Protein AF-0000000070371749 (afdb_homodimer)

pLDDT: mean 87.45, std 18.72, range [20.0, 98.88]

Nearest PDB structures (foldseek):
  4hbp-assembly1_A  TM=8.921E-01  e=8.620E-34  Rattus norvegicus
  3lj7-assembly2_B  TM=8.810E-01  e=2.157E-33  Rattus norvegicus
  8wdw-assembly2_B  TM=7.880E-01  e=2.643E-22  uncultured bacterium
  8es6-assembly2_B  TM=8.153E-01  e=2.116E-20  Escherichia coli
  8es6-assembly1_A  TM=8.139E-01  e=1.208E-20  Escherichia coli

Sequence (1318 aa):
MIDRLMDIERFIQYLLKNRKKSLVYFLIVWVLSHKLYMRFQARLRRRFPFYSSSYLEKKTKEYLAKRRDEVLQFKQKHQGDIDQQDIDTVLKAENIRELISKIEKNELSCEKIVLVYAQRIADFSFGMNHCADIDLQNALNEAKEKDAKKKEVMESNQGKLPPLYGIPIAIKDHITAKNFLCTMGLQSRLADQVDGKTFQQDFQKVWEGDVRGADYKRRLSYEEISNQKVLSHIPQCKYGFEDSEMVRVLREMGAIVICMTNTPIFCGHYITNNTVFGFSQNPYQKYRTTGGSSGGSGGIVATRSVPLAIGSDLLGSIRMPSGWCGLYGFNPTSRRVSKSGAQGFELRYDCDVAKSIMPIFGPMGKCVDDLVDCMKGMFGNFNKDKQCVPMKFNEEAFNINRKLRFGIVKKDIRIGYGSYINNLVEENIALLTKAGHQVVEFDLSEEFWKMEFISRKLFMGSQDKAMMLNELRGERSILGIELGIFGQELPSTIKKAGQMLFKLIGEDIIADAIESVQEVDSEEYERLVREREILKKKFFSYWQSLEIDALILPISYAWAPRKHEEWFLSYRFHGCLTNTLELPCGTIPMRLAEAKDEQFTFDFKKNNRILKKLIQMNLQGIQGMPIALQVATLPYEDEKCLNAMKVLEQIHNFHPCSCMIDRLMDIERFIQYLLKNRKKSLVYFLIVWVLSHKLYMRFQARLRRRFPFYSSSYLEKKTKEYLAKRRDEVLQFKQKHQGDIDQQDIDTVLKAENIRELISKIEKNELSCEKIVLVYAQRIADFSFGMNHCADIDLQNALNEAKEKDAKKKEVMESNQGKLPPLYGIPIAIKDHITAKNFLCTMGLQSRLADQVDGKTFQQDFQKVWEGDVRGADYKRRLSYEEISNQKVLSHIPQCKYGFEDSEMVRVLREMGAIVICMTNTPIFCGHYITNNTVFGFSQNPYQKYRTTGGSSGGSGGIVATRSVPLAIGSDLLGSIRMPSGWCGLYGFNPTSRRVSKSGAQGFELRYDCDVAKSIMPIFGPMGKCVDDLVDCMKGMFGNFNKDKQCVPMKFNEEAFNINRKLRFGIVKKDIRIGYGSYINNLVEENIALLTKAGHQVVEFDLSEEFWKMEFISRKLFMGSQDKAMMLNELRGERSILGIELGIFGQELPSTIKKAGQMLFKLIGEDIIADAIESVQEVDSEEYERLVREREILKKKFFSYWQSLEIDALILPISYAWAPRKHEEWFLSYRFHGCLTNTLELPCGTIPMRLAEAKDEQFTFDFKKNNRILKKLIQMNLQGIQGMPIALQVATLPYEDEKCLNAMKVLEQIHNFHPCSC

Organism: Tetrahymena thermophila (strain SB210) (NCBI:txid312017)

Radius of gyration: 32.97 Å; Cα contacts (8 Å, |Δi|>4): 2607; chains: 2; bounding box: 90×89×84 Å

Solvent-accessible surface area (backbone atoms only — not comparable to full-atom values): 66180 Å² total; per-residue (Å²): 117,64,68,66,47,52,51,46,50,56,49,50,53,54,34,68,72,41,59,73,69,16,52,56,47,48,49,50,50,49,46,49,49,45,32,50,48,48,53,50,53,31,58,73,63,52,74,69,83,69,48,54,45,67,56,37,51,49,51,46,53,53,50,51,50,52,53,51,49,53,52,52,50,50,47,67,71,47,57,82,77,58,54,70,65,58,43,49,58,59,72,65,42,86,43,54,66,54,51,45,51,31,39,77,70,68,74,41,51,25,41,58,50,38,49,48,26,49,47,33,25,64,74,44,28,52,82,32,20,12,46,50,43,72,42,62,65,61,33,42,54,50,15,48,51,47,55,72,42,42,66,62,48,16,64,74,46,81,70,37,72,54,83,30,49,39,38,45,28,34,33,28,26,40,55,24,35,59,80,35,62,57,36,31,30,35,42,46,46,40,44,36,42,74,62,64,62,58,55,65,61,43,54,55,47,54,59,45,67,76,50,77,72,86,70,85,55,60,86,57,69,40,74,36,37,67,48,80,58,40,47,54,53,47,46,78,61,71,66,45,44,63,52,7,54,53,47,47,48,44,42,72,30,30,34,32,71,35,30,24,11,23,27,2,43,59,52,70,35,50,54,17,35,29,82,62,66,36,61,23,30,15,88,77,44,64,66,19,20,12,14,13,28,13,9,10,30,21,30,24,34,40,52,56,27,27,70,33,19,32,26,44,29,59,52,30,7,36,42,41,2,12,17,45,40,30,17,28,15,41,41,49,28,37,52,48,48,56,49,52,67,13,54,28,80,48,88,91,38,45,47,68,44,61,55,74,55,61,54,27,61,28,43,34,24,68,39,60,65,49,46,52,56,51,45,53,67,46,30,42,57,53,77,86,44,65,80,35,48,76,49,59,64,53,64,69,53,36,61,61,86,67,76,50,33,31,26,33,53,83,67,46,93,71,78,53,70,34,30,44,57,54,52,50,52,53,50,47,51,53,54,40,43,73,71,61,28,46,75,42,82,37,84,72,48,69,66,59,50,47,36,31,47,47,42,47,21,55,45,53,14,23,46,60,79,39,46,69,66,55,67,34,26,44,48,79,76,53,69,62,56,49,52,51,51,51,58,60,40,47,52,67,68,56,51,50,48,50,24,51,51,31,43,72,74,32,25,51,60,61,19,48,40,53,52,22,55,45,70,45,42,27,44,56,46,45,50,49,43,32,52,35,43,53,44,49,52,50,50,52,52,54,47,56,73,68,60,46,62,33,36,36,35,66,56,60,78,55,58,48,53,43,74,84,50,57,75,72,60,75,61,90,42,49,26,31,35,38,39,67,65,33,29,11,34,32,21,44,34,44,48,61,32,45,77,75,33,31,45,52,88,77,66,76,88,42,60,34,42,68,61,47,50,52,38,32,59,47,27,52,77,45,53,63,29,39,38,45,40,28,37,27,20,57,47,82,32,42,38,43,29,53,34,53,47,48,55,48,46,65,72,47,62,51,69,56,63,80,110,115,64,70,64,48,52,50,46,52,55,48,51,53,54,34,67,73,41,56,73,68,16,53,58,48,46,50,49,50,48,45,51,50,46,32,50,49,48,53,51,51,32,58,73,64,52,76,69,82,70,47,55,46,67,58,37,52,50,51,46,51,53,50,51,51,51,52,50,49,52,51,53,52,49,48,67,72,46,58,82,76,60,54,69,66,56,44,47,58,59,72,65,43,86,43,55,65,53,52,46,51,31,39,76,69,69,74,40,51,26,43,58,50,37,50,46,26,50,48,33,25,65,74,44,27,53,79,33,20,12,45,48,44,70,42,62,66,61,34,42,53,50,15,46,51,48,55,73,40,42,67,61,48,16,64,74,47,81,70,36,72,53,81,31,50,40,39,44,28,36,34,28,23,38,54,24,34,60,83,34,62,56,35,31,31,34,43,47,48,40,45,36,41,74,64,65,63,57,54,66,60,43,54,54,47,53,58,44,66,76,48,77,70,86,73,88,68,60,87,64,87,55,82,9,73,82,60,78,58,33,50,54,56,50,47,80,64,72,65,45,43,61,53,7,53,52,46,47,49,42,43,72,29,30,35,32,71,34,30,25,12,24,27,2,42,59,52,70,35,52,53,17,34,31,82,61,66,36,62,23,32,15,88,77,45,64,64,20,21,12,15,14,28,14,8,10,30,22,30,24,34,40,53,57,25,26,70,34,18,32,26,42,26,59,53,30,8,35,42,40,2,12,17,47,40,30,19,28,15,40,42,47,27,39,52,48,48,56,50,52,67,13,56,29,80,48,89,91,37,45,46,68,45,64,54,73,54,61,55,28,61,28,45,34,21,67,39,62,65,48,44,51,55,50,45,53,68,44,30,44,58,53,77,86,44,64,80,33,49,76,49,58,63,52,64,68,53,36,60,62,86,67,75,49,32,31,26,33,53,84,68,43,92,73,77,53,71,34,30,45,55,53,51,50,51,54,50,48,52,53,52,40,44,73,72,61,28,45,75,42,84,38,84,72,46,70,66,58,50,46,34,30,48,48,43,46,21,54,43,54,14,23,46,61,80,39,45,69,66,56,65,35,27,44,47,78,76,53,70,60,58,50,50,52,52,52,59,59,38,48,51,69,68,56,51,50,50,50,25,51,51,31,44,72,73,34,24,53,59,61,19,47,41,54,54,22,56,43,69,44,41,26,44,57,46,46,50,48,43,31,52,36,43,55,45,50,52,51,50,52,51,54,48,56,75,67,62,46,62,32,37,36,36,65,54,61,78,54,59,49,52,43,73,84,50,58,72,71,63,76,62,89,44,50,27,32,38,39,40,68,66,31,27,11,33,33,21,43,34,44,47,60,31,45,79,77,33,31,43,54,88,76,65,76,88,41,61,31,44,69,61,46,49,52,38,33,59,46,27,52,79,47,54,65,29,39,38,46,38,28,37,28,20,57,47,82,33,43,38,42,30,53,34,52,47,47,55,50,45,66,73,48,62,51,69,55,63,78,110

Foldseek 3Di:
DVVVVVVVVVLQVVLVVPPVVNVVSVQVVVLVVLLVVLVVVLVVPFQFFFDAQVVLLVLLVVVVVVQLVQLVVVCVVCVPVADPVLLCCQLVDPALQSVQVCCLVVNDALLSNLNNLSNLCSVPLLVLLFFDWFDSPVLNVLRVVLSVCVVVQCVVVVNGAFSAASFEEEEALQQFAWPTQRALQASVSSCCQVVVPGPVPRLVVSVVVVPPDDDPPPPPPCVVVVPVPNVPVVPCPHRGFYGFLLVVLVVVSNYGHGGHTFADRLQPAQFGAHDRRGGRAAPQGGQFFLTTRSRSQLRSQLLVSGQKYKDKAFQQRQQQSQFQSVKKKKFAQALQADQGRGAHSFRSDGNQPDALFGMTMAMIGQDLVNRLSSQQSGGQPSVVDPSRDRDHDDPCLLPDDDAFEEEEEQFDDAQTAFQLNNVVRVVCCVLSVVVPHHYDYDDPDVLLLVLLLLRLLRGQQPDDLSSLVSRSSNHDTDPLSVVSNSLSSGDPVVLQVVLVVLVVLQQNQVSSLSNSNHHDDPVVNVVSVVSSVVSLVVVVVSVVVSVGFKYKYAQDRAHRAGPVVSVLDDGRGPSSSCSSQSWIKMKHFFDFDDPSRLAQDDDCPHGNNVNNVSRSVRSPPSGSTTGIIMMTGHHPSSSNRSSVNNVRCVSRVDGNDND/DVVVVVVVVVVVVVLVVPPVVNVVSVQVVVLVVLLVVLVVVLVVPFQFFFDAQVVLLVLLVVVVVVQLVQLVVLCVVCVPVADPVLLCCQLVDPALQSVQVCCLVVNDALLSNLSNLSNLCSVFLLVLLFFDWFDSPVLNVLRVVLSVCVVVQCVVVVNGAFSAASFEEEEALQQFAWPTQRALQASVSSCCQVVVPGPVPRLVVSVVVVPPDDDPPDDDPPVDDPNNPPVVPVPCPHRGFYGFLLVVLVVVSNYGHGGYTFADRLQPAQFGAHDRRGGRAAPQGGQFFLTTRSRSQLRSQLLVSGQKYKDKAFQQRQQQSQFQSVKKKKFAQALQADQGRGAHSFRSDGNQPDALFGMTMAMIGQDLVNRLSSQQSGGQPSVVDPSRDRDHDDPCLLPDDDAFEEEEEQFDDAQTAFQLNNVVRVVCCVLSVVVPHHYDYDDPDVLLLVLLLLRLLRGQQPDDLSSLVSRSSNHDTDPLSVVSNSLSSGDPVVLQVVLVVLVVVQQNQVSSLSNSNHHDDPVVNVVSVVSSVVSLVVVVVSVVVSVGFKYKYAQDRAHRAGPVVSVLDDGGGPSSSCSSQSWIKMKHFFDFDDPSRLAQDDDCVHGNNVNNVSRSVRSPPSGSTTGIIMMTGHHPSSSNRSSVNNVRCVSRVDGNDND

InterPro domains:
  IPR023631 Amidase signature domain [PF01425] (113-188)
  IPR023631 Amidase signature domain [PF01425] (240-642)
  IPR036928 Amidase signature (AS) superfamily [G3DSA:3.90.1300.10] (53-201)
  IPR036928 Amidase signature (AS) superfamily [G3DSA:3.90.1300.10] (232-656)
  IPR036928 Amidase signature (AS) superfamily [SSF75304] (94-189)
  IPR036928 Amidase signature (AS) superfamily [SSF75304] (241-652)
  IPR052096 Endocannabinoid-regulating amidase [PTHR45847] (242-652)

Secondary structure (DSSP, 8-state):
-HHHHHHHHHHHHHHHHSHHHHHHHHHHHHHHHHHHHHHHHHHHT--S----HHHHHHHHHHHHHHHHHHHHHHHHHHGGG--HHHHHHHHT-SSHHHHHHHHHTTSS-HHHHHHHHHHHIIIIITTTT-EEEE-HHHHHHHHHHHHHHHHHHHHHTTT---TTTT-EEEEETTS--BTS---TT-HHHHHHHHS-SHHHHHHHHHHHHH--SS-TTSSS--TTTSSTTTTT-S----S-BPPPHHHHHHHHTT-EEEEEE---GGG--SS---SSS-PPBPSS-TTBB--SSSHHHHHHHHTTS-SEEEEEESSSTTHHHHHHTT-EEEE--GGGS--TT-B-SSTTSBTTS--SS--EEEEEESSHHHHHHHHHHHTT--TT-TTS------HHHHT--S--EEEE----SSS---HHHHHHHHHHHHHHHHTT-EEEE----HHHHHHHHHHHHHHHTTS-TTHHHHHHTT----HHHHHHHHHHHS-HHHHHHHHHHHHHTT-HHHHHHHHHTS--BHHHHHHHHHHHHHHHHHHHHHHHHTT-SEEEE-S-SS-S-BTT-TT--S---HHHHHHHTT--EEEEEEEE--GGGS-----TTSS-HHHHHHHHHHHTT-TTSEEEEEEE-STT-HHHHHHHHHHHHHHH-------/-HHHHHHHHHHHHHHHHSHHHHHHHHHHHHHHHHHHHHHHHHHHT--S----HHHHHHHHHHHHHHHHHHHHHHHHHHGGG--HHHHHHHHT-SSHHHHHHHHHTTSS-HHHHHHHHHHHIIIIITTTT-EEEE-HHHHHHHHHHHHHHHHHHHHHTTT---TTTT-EEEEETTS--BTS---TT-HHHHHHHHS-SHHHHHHHHHHHHH--S-----SS--S-SSSTTTTT-S----S-BPPPHHHHHHHHTT-EEEEEE---GGG--SS---SSS-PPEETTEEEEE--SSSHHHHHHHHTTS-SEEEEEESSSTTHHHHHHTT-EEEE--GGGS--TT-B-SSTTSBTTS--SS--EEEEEESSHHHHHHHHHHHTT--TT-TTS------HHHHT--S--EEEE----SSS---HHHHHHHHHHHHHHHHTT-EEEE----HHHHHHHHHHHHHHHTTS-TTHHHHHHTT----HHHHHHHHHHHS-HHHHHHHHHHHHHTT-HHHHHHHHHTS--BHHHHHHHHHHHHHHHHHHHHHHHHTT-SEEEE-S-SS-S-BTT-TT------HHHHHHHTT--EEEEEEEE--GGGG-----TTSS-HHHHHHHHHHHTT-TTSEEEEEEE-STT-HHHHHHHHHHHHHHH-------

Structure (mmCIF, N/CA/C/O backbone):
data_AF-0000000070371749-model_v1
#
loop_
_entity.id
_entity.type
_entity.pdbx_description
1 polymer Amidase
#
loop_
_atom_site.group_PDB
_atom_site.id
_atom_site.type_symbol
_atom_site.label_atom_id
_atom_site.label_alt_id
_atom_site.label_comp_id
_atom_site.label_asym_id
_atom_site.label_entity_id
_atom_site.label_seq_id
_atom_site.pdbx_PDB_ins_code
_atom_site.Cartn_x
_atom_site.Cartn_y
_atom_site.Cartn_z
_atom_site.occupancy
_atom_site.B_iso_or_equiv
_atom_site.auth_seq_id
_atom_site.auth_comp_id
_atom_site.auth_asym_id
_atom_site.auth_atom_id
_atom_site.pdbx_PDB_model_num
ATOM 1 N N . MET A 1 1 ? -40.969 5.812 30.625 1 29.72 1 MET A N 1
ATOM 2 C CA . MET A 1 1 ? -40.906 5.301 29.25 1 29.72 1 MET A CA 1
ATOM 3 C C . MET A 1 1 ? -42.281 5.32 28.594 1 29.72 1 MET A C 1
ATOM 5 O O . MET A 1 1 ? -42.406 5.676 27.422 1 29.72 1 MET A O 1
ATOM 9 N N . ILE A 1 2 ? -43.312 5.059 29.406 1 39.03 2 ILE A N 1
ATOM 10 C CA . ILE A 1 2 ? -44.688 4.961 28.953 1 39.03 2 ILE A CA 1
ATOM 11 C C . ILE A 1 2 ? -45.25 6.359 28.703 1 39.03 2 ILE A C 1
ATOM 13 O O . ILE A 1 2 ? -45.906 6.598 27.703 1 39.03 2 ILE A O 1
ATOM 17 N N . ASP A 1 3 ? -45 7.273 29.641 1 40.25 3 ASP A N 1
ATOM 18 C CA . ASP A 1 3 ? -45.562 8.617 29.516 1 40.25 3 ASP A CA 1
ATOM 19 C C . ASP A 1 3 ? -45.031 9.344 28.297 1 40.25 3 ASP A C 1
ATOM 21 O O . ASP A 1 3 ? -45.719 10.117 27.656 1 40.25 3 ASP A O 1
ATOM 25 N N . ARG A 1 4 ? -43.75 9.055 27.969 1 43.91 4 ARG A N 1
ATOM 26 C CA . ARG A 1 4 ? -43.125 9.68 26.797 1 43.91 4 ARG A CA 1
ATOM 27 C C . ARG A 1 4 ? -43.719 9.117 25.5 1 43.91 4 ARG A C 1
ATOM 29 O O . ARG A 1 4 ? -43.75 9.789 24.469 1 43.91 4 ARG A O 1
ATOM 36 N N . LEU A 1 5 ? -44.281 7.867 25.641 1 43.81 5 LEU A N 1
ATOM 37 C CA . LEU A 1 5 ? -44.969 7.285 24.484 1 43.81 5 LEU A CA 1
ATOM 38 C C . LEU A 1 5 ? -46.344 7.945 24.266 1 43.81 5 LEU A C 1
ATOM 40 O O . LEU A 1 5 ? -46.75 8.156 23.125 1 43.81 5 LEU A O 1
ATOM 44 N N . MET A 1 6 ? -47.031 8.195 25.406 1 47.97 6 MET A N 1
ATOM 45 C CA . MET A 1 6 ? -48.344 8.836 25.281 1 47.97 6 MET A CA 1
ATOM 46 C C . MET A 1 6 ? -48.219 10.227 24.672 1 47.97 6 MET A C 1
ATOM 48 O O . MET A 1 6 ? -49.094 10.641 23.891 1 47.97 6 MET A O 1
ATOM 52 N N . ASP A 1 7 ? -47.094 10.867 25.016 1 47.97 7 ASP A N 1
ATOM 53 C CA . ASP A 1 7 ? -46.812 12.164 24.406 1 47.97 7 ASP A CA 1
ATOM 54 C C . ASP A 1 7 ? -46.531 12.031 22.922 1 47.97 7 ASP A C 1
ATOM 56 O O . ASP A 1 7 ? -46.906 12.914 22.125 1 47.97 7 ASP A O 1
ATOM 60 N N . ILE A 1 8 ? -46.156 10.883 22.5 1 48.91 8 ILE A N 1
ATOM 61 C CA . ILE A 1 8 ? -45.969 10.625 21.078 1 48.91 8 ILE A CA 1
ATOM 62 C C . ILE A 1 8 ? -47.312 10.508 20.375 1 48.91 8 ILE A C 1
ATOM 64 O O . ILE A 1 8 ? -47.5 11.031 19.281 1 48.91 8 ILE A O 1
ATOM 68 N N . GLU A 1 9 ? -48.281 9.836 21.047 1 46.94 9 GLU A N 1
ATOM 69 C CA . GLU A 1 9 ? -49.594 9.711 20.469 1 46.94 9 GLU A CA 1
ATOM 70 C C . GLU A 1 9 ? -50.281 11.062 20.344 1 46.94 9 GLU A C 1
ATOM 72 O O . GLU A 1 9 ? -50.875 11.367 19.312 1 46.94 9 GLU A O 1
ATOM 77 N N . ARG A 1 10 ? -50.312 11.867 21.422 1 53.06 10 ARG A N 1
ATOM 78 C CA . ARG A 1 10 ? -50.875 13.203 21.359 1 53.06 10 ARG A CA 1
ATOM 79 C C . ARG A 1 10 ? -50.156 14.055 20.312 1 53.06 10 ARG A C 1
ATOM 81 O O . ARG A 1 10 ? -50.812 14.836 19.594 1 53.06 10 ARG A O 1
ATOM 88 N N . PHE A 1 11 ? -48.906 13.789 20.203 1 51.41 11 PHE A N 1
ATOM 89 C CA . PHE A 1 11 ? -48.125 14.477 19.188 1 51.41 11 PHE A CA 1
ATOM 90 C C . PHE A 1 11 ? -48.531 14.023 17.797 1 51.41 11 PHE A C 1
ATOM 92 O O . PHE A 1 11 ? -48.719 14.852 16.891 1 51.41 11 PHE A O 1
ATOM 99 N N . ILE A 1 12 ? -48.844 12.758 17.625 1 52.16 12 ILE A N 1
ATOM 100 C CA . ILE A 1 12 ? -49.312 12.242 16.344 1 52.16 12 ILE A CA 1
ATOM 101 C C . ILE A 1 12 ? -50.688 12.82 16.047 1 52.16 12 ILE A C 1
ATOM 103 O O . ILE A 1 12 ? -50.969 13.25 14.914 1 52.16 12 ILE A O 1
ATOM 107 N N . GLN A 1 13 ? -51.594 12.852 16.984 1 54.72 13 GLN A N 1
ATOM 108 C CA . GLN A 1 13 ? -52.906 13.406 16.797 1 54.72 13 GLN A CA 1
ATOM 109 C C . GLN A 1 13 ? -52.844 14.898 16.453 1 54.72 13 GLN A C 1
ATOM 111 O O . GLN A 1 13 ? -53.594 15.383 15.602 1 54.72 13 GLN A O 1
ATOM 116 N N . TYR A 1 14 ? -52.031 15.664 17.156 1 52.91 14 TYR A N 1
ATOM 117 C CA . TYR A 1 14 ? -51.812 17.062 16.844 1 52.91 14 TYR A CA 1
ATOM 118 C C . TYR A 1 14 ? -51.312 17.234 15.414 1 52.91 14 TYR A C 1
ATOM 120 O O . TYR A 1 14 ? -51.75 18.109 14.68 1 52.91 14 TYR A O 1
ATOM 128 N N . LEU A 1 15 ? -50.469 16.375 14.977 1 53.81 15 LEU A N 1
ATOM 129 C CA . LEU A 1 15 ? -49.938 16.406 13.617 1 53.81 15 LEU A CA 1
ATOM 130 C C . LEU A 1 15 ? -51.062 16.172 12.602 1 53.81 15 LEU A C 1
ATOM 132 O O . LEU A 1 15 ? -51.094 16.797 11.547 1 53.81 15 LEU A O 1
ATOM 136 N N . LEU A 1 16 ? -51.969 15.32 12.797 1 52.12 16 LEU A N 1
ATOM 137 C CA . LEU A 1 16 ? -53.062 14.992 11.906 1 52.12 16 LEU A CA 1
ATOM 138 C C . LEU A 1 16 ? -54.031 16.172 11.781 1 52.12 16 LEU A C 1
ATOM 140 O O . LEU A 1 16 ? -54.625 16.391 10.719 1 52.12 16 LEU A O 1
ATOM 144 N N . LYS A 1 17 ? -54.281 16.922 12.711 1 53.22 17 LYS A N 1
ATOM 145 C CA . LYS A 1 17 ? -55.219 18.031 12.648 1 53.22 17 LYS A CA 1
ATOM 146 C C . LYS A 1 17 ? -54.625 19.234 11.93 1 53.22 17 LYS A C 1
ATOM 148 O O . LYS A 1 17 ? -55.344 20.062 11.367 1 53.22 17 LYS A O 1
ATOM 153 N N . ASN A 1 18 ? -53.438 19.609 12.039 1 49.75 18 ASN A N 1
ATOM 154 C CA . ASN A 1 18 ? -52.812 20.75 11.391 1 49.75 18 ASN A CA 1
ATOM 155 C C . ASN A 1 18 ? -51.875 20.297 10.289 1 49.75 18 ASN A C 1
ATOM 157 O O . ASN A 1 18 ? -50.656 20.266 10.484 1 49.75 18 ASN A O 1
ATOM 161 N N . ARG A 1 19 ? -52.312 20.031 9.062 1 49.91 19 ARG A N 1
ATOM 162 C CA . ARG A 1 19 ? -51.688 19.344 7.93 1 49.91 19 ARG A CA 1
ATOM 163 C C . ARG A 1 19 ? -50.344 19.953 7.566 1 49.91 19 ARG A C 1
ATOM 165 O O . ARG A 1 19 ? -49.375 19.219 7.332 1 49.91 19 ARG A O 1
ATOM 172 N N . LYS A 1 20 ? -50.344 21.203 7.074 1 52.16 20 LYS A N 1
ATOM 173 C CA . LYS A 1 20 ? -49.125 21.875 6.664 1 52.16 20 LYS A CA 1
ATOM 174 C C . LYS A 1 20 ? -48.094 21.891 7.805 1 52.16 20 LYS A C 1
ATOM 176 O O . LYS A 1 20 ? -46.906 21.594 7.594 1 52.16 20 LYS A O 1
ATOM 181 N N . LYS A 1 21 ? -48.531 22.484 8.852 1 55.62 21 LYS A N 1
ATOM 182 C CA . LYS A 1 21 ? -47.75 22.438 10.078 1 55.62 21 LYS A CA 1
ATOM 183 C C . LYS A 1 21 ? -47.375 21 10.438 1 55.62 21 LYS A C 1
ATOM 185 O O . LYS A 1 21 ? -46.344 20.766 11.047 1 55.62 21 LYS A O 1
ATOM 190 N N . SER A 1 22 ? -47.969 20.141 9.609 1 62.84 22 SER A N 1
ATOM 191 C CA . SER A 1 22 ? -47.875 18.719 9.93 1 62.84 22 SER A CA 1
ATOM 192 C C . SER A 1 22 ? -46.656 18.078 9.273 1 62.84 22 SER A C 1
ATOM 194 O O . SER A 1 22 ? -45.938 17.297 9.906 1 62.84 22 SER A O 1
ATOM 196 N N . LEU A 1 23 ? -46.375 18.594 8.031 1 68.31 23 LEU A N 1
ATOM 197 C CA . LEU A 1 23 ? -45.25 17.969 7.359 1 68.31 23 LEU A CA 1
ATOM 198 C C . LEU A 1 23 ? -43.938 18.344 8.039 1 68.31 23 LEU A C 1
ATOM 200 O O . LEU A 1 23 ? -43.062 17.5 8.219 1 68.31 23 LEU A O 1
ATOM 204 N N . VAL A 1 24 ? -43.844 19.672 8.328 1 75.56 24 VAL A N 1
ATOM 205 C CA . VAL A 1 24 ? -42.656 20.156 8.992 1 75.56 24 VAL A CA 1
ATOM 206 C C . VAL A 1 24 ? -42.5 19.484 10.352 1 75.56 24 VAL A C 1
ATOM 208 O O . VAL A 1 24 ? -41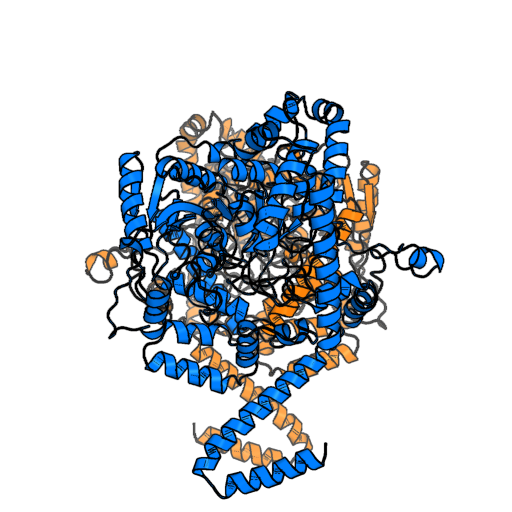.406 19.078 10.727 1 75.56 24 VAL A O 1
ATOM 211 N N . TYR A 1 25 ? -43.562 19.453 10.984 1 76.31 25 TYR A N 1
ATOM 212 C CA . TYR A 1 25 ? -43.5 18.812 12.289 1 76.31 25 TYR A CA 1
ATOM 213 C C . TYR A 1 25 ? -43.125 17.344 12.156 1 76.31 25 TYR A C 1
ATOM 215 O O . TYR A 1 25 ? -42.375 16.812 12.969 1 76.31 25 TYR A O 1
ATOM 223 N N . PHE A 1 26 ? -43.719 16.734 11.188 1 80.06 26 PHE A N 1
ATOM 224 C CA . PHE A 1 26 ? -43.375 15.352 10.938 1 80.06 26 PHE A CA 1
ATOM 225 C C . PHE A 1 26 ? -41.875 15.211 10.641 1 80.06 26 PHE A C 1
ATOM 227 O O . PHE A 1 26 ? -41.25 14.281 11.125 1 80.06 26 PHE A O 1
ATOM 234 N N . LEU A 1 27 ? -41.438 16.109 9.875 1 82.38 27 LEU A N 1
ATOM 235 C CA . LEU A 1 27 ? -40.031 16.078 9.523 1 82.38 27 LEU A CA 1
ATOM 236 C C . LEU A 1 27 ? -39.156 16.266 10.766 1 82.38 27 LEU A C 1
ATOM 238 O O . LEU A 1 27 ? -38.125 15.586 10.922 1 82.38 27 LEU A O 1
ATOM 242 N N . ILE A 1 28 ? -39.594 17.125 11.555 1 85.12 28 ILE A N 1
ATOM 243 C CA . ILE A 1 28 ? -38.844 17.406 12.773 1 85.12 28 ILE A CA 1
ATOM 244 C C . ILE A 1 28 ? -38.844 16.172 13.672 1 85.12 28 ILE A C 1
ATOM 246 O O . ILE A 1 28 ? -37.781 15.781 14.203 1 85.12 28 ILE A O 1
ATOM 250 N N . VAL A 1 29 ? -39.938 15.578 13.812 1 83.94 29 VAL A N 1
ATOM 251 C CA . VAL A 1 29 ? -40.031 14.391 14.656 1 83.94 29 VAL A CA 1
ATOM 252 C C . VAL A 1 29 ? -39.219 13.258 14.062 1 83.94 29 VAL A C 1
ATOM 254 O O . VAL A 1 29 ? -38.562 12.5 14.805 1 83.94 29 VAL A O 1
ATOM 257 N N . TRP A 1 30 ? -39.344 13.188 12.844 1 86.12 30 TRP A N 1
ATOM 258 C CA . TRP A 1 30 ? -38.594 12.148 12.164 1 86.12 30 TRP A CA 1
ATOM 259 C C . TRP A 1 30 ? -37.094 12.336 12.398 1 86.12 30 TRP A C 1
ATOM 261 O O . TRP A 1 30 ? -36.375 11.383 12.711 1 86.12 30 TRP A O 1
ATOM 271 N N . VAL A 1 31 ? -36.625 13.523 12.25 1 87 31 VAL A N 1
ATOM 272 C CA . VAL A 1 31 ? -35.219 13.844 12.438 1 87 31 VAL A CA 1
ATOM 273 C C . VAL A 1 31 ? -34.812 13.57 13.891 1 87 31 VAL A C 1
ATOM 275 O O . VAL A 1 31 ? -33.75 13 14.156 1 87 31 VAL A O 1
ATOM 278 N N . LEU A 1 32 ? -35.656 13.969 14.727 1 87.44 32 LEU A N 1
ATOM 279 C CA . LEU A 1 32 ? -35.375 13.766 16.141 1 87.44 32 LEU A CA 1
ATOM 280 C C . LEU A 1 32 ? -35.375 12.281 16.484 1 87.44 32 LEU A C 1
ATOM 282 O O . LEU A 1 32 ? -34.562 11.828 17.297 1 87.44 32 LEU A O 1
ATOM 286 N N . SER A 1 33 ? -36.312 11.562 15.93 1 87.31 33 SER A N 1
ATOM 287 C CA . SER A 1 33 ? -36.375 10.125 16.156 1 87.31 33 SER A CA 1
ATOM 288 C C . SER A 1 33 ? -35.094 9.445 15.633 1 87.31 33 SER A C 1
ATOM 290 O O . SER A 1 33 ? -34.594 8.523 16.25 1 87.31 33 SER A O 1
ATOM 292 N N . HIS A 1 34 ? -34.781 9.82 14.516 1 88.12 34 HIS A N 1
ATOM 293 C CA . HIS A 1 34 ? -33.562 9.266 13.938 1 88.12 34 HIS A CA 1
ATOM 294 C C . HIS A 1 34 ? -32.344 9.578 14.805 1 88.12 34 HIS A C 1
ATOM 296 O O . HIS A 1 34 ? -31.469 8.727 14.984 1 88.12 34 HIS A O 1
ATOM 302 N N . LYS A 1 35 ? -32.281 10.781 15.219 1 87.38 35 LYS A N 1
ATOM 303 C CA . LYS A 1 35 ? -31.219 11.18 16.125 1 87.38 35 LYS A CA 1
ATOM 304 C C . LYS A 1 35 ? -31.188 10.289 17.359 1 87.38 35 LYS A C 1
ATOM 306 O O . LYS A 1 35 ? -30.109 9.836 17.766 1 87.38 35 LYS A O 1
ATOM 311 N N . LEU A 1 36 ? -32.281 10.047 17.922 1 88.31 36 LEU A N 1
ATOM 312 C CA . LEU A 1 36 ? -32.344 9.195 19.094 1 88.31 36 LEU A CA 1
ATOM 313 C C . LEU A 1 36 ? -31.922 7.766 18.766 1 88.31 36 LEU A C 1
ATOM 315 O O . LEU A 1 36 ? -31.281 7.109 19.594 1 88.31 36 LEU A O 1
ATOM 319 N N . TYR A 1 37 ? -32.406 7.375 17.719 1 88.19 37 TYR A N 1
ATOM 320 C CA . TYR A 1 37 ? -32 6.047 17.266 1 88.19 37 TYR A CA 1
ATOM 321 C C . TYR A 1 37 ? -30.5 5.953 17.125 1 88.19 37 TYR A C 1
ATOM 323 O O . TYR A 1 37 ? -29.875 4.988 17.594 1 88.19 37 TYR A O 1
ATOM 331 N N . MET A 1 38 ? -29.922 6.91 16.516 1 85.19 38 MET A N 1
ATOM 332 C CA . MET A 1 38 ? -28.469 6.93 16.328 1 85.19 38 MET A CA 1
ATOM 333 C C . MET A 1 38 ? -27.75 6.969 17.672 1 85.19 38 MET A C 1
ATOM 335 O O . MET A 1 38 ? -26.719 6.309 17.844 1 85.19 38 MET A O 1
ATOM 339 N N . ARG A 1 39 ? -28.25 7.711 18.531 1 87.62 39 ARG A N 1
ATOM 340 C CA . ARG A 1 39 ? -27.641 7.797 19.859 1 87.62 39 ARG A CA 1
ATOM 341 C C . ARG A 1 39 ? -27.766 6.469 20.609 1 87.62 39 ARG A C 1
ATOM 343 O O . ARG A 1 39 ? -26.859 6.102 21.359 1 87.62 39 ARG A O 1
ATOM 350 N N . PHE A 1 40 ? -28.844 5.836 20.391 1 88.44 40 PHE A N 1
ATOM 351 C CA . PHE A 1 40 ? -29.016 4.516 20.969 1 88.44 40 PHE A CA 1
ATOM 352 C C . PHE A 1 40 ? -28.016 3.525 20.391 1 88.44 40 PHE A C 1
ATOM 354 O O . PHE A 1 40 ? -27.391 2.758 21.141 1 88.44 40 PHE A O 1
ATOM 361 N N . GLN A 1 41 ? -27.891 3.547 19.156 1 84.88 41 GLN A N 1
ATOM 362 C CA . GLN A 1 41 ? -26.906 2.68 18.516 1 84.88 41 GLN A CA 1
ATOM 363 C C . GLN A 1 41 ? -25.5 2.975 19 1 84.88 41 GLN A C 1
ATOM 365 O O . GLN A 1 41 ? -24.688 2.057 19.203 1 84.88 41 GLN A O 1
ATOM 370 N N . ALA A 1 42 ? -25.219 4.242 19.078 1 85.75 42 ALA A N 1
ATOM 371 C CA . ALA A 1 42 ? -23.906 4.648 19.594 1 85.75 42 ALA A CA 1
ATOM 372 C C . ALA A 1 42 ? -23.656 4.094 20.984 1 85.75 42 ALA A C 1
ATOM 374 O O . ALA A 1 42 ? -22.547 3.672 21.312 1 85.75 42 ALA A O 1
ATOM 375 N N . ARG A 1 43 ? -24.625 4.051 21.781 1 88.12 43 ARG A N 1
ATOM 376 C CA . ARG A 1 43 ? -24.516 3.523 23.125 1 88.12 43 ARG A CA 1
ATOM 377 C C . ARG A 1 43 ? -24.234 2.025 23.109 1 88.12 43 ARG A C 1
ATOM 379 O O . ARG A 1 43 ? -23.438 1.533 23.906 1 88.12 43 ARG A O 1
ATOM 386 N N . LEU A 1 44 ? -24.859 1.35 22.234 1 85.12 44 LEU A N 1
ATOM 387 C CA . LEU A 1 44 ? -24.672 -0.093 22.109 1 85.12 44 LEU A CA 1
ATOM 388 C C . LEU A 1 44 ? -23.25 -0.422 21.672 1 85.12 44 LEU A C 1
ATOM 390 O O . LEU A 1 44 ? -22.734 -1.503 21.969 1 85.12 44 LEU A O 1
ATOM 394 N N . ARG A 1 45 ? -22.656 0.498 21.062 1 83.12 45 ARG A N 1
ATOM 395 C CA . ARG A 1 45 ? -21.344 0.25 20.484 1 83.12 45 ARG A CA 1
ATOM 396 C C . ARG A 1 45 ? -20.234 0.798 21.375 1 83.12 45 ARG A C 1
ATOM 398 O O . ARG A 1 45 ? -19.062 0.758 21.016 1 83.12 45 ARG A O 1
ATOM 405 N N . ARG A 1 46 ? -20.656 1.287 22.484 1 85.25 46 ARG A N 1
ATOM 406 C CA . ARG A 1 46 ? -19.672 1.824 23.406 1 85.25 46 ARG A CA 1
ATOM 407 C C . ARG A 1 46 ? -18.75 0.725 23.938 1 85.25 46 ARG A C 1
ATOM 409 O O . ARG A 1 46 ? -19.203 -0.376 24.25 1 85.25 46 ARG A O 1
ATOM 416 N N . ARG A 1 47 ? -17.469 1.041 23.859 1 78.38 47 ARG A N 1
ATOM 417 C CA . ARG A 1 47 ? -16.484 0.046 24.297 1 78.38 47 ARG A CA 1
ATOM 418 C C . ARG A 1 47 ? -15.719 0.531 25.516 1 78.38 47 ARG A C 1
ATOM 420 O O . ARG A 1 47 ? -15.117 -0.27 26.234 1 78.38 47 ARG A O 1
ATOM 427 N N . PHE A 1 48 ? -15.734 1.85 25.734 1 83.69 48 PHE A N 1
ATOM 428 C CA . PHE A 1 48 ? -14.953 2.447 26.797 1 83.69 48 PHE A CA 1
ATOM 429 C C . PHE A 1 48 ? -15.852 3.182 27.781 1 83.69 48 PHE A C 1
ATOM 431 O O . PHE A 1 48 ? -16.969 3.555 27.453 1 83.69 48 PHE A O 1
ATOM 438 N N . PRO A 1 49 ? -15.375 3.377 28.953 1 82.19 49 PRO A N 1
ATOM 439 C CA . PRO A 1 49 ? -16.188 4.039 29.984 1 82.19 49 PRO A CA 1
ATOM 440 C C . PRO A 1 49 ? -16.484 5.5 29.641 1 82.19 49 PRO A C 1
ATOM 442 O O . PRO A 1 49 ? -15.633 6.195 29.078 1 82.19 49 PRO A O 1
ATOM 445 N N . PHE A 1 50 ? -17.703 5.906 30.047 1 89.06 50 PHE A N 1
ATOM 446 C CA . PHE A 1 50 ? -18.094 7.305 29.953 1 89.06 50 PHE A CA 1
ATOM 447 C C . PHE A 1 50 ? -17.969 8 31.297 1 89.06 50 PHE A C 1
ATOM 449 O O . PHE A 1 50 ? -18.219 7.391 32.344 1 89.06 50 PHE A O 1
ATOM 456 N N . TYR A 1 51 ? -17.609 9.234 31.25 1 90.69 51 TYR A N 1
ATOM 457 C CA . TYR A 1 51 ? -17.453 10.039 32.469 1 90.69 51 TYR A CA 1
ATOM 458 C C . TYR A 1 51 ? -18.469 11.18 32.5 1 90.69 51 TYR A C 1
ATOM 460 O O . TYR A 1 51 ? -19.078 11.5 31.469 1 90.69 51 TYR A O 1
ATOM 468 N N . SER A 1 52 ? -18.656 11.695 33.688 1 92.75 52 SER A N 1
ATOM 469 C CA . SER A 1 52 ? -19.406 12.945 33.781 1 92.75 52 SER A CA 1
ATOM 470 C C . SER A 1 52 ? -18.547 14.133 33.344 1 92.75 52 SER A C 1
ATOM 472 O O . SER A 1 52 ? -17.344 14.156 33.594 1 92.75 52 SER A O 1
ATOM 474 N N . SER A 1 53 ? -19.203 15.094 32.75 1 92.44 53 SER A N 1
ATOM 475 C CA . SER A 1 53 ? -18.484 16.281 32.312 1 92.44 53 SER A CA 1
ATOM 476 C C . SER A 1 53 ? -17.812 17 33.469 1 92.44 53 SER A C 1
ATOM 478 O O . SER A 1 53 ? -16.719 17.547 33.312 1 92.44 53 SER A O 1
ATOM 480 N N . SER A 1 54 ? -18.422 16.969 34.594 1 93.75 54 SER A N 1
ATOM 481 C CA . SER A 1 54 ? -17.875 17.625 35.781 1 93.75 54 SER A CA 1
ATOM 482 C C . SER A 1 54 ? -16.594 16.953 36.25 1 93.75 54 SER A C 1
ATOM 484 O O . SER A 1 54 ? -15.641 17.625 36.656 1 93.75 54 SER A O 1
ATOM 486 N N . TYR A 1 55 ? -16.625 15.688 36.188 1 93.88 55 TYR A N 1
ATOM 487 C CA . TYR A 1 55 ? -15.445 14.93 36.562 1 93.88 55 TYR A CA 1
ATOM 488 C C . TYR A 1 55 ? -14.289 15.227 35.625 1 93.88 55 TYR A C 1
ATOM 490 O O . TYR A 1 55 ? -13.156 15.461 36.062 1 93.88 55 TYR A O 1
ATOM 498 N N . LEU A 1 56 ? -14.547 15.227 34.375 1 94.88 56 LEU A N 1
ATOM 499 C CA . LEU A 1 56 ? -13.523 15.461 33.375 1 94.88 56 LEU A CA 1
ATOM 500 C C . LEU A 1 56 ? -12.953 16.875 33.5 1 94.88 56 LEU A C 1
ATOM 502 O O . LEU A 1 56 ? -11.742 17.062 33.375 1 94.88 56 LEU A O 1
ATOM 506 N N . GLU A 1 57 ? -13.812 17.812 33.688 1 94.75 57 GLU A N 1
ATOM 507 C CA . GLU A 1 57 ? -13.375 19.188 33.875 1 94.75 57 GLU A CA 1
ATOM 508 C C . GLU A 1 57 ? -12.484 19.328 35.125 1 94.75 57 GLU A C 1
ATOM 510 O O . GLU A 1 57 ? -11.477 20.047 35.094 1 94.75 57 GLU A O 1
ATOM 515 N N . LYS A 1 58 ? -12.867 18.688 36.188 1 95.06 58 LYS A N 1
ATOM 516 C CA . LYS A 1 58 ? -12.086 18.734 37.406 1 95.06 58 LYS A CA 1
ATOM 517 C C . LYS A 1 58 ? -10.695 18.141 37.219 1 95.06 58 LYS A C 1
ATOM 519 O O . LYS A 1 58 ? -9.695 18.734 37.594 1 95.06 58 LYS A O 1
ATOM 524 N N . LYS A 1 59 ? -10.656 16.953 36.625 1 93.88 59 LYS A N 1
ATOM 525 C CA . LYS A 1 59 ? -9.383 16.281 36.406 1 93.88 59 LYS A CA 1
ATOM 526 C C . LYS A 1 59 ? -8.477 17.109 35.469 1 93.88 59 LYS A C 1
ATOM 528 O O . LYS A 1 59 ? -7.266 17.172 35.688 1 93.88 59 LYS A O 1
ATOM 533 N N . THR A 1 60 ? -9.078 17.688 34.469 1 96.12 60 THR A N 1
ATOM 534 C CA . THR A 1 60 ? -8.336 18.531 33.562 1 96.12 60 THR A CA 1
ATOM 535 C C . THR A 1 60 ? -7.754 19.75 34.25 1 96.12 60 THR A C 1
ATOM 537 O O . THR A 1 60 ? -6.582 20.078 34.094 1 96.12 60 THR A O 1
ATOM 540 N N . LYS A 1 61 ? -8.531 20.406 35.094 1 96.12 61 LYS A N 1
ATOM 541 C CA . LYS A 1 61 ? -8.086 21.578 35.844 1 96.12 61 LYS A CA 1
ATOM 542 C C . LYS A 1 61 ? -6.934 21.219 36.781 1 96.12 61 LYS A C 1
ATOM 544 O O . LYS A 1 61 ? -5.965 21.969 36.906 1 96.12 61 LYS A O 1
ATOM 549 N N . GLU A 1 62 ? -7.082 20.078 37.406 1 96.06 62 GLU A N 1
ATOM 550 C CA . GLU A 1 62 ? -6.039 19.609 38.312 1 96.06 62 GLU A CA 1
ATOM 551 C C . GLU A 1 62 ? -4.73 19.359 37.594 1 96.06 62 GLU A C 1
ATOM 553 O O . GLU A 1 62 ? -3.664 19.781 38.031 1 96.06 62 GLU A O 1
ATOM 558 N N . TYR A 1 63 ? -4.871 18.703 36.5 1 96 63 TYR A N 1
ATOM 559 C CA . TYR A 1 63 ? -3.686 18.391 35.688 1 96 63 TYR A CA 1
ATOM 560 C C . TYR A 1 63 ? -3.031 19.672 35.188 1 96 63 TYR A C 1
ATOM 562 O O . TYR A 1 63 ? -1.81 19.828 35.25 1 96 63 TYR A O 1
ATOM 570 N N . LEU A 1 64 ? -3.818 20.578 34.656 1 97.38 64 LEU A N 1
ATOM 571 C CA . LEU A 1 64 ? -3.293 21.812 34.094 1 97.38 64 LEU A CA 1
ATOM 572 C C . LEU A 1 64 ? -2.619 22.672 35.156 1 97.38 64 LEU A C 1
ATOM 574 O O . LEU A 1 64 ? -1.617 23.328 34.875 1 97.38 64 LEU A O 1
ATOM 578 N N . ALA A 1 65 ? -3.135 22.703 36.312 1 96.31 65 ALA A N 1
ATOM 579 C CA . ALA A 1 65 ? -2.525 23.438 37.438 1 96.31 65 ALA A CA 1
ATOM 580 C C . ALA A 1 65 ? -1.163 22.859 37.781 1 96.31 65 ALA A C 1
ATOM 582 O O . ALA A 1 65 ? -0.194 23.594 37.969 1 96.31 65 ALA A O 1
ATOM 583 N N . LYS A 1 66 ? -1.141 21.578 37.906 1 95.81 66 LYS A N 1
ATOM 584 C CA . LYS A 1 66 ? 0.119 20.906 38.219 1 95.81 66 LYS A CA 1
ATOM 585 C C . LYS A 1 66 ? 1.158 21.156 37.125 1 95.81 66 LYS A C 1
ATOM 587 O O . LYS A 1 66 ? 2.318 21.438 37.438 1 95.81 66 LYS A O 1
ATOM 592 N N . ARG A 1 67 ? 0.731 20.984 35.938 1 95.75 67 ARG A N 1
ATOM 593 C CA . ARG A 1 67 ? 1.579 21.219 34.781 1 95.75 67 ARG A CA 1
ATOM 594 C C . ARG A 1 67 ? 2.152 22.625 34.812 1 95.75 67 ARG A C 1
ATOM 596 O O . ARG A 1 67 ? 3.34 22.828 34.531 1 95.75 67 ARG A O 1
ATOM 603 N N . ARG A 1 68 ? 1.353 23.609 35.031 1 96.56 68 ARG A N 1
ATOM 604 C CA . ARG A 1 68 ? 1.77 25 35.094 1 96.56 68 ARG A CA 1
ATOM 605 C C . ARG A 1 68 ? 2.771 25.219 36.219 1 96.56 68 ARG A C 1
ATOM 607 O O . ARG A 1 68 ? 3.797 25.875 36.031 1 96.56 68 ARG A O 1
ATOM 614 N N . ASP A 1 69 ? 2.508 24.656 37.344 1 96.5 69 ASP A N 1
ATOM 615 C CA . ASP A 1 69 ? 3.396 24.797 38.5 1 96.5 69 ASP A CA 1
ATOM 616 C C . ASP A 1 69 ? 4.773 24.203 38.219 1 96.5 69 ASP A C 1
ATOM 618 O O . ASP A 1 69 ? 5.797 24.781 38.562 1 96.5 69 ASP A O 1
ATOM 622 N N . GLU A 1 70 ? 4.758 23.094 37.625 1 96.44 70 GLU A N 1
ATOM 623 C CA . GLU A 1 70 ? 6.012 22.406 37.312 1 96.44 70 GLU A CA 1
ATOM 624 C C . GLU A 1 70 ? 6.855 23.234 36.344 1 96.44 70 GLU A C 1
ATOM 626 O O . GLU A 1 70 ? 8.078 23.328 36.5 1 96.44 70 GLU A O 1
ATOM 631 N N . VAL A 1 71 ? 6.246 23.812 35.312 1 97.31 71 VAL A N 1
ATOM 632 C CA . VAL A 1 71 ? 6.961 24.609 34.344 1 97.31 71 VAL A CA 1
ATOM 633 C C . VAL A 1 71 ? 7.504 25.875 35 1 97.31 71 VAL A C 1
ATOM 635 O O . VAL A 1 71 ? 8.656 26.25 34.781 1 97.31 71 VAL A O 1
ATOM 638 N N . LEU A 1 72 ? 6.711 26.5 35.844 1 96.12 72 LEU A N 1
ATOM 639 C CA . LEU A 1 72 ? 7.117 27.734 36.531 1 96.12 72 LEU A CA 1
ATOM 640 C C . LEU A 1 72 ? 8.234 27.453 37.531 1 96.12 72 LEU A C 1
ATOM 642 O O . LEU A 1 72 ? 9.18 28.25 37.656 1 96.12 72 LEU A O 1
ATOM 646 N N . GLN A 1 73 ? 8.109 26.391 38.281 1 96.94 73 GLN A N 1
ATOM 647 C CA . GLN A 1 73 ? 9.141 26.016 39.219 1 96.94 73 GLN A CA 1
ATOM 648 C C . GLN A 1 73 ? 10.461 25.719 38.531 1 96.94 73 GLN A C 1
ATOM 650 O O . GLN A 1 73 ? 11.531 26.094 39.031 1 96.94 73 GLN A O 1
ATOM 655 N N . PHE A 1 74 ? 10.367 25.062 37.469 1 97.62 74 PHE A N 1
ATOM 656 C CA . PHE A 1 74 ? 11.562 24.766 36.688 1 97.62 74 PHE A CA 1
ATOM 657 C C . PHE A 1 74 ? 12.234 26.062 36.219 1 97.62 74 PHE A C 1
ATOM 659 O O . PHE A 1 74 ? 13.453 26.203 36.344 1 97.62 74 PHE A O 1
ATOM 666 N N . LYS A 1 75 ? 11.438 26.953 35.656 1 96.25 75 LYS A N 1
ATOM 667 C CA . LYS A 1 75 ? 11.961 28.234 35.156 1 96.25 75 LYS A CA 1
ATOM 668 C C . LYS A 1 75 ? 12.656 29 36.281 1 96.25 75 LYS A C 1
ATOM 670 O O . LYS A 1 75 ? 13.766 29.5 36.125 1 96.25 75 LYS A O 1
ATOM 675 N N . GLN A 1 76 ? 12.125 29.031 37.469 1 96.12 76 GLN A N 1
ATOM 676 C CA . GLN A 1 76 ? 12.68 29.75 38.594 1 96.12 76 GLN A CA 1
ATOM 677 C C . GLN A 1 76 ? 13.969 29.094 39.094 1 96.12 76 GLN A C 1
ATOM 679 O O . GLN A 1 76 ? 14.938 29.781 39.406 1 96.12 76 GLN A O 1
ATOM 684 N N . LYS A 1 77 ? 13.93 27.844 39.062 1 97.06 77 LYS A N 1
ATOM 685 C CA . LYS A 1 77 ? 15.062 27.078 39.594 1 97.06 77 LYS A CA 1
ATOM 686 C C . LYS A 1 77 ? 16.281 27.219 38.688 1 97.06 77 LYS A C 1
ATOM 688 O O . LYS A 1 77 ? 17.422 27.25 39.188 1 97.06 77 LYS A O 1
ATOM 693 N N . HIS A 1 78 ? 16.078 27.359 37.406 1 96.62 78 HIS A N 1
ATOM 694 C CA . HIS A 1 78 ? 17.203 27.219 36.5 1 96.62 78 HIS A CA 1
ATOM 695 C C . HIS A 1 78 ? 17.453 28.531 35.75 1 96.62 78 HIS A C 1
ATOM 697 O O . HIS A 1 78 ? 18.266 28.562 34.812 1 96.62 78 HIS A O 1
ATOM 703 N N . GLN A 1 79 ? 16.766 29.531 36.031 1 89.38 79 GLN A N 1
ATOM 704 C CA . GLN A 1 79 ? 16.906 30.812 35.375 1 89.38 79 GLN A CA 1
ATOM 705 C C . GLN A 1 79 ? 18.359 31.297 35.438 1 89.38 79 GLN A C 1
ATOM 707 O O . GLN A 1 79 ? 18.844 31.922 34.469 1 89.38 79 GLN A O 1
ATOM 712 N N . GLY A 1 80 ? 19.188 31.016 36.438 1 92.31 80 GLY A N 1
ATOM 713 C CA . GLY A 1 80 ? 20.547 31.484 36.594 1 92.31 80 GLY A CA 1
ATOM 714 C C . GLY A 1 80 ? 21.578 30.5 36.031 1 92.31 80 GLY A C 1
ATOM 715 O O . GLY A 1 80 ? 22.766 30.812 36 1 92.31 80 GLY A O 1
ATOM 716 N N . ASP A 1 81 ? 21.078 29.438 35.5 1 95.81 81 ASP A N 1
ATOM 717 C CA . ASP A 1 81 ? 21.984 28.375 35.094 1 95.81 81 ASP A CA 1
ATOM 718 C C . ASP A 1 81 ? 22.531 28.641 33.688 1 95.81 81 ASP A C 1
ATOM 720 O O . ASP A 1 81 ? 23.516 28.016 33.25 1 95.81 81 ASP A O 1
ATOM 724 N N . ILE A 1 82 ? 21.938 29.594 32.906 1 95.12 82 ILE A N 1
ATOM 725 C CA . ILE A 1 82 ? 22.422 29.953 31.578 1 95.12 82 ILE A CA 1
ATOM 726 C C . ILE A 1 82 ? 22.562 31.469 31.484 1 95.12 82 ILE A C 1
ATOM 728 O O . ILE A 1 82 ? 21.844 32.219 32.156 1 95.12 82 ILE A O 1
ATOM 732 N N . ASP A 1 83 ? 23.469 31.969 30.641 1 94.12 83 ASP A N 1
ATOM 733 C CA . ASP A 1 83 ? 23.641 33.406 30.406 1 94.12 83 ASP A CA 1
ATOM 734 C C . ASP A 1 83 ? 23.344 33.781 28.953 1 94.12 83 ASP A C 1
ATOM 736 O O . ASP A 1 83 ? 22.859 32.938 28.188 1 94.12 83 ASP A O 1
ATOM 740 N N . GLN A 1 84 ? 23.562 35 28.688 1 94.44 84 GLN A N 1
ATOM 741 C CA . GLN A 1 84 ? 23.203 35.5 27.375 1 94.44 84 GLN A CA 1
ATOM 742 C C . GLN A 1 84 ? 24.062 34.875 26.281 1 94.44 84 GLN A C 1
ATOM 744 O O . GLN A 1 84 ? 23.594 34.656 25.156 1 94.44 84 GLN A O 1
ATOM 749 N N . GLN A 1 85 ? 25.219 34.594 26.609 1 94.69 85 GLN A N 1
ATOM 750 C CA . GLN A 1 85 ? 26.109 33.969 25.641 1 94.69 85 GLN A CA 1
ATOM 751 C C . GLN A 1 85 ? 25.625 32.562 25.266 1 94.69 85 GLN A C 1
ATOM 753 O O . GLN A 1 85 ? 25.672 32.188 24.094 1 94.69 85 GLN A O 1
ATOM 758 N N . ASP A 1 86 ? 25.172 31.828 26.266 1 95.5 86 ASP A N 1
ATOM 759 C CA . ASP A 1 86 ? 24.594 30.5 26.016 1 95.5 86 ASP A CA 1
ATOM 760 C C . ASP A 1 86 ? 23.375 30.609 25.094 1 95.5 86 ASP A C 1
ATOM 762 O O . ASP A 1 86 ? 23.25 29.844 24.141 1 95.5 86 ASP A O 1
ATOM 766 N N . ILE A 1 87 ? 22.531 31.531 25.391 1 95.44 87 ILE A N 1
ATOM 767 C CA . ILE A 1 87 ? 21.297 31.75 24.641 1 95.44 87 ILE A CA 1
ATOM 768 C C . ILE A 1 87 ? 21.609 32.125 23.203 1 95.44 87 ILE A C 1
ATOM 770 O O . ILE A 1 87 ? 21.062 31.516 22.266 1 95.44 87 ILE A O 1
ATOM 774 N N . ASP A 1 88 ? 22.547 33 23 1 94.81 88 ASP A N 1
ATOM 775 C CA . ASP A 1 88 ? 22.922 33.469 21.672 1 94.81 88 ASP A CA 1
ATOM 776 C C . ASP A 1 88 ? 23.562 32.312 20.859 1 94.81 88 ASP A C 1
ATOM 778 O O . ASP A 1 88 ? 23.266 32.156 19.672 1 94.81 88 ASP A O 1
ATOM 782 N N . THR A 1 89 ? 24.406 31.594 21.531 1 96.12 89 THR A N 1
ATOM 783 C CA . THR A 1 89 ? 25.094 30.516 20.859 1 96.12 89 THR A CA 1
ATOM 784 C C . THR A 1 89 ? 24.094 29.469 20.359 1 96.12 89 THR A C 1
ATOM 786 O O . THR A 1 89 ? 24.219 28.969 19.234 1 96.12 89 THR A O 1
ATOM 789 N N . VAL A 1 90 ? 23.125 29.188 21.125 1 97.19 90 VAL A N 1
ATOM 790 C CA . VAL A 1 90 ? 22.141 28.156 20.781 1 97.19 90 VAL A CA 1
ATOM 791 C C . VAL A 1 90 ? 21.172 28.688 19.734 1 97.19 90 VAL A C 1
ATOM 793 O O . VAL A 1 90 ? 20.938 28.047 18.703 1 97.19 90 VAL A O 1
ATOM 796 N N . LEU A 1 91 ? 20.609 29.844 19.891 1 95.19 91 LEU A N 1
ATOM 797 C CA . LEU A 1 91 ? 19.516 30.344 19.062 1 95.19 91 LEU A CA 1
ATOM 798 C C . LEU A 1 91 ? 20.031 30.891 17.734 1 95.19 91 LEU A C 1
ATOM 800 O O . LEU A 1 91 ? 19.281 30.953 16.766 1 95.19 91 LEU A O 1
ATOM 804 N N . LYS A 1 92 ? 21.297 31.266 17.672 1 93.94 92 LYS A N 1
ATOM 805 C CA . LYS A 1 92 ? 21.859 31.812 16.438 1 93.94 92 LYS A CA 1
ATOM 806 C C . LYS A 1 92 ? 22.484 30.719 15.586 1 93.94 92 LYS A C 1
ATOM 808 O O . LYS A 1 92 ? 22.906 30.969 14.453 1 93.94 92 LYS A O 1
ATOM 813 N N . ALA A 1 93 ? 22.484 29.531 16.141 1 95.19 93 ALA A N 1
ATOM 814 C CA . ALA A 1 93 ? 22.984 28.438 15.312 1 95.19 93 ALA A CA 1
ATOM 815 C C . ALA A 1 93 ? 22.188 28.328 14.016 1 95.19 93 ALA A C 1
ATOM 817 O O . ALA A 1 93 ? 20.953 28.469 14.016 1 95.19 93 ALA A O 1
ATOM 818 N N . GLU A 1 94 ? 22.859 28.016 12.961 1 93.19 94 GLU A N 1
ATOM 819 C CA . GLU A 1 94 ? 22.234 27.969 11.641 1 93.19 94 GLU A CA 1
ATOM 820 C C . GLU A 1 94 ? 21.312 26.75 11.516 1 93.19 94 GLU A C 1
ATOM 822 O O . GLU A 1 94 ? 20.281 26.828 10.859 1 93.19 94 GLU A O 1
ATOM 827 N N . ASN A 1 95 ? 21.781 25.719 12.031 1 96.25 95 ASN A N 1
ATOM 828 C CA . ASN A 1 95 ? 21.047 24.453 11.977 1 96.25 95 ASN A CA 1
ATOM 829 C C . ASN A 1 95 ? 21.484 23.5 13.094 1 96.25 95 ASN A C 1
ATOM 831 O O . ASN A 1 95 ? 22.344 23.859 13.906 1 96.25 95 ASN A O 1
ATOM 835 N N . ILE A 1 96 ? 20.875 22.391 13.195 1 97.94 96 ILE A N 1
ATOM 836 C CA . ILE A 1 96 ? 21.109 21.406 14.25 1 97.94 96 ILE A CA 1
ATOM 837 C C . ILE A 1 96 ? 22.531 20.844 14.125 1 97.94 96 ILE A C 1
ATOM 839 O O . ILE A 1 96 ? 23.188 20.594 15.133 1 97.94 96 ILE A O 1
ATOM 843 N N . ARG A 1 97 ? 23 20.672 12.922 1 97.44 97 ARG A N 1
ATOM 844 C CA . ARG A 1 97 ? 24.344 20.156 12.695 1 97.44 97 ARG A CA 1
ATOM 845 C C . ARG A 1 97 ? 25.391 21.047 13.352 1 97.44 97 ARG A C 1
ATOM 847 O O . ARG A 1 97 ? 26.391 20.547 13.875 1 97.44 97 ARG A O 1
ATOM 854 N N . GLU A 1 98 ? 25.188 22.328 13.281 1 97.69 98 GLU A N 1
ATOM 855 C CA . GLU A 1 98 ? 26.109 23.25 13.938 1 97.69 98 GLU A CA 1
ATOM 856 C C . GLU A 1 98 ? 26.094 23.047 15.453 1 97.69 98 GLU A C 1
ATOM 858 O O . GLU A 1 98 ? 27.141 23.109 16.094 1 97.69 98 GLU A O 1
ATOM 863 N N . LEU A 1 99 ? 24.938 22.875 16.016 1 98.12 99 LEU A N 1
ATOM 864 C CA . LEU A 1 99 ? 24.844 22.609 17.453 1 98.12 99 LEU A CA 1
ATOM 865 C C . LEU A 1 99 ? 25.609 21.344 17.812 1 98.12 99 LEU A C 1
ATOM 867 O O . LEU A 1 99 ? 26.328 21.312 18.812 1 98.12 99 LEU A O 1
ATOM 871 N N . ILE A 1 100 ? 25.438 20.281 17.016 1 98.19 100 ILE A N 1
ATOM 872 C CA . ILE A 1 100 ? 26.125 19.016 17.25 1 98.19 100 ILE A CA 1
ATOM 873 C C . ILE A 1 100 ? 27.641 19.219 17.203 1 98.19 100 ILE A C 1
ATOM 875 O O . ILE A 1 100 ? 28.375 18.688 18.047 1 98.19 100 ILE A O 1
ATOM 879 N N . SER A 1 101 ? 28.062 19.969 16.234 1 97.56 101 SER A N 1
ATOM 880 C CA . SER A 1 101 ? 29.484 20.281 16.109 1 97.56 101 SER A CA 1
ATOM 881 C C . SER A 1 101 ? 30.016 21 17.344 1 97.56 101 SER A C 1
ATOM 883 O O . SER A 1 101 ? 31.125 20.719 17.812 1 97.56 101 SER A O 1
ATOM 885 N N . LYS A 1 102 ? 29.281 21.891 17.875 1 97.81 102 LYS A N 1
ATOM 886 C CA . LYS A 1 102 ? 29.672 22.641 19.078 1 97.81 102 LYS A CA 1
ATOM 887 C C . LYS A 1 102 ? 29.734 21.719 20.297 1 97.81 102 LYS A C 1
ATOM 889 O O . LYS A 1 102 ? 30.562 21.922 21.188 1 97.81 102 LYS A O 1
ATOM 894 N N . ILE A 1 103 ? 28.844 20.75 20.359 1 98.12 103 ILE A N 1
ATOM 895 C CA . ILE A 1 103 ? 28.922 19.75 21.422 1 98.12 103 ILE A CA 1
ATOM 896 C C . ILE A 1 103 ? 30.203 18.938 21.281 1 98.12 103 ILE A C 1
ATOM 898 O O . ILE A 1 103 ? 30.922 18.734 22.266 1 98.12 103 ILE A O 1
ATOM 902 N N . GLU A 1 104 ? 30.438 18.484 20.078 1 97.5 104 GLU A N 1
ATOM 903 C CA . GLU A 1 104 ? 31.609 17.672 19.797 1 97.5 104 GLU A CA 1
ATOM 904 C C . GLU A 1 104 ? 32.906 18.406 20.188 1 97.5 104 GLU A C 1
ATOM 906 O O . GLU A 1 104 ? 33.844 17.797 20.703 1 97.5 104 GLU A O 1
ATOM 911 N N . LYS A 1 105 ? 32.938 19.734 20.047 1 96.38 105 LYS A N 1
ATOM 912 C CA . LYS A 1 105 ? 34.094 20.562 20.297 1 96.38 105 LYS A CA 1
ATOM 913 C C . LYS A 1 105 ? 34.125 21.078 21.734 1 96.38 105 LYS A C 1
ATOM 915 O O . LYS A 1 105 ? 34.969 21.875 22.109 1 96.38 105 LYS A O 1
ATOM 920 N N . ASN A 1 106 ? 33.156 20.812 22.547 1 95.94 106 ASN A N 1
ATOM 921 C CA . ASN A 1 106 ? 33.031 21.188 23.953 1 95.94 106 ASN A CA 1
ATOM 922 C C . ASN A 1 106 ? 32.781 22.688 24.109 1 95.94 106 ASN A C 1
ATOM 924 O O . ASN A 1 106 ? 33.125 23.281 25.125 1 95.94 106 ASN A O 1
ATOM 928 N N . GLU A 1 107 ? 32.156 23.203 23.078 1 96.19 107 GLU A N 1
ATOM 929 C CA . GLU A 1 107 ? 31.734 24.609 23.156 1 96.19 107 GLU A CA 1
ATOM 930 C C . GLU A 1 107 ? 30.359 24.75 23.781 1 96.19 107 GLU A C 1
ATOM 932 O O . GLU A 1 107 ? 30.016 25.828 24.297 1 96.19 107 GLU A O 1
ATOM 937 N N . LEU A 1 108 ? 29.625 23.75 23.656 1 96.75 108 LEU A N 1
ATOM 938 C CA . LEU A 1 108 ? 28.266 23.656 24.203 1 96.75 108 LEU A CA 1
ATOM 939 C C . LEU A 1 108 ? 28.016 22.281 24.812 1 96.75 108 LEU A C 1
ATOM 941 O O . LEU A 1 108 ? 28.578 21.281 24.344 1 96.75 108 LEU A O 1
ATOM 945 N N . SER A 1 109 ? 27.234 22.266 25.844 1 98.12 109 SER A N 1
ATOM 946 C CA . SER A 1 109 ? 26.797 20.984 26.375 1 98.12 109 SER A CA 1
ATOM 947 C C . SER A 1 109 ? 25.328 20.734 26.078 1 98.12 109 SER A C 1
ATOM 949 O O . SER A 1 109 ? 24.578 21.672 25.781 1 98.12 109 SER A O 1
ATOM 951 N N . CYS A 1 110 ? 24.953 19.484 26.109 1 98.69 110 CYS A N 1
ATOM 952 C CA . CYS A 1 110 ? 23.547 19.141 25.969 1 98.69 110 CYS A CA 1
ATOM 953 C C . CYS A 1 110 ? 22.703 19.828 27.031 1 98.69 110 CYS A C 1
ATOM 955 O O . CYS A 1 110 ? 21.594 20.281 26.734 1 98.69 110 CYS A O 1
ATOM 957 N N . GLU A 1 111 ? 23.219 19.922 28.203 1 98.56 111 GLU A N 1
ATOM 958 C CA . GLU A 1 111 ? 22.547 20.578 29.312 1 98.56 111 GLU A CA 1
ATOM 959 C C . GLU A 1 111 ? 22.203 22.031 28.984 1 98.56 111 GLU A C 1
ATOM 961 O O . GLU A 1 111 ? 21.062 22.453 29.188 1 98.56 111 GLU A O 1
ATOM 966 N N . LYS A 1 112 ? 23.172 22.75 28.516 1 98.44 112 LYS A N 1
ATOM 967 C CA . LYS A 1 112 ? 22.953 24.156 28.188 1 98.44 112 LYS A CA 1
ATOM 968 C C . LYS A 1 112 ? 21.922 24.312 27.062 1 98.44 112 LYS A C 1
ATOM 970 O O . LYS A 1 112 ? 21.094 25.219 27.094 1 98.44 112 LYS A O 1
ATOM 975 N N . ILE A 1 113 ? 22 23.422 26.094 1 98.62 113 ILE A N 1
ATOM 976 C CA . ILE A 1 113 ? 21.062 23.484 24.984 1 98.62 113 ILE A CA 1
ATOM 977 C C . ILE A 1 113 ? 19.641 23.266 25.484 1 98.62 113 ILE A C 1
ATOM 979 O O . ILE A 1 113 ? 18.734 24.047 25.156 1 98.62 113 ILE A O 1
ATOM 983 N N . VAL A 1 114 ? 19.391 22.266 26.312 1 98.69 114 VAL A N 1
ATOM 984 C CA . VAL A 1 114 ? 18.062 21.969 26.828 1 98.69 114 VAL A CA 1
ATOM 985 C C . VAL A 1 114 ? 17.562 23.109 27.703 1 98.69 114 VAL A C 1
ATOM 987 O O . VAL A 1 114 ? 16.391 23.484 27.656 1 98.69 114 VAL A O 1
ATOM 990 N N . LEU A 1 115 ? 18.453 23.688 28.484 1 98.62 115 LEU A N 1
ATOM 991 C CA . LEU A 1 115 ? 18.062 24.781 29.359 1 98.62 115 LEU A CA 1
ATOM 992 C C . LEU A 1 115 ? 17.609 26 28.562 1 98.62 115 LEU A C 1
ATOM 994 O O . LEU A 1 115 ? 16.641 26.672 28.922 1 98.62 115 LEU A O 1
ATOM 998 N N . VAL A 1 116 ? 18.312 26.312 27.484 1 98 116 VAL A N 1
ATOM 999 C CA . VAL A 1 116 ? 17.953 27.438 26.641 1 98 116 VAL A CA 1
ATOM 1000 C C . VAL A 1 116 ? 16.562 27.219 26.047 1 98 116 VAL A C 1
ATOM 1002 O O . VAL A 1 116 ? 15.703 28.109 26.125 1 98 116 VAL A O 1
ATOM 1005 N N . TYR A 1 117 ? 16.312 26.094 25.531 1 98.12 117 TYR A N 1
ATOM 1006 C CA . TYR A 1 117 ? 15.016 25.828 24.906 1 98.12 117 TYR A CA 1
ATOM 1007 C C . TYR A 1 117 ? 13.922 25.719 25.969 1 98.12 117 TYR A C 1
ATOM 1009 O O . TYR A 1 117 ? 12.773 26.109 25.719 1 98.12 117 TYR A O 1
ATOM 1017 N N . ALA A 1 118 ? 14.227 25.156 27.141 1 98.31 118 ALA A N 1
ATOM 1018 C CA . ALA A 1 118 ? 13.258 25.094 28.219 1 98.31 118 ALA A CA 1
ATOM 1019 C C . ALA A 1 118 ? 12.82 26.5 28.641 1 98.31 118 ALA A C 1
ATOM 1021 O O . ALA A 1 118 ? 11.648 26.734 28.922 1 98.31 118 ALA A O 1
ATOM 1022 N N . GLN A 1 119 ? 13.75 27.375 28.688 1 96.56 119 GLN A N 1
ATOM 1023 C CA . GLN A 1 119 ? 13.422 28.75 29 1 96.56 119 GLN A CA 1
ATOM 1024 C C . GLN A 1 119 ? 12.531 29.375 27.922 1 96.56 119 GLN A C 1
ATOM 1026 O O . GLN A 1 119 ? 11.578 30.094 28.234 1 96.56 119 GLN A O 1
ATOM 1031 N N . ARG A 1 120 ? 12.836 29.125 26.703 1 96.06 120 ARG A N 1
ATOM 1032 C CA . ARG A 1 120 ? 12.008 29.609 25.609 1 96.06 120 ARG A CA 1
ATOM 1033 C C . ARG A 1 120 ? 10.586 29.078 25.703 1 96.06 120 ARG A C 1
ATOM 1035 O O . ARG A 1 120 ? 9.625 29.797 25.453 1 96.06 120 ARG A O 1
ATOM 1042 N N . ILE A 1 121 ? 10.461 27.781 26.047 1 98 121 ILE A N 1
ATOM 1043 C CA . ILE A 1 121 ? 9.141 27.188 26.219 1 98 121 ILE A CA 1
ATOM 1044 C C . ILE A 1 121 ? 8.367 27.938 27.297 1 98 121 ILE A C 1
ATOM 1046 O O . ILE A 1 121 ? 7.219 28.328 27.094 1 98 121 ILE A O 1
ATOM 1050 N N . ALA A 1 122 ? 8.984 28.109 28.406 1 96.88 122 ALA A N 1
ATOM 1051 C CA . ALA A 1 122 ? 8.336 28.766 29.531 1 96.88 122 ALA A CA 1
ATOM 1052 C C . ALA A 1 122 ? 7.934 30.203 29.203 1 96.88 122 ALA A C 1
ATOM 1054 O O . ALA A 1 122 ? 6.887 30.672 29.641 1 96.88 122 ALA A O 1
ATOM 1055 N N . ASP A 1 123 ? 8.734 30.859 28.375 1 94.88 123 ASP A N 1
ATOM 1056 C CA . ASP A 1 123 ? 8.547 32.281 28.125 1 94.88 123 ASP A CA 1
ATOM 1057 C C . ASP A 1 123 ? 7.535 32.5 27 1 94.88 123 ASP A C 1
ATOM 1059 O O . ASP A 1 123 ? 6.848 33.531 26.969 1 94.88 123 ASP A O 1
ATOM 1063 N N . PHE A 1 124 ? 7.422 31.578 26.078 1 95.25 124 PHE A N 1
ATOM 1064 C CA . PHE A 1 124 ? 6.641 31.859 24.875 1 95.25 124 PHE A CA 1
ATOM 1065 C C . PHE A 1 124 ? 5.641 30.75 24.609 1 95.25 124 PHE A C 1
ATOM 1067 O O . PHE A 1 124 ? 4.457 30.875 24.922 1 95.25 124 PHE A O 1
ATOM 1074 N N . SER A 1 125 ? 6.105 29.578 24.25 1 96.31 125 SER A N 1
ATOM 1075 C CA . SER A 1 125 ? 5.273 28.516 23.719 1 96.31 125 SER A CA 1
ATOM 1076 C C . SER A 1 125 ? 4.223 28.062 24.734 1 96.31 125 SER A C 1
ATOM 1078 O O . SER A 1 125 ? 3.111 27.688 24.359 1 96.31 125 SER A O 1
ATOM 1080 N N . PHE A 1 126 ? 4.617 27.969 25.953 1 97.25 126 PHE A N 1
ATOM 1081 C CA . PHE A 1 126 ? 3.711 27.484 26.984 1 97.25 126 PHE A CA 1
ATOM 1082 C C . PHE A 1 126 ? 2.477 28.375 27.094 1 97.25 126 PHE A C 1
ATOM 1084 O O . PHE A 1 126 ? 1.347 27.875 27.062 1 97.25 126 PHE A O 1
ATOM 1091 N N . GLY A 1 127 ? 2.643 29.672 27.125 1 95.81 127 GLY A N 1
ATOM 1092 C CA . GLY A 1 127 ? 1.538 30.609 27.234 1 95.81 127 GLY A CA 1
ATOM 1093 C C . GLY A 1 127 ? 0.706 30.703 25.969 1 95.81 127 GLY A C 1
ATOM 1094 O O . GLY A 1 127 ? -0.448 31.141 26.016 1 95.81 127 GLY A O 1
ATOM 1095 N N . MET A 1 128 ? 1.266 30.297 24.906 1 97.81 128 MET A N 1
ATOM 1096 C CA . MET A 1 128 ? 0.569 30.359 23.625 1 97.81 128 MET A CA 1
ATOM 1097 C C . MET A 1 128 ? -0.129 29.047 23.312 1 97.81 128 MET A C 1
ATOM 1099 O O . MET A 1 128 ? -0.674 28.859 22.234 1 97.81 128 MET A O 1
ATOM 1103 N N . ASN A 1 129 ? -0.106 28.125 24.234 1 98.19 129 ASN A N 1
ATOM 1104 C CA . ASN A 1 129 ? -0.798 26.844 24.172 1 98.19 129 ASN A CA 1
ATOM 1105 C C . ASN A 1 129 ? -0.256 25.953 23.062 1 98.19 129 ASN A C 1
ATOM 1107 O O . ASN A 1 129 ? -1.024 25.297 22.359 1 98.19 129 ASN A O 1
ATOM 1111 N N . HIS A 1 130 ? 1.024 26 22.875 1 98.56 130 HIS A N 1
ATOM 1112 C CA . HIS A 1 130 ? 1.629 25.109 21.875 1 98.56 130 HIS A CA 1
ATOM 1113 C C . HIS A 1 130 ? 1.928 23.734 22.484 1 98.56 130 HIS A C 1
ATOM 1115 O O . HIS A 1 130 ? 2.016 22.75 21.75 1 98.56 130 HIS A O 1
ATOM 1121 N N . CYS A 1 131 ? 2.07 23.656 23.766 1 98.56 131 CYS A N 1
ATOM 1122 C CA . CYS A 1 131 ? 2.512 22.453 24.438 1 98.56 131 CYS A CA 1
ATOM 1123 C C . CYS A 1 131 ? 1.323 21.672 25 1 98.56 131 CYS A C 1
ATOM 1125 O O . CYS A 1 131 ? 0.367 22.266 25.5 1 98.56 131 CYS A O 1
ATOM 1127 N N . ALA A 1 132 ? 1.388 20.406 24.812 1 98.25 132 ALA A N 1
ATOM 1128 C CA . ALA A 1 132 ? 0.522 19.5 25.547 1 98.25 132 ALA A CA 1
ATOM 1129 C C . ALA A 1 132 ? 1.203 19.031 26.828 1 98.25 132 ALA A C 1
ATOM 1131 O O . ALA A 1 132 ? 1.545 19.828 27.703 1 98.25 132 ALA A O 1
ATOM 1132 N N . ASP A 1 133 ? 1.471 17.734 26.922 1 96.94 133 ASP A N 1
ATOM 1133 C CA . ASP A 1 133 ? 2.213 17.281 28.094 1 96.94 133 ASP A CA 1
ATOM 1134 C C . ASP A 1 133 ? 3.678 17.703 28.016 1 96.94 133 ASP A C 1
ATOM 1136 O O . ASP A 1 133 ? 4.238 17.812 26.922 1 96.94 133 ASP A O 1
ATOM 1140 N N . ILE A 1 134 ? 4.266 18.016 29.156 1 97.06 134 ILE A N 1
ATOM 1141 C CA . ILE A 1 134 ? 5.602 18.609 29.188 1 97.06 134 ILE A CA 1
ATOM 1142 C C . ILE A 1 134 ? 6.363 18.125 30.406 1 97.06 134 ILE A C 1
ATOM 1144 O O . ILE A 1 134 ? 5.781 17.984 31.5 1 97.06 134 ILE A O 1
ATOM 1148 N N . ASP A 1 135 ? 7.586 17.766 30.234 1 94.94 135 ASP A N 1
ATOM 1149 C CA . ASP A 1 135 ? 8.461 17.344 31.312 1 94.94 135 ASP A CA 1
ATOM 1150 C C . ASP A 1 135 ? 9.867 17.906 31.141 1 94.94 135 ASP A C 1
ATOM 1152 O O . ASP A 1 135 ? 10.781 17.203 30.703 1 94.94 135 ASP A O 1
ATOM 1156 N N . LEU A 1 136 ? 10.117 19.094 31.625 1 98 136 LEU A N 1
ATOM 1157 C CA . LEU A 1 136 ? 11.383 19.797 31.453 1 98 136 LEU A CA 1
ATOM 1158 C C . LEU A 1 136 ? 12.469 19.203 32.312 1 98 136 LEU A C 1
ATOM 1160 O O . LEU A 1 136 ? 13.633 19.141 31.922 1 98 136 LEU A O 1
ATOM 1164 N N . GLN A 1 137 ? 12.109 18.734 33.5 1 97.06 137 GLN A N 1
ATOM 1165 C CA . GLN A 1 137 ? 13.086 18.156 34.406 1 97.06 137 GLN A CA 1
ATOM 1166 C C . GLN A 1 137 ? 13.664 16.859 33.844 1 97.06 137 GLN A C 1
ATOM 1168 O O . GLN A 1 137 ? 14.875 16.641 33.906 1 97.06 137 GLN A O 1
ATOM 1173 N N . ASN A 1 138 ? 12.789 16.047 33.344 1 96.5 138 ASN A N 1
ATOM 1174 C CA . ASN A 1 138 ? 13.273 14.82 32.75 1 96.5 138 ASN A CA 1
ATOM 1175 C C . ASN A 1 138 ? 14.18 15.109 31.547 1 96.5 138 ASN A C 1
ATOM 1177 O O . ASN A 1 138 ? 15.156 14.391 31.312 1 96.5 138 ASN A O 1
ATOM 1181 N N . ALA A 1 139 ? 13.805 16.078 30.703 1 98.31 139 ALA A N 1
ATOM 1182 C CA . ALA A 1 139 ? 14.641 16.469 29.578 1 98.31 139 ALA A CA 1
ATOM 1183 C C . ALA A 1 139 ? 16.016 16.906 30.047 1 98.31 139 ALA A C 1
ATOM 1185 O O . ALA A 1 139 ? 17.031 16.547 29.422 1 98.31 139 ALA A O 1
ATOM 1186 N N . LEU A 1 140 ? 16.062 17.672 31.109 1 98.5 140 LEU A N 1
ATOM 1187 C CA . LEU A 1 140 ? 17.344 18.141 31.656 1 98.5 140 LEU A CA 1
ATOM 1188 C C . LEU A 1 140 ? 18.172 16.969 32.156 1 98.5 140 LEU A C 1
ATOM 1190 O O . LEU A 1 140 ? 19.391 16.922 31.938 1 98.5 140 LEU A O 1
ATOM 1194 N N . ASN A 1 141 ? 17.547 16.031 32.906 1 98.31 141 ASN A N 1
ATOM 1195 C CA . ASN A 1 141 ? 18.25 14.852 33.406 1 98.31 141 ASN A CA 1
ATOM 1196 C C . ASN A 1 141 ? 18.859 14.047 32.25 1 98.31 141 ASN A C 1
ATOM 1198 O O . ASN A 1 141 ? 20 13.602 32.344 1 98.31 141 ASN A O 1
ATOM 1202 N N . GLU A 1 142 ? 18.094 13.906 31.219 1 98.31 142 GLU A N 1
ATOM 1203 C CA . GLU A 1 142 ? 18.578 13.172 30.047 1 98.31 142 GLU A CA 1
ATOM 1204 C C . GLU A 1 142 ? 19.75 13.891 29.391 1 98.31 142 GLU A C 1
ATOM 1206 O O . GLU A 1 142 ? 20.688 13.25 28.906 1 98.31 142 GLU A O 1
ATOM 1211 N N . ALA A 1 143 ? 19.672 15.195 29.297 1 98.75 143 ALA A N 1
ATOM 1212 C CA . ALA A 1 143 ? 20.75 15.984 28.719 1 98.75 143 ALA A CA 1
ATOM 1213 C C . ALA A 1 143 ? 22.047 15.789 29.5 1 98.75 143 ALA A C 1
ATOM 1215 O O . ALA A 1 143 ? 23.125 15.625 28.906 1 98.75 143 ALA A O 1
ATOM 1216 N N . LYS A 1 144 ? 22.016 15.797 30.812 1 98.56 144 LYS A N 1
ATOM 1217 C CA . LYS A 1 144 ? 23.172 15.594 31.672 1 98.56 144 LYS A CA 1
ATOM 1218 C C . LYS A 1 144 ? 23.766 14.203 31.469 1 98.56 144 LYS A C 1
ATOM 1220 O O . LYS A 1 144 ? 25 14.047 31.438 1 98.56 144 LYS A O 1
ATOM 1225 N N . GLU A 1 145 ? 22.891 13.258 31.375 1 98.5 145 GLU A N 1
ATOM 1226 C CA . GLU A 1 145 ? 23.344 11.898 31.109 1 98.5 145 GLU A CA 1
ATOM 1227 C C . GLU A 1 145 ? 24.094 11.805 29.781 1 98.5 145 GLU A C 1
ATOM 1229 O O . GLU A 1 145 ? 25.094 11.102 29.672 1 98.5 145 GLU A O 1
ATOM 1234 N N . LYS A 1 146 ? 23.594 12.438 28.766 1 98.56 146 LYS A N 1
ATOM 1235 C CA . LYS A 1 146 ? 24.219 12.43 27.453 1 98.56 146 LYS A CA 1
ATOM 1236 C C . LYS A 1 146 ? 25.562 13.133 27.484 1 98.56 146 LYS A C 1
ATOM 1238 O O . LYS A 1 146 ? 26.5 12.742 26.766 1 98.56 146 LYS A O 1
ATOM 1243 N N . ASP A 1 147 ? 25.641 14.219 28.234 1 98.5 147 ASP A N 1
ATOM 1244 C CA . ASP A 1 147 ? 26.938 14.875 28.406 1 98.5 147 ASP A CA 1
ATOM 1245 C C . ASP A 1 147 ? 27.953 13.938 29.031 1 98.5 147 ASP A C 1
ATOM 1247 O O . ASP A 1 147 ? 29.109 13.898 28.625 1 98.5 147 ASP A O 1
ATOM 1251 N N . ALA A 1 148 ? 27.5 13.203 29.984 1 98.25 148 ALA A N 1
ATOM 1252 C CA . ALA A 1 148 ? 28.391 12.281 30.688 1 98.25 148 ALA A CA 1
ATOM 1253 C C . ALA A 1 148 ? 28.844 11.148 29.781 1 98.25 148 ALA A C 1
ATOM 1255 O O . ALA A 1 148 ? 29.969 10.656 29.906 1 98.25 148 ALA A O 1
ATOM 1256 N N . LYS A 1 149 ? 28.031 10.766 28.812 1 97.75 149 LYS A N 1
ATOM 1257 C CA . LYS A 1 149 ? 28.312 9.609 27.969 1 97.75 149 LYS A CA 1
ATOM 1258 C C . LYS A 1 149 ? 28.891 10.039 26.625 1 97.75 149 LYS A C 1
ATOM 1260 O O . LYS A 1 149 ? 29.109 9.203 25.734 1 97.75 149 LYS A O 1
ATOM 1265 N N . LYS A 1 150 ? 29.094 11.25 26.406 1 97.94 150 LYS A N 1
ATOM 1266 C CA . LYS A 1 150 ? 29.5 11.812 25.125 1 97.94 150 LYS A CA 1
ATOM 1267 C C . LYS A 1 150 ? 30.719 11.094 24.562 1 97.94 150 LYS A C 1
ATOM 1269 O O . LYS A 1 150 ? 30.734 10.688 23.391 1 97.94 150 LYS A O 1
ATOM 1274 N N . LYS A 1 151 ? 31.734 10.898 25.375 1 96.69 151 LYS A N 1
ATOM 1275 C CA . LYS A 1 151 ? 33 10.281 24.938 1 96.69 151 LYS A CA 1
ATOM 1276 C C . LYS A 1 151 ? 32.75 8.844 24.484 1 96.69 151 LYS A C 1
ATOM 1278 O O . LYS A 1 151 ? 33.281 8.43 23.453 1 96.69 151 LYS A O 1
ATOM 1283 N N . GLU A 1 152 ? 32.062 8.172 25.188 1 97 152 GLU A N 1
ATOM 1284 C CA . GLU A 1 152 ? 31.766 6.785 24.859 1 97 152 GLU A CA 1
ATOM 1285 C C . GLU A 1 152 ? 31 6.688 23.547 1 97 152 GLU A C 1
ATOM 1287 O O . GLU A 1 152 ? 31.297 5.828 22.703 1 97 152 GLU A O 1
ATOM 1292 N N . VAL A 1 153 ? 30.078 7.547 23.391 1 97 153 VAL A N 1
ATOM 1293 C CA . VAL A 1 153 ? 29.25 7.539 22.188 1 97 153 VAL A CA 1
ATOM 1294 C C . VAL A 1 153 ? 30.094 7.906 20.969 1 97 153 VAL A C 1
ATOM 1296 O O . VAL A 1 153 ? 29.953 7.305 19.906 1 97 153 VAL A O 1
ATOM 1299 N N . MET A 1 154 ? 30.891 8.836 21.094 1 96.44 154 MET A N 1
ATOM 1300 C CA . MET A 1 154 ? 31.766 9.234 19.984 1 96.44 154 MET A CA 1
ATOM 1301 C C . MET A 1 154 ? 32.719 8.102 19.609 1 96.44 154 MET A C 1
ATOM 1303 O O . MET A 1 154 ? 32.938 7.852 18.422 1 96.44 154 MET A O 1
ATOM 1307 N N . GLU A 1 155 ? 33.219 7.395 20.531 1 95.75 155 GLU A N 1
ATOM 1308 C CA . GLU A 1 155 ? 34.125 6.277 20.281 1 95.75 155 GLU A CA 1
ATOM 1309 C C . GLU A 1 155 ? 33.438 5.148 19.547 1 95.75 155 GLU A C 1
ATOM 1311 O O . GLU A 1 155 ? 34 4.527 18.656 1 95.75 155 GLU A O 1
ATOM 1316 N N . SER A 1 156 ? 32.25 4.949 19.859 1 94.62 156 SER A N 1
ATOM 1317 C CA . SER A 1 156 ? 31.484 3.855 19.266 1 94.62 156 SER A CA 1
ATOM 1318 C C . SER A 1 156 ? 30.953 4.23 17.891 1 94.62 156 SER A C 1
ATOM 1320 O O . SER A 1 156 ? 30.562 3.357 17.109 1 94.62 156 SER A O 1
ATOM 1322 N N . ASN A 1 157 ? 30.984 5.438 17.562 1 94.25 157 ASN A N 1
ATOM 1323 C CA . ASN A 1 157 ? 30.422 5.926 16.297 1 94.25 157 ASN A CA 1
ATOM 1324 C C . ASN A 1 157 ? 31.484 6.637 15.461 1 94.25 157 ASN A C 1
ATOM 1326 O O . ASN A 1 157 ? 31.25 7.723 14.938 1 94.25 157 ASN A O 1
ATOM 1330 N N . GLN A 1 158 ? 32.656 6.113 15.508 1 93.5 158 GLN A N 1
ATOM 1331 C CA . GLN A 1 158 ? 33.781 6.551 14.68 1 93.5 158 GLN A CA 1
ATOM 1332 C C . GLN A 1 158 ? 34.094 8.023 14.914 1 93.5 158 GLN A C 1
ATOM 1334 O O . GLN A 1 158 ? 34.312 8.781 13.961 1 93.5 158 GLN A O 1
ATOM 1339 N N . GLY A 1 159 ? 33.938 8.492 16.109 1 92.88 159 GLY A N 1
ATOM 1340 C CA . GLY A 1 159 ? 34.344 9.836 16.5 1 92.88 159 GLY A CA 1
ATOM 1341 C C . GLY A 1 159 ? 33.25 10.883 16.25 1 92.88 159 GLY A C 1
ATOM 1342 O O . GLY A 1 159 ? 33.531 12.078 16.391 1 92.88 159 GLY A O 1
ATOM 1343 N N . LYS A 1 160 ? 32.125 10.43 15.922 1 95 160 LYS A N 1
ATOM 1344 C CA . LYS A 1 160 ? 31.031 11.367 15.633 1 95 160 LYS A CA 1
ATOM 1345 C C . LYS A 1 160 ? 29.844 11.133 16.562 1 95 160 LYS A C 1
ATOM 1347 O O . LYS A 1 160 ? 29.688 10.047 17.125 1 95 160 LYS A O 1
ATOM 1352 N N . LEU A 1 161 ? 29.141 12.172 16.766 1 97.31 161 LEU A N 1
ATOM 1353 C CA . LEU A 1 161 ? 27.891 12.047 17.5 1 97.31 161 LEU A CA 1
ATOM 1354 C C . LEU A 1 161 ? 26.734 11.773 16.562 1 97.31 161 LEU A C 1
ATOM 1356 O O . LEU A 1 161 ? 26.766 12.172 15.391 1 97.31 161 LEU A O 1
ATOM 1360 N N . PRO A 1 162 ? 25.656 11.102 17.031 1 96.81 162 PRO A N 1
ATOM 1361 C CA . PRO A 1 162 ? 24.438 10.984 16.234 1 96.81 162 PRO A CA 1
ATOM 1362 C C . PRO A 1 162 ? 23.844 12.336 15.844 1 96.81 162 PRO A C 1
ATOM 1364 O O . PRO A 1 162 ? 24.094 13.344 16.516 1 96.81 162 PRO A O 1
ATOM 1367 N N . PRO A 1 163 ? 23.016 12.336 14.859 1 96.5 163 PRO A N 1
ATOM 1368 C CA . PRO A 1 163 ? 22.625 13.594 14.234 1 96.5 163 PRO A CA 1
ATOM 1369 C C . PRO A 1 163 ? 21.719 14.453 15.125 1 96.5 163 PRO A C 1
ATOM 1371 O O . PRO A 1 163 ? 21.562 15.648 14.875 1 96.5 163 PRO A O 1
ATOM 1374 N N . LEU A 1 164 ? 21.062 13.891 16.156 1 98.38 164 LEU A N 1
ATOM 1375 C CA . LEU A 1 164 ? 20.203 14.68 17.031 1 98.38 164 LEU A CA 1
ATOM 1376 C C . LEU A 1 164 ? 20.656 14.57 18.484 1 98.38 164 LEU A C 1
ATOM 1378 O O . LEU A 1 164 ? 19.859 14.781 19.406 1 98.38 164 LEU A O 1
ATOM 1382 N N . TYR A 1 165 ? 21.922 14.273 18.719 1 98.44 165 TYR A N 1
ATOM 1383 C CA . TYR A 1 165 ? 22.453 14.016 20.047 1 98.44 165 TYR A CA 1
ATOM 1384 C C . TYR A 1 165 ? 22.281 15.227 20.953 1 98.44 165 TYR A C 1
ATOM 1386 O O . TYR A 1 165 ? 22.859 16.281 20.703 1 98.44 165 TYR A O 1
ATOM 1394 N N . GLY A 1 166 ? 21.438 15.047 21.922 1 98.56 166 GLY A N 1
ATOM 1395 C CA . GLY A 1 166 ? 21.266 16.094 22.922 1 98.56 166 GLY A CA 1
ATOM 1396 C C . GLY A 1 166 ? 20.312 17.188 22.469 1 98.56 166 GLY A C 1
ATOM 1397 O O . GLY A 1 166 ? 20.125 18.188 23.172 1 98.56 166 GLY A O 1
ATOM 1398 N N . ILE A 1 167 ? 19.734 17.047 21.328 1 98.69 167 ILE A N 1
ATOM 1399 C CA . ILE A 1 167 ? 18.844 18.062 20.766 1 98.69 167 ILE A CA 1
ATOM 1400 C C . ILE A 1 167 ? 17.422 17.844 21.281 1 98.69 167 ILE A C 1
ATOM 1402 O O . ILE A 1 167 ? 16.844 16.781 21.094 1 98.69 167 ILE A O 1
ATOM 1406 N N . PRO A 1 168 ? 16.844 18.844 22.016 1 98.75 168 PRO A N 1
ATOM 1407 C CA . PRO A 1 168 ? 15.438 18.719 22.406 1 98.75 168 PRO A CA 1
ATOM 1408 C C . PRO A 1 168 ? 14.477 18.844 21.234 1 98.75 168 PRO A C 1
ATOM 1410 O O . PRO A 1 168 ? 14.609 19.766 20.422 1 98.75 168 PRO A O 1
ATOM 1413 N N . ILE A 1 169 ? 13.547 17.953 21.109 1 98.75 169 ILE A N 1
ATOM 1414 C CA . ILE A 1 169 ? 12.531 18 20.062 1 98.75 169 ILE A CA 1
ATOM 1415 C C . ILE A 1 169 ? 11.148 17.859 20.688 1 98.75 169 ILE A C 1
ATOM 1417 O O . ILE A 1 169 ? 11.016 17.469 21.844 1 98.75 169 ILE A O 1
ATOM 1421 N N . ALA A 1 170 ? 10.141 18.25 19.984 1 98.81 170 ALA A N 1
ATOM 1422 C CA . ALA A 1 170 ? 8.75 18.094 20.406 1 98.81 170 ALA A CA 1
ATOM 1423 C C . ALA A 1 170 ? 8 17.141 19.484 1 98.81 170 ALA A C 1
ATOM 1425 O O . ALA A 1 170 ? 8.359 16.969 18.312 1 98.81 170 ALA A O 1
ATOM 1426 N N . ILE A 1 171 ? 6.984 16.469 20.047 1 98.62 171 ILE A N 1
ATOM 1427 C CA . ILE A 1 171 ? 6.254 15.422 19.344 1 98.62 171 ILE A CA 1
ATOM 1428 C C . ILE A 1 171 ? 4.754 15.695 19.422 1 98.62 171 ILE A C 1
ATOM 1430 O O . ILE A 1 171 ? 4.23 15.992 20.5 1 98.62 171 ILE A O 1
ATOM 1434 N N . LYS A 1 172 ? 4.051 15.578 18.266 1 98.31 172 LYS A N 1
ATOM 1435 C CA . LYS A 1 172 ? 2.6 15.742 18.266 1 98.31 172 LYS A CA 1
ATOM 1436 C C . LYS A 1 172 ? 1.935 14.789 19.25 1 98.31 172 LYS A C 1
ATOM 1438 O O . LYS A 1 172 ? 2.322 13.617 19.344 1 98.31 172 LYS A O 1
ATOM 1443 N N . ASP A 1 173 ? 0.917 15.164 19.859 1 97.19 173 ASP A N 1
ATOM 1444 C CA . ASP A 1 173 ? 0.323 14.57 21.062 1 97.19 173 ASP A CA 1
ATOM 1445 C C . ASP A 1 173 ? -0.345 13.234 20.734 1 97.19 173 ASP A C 1
ATOM 1447 O O . ASP A 1 173 ? -0.807 12.531 21.625 1 97.19 173 ASP A O 1
ATOM 1451 N N . HIS A 1 174 ? -0.376 12.688 19.531 1 94.94 174 HIS A N 1
ATOM 1452 C CA . HIS A 1 174 ? -0.939 11.367 19.281 1 94.94 174 HIS A CA 1
ATOM 1453 C C . HIS A 1 174 ? 0.156 10.352 18.969 1 94.94 174 HIS A C 1
ATOM 1455 O O . HIS A 1 174 ? -0.094 9.141 18.969 1 94.94 174 HIS A O 1
ATOM 1461 N N . ILE A 1 175 ? 1.314 10.875 18.719 1 97 175 ILE A N 1
ATOM 1462 C CA . ILE A 1 175 ? 2.482 10.016 18.531 1 97 175 ILE A CA 1
ATOM 1463 C C . ILE A 1 175 ? 3.076 9.656 19.891 1 97 175 ILE A C 1
ATOM 1465 O O . ILE A 1 175 ? 3.785 10.461 20.5 1 97 175 ILE A O 1
ATOM 1469 N N . THR A 1 176 ? 2.916 8.5 20.359 1 95.25 176 THR A N 1
ATOM 1470 C CA . THR A 1 176 ? 3.164 8.117 21.75 1 95.25 176 THR A CA 1
ATOM 1471 C C . THR A 1 176 ? 4.656 8.148 22.062 1 95.25 176 THR A C 1
ATOM 1473 O O . THR A 1 176 ? 5.48 7.777 21.219 1 95.25 176 THR A O 1
ATOM 1476 N N . ALA A 1 177 ? 4.969 8.641 23.141 1 95.88 177 ALA A N 1
ATOM 1477 C CA . ALA A 1 177 ? 6.328 8.727 23.672 1 95.88 177 ALA A CA 1
ATOM 1478 C C . ALA A 1 177 ? 6.379 8.289 25.141 1 95.88 177 ALA A C 1
ATOM 1480 O O . ALA A 1 177 ? 5.512 8.656 25.922 1 95.88 177 ALA A O 1
ATOM 1481 N N . LYS A 1 178 ? 7.387 7.5 25.406 1 93.44 178 LYS A N 1
ATOM 1482 C CA . LYS A 1 178 ? 7.57 7.02 26.781 1 93.44 178 LYS A CA 1
ATOM 1483 C C . LYS A 1 178 ? 7.672 8.18 27.766 1 93.44 178 LYS A C 1
ATOM 1485 O O . LYS A 1 178 ? 8.32 9.195 27.469 1 93.44 178 LYS A O 1
ATOM 1490 N N . ASN A 1 179 ? 6.988 8.18 28.891 1 90.44 179 ASN A N 1
ATOM 1491 C CA . ASN A 1 179 ? 7.008 9.125 30 1 90.44 179 ASN A CA 1
ATOM 1492 C C . ASN A 1 179 ? 6.117 10.336 29.719 1 90.44 179 ASN A C 1
ATOM 1494 O O . ASN A 1 179 ? 6.148 11.32 30.453 1 90.44 179 ASN A O 1
ATOM 1498 N N . PHE A 1 180 ? 5.391 10.305 28.656 1 95 180 PHE A N 1
ATOM 1499 C CA . PHE A 1 180 ? 4.492 11.406 28.344 1 95 180 PHE A CA 1
ATOM 1500 C C . PHE A 1 180 ? 3.057 10.906 28.203 1 95 180 PHE A C 1
ATOM 1502 O O . PHE A 1 180 ? 2.83 9.758 27.828 1 95 180 PHE A O 1
ATOM 1509 N N . LEU A 1 181 ? 2.135 11.781 28.516 1 93.94 181 LEU A N 1
ATOM 1510 C CA . LEU A 1 181 ? 0.73 11.539 28.203 1 93.94 181 LEU A CA 1
ATOM 1511 C C . LEU A 1 181 ? 0.452 11.789 26.719 1 93.94 181 LEU A C 1
ATOM 1513 O O . LEU A 1 181 ? 1.121 12.609 26.094 1 93.94 181 LEU A O 1
ATOM 1517 N N . CYS A 1 182 ? -0.435 11.047 26.25 1 93 182 CYS A N 1
ATOM 1518 C CA . CYS A 1 182 ? -0.994 11.234 24.922 1 93 182 CYS A CA 1
ATOM 1519 C C . CYS A 1 182 ? -2.508 11.398 24.984 1 93 182 CYS A C 1
ATOM 1521 O O . CYS A 1 182 ? -3.238 10.414 25.109 1 93 182 CYS A O 1
ATOM 1523 N N . THR A 1 183 ? -2.99 12.594 24.719 1 94.38 183 THR A N 1
ATOM 1524 C CA . THR A 1 183 ? -4.387 12.875 25.031 1 94.38 183 THR A CA 1
ATOM 1525 C C . THR A 1 183 ? -5.195 13.117 23.766 1 94.38 183 THR A C 1
ATOM 1527 O O . THR A 1 183 ? -6.414 12.953 23.75 1 94.38 183 THR A O 1
ATOM 1530 N N . MET A 1 184 ? -4.543 13.656 22.75 1 94.62 184 MET A N 1
ATOM 1531 C CA . MET A 1 184 ? -5.188 14.055 21.5 1 94.62 184 MET A CA 1
ATOM 1532 C C . MET A 1 184 ? -6.223 15.148 21.75 1 94.62 184 MET A C 1
ATOM 1534 O O . MET A 1 184 ? -7.254 15.203 21.078 1 94.62 184 MET A O 1
ATOM 1538 N N . GLY A 1 185 ? -5.941 15.945 22.734 1 95 185 GLY A N 1
ATOM 1539 C CA . GLY A 1 185 ? -6.812 17.062 23.062 1 95 185 GLY A CA 1
ATOM 1540 C C . GLY A 1 185 ? -8.125 16.641 23.688 1 95 185 GLY A C 1
ATOM 1541 O O . GLY A 1 185 ? -9.094 17.391 23.703 1 95 185 GLY A O 1
ATOM 1542 N N . LEU A 1 186 ? -8.258 15.422 24.219 1 95 186 LEU A N 1
ATOM 1543 C CA . LEU A 1 186 ? -9.484 14.906 24.812 1 95 186 LEU A CA 1
ATOM 1544 C C . LEU A 1 186 ? -9.344 14.812 26.328 1 95 186 LEU A C 1
ATOM 1546 O O . LEU A 1 186 ? -8.375 14.234 26.828 1 95 186 LEU A O 1
ATOM 1550 N N . GLN A 1 187 ? -10.367 15.312 27.062 1 95.06 187 GLN A N 1
ATOM 1551 C CA . GLN A 1 187 ? -10.383 15.258 28.516 1 95.06 187 GLN A CA 1
ATOM 1552 C C . GLN A 1 187 ? -10.484 13.812 29 1 95.06 187 GLN A C 1
ATOM 1554 O O . GLN A 1 187 ? -9.891 13.453 30.031 1 95.06 187 GLN A O 1
ATOM 1559 N N . SER A 1 188 ? -11.258 13.023 28.344 1 92 188 SER A N 1
ATOM 1560 C CA . SER A 1 188 ? -11.453 11.633 28.734 1 92 188 SER A CA 1
ATOM 1561 C C . SER A 1 188 ? -10.148 10.844 28.656 1 92 188 SER A C 1
ATOM 1563 O O . SER A 1 188 ? -9.844 10.062 29.562 1 92 188 SER A O 1
ATOM 1565 N N . ARG A 1 189 ? -9.406 11.07 27.594 1 91.62 189 ARG A N 1
ATOM 1566 C CA . ARG A 1 189 ? -8.133 10.367 27.453 1 91.62 189 ARG A CA 1
ATOM 1567 C C . ARG A 1 189 ? -7.129 10.836 28.5 1 91.62 189 ARG A C 1
ATOM 1569 O O . ARG A 1 189 ? -6.316 10.047 28.984 1 91.62 189 ARG A O 1
ATOM 1576 N N . LEU A 1 190 ? -7.148 12.148 28.75 1 94 190 LEU A N 1
ATOM 1577 C CA . LEU A 1 190 ? -6.312 12.672 29.828 1 94 190 LEU A CA 1
ATOM 1578 C C . LEU A 1 190 ? -6.668 12.023 31.156 1 94 190 LEU A C 1
ATOM 1580 O O . LEU A 1 190 ? -5.781 11.578 31.891 1 94 190 LEU A O 1
ATOM 1584 N N . ALA A 1 191 ? -7.93 11.945 31.469 1 91.25 191 ALA A N 1
ATOM 1585 C CA . ALA A 1 191 ? -8.406 11.383 32.719 1 91.25 191 ALA A CA 1
ATOM 1586 C C . ALA A 1 191 ? -8.008 9.922 32.875 1 91.25 191 ALA A C 1
ATOM 1588 O O . ALA A 1 191 ? -7.637 9.469 33.969 1 91.25 191 ALA A O 1
ATOM 1589 N N . ASP A 1 192 ? -8.148 9.211 31.781 1 87.31 192 ASP A N 1
ATOM 1590 C CA . ASP A 1 192 ? -7.738 7.812 31.766 1 87.31 192 ASP A CA 1
ATOM 1591 C C . ASP A 1 192 ? -6.289 7.66 32.219 1 87.31 192 ASP A C 1
ATOM 1593 O O . ASP A 1 192 ? -5.949 6.711 32.938 1 87.31 192 ASP A O 1
ATOM 1597 N N . GLN A 1 193 ? -5.438 8.555 31.828 1 87.31 193 GLN A N 1
ATOM 1598 C CA . GLN A 1 193 ? -3.992 8.414 31.984 1 87.31 193 GLN A CA 1
ATOM 1599 C C . GLN A 1 193 ? -3.527 8.969 33.344 1 87.31 193 GLN A C 1
ATOM 1601 O O . GLN A 1 193 ? -2.551 8.484 33.906 1 87.31 193 GLN A O 1
ATOM 1606 N N . VAL A 1 194 ? -4.156 9.953 33.812 1 85.56 194 VAL A N 1
ATOM 1607 C CA . VAL A 1 194 ? -3.742 10.562 35.062 1 85.56 194 VAL A CA 1
ATOM 1608 C C . VAL A 1 194 ? -4.281 9.75 36.25 1 85.56 194 VAL A C 1
ATOM 1610 O O . VAL A 1 194 ? -3.65 9.672 37.312 1 85.56 194 VAL A O 1
ATOM 1613 N N . ASP A 1 195 ? -5.465 9.18 36.156 1 74.75 195 ASP A N 1
ATOM 1614 C CA . ASP A 1 195 ? -6.047 8.406 37.25 1 74.75 195 ASP A CA 1
ATOM 1615 C C . ASP A 1 195 ? -5.594 6.949 37.188 1 74.75 195 ASP A C 1
ATOM 1617 O O . ASP A 1 195 ? -5.773 6.199 38.156 1 74.75 195 ASP A O 1
ATOM 1621 N N . GLY A 1 196 ? -4.68 6.484 36.312 1 59.72 196 GLY A N 1
ATOM 1622 C CA . GLY A 1 196 ? -4.145 5.133 36.25 1 59.72 196 GLY A CA 1
ATOM 1623 C C . GLY A 1 196 ? -5.219 4.074 36.094 1 59.72 196 GLY A C 1
ATOM 1624 O O . GLY A 1 196 ? -4.914 2.885 35.969 1 59.72 196 GLY A O 1
ATOM 1625 N N . LYS A 1 197 ? -6.422 4.254 36.688 1 45.31 197 LYS A N 1
ATOM 1626 C CA . LYS A 1 197 ? -7.445 3.234 36.906 1 45.31 197 LYS A CA 1
ATOM 1627 C C . LYS A 1 197 ? -7.832 2.555 35.594 1 45.31 197 LYS A C 1
ATOM 1629 O O . LYS A 1 197 ? -7.906 1.327 35.531 1 45.31 197 LYS A O 1
ATOM 1634 N N . THR A 1 198 ? -8.531 3.123 34.75 1 41 198 THR A N 1
ATOM 1635 C CA . THR A 1 198 ? -9.477 2.566 33.781 1 41 198 THR A CA 1
ATOM 1636 C C . THR A 1 198 ? -8.742 1.991 32.562 1 41 198 THR A C 1
ATOM 1638 O O . THR A 1 198 ? -9.297 1.184 31.828 1 41 198 THR A O 1
ATOM 1641 N N . PHE A 1 199 ? -7.652 2.4 32.188 1 42.88 199 PHE A N 1
ATOM 1642 C CA . PHE A 1 199 ? -7.223 1.98 30.875 1 42.88 199 PHE A CA 1
ATOM 1643 C C . PHE A 1 199 ? -6.82 0.511 30.875 1 42.88 199 PHE A C 1
ATOM 1645 O O . PHE A 1 199 ? -7.039 -0.198 29.891 1 42.88 199 PHE A O 1
ATOM 1652 N N . GLN A 1 200 ? -6.27 0.02 31.938 1 37.69 200 GLN A N 1
ATOM 1653 C CA . GLN A 1 200 ? -5.781 -1.355 31.938 1 37.69 200 GLN A CA 1
ATOM 1654 C C . GLN A 1 200 ? -6.941 -2.348 31.859 1 37.69 200 GLN A C 1
ATOM 1656 O O . GLN A 1 200 ? -6.844 -3.367 31.172 1 37.69 200 GLN A O 1
ATOM 1661 N N . GLN A 1 201 ? -7.836 -2.061 32.625 1 35.34 201 GLN A N 1
ATOM 1662 C CA . GLN A 1 201 ? -8.867 -3.08 32.812 1 35.34 201 GLN A CA 1
ATOM 1663 C C . GLN A 1 201 ? -9.672 -3.291 31.531 1 35.34 201 GLN A C 1
ATOM 1665 O O . GLN A 1 201 ? -9.969 -4.43 31.156 1 35.34 201 GLN A O 1
ATOM 1670 N N . ASP A 1 202 ? -10.047 -2.219 30.938 1 37.12 202 ASP A N 1
ATOM 1671 C CA . ASP A 1 202 ? -11.094 -2.309 29.922 1 37.12 202 ASP A CA 1
ATOM 1672 C C . ASP A 1 202 ? -10.508 -2.625 28.547 1 37.12 202 ASP A C 1
ATOM 1674 O O . ASP A 1 202 ? -11.188 -3.188 27.688 1 37.12 202 ASP A O 1
ATOM 1678 N N . PHE A 1 203 ? -9.312 -2.252 28.406 1 38.84 203 PHE A N 1
ATOM 1679 C CA . PHE A 1 203 ? -8.734 -2.58 27.109 1 38.84 203 PHE A CA 1
ATOM 1680 C C . PHE A 1 203 ? -8.555 -4.086 26.953 1 38.84 203 PHE A C 1
ATOM 1682 O O . PHE A 1 203 ? -8.703 -4.633 25.859 1 38.84 203 PHE A O 1
ATOM 1689 N N . GLN A 1 204 ? -8.258 -4.707 28.125 1 34.91 204 GLN A N 1
ATOM 1690 C CA . GLN A 1 204 ? -8.156 -6.164 28.094 1 34.91 204 GLN A CA 1
ATOM 1691 C C . GLN A 1 204 ? -9.492 -6.801 27.719 1 34.91 204 GLN A C 1
ATOM 1693 O O . GLN A 1 204 ? -9.531 -7.785 26.984 1 34.91 204 GLN A O 1
ATOM 1698 N N . LYS A 1 205 ? -10.5 -6.219 28.312 1 35.16 205 LYS A N 1
ATOM 1699 C CA . LYS A 1 205 ? -11.82 -6.816 28.109 1 35.16 205 LYS A CA 1
ATOM 1700 C C . LYS A 1 205 ? -12.305 -6.602 26.688 1 35.16 205 LYS A C 1
ATOM 1702 O O . LYS A 1 205 ? -12.953 -7.477 26.109 1 35.16 205 LYS A O 1
ATOM 1707 N N . VAL A 1 206 ? -12.18 -5.414 26.234 1 34.66 206 VAL A N 1
ATOM 1708 C CA . VAL A 1 206 ? -12.727 -5.07 24.922 1 34.66 206 VAL A CA 1
ATOM 1709 C C . VAL A 1 206 ? -12.047 -5.898 23.844 1 34.66 206 VAL A C 1
ATOM 1711 O O . VAL A 1 206 ? -12.695 -6.367 22.906 1 34.66 206 VAL A O 1
ATOM 1714 N N . TRP A 1 207 ? -10.758 -6 24.016 1 34.97 207 TRP A N 1
ATOM 1715 C CA . TRP A 1 207 ? -10.086 -6.863 23.047 1 34.97 207 TRP A CA 1
ATOM 1716 C C . TRP A 1 207 ? -10.531 -8.312 23.203 1 34.97 207 TRP A C 1
ATOM 1718 O O . TRP A 1 207 ? -10.648 -9.047 22.219 1 34.97 207 TRP A O 1
ATOM 1728 N N . GLU A 1 208 ? -10.859 -8.742 24.438 1 34.22 208 GLU A N 1
ATOM 1729 C CA . GLU A 1 208 ? -11.273 -10.117 24.688 1 34.22 208 GLU A CA 1
ATOM 1730 C C . GLU A 1 208 ? -12.648 -10.406 24.094 1 34.22 208 GLU A C 1
ATOM 1732 O O . GLU A 1 208 ? -12.922 -11.531 23.672 1 34.22 208 GLU A O 1
ATOM 1737 N N . GLY A 1 209 ? -13.641 -9.508 24.188 1 31.7 209 GLY A N 1
ATOM 1738 C CA . GLY A 1 209 ? -14.984 -9.875 23.766 1 31.7 209 GLY A CA 1
ATOM 1739 C C . GLY A 1 209 ? -15.086 -10.156 22.281 1 31.7 209 GLY A C 1
ATOM 1740 O O . GLY A 1 209 ? -16.016 -10.844 21.844 1 31.7 209 GLY A O 1
ATOM 1741 N N . ASP A 1 210 ? -14.547 -9.43 21.453 1 32.53 210 ASP A N 1
ATOM 1742 C CA . ASP A 1 210 ? -14.805 -9.828 20.078 1 32.53 210 ASP A CA 1
ATOM 1743 C C . ASP A 1 210 ? -13.922 -11.016 19.672 1 32.53 210 ASP A C 1
ATOM 1745 O O . ASP A 1 210 ? -13.961 -11.461 18.531 1 32.53 210 ASP A O 1
ATOM 1749 N N . VAL A 1 211 ? -12.789 -11.297 20.328 1 28.72 211 VAL A N 1
ATOM 1750 C CA . VAL A 1 211 ? -12.023 -12.484 19.938 1 28.72 211 VAL A CA 1
ATOM 1751 C C . VAL A 1 211 ? -12.594 -13.711 20.641 1 28.72 211 VAL A C 1
ATOM 1753 O O . VAL A 1 211 ? -12.383 -13.906 21.844 1 28.72 211 VAL A O 1
ATOM 1756 N N . ARG A 1 212 ? -13.68 -14.461 20.484 1 26.77 212 ARG A N 1
ATOM 1757 C CA . ARG A 1 212 ? -13.953 -15.844 20.875 1 26.77 212 ARG A CA 1
ATOM 1758 C C . ARG A 1 212 ? -12.789 -16.75 20.516 1 26.77 212 ARG A C 1
ATOM 1760 O O . ARG A 1 212 ? -12.875 -17.969 20.688 1 26.77 212 ARG A O 1
ATOM 1767 N N . GLY A 1 213 ? -12.102 -16.938 19.375 1 23.25 213 GLY A N 1
ATOM 1768 C CA . GLY A 1 213 ? -11.203 -18.078 19.391 1 23.25 213 GLY A CA 1
ATOM 1769 C C . GLY A 1 213 ? -10.211 -18.031 20.531 1 23.25 213 GLY A C 1
ATOM 1770 O O . GLY A 1 213 ? -10.07 -17 21.203 1 23.25 213 GLY A O 1
ATOM 1771 N N . ALA A 1 214 ? -9.344 -19.344 20.703 1 20.3 214 ALA A N 1
ATOM 1772 C CA . ALA A 1 214 ? -8.516 -19.859 21.781 1 20.3 214 ALA A CA 1
ATOM 1773 C C . ALA A 1 214 ? -7.609 -18.766 22.359 1 20.3 214 ALA A C 1
ATOM 1775 O O . ALA A 1 214 ? -7.609 -17.641 21.875 1 20.3 214 ALA A O 1
ATOM 1776 N N . ASP A 1 215 ? -6.234 -19.281 22.5 1 20.59 215 ASP A N 1
ATOM 1777 C CA . ASP A 1 215 ? -5.062 -19.172 23.359 1 20.59 215 ASP A CA 1
ATOM 1778 C C . ASP A 1 215 ? -4.332 -17.844 23.125 1 20.59 215 ASP A C 1
ATOM 1780 O O . ASP A 1 215 ? -3.195 -17.672 23.578 1 20.59 215 ASP A O 1
ATOM 1784 N N . TYR A 1 216 ? -4.605 -17.172 22.281 1 21.98 216 TYR A N 1
ATOM 1785 C CA . TYR A 1 216 ? -3.406 -16.375 22.047 1 21.98 216 TYR A CA 1
ATOM 1786 C C . TYR A 1 216 ? -2.994 -15.641 23.312 1 21.98 216 TYR A C 1
ATOM 1788 O O . TYR A 1 216 ? -3.551 -14.586 23.641 1 21.98 216 TYR A O 1
ATOM 1796 N N . LYS A 1 217 ? -2.789 -16.25 24.516 1 25.05 217 LYS A N 1
ATOM 1797 C CA . LYS A 1 217 ? -2.145 -15.867 25.766 1 25.05 217 LYS A CA 1
ATOM 1798 C C . LYS A 1 217 ? -0.801 -15.188 25.516 1 25.05 217 LYS A C 1
ATOM 1800 O O . LYS A 1 217 ? -0.123 -14.766 26.453 1 25.05 217 LYS A O 1
ATOM 1805 N N . ARG A 1 218 ? -0.12 -15.609 24.5 1 23.08 218 ARG A N 1
ATOM 1806 C CA . ARG A 1 218 ? 1.252 -15.195 24.781 1 23.08 218 ARG A CA 1
ATOM 1807 C C . ARG A 1 218 ? 1.333 -13.695 25.016 1 23.08 218 ARG A C 1
ATOM 1809 O O . ARG A 1 218 ? 2.219 -13.219 25.734 1 23.08 218 ARG A O 1
ATOM 1816 N N . ARG A 1 219 ? 1.225 -13.008 24 1 22.97 219 ARG A N 1
ATOM 1817 C CA . ARG A 1 219 ? 2.256 -12.031 24.328 1 22.97 219 ARG A CA 1
ATOM 1818 C C . ARG A 1 219 ? 1.892 -11.273 25.594 1 22.97 219 ARG A C 1
ATOM 1820 O O . ARG A 1 219 ? 2.594 -10.336 26 1 22.97 219 ARG A O 1
ATOM 1827 N N . LEU A 1 220 ? 0.459 -11.258 25.938 1 25.66 220 LEU A N 1
ATOM 1828 C CA . LEU A 1 220 ? 0.558 -10.43 27.141 1 25.66 220 LEU A CA 1
ATOM 1829 C C . LEU A 1 220 ? 0.936 -11.281 28.359 1 25.66 220 LEU A C 1
ATOM 1831 O O . LEU A 1 220 ? 0.606 -12.469 28.422 1 25.66 220 LEU A O 1
ATOM 1835 N N . SER A 1 221 ? 1.925 -11.102 29.219 1 25.5 221 SER A N 1
ATOM 1836 C CA . SER A 1 221 ? 2.213 -11.734 30.5 1 25.5 221 SER A CA 1
ATOM 1837 C C . SER A 1 221 ? 0.937 -11.961 31.297 1 25.5 221 SER A C 1
ATOM 1839 O O . SER A 1 221 ? 0.478 -11.07 32.031 1 25.5 221 SER A O 1
ATOM 1841 N N . TYR A 1 222 ? -0.128 -12.344 31.016 1 23.75 222 TYR A N 1
ATOM 1842 C CA . TYR A 1 222 ? -1.044 -12.398 32.156 1 23.75 222 TYR A CA 1
ATOM 1843 C C . TYR A 1 222 ? -0.659 -13.516 33.125 1 23.75 222 TYR A C 1
ATOM 1845 O O . TYR A 1 222 ? -0.767 -13.359 34.344 1 23.75 222 TYR A O 1
ATOM 1853 N N . GLU A 1 223 ? -0.448 -14.664 33.188 1 26.5 223 GLU A N 1
ATOM 1854 C CA . GLU A 1 223 ? 0.072 -15.492 34.25 1 26.5 223 GLU A CA 1
ATOM 1855 C C . GLU A 1 223 ? 1.565 -15.258 34.469 1 26.5 223 GLU A C 1
ATOM 1857 O O . GLU A 1 223 ? 2.373 -15.539 33.594 1 26.5 223 GLU A O 1
ATOM 1862 N N . GLU A 1 224 ? 2.527 -14.148 34.562 1 26.92 224 GLU A N 1
ATOM 1863 C CA . GLU A 1 224 ? 2.51 -13.266 35.719 1 26.92 224 GLU A CA 1
ATOM 1864 C C . GLU A 1 224 ? 1.178 -12.523 35.844 1 26.92 224 GLU A C 1
ATOM 1866 O O . GLU A 1 224 ? 0.878 -11.93 36.875 1 26.92 224 GLU A O 1
ATOM 1871 N N . ILE A 1 225 ? 0.148 -12.453 35.156 1 25.91 225 ILE A N 1
ATOM 1872 C CA . ILE A 1 225 ? -1.114 -12.07 35.781 1 25.91 225 ILE A CA 1
ATOM 1873 C C . ILE A 1 225 ? -1.785 -13.305 36.375 1 25.91 225 ILE A C 1
ATOM 1875 O O . ILE A 1 225 ? -2.52 -13.203 37.375 1 25.91 225 ILE A O 1
ATOM 1879 N N . SER A 1 226 ? -1.855 -14.453 36.125 1 26.17 226 SER A N 1
ATOM 1880 C CA . SER A 1 226 ? -2.59 -15.336 37.031 1 26.17 226 SER A CA 1
ATOM 1881 C C . SER A 1 226 ? -1.74 -15.719 38.219 1 26.17 226 SER A C 1
ATOM 1883 O O . SER A 1 226 ? -2.225 -16.375 39.156 1 26.17 226 SER A O 1
ATOM 1885 N N . ASN A 1 227 ? -0.493 -16 38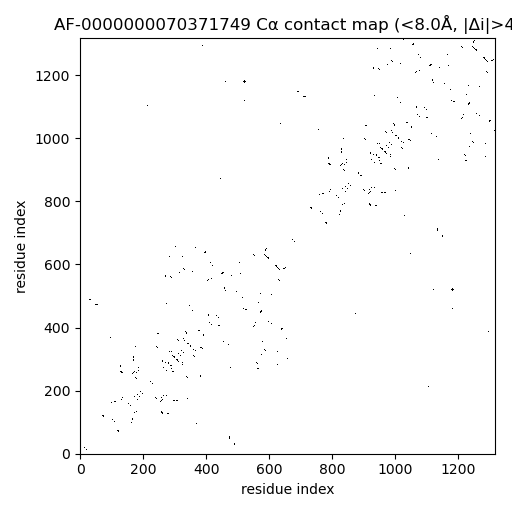.312 1 25.16 227 ASN A N 1
ATOM 1886 C CA . ASN A 1 227 ? 0.083 -16.047 39.656 1 25.16 227 ASN A CA 1
ATOM 1887 C C . ASN A 1 227 ? 0.094 -14.656 40.281 1 25.16 227 ASN A C 1
ATOM 1889 O O . ASN A 1 227 ? 0.286 -13.648 39.594 1 25.16 227 ASN A O 1
ATOM 1893 N N . GLN A 1 228 ? -0.481 -14.367 41.719 1 24.92 228 GLN A N 1
ATOM 1894 C CA . GLN A 1 228 ? -0.729 -13.133 42.438 1 24.92 228 GLN A CA 1
ATOM 1895 C C . GLN A 1 228 ? 0.293 -12.055 42.094 1 24.92 228 GLN A C 1
ATOM 1897 O O . GLN A 1 228 ? 0.053 -10.867 42.281 1 24.92 228 GLN A O 1
ATOM 1902 N N . LYS A 1 229 ? 1.496 -12.547 42.125 1 22.78 229 LYS A N 1
ATOM 1903 C CA . LYS A 1 229 ? 2.637 -11.641 42.188 1 22.78 229 LYS A CA 1
ATOM 1904 C C . LYS A 1 229 ? 2.787 -10.836 40.906 1 22.78 229 LYS A C 1
ATOM 1906 O O . LYS A 1 229 ? 3.277 -9.703 40.938 1 22.78 229 LYS A O 1
ATOM 1911 N N . VAL A 1 230 ? 2.711 -11.609 39.875 1 24.09 230 VAL A N 1
ATOM 1912 C CA . VAL A 1 230 ? 3.348 -10.789 38.844 1 24.09 230 VAL A CA 1
ATOM 1913 C C . VAL A 1 230 ? 2.322 -9.844 38.219 1 24.09 230 VAL A C 1
ATOM 1915 O O . VAL A 1 230 ? 2.66 -9.031 37.344 1 24.09 230 VAL A O 1
ATOM 1918 N N . LEU A 1 231 ? 1.052 -10.125 38.156 1 26.83 231 LEU A N 1
ATOM 1919 C CA . LEU A 1 231 ? 0.085 -9.047 37.969 1 26.83 231 LEU A CA 1
ATOM 1920 C C . LEU A 1 231 ? 0.435 -7.844 38.844 1 26.83 231 LEU A C 1
ATOM 1922 O O . LEU A 1 231 ? -0.097 -6.75 38.625 1 26.83 231 LEU A O 1
ATOM 1926 N N . SER A 1 232 ? 0.648 -8.219 39.969 1 24.56 232 SER A N 1
ATOM 1927 C CA . SER A 1 232 ? 1.095 -7.25 40.969 1 24.56 232 SER A CA 1
ATOM 1928 C C . SER A 1 232 ? 2.281 -6.438 40.469 1 24.56 232 SER A C 1
ATOM 1930 O O . SER A 1 232 ? 2.527 -5.324 40.938 1 24.56 232 SER A O 1
ATOM 1932 N N . HIS A 1 233 ? 3.154 -7.328 40 1 22.8 233 HIS A N 1
ATOM 1933 C CA . HIS A 1 233 ? 4.305 -6.516 39.625 1 22.8 233 HIS A CA 1
ATOM 1934 C C . HIS A 1 233 ? 4.094 -5.883 38.25 1 22.8 233 HIS A C 1
ATOM 1936 O O . HIS A 1 233 ? 5.062 -5.527 37.562 1 22.8 233 HIS A O 1
ATOM 1942 N N . ILE A 1 234 ? 3 -6.387 37.438 1 26.92 234 ILE A N 1
ATOM 1943 C CA . ILE A 1 234 ? 2.955 -5.184 36.625 1 26.92 234 ILE A CA 1
ATOM 1944 C C . ILE A 1 234 ? 3.199 -3.953 37.5 1 26.92 234 ILE A C 1
ATOM 1946 O O . ILE A 1 234 ? 2.379 -3.623 38.344 1 26.92 234 ILE A O 1
ATOM 1950 N N . PRO A 1 235 ? 4.293 -3.934 37.969 1 25.84 235 PRO A N 1
ATOM 1951 C CA . PRO A 1 235 ? 4.324 -2.668 38.688 1 25.84 235 PRO A CA 1
ATOM 1952 C C . PRO A 1 235 ? 3.297 -1.661 38.188 1 25.84 235 PRO A C 1
ATOM 1954 O O . PRO A 1 235 ? 2.809 -1.789 37.062 1 25.84 235 PRO A O 1
ATOM 1957 N N . GLN A 1 236 ? 2.689 -0.965 39.062 1 25.59 236 GLN A N 1
ATOM 1958 C CA . GLN A 1 236 ? 2.373 0.45 38.906 1 25.59 236 GLN A CA 1
ATOM 1959 C C . GLN A 1 236 ? 2.971 0.998 37.594 1 25.59 236 GLN A C 1
ATOM 1961 O O . GLN A 1 236 ? 4.105 1.481 37.594 1 25.59 236 GLN A O 1
ATOM 1966 N N . CYS A 1 237 ? 3.023 -0.025 36.719 1 27.56 237 CYS A N 1
ATOM 1967 C CA . CYS A 1 237 ? 3.635 0.885 35.75 1 27.56 237 CYS A CA 1
ATOM 1968 C C . CYS A 1 237 ? 3.076 2.295 35.906 1 27.56 237 CYS A C 1
ATOM 1970 O O . CYS A 1 237 ? 1.859 2.49 35.875 1 27.56 237 CYS A O 1
ATOM 1972 N N . LYS A 1 238 ? 3.508 3.031 36.344 1 29.12 238 LYS A N 1
ATOM 1973 C CA . LYS A 1 238 ? 3.279 4.445 36.062 1 29.12 238 LYS A CA 1
ATOM 1974 C C . LYS A 1 238 ? 2.486 4.617 34.75 1 29.12 238 LYS A C 1
ATOM 1976 O O . LYS A 1 238 ? 2.385 3.684 33.969 1 29.12 238 LYS A O 1
ATOM 1981 N N . TYR A 1 239 ? 2.041 5.961 34.219 1 40.31 239 TYR A N 1
ATOM 1982 C CA . TYR A 1 239 ? 1.508 7.047 33.406 1 40.31 239 TYR A CA 1
ATOM 1983 C C . TYR A 1 239 ? 1.789 6.801 31.938 1 40.31 239 TYR A C 1
ATOM 1985 O O . TYR A 1 239 ? 1.294 7.531 31.078 1 40.31 239 TYR A O 1
ATOM 1993 N N . GLY A 1 240 ? 2.709 5.77 31.297 1 54.41 240 GLY A N 1
ATOM 1994 C CA . GLY A 1 240 ? 3.326 6.344 30.109 1 54.41 240 GLY A CA 1
ATOM 1995 C C . GLY A 1 240 ? 3.379 5.383 28.938 1 54.41 240 GLY A C 1
ATOM 1996 O O . GLY A 1 240 ? 3.285 4.168 29.109 1 54.41 240 GLY A O 1
ATOM 1997 N N . PHE A 1 241 ? 2.803 5.504 27.781 1 75.75 241 PHE A N 1
ATOM 1998 C CA . PHE A 1 241 ? 2.977 4.941 26.453 1 75.75 241 PHE A CA 1
ATOM 1999 C C . PHE A 1 241 ? 4.426 4.535 26.219 1 75.75 241 PHE A C 1
ATOM 2001 O O . PHE A 1 241 ? 5.34 5.105 26.812 1 75.75 241 PHE A O 1
ATOM 2008 N N . GLU A 1 242 ? 4.578 3.307 25.594 1 87.31 242 GLU A N 1
ATOM 2009 C CA . GLU A 1 242 ? 5.879 3.064 24.969 1 87.31 242 GLU A CA 1
ATOM 2010 C C . GLU A 1 242 ? 6.117 4.004 23.797 1 87.31 242 GLU A C 1
ATOM 2012 O O . GLU A 1 242 ? 5.184 4.637 23.297 1 87.31 242 GLU A O 1
ATOM 2017 N N . ASP A 1 243 ? 7.352 4.078 23.5 1 94.69 243 ASP A N 1
ATOM 2018 C CA . ASP A 1 243 ? 7.672 4.863 22.312 1 94.69 243 ASP A CA 1
ATOM 2019 C C . ASP A 1 243 ? 7.035 4.258 21.078 1 94.69 243 ASP A C 1
ATOM 2021 O O . ASP A 1 243 ? 7.105 3.045 20.859 1 94.69 243 ASP A O 1
ATOM 2025 N N . SER A 1 244 ? 6.336 5.086 20.359 1 95 244 SER A N 1
ATOM 2026 C CA . SER A 1 244 ? 6.059 4.676 18.984 1 95 244 SER A CA 1
ATOM 2027 C C . SER A 1 244 ? 7.348 4.395 18.219 1 95 244 SER A C 1
ATOM 2029 O O . SER A 1 244 ? 8.43 4.797 18.656 1 95 244 SER A O 1
ATOM 2031 N N . GLU A 1 245 ? 7.242 3.703 17.125 1 95.19 245 GLU A N 1
ATOM 2032 C CA . GLU A 1 245 ? 8.422 3.4 16.328 1 95.19 245 GLU A CA 1
ATOM 2033 C C . GLU A 1 245 ? 9.133 4.676 15.875 1 95.19 245 GLU A C 1
ATOM 2035 O O . GLU A 1 245 ? 10.359 4.723 15.805 1 95.19 245 GLU A O 1
ATOM 2040 N N . MET A 1 246 ? 8.398 5.719 15.547 1 96.94 246 MET A N 1
ATOM 2041 C CA . MET A 1 246 ? 8.961 7.012 15.172 1 96.94 246 MET A CA 1
ATOM 2042 C C . MET A 1 246 ? 9.805 7.59 16.297 1 96.94 246 MET A C 1
ATOM 2044 O O . MET A 1 246 ? 10.945 8.008 16.078 1 96.94 246 MET A O 1
ATOM 2048 N N . VAL A 1 247 ? 9.281 7.582 17.469 1 97.62 247 VAL A N 1
ATOM 2049 C CA . VAL A 1 247 ? 9.969 8.172 18.609 1 97.62 247 VAL A CA 1
ATOM 2050 C C . VAL A 1 247 ? 11.188 7.328 18.984 1 97.62 247 VAL A C 1
ATOM 2052 O O . VAL A 1 247 ? 12.234 7.867 19.328 1 97.62 247 VAL A O 1
ATOM 2055 N N . ARG A 1 248 ? 11.016 5.996 18.891 1 97.25 248 ARG A N 1
ATOM 2056 C CA . ARG A 1 248 ? 12.148 5.113 19.141 1 97.25 248 ARG A CA 1
ATOM 2057 C C . ARG A 1 248 ? 13.336 5.469 18.266 1 97.25 248 ARG A C 1
ATOM 2059 O O . ARG A 1 248 ? 14.461 5.602 18.734 1 97.25 248 ARG A O 1
ATOM 2066 N N . VAL A 1 249 ? 13.094 5.66 16.984 1 98.06 249 VAL A N 1
ATOM 2067 C CA . VAL A 1 249 ? 14.156 5.953 16.031 1 98.06 249 VAL A CA 1
ATOM 2068 C C . VAL A 1 249 ? 14.742 7.336 16.297 1 98.06 249 VAL A C 1
ATOM 2070 O O . VAL A 1 249 ? 15.953 7.527 16.219 1 98.06 249 VAL A O 1
ATOM 2073 N N . LEU A 1 250 ? 13.898 8.273 16.672 1 98.44 250 LEU A N 1
ATOM 2074 C CA . LEU A 1 250 ? 14.367 9.617 17 1 98.44 250 LEU A CA 1
ATOM 2075 C C . LEU A 1 250 ? 15.273 9.586 18.234 1 98.44 250 LEU A C 1
ATOM 2077 O O . LEU A 1 250 ? 16.312 10.258 18.25 1 98.44 250 LEU A O 1
ATOM 2081 N N . ARG A 1 251 ? 14.898 8.844 19.203 1 97.88 251 ARG A N 1
ATOM 2082 C CA . ARG A 1 251 ? 15.719 8.711 20.406 1 97.88 251 ARG A CA 1
ATOM 2083 C C . ARG A 1 251 ? 17.031 8.016 20.094 1 97.88 251 ARG A C 1
ATOM 2085 O O . ARG A 1 251 ? 18.078 8.352 20.656 1 97.88 251 ARG A O 1
ATOM 2092 N N . GLU A 1 252 ? 17 7.023 19.234 1 96.88 252 GLU A N 1
ATOM 2093 C CA . GLU A 1 252 ? 18.219 6.359 18.797 1 96.88 252 GLU A CA 1
ATOM 2094 C C . GLU A 1 252 ? 19.156 7.336 18.094 1 96.88 252 GLU A C 1
ATOM 2096 O O . GLU A 1 252 ? 20.375 7.18 18.141 1 96.88 252 GLU A O 1
ATOM 2101 N N . MET A 1 253 ? 18.594 8.328 17.5 1 97.75 253 MET A N 1
ATOM 2102 C CA . MET A 1 253 ? 19.391 9.367 16.828 1 97.75 253 MET A CA 1
ATOM 2103 C C . MET A 1 253 ? 19.922 10.375 17.844 1 97.75 253 MET A C 1
ATOM 2105 O O . MET A 1 253 ? 20.625 11.312 17.484 1 97.75 253 MET A O 1
ATOM 2109 N N . GLY A 1 254 ? 19.531 10.195 19.094 1 98.19 254 GLY A N 1
ATOM 2110 C CA . GLY A 1 254 ? 20.094 10.992 20.172 1 98.19 254 GLY A CA 1
ATOM 2111 C C . GLY A 1 254 ? 19.172 12.109 20.641 1 98.19 254 GLY A C 1
ATOM 2112 O O . GLY A 1 254 ? 19.5 12.867 21.547 1 98.19 254 GLY A O 1
ATOM 2113 N N . ALA A 1 255 ? 17.969 12.234 20.125 1 98.69 255 ALA A N 1
ATOM 2114 C CA . ALA A 1 255 ? 17.047 13.32 20.438 1 98.69 255 ALA A CA 1
ATOM 2115 C C . ALA A 1 255 ? 16.5 13.203 21.859 1 98.69 255 ALA A C 1
ATOM 2117 O O . ALA A 1 255 ? 16.406 12.102 22.406 1 98.69 255 ALA A O 1
ATOM 2118 N N . ILE A 1 256 ? 16.203 14.312 22.438 1 98.69 256 ILE A N 1
ATOM 2119 C CA . ILE A 1 256 ? 15.523 14.398 23.734 1 98.69 256 ILE A CA 1
ATOM 2120 C C . ILE A 1 256 ? 14.109 14.938 23.547 1 98.69 256 ILE A C 1
ATOM 2122 O O . ILE A 1 256 ? 13.93 16.078 23.094 1 98.69 256 ILE A O 1
ATOM 2126 N N . VAL A 1 257 ? 13.078 14.148 23.859 1 98.44 257 VAL A N 1
ATOM 2127 C CA . VAL A 1 257 ? 11.703 14.648 23.797 1 98.44 257 VAL A CA 1
ATOM 2128 C C . VAL A 1 257 ? 11.43 15.562 24.984 1 98.44 257 VAL A C 1
ATOM 2130 O O . VAL A 1 257 ? 11.438 15.117 26.125 1 98.44 257 VAL A O 1
ATOM 2133 N N . ILE A 1 258 ? 11.148 16.797 24.719 1 98.44 258 ILE A N 1
ATOM 2134 C CA . ILE A 1 258 ? 11.031 17.766 25.781 1 98.44 258 ILE A CA 1
ATOM 2135 C C . ILE A 1 258 ? 9.562 18.016 26.109 1 98.44 258 ILE A C 1
ATOM 2137 O O . ILE A 1 258 ? 9.211 18.344 27.25 1 98.44 258 ILE A O 1
ATOM 2141 N N . CYS A 1 259 ? 8.727 17.844 25.141 1 97.56 259 CYS A N 1
ATOM 2142 C CA . CYS A 1 259 ? 7.297 17.984 25.375 1 97.56 259 CYS A CA 1
ATOM 2143 C C . CYS A 1 259 ? 6.496 17.375 24.219 1 97.56 259 CYS A C 1
ATOM 2145 O O . CYS A 1 259 ? 7.043 17.141 23.141 1 97.56 259 CYS A O 1
ATOM 2147 N N . MET A 1 260 ? 5.246 17.062 24.516 1 98.19 260 MET A N 1
ATOM 2148 C CA . MET A 1 260 ? 4.238 16.797 23.5 1 98.19 260 MET A CA 1
ATOM 2149 C C . MET A 1 260 ? 3.59 18.078 23.016 1 98.19 260 MET A C 1
ATOM 2151 O O . MET A 1 260 ? 3.586 19.078 23.75 1 98.19 260 MET A O 1
ATOM 2155 N N . THR A 1 261 ? 3.078 18.062 21.781 1 98.81 261 THR A N 1
ATOM 2156 C CA . THR A 1 261 ? 2.547 19.312 21.25 1 98.81 261 THR A CA 1
ATOM 2157 C C . THR A 1 261 ? 1.031 19.234 21.094 1 98.81 261 THR A C 1
ATOM 2159 O O . THR A 1 261 ? 0.482 18.156 20.844 1 98.81 261 THR A O 1
ATOM 2162 N N . ASN A 1 262 ? 0.401 20.375 21.219 1 98.56 262 ASN A N 1
ATOM 2163 C CA . ASN A 1 262 ? -1.05 20.516 21.156 1 98.56 262 ASN A CA 1
ATOM 2164 C C . ASN A 1 262 ? -1.587 20.156 19.781 1 98.56 262 ASN A C 1
ATOM 2166 O O . ASN A 1 262 ? -0.863 20.25 18.781 1 98.56 262 ASN A O 1
ATOM 2170 N N . THR A 1 263 ? -2.803 19.688 19.75 1 97.75 263 THR A N 1
ATOM 2171 C CA . THR A 1 263 ? -3.521 19.312 18.531 1 97.75 263 THR A CA 1
ATOM 2172 C C . THR A 1 263 ? -5.008 19.641 18.656 1 97.75 263 THR A C 1
ATOM 2174 O O . THR A 1 263 ? -5.5 19.891 19.766 1 97.75 263 THR A O 1
ATOM 2177 N N . PRO A 1 264 ? -5.676 19.828 17.531 1 94.75 264 PRO A N 1
ATOM 2178 C CA . PRO A 1 264 ? -7.133 19.906 17.656 1 94.75 264 PRO A CA 1
ATOM 2179 C C . PRO A 1 264 ? -7.727 18.672 18.328 1 94.75 264 PRO A C 1
ATOM 2181 O O . PRO A 1 264 ? -7.105 17.609 18.344 1 94.75 264 PRO A O 1
ATOM 2184 N N . ILE A 1 265 ? -8.945 18.875 18.828 1 91.94 265 ILE A N 1
ATOM 2185 C CA . ILE A 1 265 ? -9.648 17.75 19.422 1 91.94 265 ILE A CA 1
ATOM 2186 C C . ILE A 1 265 ? -9.75 16.609 18.422 1 91.94 265 ILE A C 1
ATOM 2188 O O . ILE A 1 265 ? -10.164 16.812 17.266 1 91.94 265 ILE A O 1
ATOM 2192 N N . PHE A 1 266 ? -9.242 15.422 18.688 1 87.56 266 PHE A N 1
ATOM 2193 C CA . PHE A 1 266 ? -9.273 14.227 17.844 1 87.56 266 PHE A CA 1
ATOM 2194 C C . PHE A 1 266 ? -8.297 14.367 16.688 1 87.56 266 PHE A C 1
ATOM 2196 O O . PHE A 1 266 ? -8.344 13.586 15.734 1 87.56 266 PHE A O 1
ATOM 2203 N N . CYS A 1 267 ? -7.465 15.312 16.688 1 89.56 267 CYS A N 1
ATOM 2204 C CA . CYS A 1 267 ? -6.656 15.594 15.5 1 89.56 267 CYS A CA 1
ATOM 2205 C C . CYS A 1 267 ? -7.543 15.805 14.281 1 89.56 267 CYS A C 1
ATOM 2207 O O . CYS A 1 267 ? -7.125 15.523 13.156 1 89.56 267 CYS A O 1
ATOM 2209 N N . GLY A 1 268 ? -8.789 16.281 14.516 1 86.62 268 GLY A N 1
ATOM 2210 C CA . GLY A 1 268 ? -9.805 16.203 13.477 1 86.62 268 GLY A CA 1
ATOM 2211 C C . GLY A 1 268 ? -10.125 17.547 12.844 1 86.62 268 GLY A C 1
ATOM 2212 O O . GLY A 1 268 ? -11.203 17.734 12.273 1 86.62 268 GLY A O 1
ATOM 2213 N N . HIS A 1 269 ? -9.195 18.516 12.977 1 87.25 269 HIS A N 1
ATOM 2214 C CA . HIS A 1 269 ? -9.461 19.844 12.438 1 87.25 269 HIS A CA 1
ATOM 2215 C C . HIS A 1 269 ? -8.164 20.531 12.039 1 87.25 269 HIS A C 1
ATOM 2217 O O . HIS A 1 269 ? -7.078 20.125 12.453 1 87.25 269 HIS A O 1
ATOM 2223 N N . TYR A 1 270 ? -8.312 21.578 11.227 1 89.62 270 TYR A N 1
ATOM 2224 C CA . TYR A 1 270 ? -7.109 22.312 10.859 1 89.62 270 TYR A CA 1
ATOM 2225 C C . TYR A 1 270 ? -6.895 23.516 11.781 1 89.62 270 TYR A C 1
ATOM 2227 O O . TYR A 1 270 ? -5.871 24.188 11.703 1 89.62 270 TYR A O 1
ATOM 2235 N N . ILE A 1 271 ? -7.836 23.766 12.633 1 93.12 271 ILE A N 1
ATOM 2236 C CA . ILE A 1 271 ? -7.664 24.719 13.719 1 93.12 271 ILE A CA 1
ATOM 2237 C C . ILE A 1 271 ? -7.324 23.984 15.016 1 93.12 271 ILE A C 1
ATOM 2239 O O . ILE A 1 271 ? -8.109 23.156 15.492 1 93.12 271 ILE A O 1
ATOM 2243 N N . THR A 1 272 ? -6.191 24.25 15.516 1 96.44 272 THR A N 1
ATOM 2244 C CA . THR A 1 272 ? -5.773 23.578 16.75 1 96.44 272 THR A CA 1
ATOM 2245 C C . THR A 1 272 ? -6.43 24.234 17.969 1 96.44 272 THR A C 1
ATOM 2247 O O . THR A 1 272 ? -5.992 25.297 18.422 1 96.44 272 THR A O 1
ATOM 2250 N N . ASN A 1 273 ? -7.465 23.625 18.359 1 94.38 273 ASN A N 1
ATOM 2251 C CA . ASN A 1 273 ? -8.242 24 19.531 1 94.38 273 ASN A CA 1
ATOM 2252 C C . ASN A 1 273 ? -8.891 22.781 20.188 1 94.38 273 ASN A C 1
ATOM 2254 O O . ASN A 1 273 ? -9.258 21.812 19.5 1 94.38 273 ASN A O 1
ATOM 2258 N N . ASN A 1 274 ? -8.867 22.734 21.469 1 94.81 274 ASN A N 1
ATOM 2259 C CA . ASN A 1 274 ? -9.5 21.641 22.203 1 94.81 274 ASN A CA 1
ATOM 2260 C C . ASN A 1 274 ? -9.891 22.078 23.609 1 94.81 274 ASN A C 1
ATOM 2262 O O . ASN A 1 274 ? -9.633 23.219 24.016 1 94.81 274 ASN A O 1
ATOM 2266 N N . THR A 1 275 ? -10.445 21.188 24.375 1 92.75 275 THR A N 1
ATOM 2267 C CA . THR A 1 275 ? -11 21.547 25.688 1 92.75 275 THR A CA 1
ATOM 2268 C C . THR A 1 275 ? -10 21.266 26.797 1 92.75 275 THR A C 1
ATOM 2270 O O . THR A 1 275 ? -10.297 21.469 27.969 1 92.75 275 THR A O 1
ATOM 2273 N N . VAL A 1 276 ? -8.867 20.844 26.453 1 96.56 276 VAL A N 1
ATOM 2274 C CA . VAL A 1 276 ? -7.855 20.531 27.453 1 96.56 276 VAL A CA 1
ATOM 2275 C C . VAL A 1 276 ? -6.832 21.672 27.516 1 96.56 276 VAL A C 1
ATOM 2277 O O . VAL A 1 276 ? -6.816 22.453 28.469 1 96.56 276 VAL A O 1
ATOM 2280 N N . PHE A 1 277 ? -6.172 21.859 26.406 1 97.31 277 PHE A N 1
ATOM 2281 C CA . PHE A 1 277 ? -5.039 22.781 26.391 1 97.31 277 PHE A CA 1
ATOM 2282 C C . PHE A 1 277 ? -5.445 24.125 25.797 1 97.31 277 PHE A C 1
ATOM 2284 O O . PHE A 1 277 ? -4.746 25.125 25.984 1 97.31 277 PHE A O 1
ATOM 2291 N N . GLY A 1 278 ? -6.527 24.125 24.984 1 95.38 278 GLY A N 1
ATOM 2292 C CA . GLY A 1 278 ? -7.043 25.375 24.438 1 95.38 278 GLY A CA 1
ATOM 2293 C C . GLY A 1 278 ? -6.496 25.688 23.062 1 95.38 278 GLY A C 1
ATOM 2294 O O . GLY A 1 278 ? -5.867 24.844 22.422 1 95.38 278 GLY A O 1
ATOM 2295 N N . PHE A 1 279 ? -6.812 26.906 22.578 1 96.25 279 PHE A N 1
ATOM 2296 C CA . PHE A 1 279 ? -6.492 27.375 21.234 1 96.25 279 PHE A CA 1
ATOM 2297 C C . PHE A 1 279 ? -5.012 27.734 21.125 1 96.25 279 PHE A C 1
ATOM 2299 O O . PHE A 1 279 ? -4.492 28.531 21.906 1 96.25 279 PHE A O 1
ATOM 2306 N N . SER A 1 280 ? -4.309 27.125 20.188 1 97.94 280 SER A N 1
ATOM 2307 C CA . SER A 1 280 ? -2.914 27.469 19.938 1 97.94 280 SER A CA 1
ATOM 2308 C C . SER A 1 280 ? -2.801 28.75 19.141 1 97.94 280 SER A C 1
ATOM 2310 O O . SER A 1 280 ? -3.26 28.828 18 1 97.94 280 SER A O 1
ATOM 2312 N N . GLN A 1 281 ? -2.098 29.688 19.672 1 97.62 281 GLN A N 1
ATOM 2313 C CA . GLN A 1 281 ? -1.99 31.016 19.078 1 97.62 281 GLN A CA 1
ATOM 2314 C C . GLN A 1 281 ? -0.833 31.078 18.078 1 97.62 281 GLN A C 1
ATOM 2316 O O . GLN A 1 281 ? 0.262 30.594 18.359 1 97.62 281 GLN A O 1
ATOM 2321 N N . ASN A 1 282 ? -1.154 31.641 16.938 1 97.38 282 ASN A N 1
ATOM 2322 C CA . ASN A 1 282 ? -0.096 31.859 15.961 1 97.38 282 ASN A CA 1
ATOM 2323 C C . ASN A 1 282 ? 0.854 32.969 16.406 1 97.38 282 ASN A C 1
ATOM 2325 O O . ASN A 1 282 ? 0.416 34.094 16.734 1 97.38 282 ASN A O 1
ATOM 2329 N N . PRO A 1 283 ? 2.113 32.688 16.406 1 95.75 283 PRO A N 1
ATOM 2330 C CA . PRO A 1 283 ? 3.066 33.688 16.891 1 95.75 283 PRO A CA 1
ATOM 2331 C C . PRO A 1 283 ? 3.066 34.969 16.062 1 95.75 283 PRO A C 1
ATOM 2333 O O . PRO A 1 283 ? 3.461 36.031 16.562 1 95.75 283 PRO A O 1
ATOM 2336 N N . TYR A 1 284 ? 2.639 34.938 14.844 1 95.88 284 TYR A N 1
ATOM 2337 C CA . TYR A 1 284 ? 2.611 36.125 13.977 1 95.88 284 TYR A CA 1
ATOM 2338 C C . TYR A 1 284 ? 1.342 36.938 14.203 1 95.88 284 TYR A C 1
ATOM 2340 O O . TYR A 1 284 ? 1.334 38.156 14.008 1 95.88 284 TYR A O 1
ATOM 2348 N N . GLN A 1 285 ? 0.273 36.219 14.484 1 95.94 285 GLN A N 1
ATOM 2349 C CA . GLN A 1 285 ? -1.016 36.844 14.812 1 95.94 285 GLN A CA 1
ATOM 2350 C C . GLN A 1 285 ? -1.78 35.969 15.82 1 95.94 285 GLN A C 1
ATOM 2352 O O . GLN A 1 285 ? -2.432 35 15.445 1 95.94 285 GLN A O 1
ATOM 2357 N N . LYS A 1 286 ? -1.94 36.406 16.969 1 95.06 286 LYS A N 1
ATOM 2358 C CA . LYS A 1 286 ? -2.359 35.594 18.109 1 95.06 286 LYS A CA 1
ATOM 2359 C C . LYS A 1 286 ? -3.805 35.125 17.969 1 95.06 286 LYS A C 1
ATOM 2361 O O . LYS A 1 286 ? -4.215 34.156 18.578 1 95.06 286 LYS A O 1
ATOM 2366 N N . TYR A 1 287 ? -4.605 35.812 17.188 1 94.62 287 TYR A N 1
ATOM 2367 C CA . TYR A 1 287 ? -6.012 35.469 17.047 1 94.62 287 TYR A CA 1
ATOM 2368 C C . TYR A 1 287 ? -6.215 34.469 15.922 1 94.62 287 TYR A C 1
ATOM 2370 O O . TYR A 1 287 ? -7.328 34 15.695 1 94.62 287 TYR A O 1
ATOM 2378 N N . ARG A 1 288 ? -5.168 34.125 15.219 1 96.62 288 ARG A N 1
ATOM 2379 C CA . ARG A 1 288 ? -5.211 33.125 14.164 1 96.62 288 ARG A CA 1
ATOM 2380 C C . ARG A 1 288 ? -4.559 31.828 14.609 1 96.62 288 ARG A C 1
ATOM 2382 O O . ARG A 1 288 ? -3.723 31.828 15.516 1 96.62 288 ARG A O 1
ATOM 2389 N N . THR A 1 289 ? -4.996 30.781 13.992 1 96.62 289 THR A N 1
ATOM 2390 C CA . THR A 1 289 ? -4.52 29.453 14.375 1 96.62 289 THR A CA 1
ATOM 2391 C C . THR A 1 289 ? -3.113 29.203 13.828 1 96.62 289 THR A C 1
ATOM 2393 O O . THR A 1 289 ? -2.697 29.844 12.859 1 96.62 289 THR A O 1
ATOM 2396 N N . THR A 1 290 ? -2.334 28.375 14.516 1 97.75 290 THR A N 1
ATOM 2397 C CA . THR A 1 290 ? -1.069 27.859 14.008 1 97.75 290 THR A CA 1
ATOM 2398 C C . THR A 1 290 ? -1.312 26.828 12.906 1 97.75 290 THR A C 1
ATOM 2400 O O . THR A 1 290 ? -0.385 26.453 12.188 1 97.75 290 THR A O 1
ATOM 2403 N N . GLY A 1 291 ? -2.543 26.438 12.695 1 95.56 291 GLY A N 1
ATOM 2404 C CA . GLY A 1 291 ? -2.896 25.344 11.797 1 95.56 291 GLY A CA 1
ATOM 2405 C C . GLY A 1 291 ? -3.193 24.047 12.523 1 95.56 291 GLY A C 1
ATOM 2406 O O . GLY A 1 291 ? -3.195 24 13.758 1 95.56 291 GLY A O 1
ATOM 2407 N N . GLY A 1 292 ? -3.43 23.016 11.781 1 92.88 292 GLY A N 1
ATOM 2408 C CA . GLY A 1 292 ? -3.746 21.703 12.336 1 92.88 292 GLY A CA 1
ATOM 2409 C C . GLY A 1 292 ? -3.787 20.609 11.289 1 92.88 292 GLY A C 1
ATOM 2410 O O . GLY A 1 292 ? -3.893 20.891 10.094 1 92.88 292 GLY A O 1
ATOM 2411 N N . SER A 1 293 ? -3.539 19.312 11.719 1 94.56 293 SER A N 1
ATOM 2412 C CA . SER A 1 293 ? -3.676 19 13.141 1 94.56 293 SER A CA 1
ATOM 2413 C C . SER A 1 293 ? -2.33 19.062 13.852 1 94.56 293 SER A C 1
ATOM 2415 O O . SER A 1 293 ? -2.23 18.719 15.031 1 94.56 293 SER A O 1
ATOM 2417 N N . SER A 1 294 ? -1.205 19.5 13.227 1 98.44 294 SER A N 1
ATOM 2418 C CA . SER A 1 294 ? 0.092 19.641 13.883 1 98.44 294 SER A CA 1
ATOM 2419 C C . SER A 1 294 ? 0.351 21.078 14.305 1 98.44 294 SER A C 1
ATOM 2421 O O . SER A 1 294 ? 1.456 21.594 14.125 1 98.44 294 SER A O 1
ATOM 2423 N N . GLY A 1 295 ? -0.66 21.656 14.82 1 98.25 295 GLY A N 1
ATOM 2424 C CA . GLY A 1 295 ? -0.574 23.078 15.148 1 98.25 295 GLY A CA 1
ATOM 2425 C C . GLY A 1 295 ? 0.396 23.375 16.281 1 98.25 295 GLY A C 1
ATOM 2426 O O . GLY A 1 295 ? 1.128 24.359 16.234 1 98.25 295 GLY A O 1
ATOM 2427 N N . GLY A 1 296 ? 0.372 22.578 17.344 1 98.62 296 GLY A N 1
ATOM 2428 C CA . GLY A 1 296 ? 1.347 22.75 18.406 1 98.62 296 GLY A CA 1
ATOM 2429 C C . GLY A 1 296 ? 2.781 22.656 17.922 1 98.62 296 GLY A C 1
ATOM 2430 O O . GLY A 1 296 ? 3.643 23.422 18.359 1 98.62 296 GLY A O 1
ATOM 2431 N N . SER A 1 297 ? 3.031 21.703 17.047 1 98.69 297 SER A N 1
ATOM 2432 C CA . SER A 1 297 ? 4.359 21.531 16.469 1 98.69 297 SER A CA 1
ATOM 2433 C C . SER A 1 297 ? 4.785 22.75 15.664 1 98.69 297 SER A C 1
ATOM 2435 O O . SER A 1 297 ? 5.949 23.156 15.711 1 98.69 297 SER A O 1
ATOM 2437 N N . GLY A 1 298 ? 3.832 23.281 14.953 1 98.19 298 GLY A N 1
ATOM 2438 C CA . GLY A 1 298 ? 4.129 24.484 14.195 1 98.19 298 GLY A CA 1
ATOM 2439 C C . GLY A 1 298 ? 4.484 25.672 15.078 1 98.19 298 GLY A C 1
ATOM 2440 O O . GLY A 1 298 ? 5.496 26.328 14.859 1 98.19 298 GLY A O 1
ATOM 2441 N N . GLY A 1 299 ? 3.709 25.906 16.109 1 97.88 299 GLY A N 1
ATOM 2442 C CA . GLY A 1 299 ? 3.898 27.047 16.984 1 97.88 299 GLY A CA 1
ATOM 2443 C C . GLY A 1 299 ? 5.184 26.969 17.797 1 97.88 299 GLY A C 1
ATOM 2444 O O . GLY A 1 299 ? 5.898 27.953 17.922 1 97.88 299 GLY A O 1
ATOM 2445 N N . ILE A 1 300 ? 5.477 25.781 18.266 1 98.19 300 ILE A N 1
ATOM 2446 C CA . ILE A 1 300 ? 6.602 25.625 19.188 1 98.19 300 ILE A CA 1
ATOM 2447 C C . ILE A 1 300 ? 7.914 25.828 18.422 1 98.19 300 ILE A C 1
ATOM 2449 O O . ILE A 1 300 ? 8.883 26.344 18.969 1 98.19 300 ILE A O 1
ATOM 2453 N N . VAL A 1 301 ? 7.973 25.422 17.188 1 97.75 301 VAL A N 1
ATOM 2454 C CA . VAL A 1 301 ? 9.156 25.641 16.359 1 97.75 301 VAL A CA 1
ATOM 2455 C C . VAL A 1 301 ? 9.242 27.109 15.961 1 97.75 301 VAL A C 1
ATOM 2457 O O . VAL A 1 301 ? 10.32 27.703 15.977 1 97.75 301 VAL A O 1
ATOM 2460 N N . ALA A 1 302 ? 8.102 27.688 15.633 1 96.88 302 ALA A N 1
ATOM 2461 C CA . ALA A 1 302 ? 8.062 29.078 15.164 1 96.88 302 ALA A CA 1
ATOM 2462 C C . ALA A 1 302 ? 8.531 30.031 16.25 1 96.88 302 ALA A C 1
ATOM 2464 O O . ALA A 1 302 ? 9.117 31.078 15.969 1 96.88 302 ALA A O 1
ATOM 2465 N N . THR A 1 303 ? 8.281 29.688 17.516 1 96 303 THR A N 1
ATOM 2466 C CA . THR A 1 303 ? 8.711 30.516 18.641 1 96 303 THR A CA 1
ATOM 2467 C C . THR A 1 303 ? 10.148 30.172 19.031 1 96 303 THR A C 1
ATOM 2469 O O . THR A 1 303 ? 10.648 30.672 20.047 1 96 303 THR A O 1
ATOM 2472 N N . ARG A 1 304 ? 10.789 29.266 18.344 1 96.25 304 ARG A N 1
ATOM 2473 C CA . ARG A 1 304 ? 12.148 28.797 18.609 1 96.25 304 ARG A CA 1
ATOM 2474 C C . ARG A 1 304 ? 12.25 28.156 19.984 1 96.25 304 ARG A C 1
ATOM 2476 O O . ARG A 1 304 ? 13.234 28.375 20.703 1 96.25 304 ARG A O 1
ATOM 2483 N N . SER A 1 305 ? 11.211 27.547 20.328 1 97.31 305 SER A N 1
ATOM 2484 C CA . SER A 1 305 ? 11.195 26.859 21.609 1 97.31 305 SER A CA 1
ATOM 2485 C C . SER A 1 305 ? 11.758 25.438 21.469 1 97.31 305 SER A C 1
ATOM 2487 O O . SER A 1 305 ? 12.086 24.797 22.484 1 97.31 305 SER A O 1
ATOM 2489 N N . VAL A 1 306 ? 11.82 24.922 20.312 1 97.94 306 VAL A N 1
ATOM 2490 C CA . VAL A 1 306 ? 12.578 23.734 19.906 1 97.94 306 VAL A CA 1
ATOM 2491 C C . VAL A 1 306 ? 13.102 23.922 18.484 1 97.94 306 VAL A C 1
ATOM 2493 O O . VAL A 1 306 ? 12.523 24.672 17.688 1 97.94 306 VAL A O 1
ATOM 2496 N N . PRO A 1 307 ? 14.211 23.297 18.172 1 97.38 307 PRO A N 1
ATOM 2497 C CA . PRO A 1 307 ? 14.719 23.438 16.812 1 97.38 307 PRO A CA 1
ATOM 2498 C C . PRO A 1 307 ? 13.984 22.531 15.812 1 97.38 307 PRO A C 1
ATOM 2500 O O . PRO A 1 307 ? 14.031 22.781 14.609 1 97.38 307 PRO A O 1
ATOM 2503 N N . LEU A 1 308 ? 13.344 21.516 16.297 1 98.25 308 LEU A N 1
ATOM 2504 C CA . LEU A 1 308 ? 12.68 20.531 15.445 1 98.25 308 LEU A CA 1
ATOM 2505 C C . LEU A 1 308 ? 11.477 19.906 16.156 1 98.25 308 LEU A C 1
ATOM 2507 O O . LEU A 1 308 ? 11.531 19.625 17.359 1 98.25 308 LEU A O 1
ATOM 2511 N N . ALA A 1 309 ? 10.406 19.719 15.43 1 98.81 309 ALA A N 1
ATOM 2512 C CA . ALA A 1 309 ? 9.234 19.016 15.938 1 98.81 309 ALA A CA 1
ATOM 2513 C C . ALA A 1 309 ? 8.719 18 14.914 1 98.81 309 ALA A C 1
ATOM 2515 O O . ALA A 1 309 ? 8.992 18.125 13.719 1 98.81 309 ALA A O 1
ATOM 2516 N N . ILE A 1 310 ? 8.023 16.984 15.383 1 98.88 310 ILE A N 1
ATOM 2517 C CA . ILE A 1 310 ? 7.41 15.977 14.516 1 98.88 310 ILE A CA 1
ATOM 2518 C C . ILE A 1 310 ? 5.898 16.172 14.477 1 98.88 310 ILE A C 1
ATOM 2520 O O . ILE A 1 310 ? 5.262 16.344 15.523 1 98.88 310 ILE A O 1
ATOM 2524 N N . GLY A 1 311 ? 5.387 16.25 13.297 1 98.56 311 GLY A N 1
ATOM 2525 C CA . GLY A 1 311 ? 3.947 16.297 13.086 1 98.56 311 GLY A CA 1
ATOM 2526 C C . GLY A 1 311 ? 3.424 15.102 12.305 1 98.56 311 GLY A C 1
ATOM 2527 O O . GLY A 1 311 ? 4.18 14.18 11.992 1 98.56 311 GLY A O 1
ATOM 2528 N N . SER A 1 312 ? 2.139 15.086 12.117 1 97.25 312 SER A N 1
ATOM 2529 C CA . SER A 1 312 ? 1.462 14.109 11.273 1 97.25 312 SER A CA 1
ATOM 2530 C C . SER A 1 312 ? 0.546 14.797 10.266 1 97.25 312 SER A C 1
ATOM 2532 O O . SER A 1 312 ? 0.141 15.945 10.461 1 97.25 312 SER A O 1
ATOM 2534 N N . ASP A 1 313 ? 0.308 14.102 9.188 1 96.75 313 ASP A N 1
ATOM 2535 C CA . ASP A 1 313 ? -0.417 14.719 8.078 1 96.75 313 ASP A CA 1
ATOM 2536 C C . ASP A 1 313 ? -1.323 13.711 7.387 1 96.75 313 ASP A C 1
ATOM 2538 O O . ASP A 1 313 ? -0.89 12.602 7.059 1 96.75 313 ASP A O 1
ATOM 2542 N N . LEU A 1 314 ? -2.58 14.078 7.234 1 92.81 314 LEU A N 1
ATOM 2543 C CA . LEU A 1 314 ? -3.541 13.289 6.473 1 92.81 314 LEU A CA 1
ATOM 2544 C C . LEU A 1 314 ? -4.109 14.086 5.309 1 92.81 314 LEU A C 1
ATOM 2546 O O . LEU A 1 314 ? -4.289 13.555 4.211 1 92.81 314 LEU A O 1
ATOM 2550 N N . LEU A 1 315 ? -4.414 15.375 5.586 1 92.19 315 LEU A N 1
ATOM 2551 C CA . LEU A 1 315 ? -5.023 16.234 4.582 1 92.19 315 LEU A CA 1
ATOM 2552 C C . LEU A 1 315 ? -4.238 17.531 4.43 1 92.19 315 LEU A C 1
ATOM 2554 O O . LEU A 1 315 ? -4.691 18.469 3.756 1 92.19 315 LEU A O 1
ATOM 2558 N N . GLY A 1 316 ? -3.084 17.641 5.09 1 94.5 316 GLY A N 1
ATOM 2559 C CA . GLY A 1 316 ? -2.281 18.859 5.062 1 94.5 316 GLY A CA 1
ATOM 2560 C C . GLY A 1 316 ? -1.797 19.281 6.434 1 94.5 316 GLY A C 1
ATOM 2561 O O . GLY A 1 316 ? -1.234 20.375 6.59 1 94.5 316 GLY A O 1
ATOM 2562 N N . SER A 1 317 ? -1.846 18.422 7.32 1 96.25 317 SER A N 1
ATOM 2563 C CA . SER A 1 317 ? -1.704 18.781 8.734 1 96.25 317 SER A CA 1
ATOM 2564 C C . SER A 1 317 ? -0.246 19.047 9.094 1 96.25 317 SER A C 1
ATOM 2566 O O . SER A 1 317 ? 0.054 19.484 10.203 1 96.25 317 SER A O 1
ATOM 2568 N N . ILE A 1 318 ? 0.693 18.766 8.273 1 98.19 318 ILE A N 1
ATOM 2569 C CA . ILE A 1 318 ? 2.059 19.25 8.445 1 98.19 318 ILE A CA 1
ATOM 2570 C C . ILE A 1 318 ? 2.268 20.516 7.602 1 98.19 318 ILE A C 1
ATOM 2572 O O . ILE A 1 318 ? 2.852 21.5 8.07 1 98.19 318 ILE A O 1
ATOM 2576 N N . ARG A 1 319 ? 1.75 20.516 6.457 1 97.81 319 ARG A N 1
ATOM 2577 C CA . ARG A 1 319 ? 1.979 21.578 5.473 1 97.81 319 ARG A CA 1
ATOM 2578 C C . ARG A 1 319 ? 1.302 22.875 5.895 1 97.81 319 ARG A C 1
ATOM 2580 O O . ARG A 1 319 ? 1.893 23.953 5.789 1 97.81 319 ARG A O 1
ATOM 2587 N N . MET A 1 320 ? 0.091 22.781 6.418 1 97.31 320 MET A N 1
ATOM 2588 C CA . MET A 1 320 ? -0.633 23.984 6.828 1 97.31 320 MET A CA 1
ATOM 2589 C C . MET A 1 320 ? 0.033 24.641 8.031 1 97.31 320 MET A C 1
ATOM 2591 O O . MET A 1 320 ? 0.414 25.812 7.98 1 97.31 320 MET A O 1
ATOM 2595 N N . PRO A 1 321 ? 0.263 23.859 9.055 1 98.06 321 PRO A N 1
ATOM 2596 C CA . PRO A 1 321 ? 0.942 24.5 10.188 1 98.06 321 PRO A CA 1
ATOM 2597 C C . PRO A 1 321 ? 2.32 25.047 9.812 1 98.06 321 PRO A C 1
ATOM 2599 O O . PRO A 1 321 ? 2.723 26.094 10.305 1 98.06 321 PRO A O 1
ATOM 2602 N N . SER A 1 322 ? 3.057 24.328 9 1 98.38 322 SER A N 1
ATOM 2603 C CA . SER A 1 322 ? 4.363 24.828 8.578 1 98.38 322 SER A CA 1
ATOM 2604 C C . SER A 1 322 ? 4.238 26.125 7.789 1 98.38 322 SER A C 1
ATOM 2606 O O . SER A 1 322 ? 4.945 27.094 8.062 1 98.38 322 SER A O 1
ATOM 2608 N N . GLY A 1 323 ? 3.365 26.156 6.855 1 98.19 323 GLY A N 1
ATOM 2609 C CA . GLY A 1 323 ? 3.16 27.359 6.043 1 98.19 323 GLY A CA 1
ATOM 2610 C C . GLY A 1 323 ? 2.654 28.547 6.84 1 98.19 323 GLY A C 1
ATOM 2611 O O . GLY A 1 323 ? 3.164 29.656 6.695 1 98.19 323 GLY A O 1
ATOM 2612 N N . TRP A 1 324 ? 1.668 28.328 7.684 1 97.81 324 TRP A N 1
ATOM 2613 C CA . TRP A 1 324 ? 0.993 29.406 8.414 1 97.81 324 TRP A CA 1
ATOM 2614 C C . TRP A 1 324 ? 1.885 29.953 9.523 1 97.81 324 TRP A C 1
ATOM 2616 O O . TRP A 1 324 ? 1.657 31.062 10.016 1 97.81 324 TRP A O 1
ATOM 2626 N N . CYS A 1 325 ? 2.91 29.156 9.922 1 97.62 325 CYS A N 1
ATOM 2627 C CA . CYS A 1 325 ? 3.822 29.594 10.969 1 97.62 325 CYS A CA 1
ATOM 2628 C C . CYS A 1 325 ? 5.191 29.938 10.391 1 97.62 325 CYS A C 1
ATOM 2630 O O . CYS A 1 325 ? 6.141 30.172 11.141 1 97.62 325 CYS A O 1
ATOM 2632 N N . GLY A 1 326 ? 5.352 29.891 9.117 1 97.5 326 GLY A N 1
ATOM 2633 C CA . GLY A 1 326 ? 6.602 30.281 8.477 1 97.5 326 GLY A CA 1
ATOM 2634 C C . GLY A 1 326 ? 7.715 29.266 8.688 1 97.5 326 GLY A C 1
ATOM 2635 O O . GLY A 1 326 ? 8.859 29.641 8.93 1 97.5 326 GLY A O 1
ATOM 2636 N N . LEU A 1 327 ? 7.402 28.016 8.633 1 97.88 327 LEU A N 1
ATOM 2637 C CA . LEU A 1 327 ? 8.359 26.938 8.836 1 97.88 327 LEU A CA 1
ATOM 2638 C C . LEU A 1 327 ? 8.523 26.094 7.574 1 97.88 327 LEU A C 1
ATOM 2640 O O . LEU A 1 327 ? 7.691 26.172 6.664 1 97.88 327 LEU A O 1
ATOM 2644 N N . TYR A 1 328 ? 9.617 25.406 7.531 1 98.38 328 TYR A N 1
ATOM 2645 C CA . TYR A 1 328 ? 9.781 24.312 6.566 1 98.38 328 TYR A CA 1
ATOM 2646 C C . TYR A 1 328 ? 9.25 23 7.125 1 98.38 328 TYR A C 1
ATOM 2648 O O . TYR A 1 328 ? 9.562 22.641 8.266 1 98.38 328 TYR A O 1
ATOM 2656 N N . GLY A 1 329 ? 8.352 22.359 6.457 1 98.62 329 GLY A N 1
ATOM 2657 C CA . GLY A 1 329 ? 7.816 21.062 6.816 1 98.62 329 GLY A CA 1
ATOM 2658 C C . GLY A 1 329 ? 7.98 20.031 5.715 1 98.62 329 GLY A C 1
ATOM 2659 O O . GLY A 1 329 ? 7.918 20.359 4.531 1 98.62 329 GLY A O 1
ATOM 2660 N N . PHE A 1 330 ? 8.211 18.812 6.062 1 98.81 330 PHE A N 1
ATOM 2661 C CA . PHE A 1 330 ? 8.383 17.766 5.074 1 98.81 330 PHE A CA 1
ATOM 2662 C C . PHE A 1 330 ? 7.395 16.625 5.324 1 98.81 330 PHE A C 1
ATOM 2664 O O . PHE A 1 330 ? 7.316 16.094 6.438 1 98.81 330 PHE A O 1
ATOM 2671 N N . ASN A 1 331 ? 6.629 16.375 4.391 1 98.25 331 ASN A N 1
ATOM 2672 C CA . ASN A 1 331 ? 5.695 15.258 4.324 1 98.25 331 ASN A CA 1
ATOM 2673 C C . ASN A 1 331 ? 6.215 14.148 3.42 1 98.25 331 ASN A C 1
ATOM 2675 O O . ASN A 1 331 ? 5.914 14.117 2.227 1 98.25 331 ASN A O 1
ATOM 2679 N N . PRO A 1 332 ? 6.91 13.125 3.982 1 98.38 332 PRO A N 1
ATOM 2680 C CA . PRO A 1 332 ? 7.57 12.102 3.164 1 98.38 332 PRO A CA 1
ATOM 2681 C C . PRO A 1 332 ? 6.586 11.117 2.545 1 98.38 332 PRO A C 1
ATOM 2683 O O . PRO A 1 332 ? 5.387 11.18 2.818 1 98.38 332 PRO A O 1
ATOM 2686 N N . THR A 1 333 ? 7.133 10.312 1.601 1 97.06 333 THR A N 1
ATOM 2687 C CA . THR A 1 333 ? 6.348 9.164 1.172 1 97.06 333 THR A CA 1
ATOM 2688 C C . THR A 1 333 ? 5.887 8.344 2.375 1 97.06 333 THR A C 1
ATOM 2690 O O . THR A 1 333 ? 6.707 7.926 3.193 1 97.06 333 THR A O 1
ATOM 2693 N N . SER A 1 334 ? 4.652 8.094 2.443 1 94.81 334 SER A N 1
ATOM 2694 C CA . SER A 1 334 ? 4.027 7.559 3.648 1 94.81 334 SER A CA 1
ATOM 2695 C C . SER A 1 334 ? 4.641 6.219 4.043 1 94.81 334 SER A C 1
ATOM 2697 O O . SER A 1 334 ? 4.914 5.98 5.219 1 94.81 334 SER A O 1
ATOM 2699 N N . ARG A 1 335 ? 4.926 5.395 3.135 1 94.12 335 ARG A N 1
ATOM 2700 C CA . ARG A 1 335 ? 5.34 4.027 3.43 1 94.12 335 ARG A CA 1
ATOM 2701 C C . ARG A 1 335 ? 6.812 3.971 3.816 1 94.12 335 ARG A C 1
ATOM 2703 O O . ARG A 1 335 ? 7.301 2.934 4.27 1 94.12 335 ARG A O 1
ATOM 2710 N N . ARG A 1 336 ? 7.504 5.02 3.719 1 96.69 336 ARG A N 1
ATOM 2711 C CA . ARG A 1 336 ? 8.922 5.047 4.082 1 96.69 336 ARG A CA 1
ATOM 2712 C C . ARG A 1 336 ? 9.102 5.402 5.555 1 96.69 336 ARG A C 1
ATOM 2714 O O . ARG A 1 336 ? 10.203 5.309 6.09 1 96.69 336 ARG A O 1
ATOM 2721 N N . VAL A 1 337 ? 7.973 5.777 6.227 1 97.12 337 VAL A N 1
ATOM 2722 C CA . VAL A 1 337 ? 8.039 6.113 7.641 1 97.12 337 VAL A CA 1
ATOM 2723 C C . VAL A 1 337 ? 6.973 5.332 8.406 1 97.12 337 VAL A C 1
ATOM 2725 O O . VAL A 1 337 ? 5.863 5.133 7.914 1 97.12 337 VAL A O 1
ATOM 2728 N N . SER A 1 338 ? 7.348 4.891 9.594 1 96.12 338 SER A N 1
ATOM 2729 C CA . SER A 1 338 ? 6.445 4.066 10.398 1 96.12 338 SER A CA 1
ATOM 2730 C C . SER A 1 338 ? 5.512 4.93 11.234 1 96.12 338 SER A C 1
ATOM 2732 O O . SER A 1 338 ? 5.91 5.98 11.742 1 96.12 338 SER A O 1
ATOM 2734 N N . LYS A 1 339 ? 4.312 4.449 11.383 1 94.75 339 LYS A N 1
ATOM 2735 C CA . LYS A 1 339 ? 3.318 5.062 12.258 1 94.75 339 LYS A CA 1
ATOM 2736 C C . LYS A 1 339 ? 2.924 4.121 13.391 1 94.75 339 LYS A C 1
ATOM 2738 O O . LYS A 1 339 ? 2.002 4.41 14.156 1 94.75 339 LYS A O 1
ATOM 2743 N N . SER A 1 340 ? 3.666 3.035 13.461 1 91.69 340 SER A N 1
ATOM 2744 C CA . SER A 1 340 ? 3.318 1.989 14.414 1 91.69 340 SER A CA 1
ATOM 2745 C C . SER A 1 340 ? 3.402 2.498 15.852 1 91.69 340 SER A C 1
ATOM 2747 O O . SER A 1 340 ? 4.375 3.16 16.219 1 91.69 340 SER A O 1
ATOM 2749 N N . GLY A 1 341 ? 2.379 2.23 16.578 1 89.69 341 GLY A N 1
ATOM 2750 C CA . GLY A 1 341 ? 2.373 2.561 18 1 89.69 341 GLY A CA 1
ATOM 2751 C C . GLY A 1 341 ? 1.716 3.895 18.297 1 89.69 341 GLY A C 1
ATOM 2752 O O . GLY A 1 341 ? 1.469 4.227 19.453 1 89.69 341 GLY A O 1
ATOM 2753 N N . ALA A 1 342 ? 1.396 4.695 17.328 1 93.19 342 ALA A N 1
ATOM 2754 C CA . ALA A 1 342 ? 0.737 5.98 17.531 1 93.19 342 ALA A CA 1
ATOM 2755 C C . ALA A 1 342 ? -0.777 5.816 17.625 1 93.19 342 ALA A C 1
ATOM 2757 O O . ALA A 1 342 ? -1.352 4.953 16.953 1 93.19 342 ALA A O 1
ATOM 2758 N N . GLN A 1 343 ? -1.399 6.668 18.328 1 91.12 343 GLN A N 1
ATOM 2759 C CA . GLN A 1 343 ? -2.834 6.562 18.562 1 91.12 343 GLN A CA 1
ATOM 2760 C C . GLN A 1 343 ? -3.635 7.066 17.375 1 91.12 343 GLN A C 1
ATOM 2762 O O . GLN A 1 343 ? -3.256 8.047 16.734 1 91.12 343 GLN A O 1
ATOM 2767 N N . GLY A 1 344 ? -4.73 6.367 17.172 1 88.31 344 GLY A N 1
ATOM 2768 C CA . GLY A 1 344 ? -5.637 6.77 16.109 1 88.31 344 GLY A CA 1
ATOM 2769 C C . GLY A 1 344 ? -6.836 7.555 16.609 1 88.31 344 GLY A C 1
ATOM 2770 O O . GLY A 1 344 ? -6.883 7.938 17.781 1 88.31 344 GLY A O 1
ATOM 2771 N N . PHE A 1 345 ? -7.742 7.867 15.648 1 87.31 345 PHE A N 1
ATOM 2772 C CA . PHE A 1 345 ? -8.945 8.625 15.977 1 87.31 345 PHE A CA 1
ATOM 2773 C C . PHE A 1 345 ? -9.781 7.883 17.016 1 87.31 345 PHE A C 1
ATOM 2775 O O . PHE A 1 345 ? -10.352 8.5 17.906 1 87.31 345 PHE A O 1
ATOM 2782 N N . GLU A 1 346 ? -9.867 6.605 16.812 1 85.56 346 GLU A N 1
ATOM 2783 C CA . GLU A 1 346 ? -10.531 5.758 17.797 1 85.56 346 GLU A CA 1
ATOM 2784 C C . GLU A 1 346 ? -9.523 5.148 18.766 1 85.56 346 GLU A C 1
ATOM 2786 O O . GLU A 1 346 ? -8.484 4.641 18.359 1 85.56 346 GLU A O 1
ATOM 2791 N N . LEU A 1 347 ? -9.859 5.141 19.953 1 81.31 347 LEU A N 1
ATOM 2792 C CA . LEU A 1 347 ? -8.977 4.691 21.031 1 81.31 347 LEU A CA 1
ATOM 2793 C C . LEU A 1 347 ? -8.555 3.24 20.812 1 81.31 347 LEU A C 1
ATOM 2795 O O . LEU A 1 347 ? -7.445 2.85 21.188 1 81.31 347 LEU A O 1
ATOM 2799 N N . ARG A 1 348 ? -9.305 2.486 20.172 1 78.12 348 ARG A N 1
ATOM 2800 C CA . ARG A 1 348 ? -9.055 1.055 20.047 1 78.12 348 ARG A CA 1
ATOM 2801 C C . ARG A 1 348 ? -8.062 0.768 18.922 1 78.12 348 ARG A C 1
ATOM 2803 O O . ARG A 1 348 ? -7.535 -0.34 18.828 1 78.12 348 ARG A O 1
ATOM 2810 N N . TYR A 1 349 ? -7.781 1.824 18.156 1 82.62 349 TYR A N 1
ATOM 2811 C CA . TYR A 1 349 ? -6.953 1.574 16.984 1 82.62 349 TYR A CA 1
ATOM 2812 C C . TYR A 1 349 ? -5.738 2.498 16.969 1 82.62 349 TYR A C 1
ATOM 2814 O O . TYR A 1 349 ? -5.836 3.666 17.344 1 82.62 349 TYR A O 1
ATOM 2822 N N . ASP A 1 350 ? -4.633 1.913 16.406 1 84.31 350 ASP A N 1
ATOM 2823 C CA . ASP A 1 350 ? -3.504 2.764 16.031 1 84.31 350 ASP A CA 1
ATOM 2824 C C . ASP A 1 350 ? -3.822 3.58 14.789 1 84.31 350 ASP A C 1
ATOM 2826 O O . ASP A 1 350 ? -4.785 3.287 14.078 1 84.31 350 ASP A O 1
ATOM 2830 N N . CYS A 1 351 ? -3.023 4.539 14.602 1 84.19 351 CYS A N 1
ATOM 2831 C CA . CYS A 1 351 ? -3.336 5.461 13.516 1 84.19 351 CYS A CA 1
ATOM 2832 C C . CYS A 1 351 ? -3.027 4.828 12.156 1 84.19 351 CYS A C 1
ATOM 2834 O O . CYS A 1 351 ? -3.473 5.324 11.125 1 84.19 351 CYS A O 1
ATOM 2836 N N . ASP A 1 352 ? -2.293 3.781 12.102 1 76.44 352 ASP A N 1
ATOM 2837 C CA . ASP A 1 352 ? -1.878 3.191 10.836 1 76.44 352 ASP A CA 1
ATOM 2838 C C . ASP A 1 352 ? -2.859 2.113 10.383 1 76.44 352 ASP A C 1
ATOM 2840 O O . ASP A 1 352 ? -2.619 1.427 9.391 1 76.44 352 ASP A O 1
ATOM 2844 N N . VAL A 1 353 ? -3.807 1.966 11.211 1 62.41 353 VAL A N 1
ATOM 2845 C CA . VAL A 1 353 ? -4.762 0.925 10.844 1 62.41 353 VAL A CA 1
ATOM 2846 C C . VAL A 1 353 ? -5.758 1.474 9.828 1 62.41 353 VAL A C 1
ATOM 2848 O O . VAL A 1 353 ? -6.543 2.371 10.141 1 62.41 353 VAL A O 1
ATOM 2851 N N . ALA A 1 354 ? -5.77 0.933 8.523 1 60.28 354 ALA A N 1
ATOM 2852 C CA . ALA A 1 354 ? -6.562 0.896 7.297 1 60.28 354 ALA A CA 1
ATOM 2853 C C . ALA A 1 354 ? -7.176 2.262 7 1 60.28 354 ALA A C 1
ATOM 2855 O O . ALA A 1 354 ? -7.91 2.812 7.824 1 60.28 354 ALA A O 1
ATOM 2856 N N . LYS A 1 355 ? -6.598 3.025 6.223 1 65.31 355 LYS A N 1
ATOM 2857 C CA . LYS A 1 355 ? -7.328 4.215 5.793 1 65.31 355 LYS A CA 1
ATOM 2858 C C . LYS A 1 355 ? -7.227 4.402 4.281 1 65.31 355 LYS A C 1
ATOM 2860 O O . LYS A 1 355 ? -6.32 3.865 3.641 1 65.31 355 LYS A O 1
ATOM 2865 N N . SER A 1 356 ? -8.258 4.699 3.795 1 74.94 356 SER A N 1
ATOM 2866 C CA . SER A 1 356 ? -8.312 5.125 2.4 1 74.94 356 SER A CA 1
ATOM 2867 C C . SER A 1 356 ? -7.18 6.094 2.074 1 74.94 356 SER A C 1
ATOM 2869 O O . SER A 1 356 ? -6.754 6.195 0.922 1 74.94 356 SER A O 1
ATOM 2871 N N . ILE A 1 357 ? -6.77 6.777 3.098 1 86.44 357 ILE A N 1
ATOM 2872 C CA . ILE A 1 357 ? -5.617 7.668 2.998 1 86.44 357 ILE A CA 1
ATOM 2873 C C . ILE A 1 357 ? -4.641 7.379 4.133 1 86.44 357 ILE A C 1
ATOM 2875 O O . ILE A 1 357 ? -5.043 7.281 5.297 1 86.44 357 ILE A O 1
ATOM 2879 N N . MET A 1 358 ? -3.443 7.211 3.812 1 88.19 358 MET A N 1
ATOM 2880 C CA . MET A 1 358 ? -2.441 6.855 4.812 1 88.19 358 MET A CA 1
ATOM 2881 C C . MET A 1 358 ? -1.922 8.094 5.527 1 88.19 358 MET A C 1
ATOM 2883 O O . MET A 1 358 ? -1.573 9.086 4.887 1 88.19 358 MET A O 1
ATOM 2887 N N . PRO A 1 359 ? -1.935 8.055 6.828 1 92.62 359 PRO A N 1
ATOM 2888 C CA . PRO A 1 359 ? -1.271 9.148 7.535 1 92.62 359 PRO A CA 1
ATOM 2889 C C . PRO A 1 359 ? 0.238 9.172 7.309 1 92.62 359 PRO A C 1
ATOM 2891 O O . PRO A 1 359 ? 0.828 8.141 6.961 1 92.62 359 PRO A O 1
ATOM 2894 N N . ILE A 1 360 ? 0.811 10.312 7.539 1 96.25 360 ILE A N 1
ATOM 2895 C CA . ILE A 1 360 ? 2.246 10.477 7.336 1 96.25 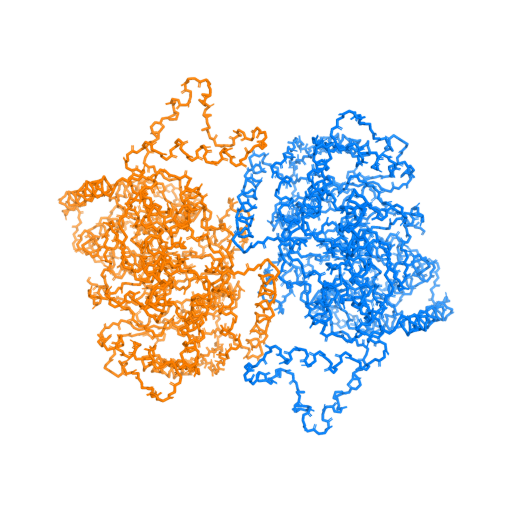360 ILE A CA 1
ATOM 2896 C C . ILE A 1 360 ? 2.838 11.289 8.492 1 96.25 360 ILE A C 1
ATOM 2898 O O . ILE A 1 360 ? 2.238 12.258 8.945 1 96.25 360 ILE A O 1
ATOM 2902 N N . PHE A 1 361 ? 3.926 10.812 9.023 1 97.81 361 PHE A N 1
ATOM 2903 C CA . PHE A 1 361 ? 4.676 11.578 10.008 1 97.81 361 PHE A CA 1
ATOM 2904 C C . PHE A 1 361 ? 5.871 12.273 9.367 1 97.81 361 PHE A C 1
ATOM 2906 O O . PHE A 1 361 ? 6.48 11.734 8.438 1 97.81 361 PHE A O 1
ATOM 2913 N N . GLY A 1 362 ? 6.172 13.461 9.789 1 98.5 362 GLY A N 1
ATOM 2914 C CA . GLY A 1 362 ? 7.305 14.172 9.219 1 98.5 362 GLY A CA 1
ATOM 2915 C C . GLY A 1 362 ? 7.801 15.305 10.102 1 98.5 362 GLY A C 1
ATOM 2916 O O . GLY A 1 362 ? 7.133 15.688 11.062 1 98.5 362 GLY A O 1
ATOM 2917 N N . PRO A 1 363 ? 8.969 15.805 9.789 1 98.81 363 PRO A N 1
ATOM 2918 C CA . PRO A 1 363 ? 9.602 16.844 10.602 1 98.81 363 PRO A CA 1
ATOM 2919 C C . PRO A 1 363 ? 9.195 18.25 10.172 1 98.81 363 PRO A C 1
ATOM 2921 O O . PRO A 1 363 ? 8.844 18.469 9.016 1 98.81 363 PRO A O 1
ATOM 2924 N N . MET A 1 364 ? 9.211 19.141 11.078 1 98.62 364 MET A N 1
ATOM 2925 C CA . MET A 1 364 ? 9.023 20.578 10.922 1 98.62 364 MET A CA 1
ATOM 2926 C C . MET A 1 364 ? 10.164 21.344 11.57 1 98.62 364 MET A C 1
ATOM 2928 O O . MET A 1 364 ? 10.5 21.109 12.734 1 98.62 364 MET A O 1
ATOM 2932 N N . GLY A 1 365 ? 10.781 22.203 10.812 1 97.75 365 GLY A N 1
ATOM 2933 C CA . GLY A 1 365 ? 11.93 22.938 11.32 1 97.75 365 GLY A CA 1
ATOM 2934 C C . GLY A 1 365 ? 12.086 24.312 10.711 1 97.75 365 GLY A C 1
ATOM 2935 O O . GLY A 1 365 ? 11.188 24.797 10.008 1 97.75 365 GLY A O 1
ATOM 2936 N N . LYS A 1 366 ? 13.242 24.984 10.969 1 95.56 366 LYS A N 1
ATOM 2937 C CA . LYS A 1 366 ? 13.445 26.359 10.547 1 95.56 366 LYS A CA 1
ATOM 2938 C C . LYS A 1 366 ? 14.242 26.422 9.242 1 95.56 366 LYS A C 1
ATOM 2940 O O . LYS A 1 366 ? 14.375 27.5 8.648 1 95.56 366 LYS A O 1
ATOM 2945 N N . CYS A 1 367 ? 14.781 25.25 8.898 1 96.88 367 CYS A N 1
ATOM 2946 C CA . CYS A 1 367 ? 15.523 25.188 7.641 1 96.88 367 CYS A CA 1
ATOM 2947 C C . CYS A 1 367 ? 15.461 23.797 7.031 1 96.88 367 CYS A C 1
ATOM 2949 O O . CYS A 1 367 ? 15.148 22.828 7.723 1 96.88 367 CYS A O 1
ATOM 2951 N N . VAL A 1 368 ? 15.719 23.719 5.762 1 98.06 368 VAL A N 1
ATOM 2952 C CA . VAL A 1 368 ? 15.609 22.453 5.02 1 98.06 368 VAL A CA 1
ATOM 2953 C C . VAL A 1 368 ? 16.672 21.484 5.496 1 98.06 368 VAL A C 1
ATOM 2955 O O . VAL A 1 368 ? 16.438 20.266 5.559 1 98.06 368 VAL A O 1
ATOM 2958 N N . ASP A 1 369 ? 17.859 21.984 5.887 1 97.81 369 ASP A N 1
ATOM 2959 C CA . ASP A 1 369 ? 18.953 21.141 6.316 1 97.81 369 ASP A CA 1
ATOM 2960 C C . ASP A 1 369 ? 18.562 20.281 7.52 1 97.81 369 ASP A C 1
ATOM 2962 O O . ASP A 1 369 ? 18.953 19.109 7.617 1 97.81 369 ASP A O 1
ATOM 2966 N N . ASP A 1 370 ? 17.875 20.859 8.438 1 98 370 ASP A N 1
ATOM 2967 C CA . ASP A 1 370 ? 17.422 20.109 9.602 1 98 370 ASP A CA 1
ATOM 2968 C C . ASP A 1 370 ? 16.484 18.969 9.203 1 98 370 ASP A C 1
ATOM 2970 O O . ASP A 1 370 ? 16.531 17.891 9.797 1 98 370 ASP A O 1
ATOM 2974 N N . LEU A 1 371 ? 15.594 19.203 8.219 1 98.62 371 LEU A N 1
ATOM 2975 C CA . LEU A 1 371 ? 14.695 18.172 7.723 1 98.62 371 LEU A CA 1
ATOM 2976 C C . LEU A 1 371 ? 15.477 17.047 7.043 1 98.62 371 LEU A C 1
ATOM 2978 O O . LEU A 1 371 ? 15.18 15.875 7.242 1 98.62 371 LEU A O 1
ATOM 2982 N N . VAL A 1 372 ? 16.484 17.453 6.219 1 98.31 372 VAL A N 1
ATOM 2983 C CA . VAL A 1 372 ? 17.312 16.5 5.492 1 98.31 372 VAL A CA 1
ATOM 2984 C C . VAL A 1 372 ? 18.016 15.57 6.48 1 98.31 372 VAL A C 1
ATOM 2986 O O . VAL A 1 372 ? 18 14.352 6.328 1 98.31 372 VAL A O 1
ATOM 2989 N N . ASP A 1 373 ? 18.625 16.156 7.488 1 97.06 373 ASP A N 1
ATOM 2990 C CA . ASP A 1 373 ? 19.375 15.367 8.461 1 97.06 373 ASP A CA 1
ATOM 2991 C C . ASP A 1 373 ? 18.438 14.43 9.234 1 97.06 373 ASP A C 1
ATOM 2993 O O . ASP A 1 373 ? 18.812 13.297 9.539 1 97.06 373 ASP A O 1
ATOM 2997 N N . CYS A 1 374 ? 17.312 14.906 9.555 1 97.94 374 CYS A N 1
ATOM 2998 C CA . CYS A 1 374 ? 16.328 14.07 10.227 1 97.94 374 CYS A CA 1
ATOM 2999 C C . CYS A 1 374 ? 15.93 12.883 9.352 1 97.94 374 CYS A C 1
ATOM 3001 O O . CYS A 1 374 ? 15.906 11.742 9.82 1 97.94 374 CYS A O 1
ATOM 3003 N N . MET A 1 375 ? 15.633 13.102 8.078 1 98.31 375 MET A N 1
ATOM 3004 C CA . MET A 1 375 ? 15.203 12.047 7.168 1 98.31 375 MET A CA 1
ATOM 3005 C C . MET A 1 375 ? 16.328 11.047 6.926 1 98.31 375 MET A C 1
ATOM 3007 O O . MET A 1 375 ? 16.078 9.844 6.797 1 98.31 375 MET A O 1
ATOM 3011 N N . LYS A 1 376 ? 17.625 11.562 6.836 1 97.31 376 LYS A N 1
ATOM 3012 C CA . LYS A 1 376 ? 18.781 10.695 6.68 1 97.31 376 LYS A CA 1
ATOM 3013 C C . LYS A 1 376 ? 18.859 9.672 7.812 1 97.31 376 LYS A C 1
ATOM 3015 O O . LYS A 1 376 ? 19.172 8.508 7.582 1 97.31 376 LYS A O 1
ATOM 3020 N N . GLY A 1 377 ? 18.547 10.125 8.969 1 96 377 GLY A N 1
ATOM 3021 C CA . GLY A 1 377 ? 18.594 9.25 10.133 1 96 377 GLY A CA 1
ATOM 3022 C C . GLY A 1 377 ? 17.406 8.32 10.234 1 96 377 GLY A C 1
ATOM 3023 O O . GLY A 1 377 ? 17.516 7.227 10.789 1 96 377 GLY A O 1
ATOM 3024 N N . MET A 1 378 ? 16.281 8.641 9.609 1 97 378 MET A N 1
ATOM 3025 C CA . MET A 1 378 ? 15.031 7.898 9.797 1 97 378 MET A CA 1
ATOM 3026 C C . MET A 1 378 ? 14.867 6.836 8.711 1 97 378 MET A C 1
ATOM 3028 O O . MET A 1 378 ? 14.492 5.699 9 1 97 378 MET A O 1
ATOM 3032 N N . PHE A 1 379 ? 15.094 7.195 7.465 1 97.5 379 PHE A N 1
ATOM 3033 C CA . PHE A 1 379 ? 14.805 6.309 6.344 1 97.5 379 PHE A CA 1
ATOM 3034 C C . PHE A 1 379 ? 15.578 5.004 6.473 1 97.5 379 PHE A C 1
ATOM 3036 O O . PHE A 1 379 ? 16.797 5.016 6.668 1 97.5 379 PHE A O 1
ATOM 3043 N N . GLY A 1 380 ? 14.828 3.854 6.41 1 95.5 380 GLY A N 1
ATOM 3044 C CA . GLY A 1 380 ? 15.43 2.529 6.43 1 95.5 380 GLY A CA 1
ATOM 3045 C C . GLY A 1 380 ? 15.672 2.004 7.832 1 95.5 380 GLY A C 1
ATOM 3046 O O . GLY A 1 380 ? 16.156 0.88 8.008 1 95.5 380 GLY A O 1
ATOM 3047 N N . ASN A 1 381 ? 15.258 2.746 8.883 1 95.88 381 ASN A N 1
ATOM 3048 C CA . ASN A 1 381 ? 15.625 2.359 10.242 1 95.88 381 ASN A CA 1
ATOM 3049 C C . ASN A 1 381 ? 14.398 2 11.078 1 95.88 381 ASN A C 1
ATOM 3051 O O . ASN A 1 381 ? 14.492 1.86 12.297 1 95.88 381 ASN A O 1
ATOM 3055 N N . PHE A 1 382 ? 13.281 1.845 10.414 1 95.75 382 PHE A N 1
ATOM 3056 C CA . PHE A 1 382 ? 12.07 1.401 11.102 1 95.75 382 PHE A CA 1
ATOM 3057 C C . PHE A 1 382 ? 11.961 -0.119 11.078 1 95.75 382 PHE A C 1
ATOM 3059 O O . PHE A 1 382 ? 10.977 -0.669 10.578 1 95.75 382 PHE A O 1
ATOM 3066 N N . ASN A 1 383 ? 12.75 -0.802 11.719 1 90.19 383 ASN A N 1
ATOM 3067 C CA . ASN A 1 383 ? 12.969 -2.236 11.562 1 90.19 383 ASN A CA 1
ATOM 3068 C C . ASN A 1 383 ? 11.883 -3.045 12.273 1 90.19 383 ASN A C 1
ATOM 3070 O O . ASN A 1 383 ? 11.688 -4.223 11.977 1 90.19 383 ASN A O 1
ATOM 3074 N N . LYS A 1 384 ? 11.203 -2.48 13.195 1 90 384 LYS A N 1
ATOM 3075 C CA . LYS A 1 384 ? 10.18 -3.221 13.922 1 90 384 LYS A CA 1
ATOM 3076 C C . LYS A 1 384 ? 8.859 -3.238 13.148 1 90 384 LYS A C 1
ATOM 3078 O O . LYS A 1 384 ? 8.008 -4.094 13.391 1 90 384 LYS A O 1
ATOM 3083 N N . ASP A 1 385 ? 8.711 -2.312 12.336 1 92.75 385 ASP A N 1
ATOM 3084 C CA . ASP A 1 385 ? 7.52 -2.238 11.5 1 92.75 385 ASP A CA 1
ATOM 3085 C C . ASP A 1 385 ? 7.762 -2.889 10.133 1 92.75 385 ASP A C 1
ATOM 3087 O O . ASP A 1 385 ? 8.289 -2.25 9.227 1 92.75 385 ASP A O 1
ATOM 3091 N N . LYS A 1 386 ? 7.246 -4.031 9.93 1 91.69 386 LYS A N 1
ATOM 3092 C CA . LYS A 1 386 ? 7.562 -4.82 8.742 1 91.69 386 LYS A CA 1
ATOM 3093 C C . LYS A 1 386 ? 6.727 -4.367 7.547 1 91.69 386 LYS A C 1
ATOM 3095 O O . LYS A 1 386 ? 6.957 -4.809 6.422 1 91.69 386 LYS A O 1
ATOM 3100 N N . GLN A 1 387 ? 5.883 -3.438 7.742 1 87.56 387 GLN A N 1
ATOM 3101 C CA . GLN A 1 387 ? 5.094 -2.893 6.645 1 87.56 387 GLN A CA 1
ATOM 3102 C C . GLN A 1 387 ? 5.723 -1.617 6.094 1 87.56 387 GLN A C 1
ATOM 3104 O O . GLN A 1 387 ? 5.273 -1.086 5.074 1 87.56 387 GLN A O 1
ATOM 3109 N N . CYS A 1 388 ? 6.695 -1.106 6.762 1 93.94 388 CYS A N 1
ATOM 3110 C CA . CYS A 1 388 ? 7.449 0.049 6.289 1 93.94 388 CYS A CA 1
ATOM 3111 C C . CYS A 1 388 ? 8.484 -0.363 5.246 1 93.94 388 CYS A C 1
ATOM 3113 O O . CYS A 1 388 ? 9.172 -1.374 5.414 1 93.94 388 CYS A O 1
ATOM 3115 N N . VAL A 1 389 ? 8.594 0.378 4.137 1 95.75 389 VAL A N 1
ATOM 3116 C CA . VAL A 1 389 ? 9.555 0.08 3.082 1 95.75 389 VAL A CA 1
ATOM 3117 C C . VAL A 1 389 ? 10.969 0.365 3.582 1 95.75 389 VAL A C 1
ATOM 3119 O O . VAL A 1 389 ? 11.273 1.483 4.008 1 95.75 389 VAL A O 1
ATOM 3122 N N . PRO A 1 390 ? 11.844 -0.574 3.555 1 95.62 390 PRO A N 1
ATOM 3123 C CA . PRO A 1 390 ? 13.188 -0.392 4.094 1 95.62 390 PRO A CA 1
ATOM 3124 C C . PRO A 1 390 ? 14.148 0.246 3.092 1 95.62 390 PRO A C 1
ATOM 3126 O O . PRO A 1 390 ? 15.141 -0.37 2.705 1 95.62 390 PRO A O 1
ATOM 3129 N N . MET A 1 391 ? 13.93 1.431 2.73 1 95.38 391 MET A N 1
ATOM 3130 C CA . MET A 1 391 ? 14.773 2.172 1.8 1 95.38 391 MET A CA 1
ATOM 3131 C C . MET A 1 391 ? 15.602 3.225 2.535 1 95.38 391 MET A C 1
ATOM 3133 O O . MET A 1 391 ? 15.047 4.062 3.25 1 95.38 391 MET A O 1
ATOM 3137 N N . LYS A 1 392 ? 16.828 3.182 2.361 1 96 392 LYS A N 1
ATOM 3138 C CA . LYS A 1 392 ? 17.719 4.172 2.955 1 96 392 LYS A CA 1
ATOM 3139 C C . LYS A 1 392 ? 17.703 5.48 2.168 1 96 392 LYS A C 1
ATOM 3141 O O . LYS A 1 392 ? 17.125 5.539 1.075 1 96 392 LYS A O 1
ATOM 3146 N N . PHE A 1 393 ? 18.25 6.484 2.779 1 97.88 393 PHE A N 1
ATOM 3147 C CA . PHE A 1 393 ? 18.328 7.793 2.145 1 97.88 393 PHE A CA 1
ATOM 3148 C C . PHE A 1 393 ? 19.219 7.734 0.904 1 97.88 393 PHE A C 1
ATOM 3150 O O . PHE A 1 393 ? 20.328 7.207 0.951 1 97.88 393 PHE A O 1
ATOM 3157 N N . ASN A 1 394 ? 18.734 8.219 -0.239 1 97.38 394 ASN A N 1
ATOM 3158 C CA . ASN A 1 394 ? 19.453 8.25 -1.506 1 97.38 394 ASN A CA 1
ATOM 3159 C C . ASN A 1 394 ? 20.266 9.531 -1.664 1 97.38 394 ASN A C 1
ATOM 3161 O O . ASN A 1 394 ? 19.766 10.523 -2.209 1 97.38 394 ASN A O 1
ATOM 3165 N N . GLU A 1 395 ? 21.531 9.5 -1.325 1 97.38 395 GLU A N 1
ATOM 3166 C CA . GLU A 1 395 ? 22.391 10.664 -1.355 1 97.38 395 GLU A CA 1
ATOM 3167 C C . GLU A 1 395 ? 22.531 11.211 -2.773 1 97.38 395 GLU A C 1
ATOM 3169 O O . GLU A 1 395 ? 22.594 12.43 -2.975 1 97.38 395 GLU A O 1
ATOM 3174 N N . GLU A 1 396 ? 22.562 10.359 -3.74 1 96.12 396 GLU A N 1
ATOM 3175 C CA . GLU A 1 396 ? 22.734 10.773 -5.133 1 96.12 396 GLU A CA 1
ATOM 3176 C C . GLU A 1 396 ? 21.547 11.609 -5.602 1 96.12 396 GLU A C 1
ATOM 3178 O O . GLU A 1 396 ? 21.719 12.633 -6.262 1 96.12 396 GLU A O 1
ATOM 3183 N N . ALA A 1 397 ? 20.391 11.156 -5.246 1 96.44 397 ALA A N 1
ATOM 3184 C CA . ALA A 1 397 ? 19.172 11.867 -5.656 1 96.44 397 ALA A CA 1
ATOM 3185 C C . ALA A 1 397 ? 19.078 13.227 -4.973 1 96.44 397 ALA A C 1
ATOM 3187 O O . ALA A 1 397 ? 18.578 14.188 -5.562 1 96.44 397 ALA A O 1
ATOM 3188 N N . PHE A 1 398 ? 19.531 13.344 -3.734 1 97.94 398 PHE A N 1
ATOM 3189 C CA . PHE A 1 398 ? 19.5 14.602 -3 1 97.94 398 PHE A CA 1
ATOM 3190 C C . PHE A 1 398 ? 20.516 15.586 -3.566 1 97.94 398 PHE A C 1
ATOM 3192 O O . PHE A 1 398 ? 20.266 16.797 -3.576 1 97.94 398 PHE A O 1
ATOM 3199 N N . ASN A 1 399 ? 21.625 15.062 -4.098 1 96.69 399 ASN A N 1
ATOM 3200 C CA . ASN A 1 399 ? 22.734 15.93 -4.508 1 96.69 399 ASN A CA 1
ATOM 3201 C C . ASN A 1 399 ? 22.703 16.188 -6.012 1 96.69 399 ASN A C 1
ATOM 3203 O O . ASN A 1 399 ? 23.734 16.531 -6.605 1 96.69 399 ASN A O 1
ATOM 3207 N N . ILE A 1 400 ? 21.578 15.969 -6.562 1 93.5 400 ILE A N 1
ATOM 3208 C CA . ILE A 1 400 ? 21.469 16.297 -7.977 1 93.5 400 ILE A CA 1
ATOM 3209 C C . ILE A 1 400 ? 21.891 17.75 -8.195 1 93.5 400 ILE A C 1
ATOM 3211 O O . ILE A 1 400 ? 21.422 18.656 -7.488 1 93.5 400 ILE A O 1
ATOM 3215 N N . ASN A 1 401 ? 22.797 17.938 -9.109 1 92.38 401 ASN A N 1
ATOM 3216 C CA . ASN A 1 401 ? 23.344 19.266 -9.367 1 92.38 401 ASN A CA 1
ATOM 3217 C C . ASN A 1 401 ? 23.047 19.734 -10.789 1 92.38 401 ASN A C 1
ATOM 3219 O O . ASN A 1 401 ? 23.969 20.016 -11.555 1 92.38 401 ASN A O 1
ATOM 3223 N N . ARG A 1 402 ? 21.922 19.656 -11.188 1 95 402 ARG A N 1
ATOM 3224 C CA . ARG A 1 402 ? 21.453 20.172 -12.477 1 95 402 ARG A CA 1
ATOM 3225 C C . ARG A 1 402 ? 20.234 21.047 -12.297 1 95 402 ARG A C 1
ATOM 3227 O O . ARG A 1 402 ? 19.609 21.062 -11.234 1 95 402 ARG A O 1
ATOM 3234 N N . LYS A 1 403 ? 20 21.875 -13.312 1 97.75 403 LYS A N 1
ATOM 3235 C CA . LYS A 1 403 ? 18.781 22.672 -13.305 1 97.75 403 LYS A CA 1
ATOM 3236 C C . LYS A 1 403 ? 17.547 21.781 -13.375 1 97.75 403 LYS A C 1
ATOM 3238 O O . LYS A 1 403 ? 17.547 20.766 -14.07 1 97.75 403 LYS A O 1
ATOM 3243 N N . LEU A 1 404 ? 16.578 22.172 -12.625 1 98.38 404 LEU A N 1
ATOM 3244 C CA . LEU A 1 404 ? 15.359 21.375 -12.523 1 98.38 404 LEU A CA 1
ATOM 3245 C C . LEU A 1 404 ? 14.258 21.953 -13.406 1 98.38 404 LEU A C 1
ATOM 3247 O O . LEU A 1 404 ? 14.312 23.125 -13.781 1 98.38 404 LEU A O 1
ATOM 3251 N N . ARG A 1 405 ? 13.414 21.125 -13.844 1 98.56 405 ARG A N 1
ATOM 3252 C CA . ARG A 1 405 ? 12.18 21.531 -14.508 1 98.56 405 ARG A CA 1
ATOM 3253 C C . ARG A 1 405 ? 11 21.484 -13.547 1 98.56 405 ARG A C 1
ATOM 3255 O O . ARG A 1 405 ? 10.562 20.406 -13.148 1 98.56 405 ARG A O 1
ATOM 3262 N N . PHE A 1 406 ? 10.438 22.656 -13.188 1 98.75 406 PHE A N 1
ATOM 3263 C CA . PHE A 1 406 ? 9.352 22.766 -12.227 1 98.75 406 PHE A CA 1
ATOM 3264 C C . PHE A 1 406 ? 8.008 22.859 -12.938 1 98.75 406 PHE A C 1
ATOM 3266 O O . PHE A 1 406 ? 7.867 23.594 -13.914 1 98.75 406 PHE A O 1
ATOM 3273 N N . GLY A 1 407 ? 7.074 22 -12.523 1 98.81 407 GLY A N 1
ATOM 3274 C CA . GLY A 1 407 ? 5.676 22.312 -12.797 1 98.81 407 GLY A CA 1
ATOM 3275 C C . GLY A 1 407 ? 5.07 23.25 -11.773 1 98.81 407 GLY A C 1
ATOM 3276 O O . GLY A 1 407 ? 5.445 23.234 -10.602 1 98.81 407 GLY A O 1
ATOM 3277 N N . ILE A 1 408 ? 4.098 24.031 -12.203 1 98.56 408 ILE A N 1
ATOM 3278 C CA . ILE A 1 408 ? 3.463 24.953 -11.266 1 98.56 408 ILE A CA 1
ATOM 3279 C C . ILE A 1 408 ? 1.966 25.031 -11.555 1 98.56 408 ILE A C 1
ATOM 3281 O O . ILE A 1 408 ? 1.558 25.141 -12.711 1 98.56 408 ILE A O 1
ATOM 3285 N N . VAL A 1 409 ? 1.146 24.891 -10.547 1 98.19 409 VAL A N 1
ATOM 3286 C CA . VAL A 1 409 ? -0.3 25.047 -10.664 1 98.19 409 VAL A CA 1
ATOM 3287 C C . VAL A 1 409 ? -0.669 26.516 -10.578 1 98.19 409 VAL A C 1
ATOM 3289 O O . VAL A 1 409 ? -0.471 27.156 -9.539 1 98.19 409 VAL A O 1
ATOM 3292 N N . LYS A 1 410 ? -1.339 27.047 -11.602 1 95.31 410 LYS A N 1
ATOM 3293 C CA . LYS A 1 410 ? -1.575 28.484 -11.695 1 95.31 410 LYS A CA 1
ATOM 3294 C C . LYS A 1 410 ? -3.043 28.812 -11.445 1 95.31 410 LYS A C 1
ATOM 3296 O O . LYS A 1 410 ? -3.373 29.938 -11.062 1 95.31 410 LYS A O 1
ATOM 3301 N N . LYS A 1 411 ? -3.811 27.797 -11.703 1 93 411 LYS A N 1
ATOM 3302 C CA . LYS A 1 411 ? -5.227 28.141 -11.688 1 93 411 LYS A CA 1
ATOM 3303 C C . LYS A 1 411 ? -6.066 27.016 -11.094 1 93 411 LYS A C 1
ATOM 3305 O O . LYS A 1 411 ? -5.656 25.859 -11.102 1 93 411 LYS A O 1
ATOM 3310 N N . ASP A 1 412 ? -7.098 27.406 -10.43 1 92.81 412 ASP A N 1
ATOM 3311 C CA . ASP A 1 412 ? -8.203 26.547 -10.039 1 92.81 412 ASP A CA 1
ATOM 3312 C C . ASP A 1 412 ? -9.523 27.031 -10.633 1 92.81 412 ASP A C 1
ATOM 3314 O O . ASP A 1 412 ? -9.945 28.172 -10.375 1 92.81 412 ASP A O 1
ATOM 3318 N N . ILE A 1 413 ? -10.156 26.203 -11.375 1 89.25 413 ILE A N 1
ATOM 3319 C CA . ILE A 1 413 ? -11.281 26.625 -12.195 1 89.25 413 ILE A CA 1
ATOM 3320 C C . ILE A 1 413 ? -12.531 26.781 -11.328 1 89.25 413 ILE A C 1
ATOM 3322 O O . ILE A 1 413 ? -13.414 27.578 -11.641 1 89.25 413 ILE A O 1
ATOM 3326 N N . ARG A 1 414 ? -12.688 26.109 -10.305 1 90.5 414 ARG A N 1
ATOM 3327 C CA . ARG A 1 414 ? -13.938 26.094 -9.555 1 90.5 414 ARG A CA 1
ATOM 3328 C C . ARG A 1 414 ? -13.938 27.125 -8.438 1 90.5 414 ARG A C 1
ATOM 3330 O O . ARG A 1 414 ? -14.938 27.812 -8.227 1 90.5 414 ARG A O 1
ATOM 3337 N N . ILE A 1 415 ? -12.875 27.266 -7.738 1 92 415 ILE A N 1
ATOM 3338 C CA . ILE A 1 415 ? -12.836 28.156 -6.586 1 92 415 ILE A CA 1
ATOM 3339 C C . ILE A 1 415 ? -12.008 29.406 -6.926 1 92 415 ILE A C 1
ATOM 3341 O O . ILE A 1 415 ? -12.383 30.516 -6.559 1 92 415 ILE A O 1
ATOM 3345 N N . GLY A 1 416 ? -10.984 29.203 -7.633 1 93.19 416 GLY A N 1
ATOM 3346 C CA . GLY A 1 416 ? -10 30.25 -7.836 1 93.19 416 GLY A CA 1
ATOM 3347 C C . GLY A 1 416 ? -9.016 30.375 -6.691 1 93.19 416 GLY A C 1
ATOM 3348 O O . GLY A 1 416 ? -9.164 29.719 -5.66 1 93.19 416 GLY A O 1
ATOM 3349 N N . TYR A 1 417 ? -7.965 31.234 -6.918 1 95.38 417 TYR A N 1
ATOM 3350 C CA . TYR A 1 417 ? -6.941 31.453 -5.906 1 95.38 417 TYR A CA 1
ATOM 3351 C C . TYR A 1 417 ? -6.898 32.906 -5.484 1 95.38 417 TYR A C 1
ATOM 3353 O O . TYR A 1 417 ? -7.121 33.812 -6.301 1 95.38 417 TYR A O 1
ATOM 3361 N N . GLY A 1 418 ? -6.68 33.125 -4.199 1 96.31 418 GLY A N 1
ATOM 3362 C CA . GLY A 1 418 ? -6.457 34.5 -3.719 1 96.31 418 GLY A CA 1
ATOM 3363 C C . GLY A 1 418 ? -5.164 35.094 -4.234 1 96.31 418 GLY A C 1
ATOM 3364 O O . GLY A 1 418 ? -4.316 34.406 -4.785 1 96.31 418 GLY A O 1
ATOM 3365 N N . SER A 1 419 ? -5.023 36.406 -4.012 1 97.31 419 SER A N 1
ATOM 3366 C CA . SER A 1 419 ? -3.896 37.156 -4.559 1 97.31 419 SER A CA 1
ATOM 3367 C C . SER A 1 419 ? -2.574 36.656 -3.986 1 97.31 419 SER A C 1
ATOM 3369 O O . SER A 1 419 ? -1.542 36.719 -4.656 1 97.31 419 SER A O 1
ATOM 3371 N N . TYR A 1 420 ? -2.562 36.219 -2.73 1 97.31 420 TYR A N 1
ATOM 3372 C CA . TYR A 1 420 ? -1.292 35.781 -2.168 1 97.31 420 TYR A CA 1
ATOM 3373 C C . TYR A 1 420 ? -0.727 34.625 -2.955 1 97.31 420 TYR A C 1
ATOM 3375 O O . TYR A 1 420 ? 0.48 34.531 -3.199 1 97.31 420 TYR A O 1
ATOM 3383 N N . ILE A 1 421 ? -1.589 33.656 -3.436 1 97.94 421 ILE A N 1
ATOM 3384 C CA . ILE A 1 421 ? -1.146 32.5 -4.223 1 97.94 421 ILE A CA 1
ATOM 3385 C C . ILE A 1 421 ? -0.709 32.969 -5.609 1 97.94 421 ILE A C 1
ATOM 3387 O O . ILE A 1 421 ? 0.358 32.594 -6.094 1 97.94 421 ILE A O 1
ATOM 3391 N N . ASN A 1 422 ? -1.567 33.812 -6.234 1 97.69 422 ASN A N 1
ATOM 3392 C CA . ASN A 1 422 ? -1.252 34.312 -7.566 1 97.69 422 ASN A CA 1
ATOM 3393 C C . ASN A 1 422 ? 0.087 35.062 -7.586 1 97.69 422 ASN A C 1
ATOM 3395 O O . ASN A 1 422 ? 0.893 34.844 -8.5 1 97.69 422 ASN A O 1
ATOM 3399 N N . ASN A 1 423 ? 0.294 35.875 -6.641 1 98.19 423 ASN A N 1
ATOM 3400 C CA . ASN A 1 423 ? 1.538 36.656 -6.551 1 98.19 423 ASN A CA 1
ATOM 3401 C C . ASN A 1 423 ? 2.736 35.719 -6.324 1 98.19 423 ASN A C 1
ATOM 3403 O O . ASN A 1 423 ? 3.779 35.875 -6.961 1 98.19 423 ASN A O 1
ATOM 3407 N N . LEU A 1 424 ? 2.631 34.781 -5.395 1 98.19 424 LEU A N 1
ATOM 3408 C CA . LEU A 1 424 ? 3.725 33.844 -5.113 1 98.19 424 LEU A CA 1
ATOM 3409 C C . LEU A 1 424 ? 4.062 33 -6.344 1 98.19 424 LEU A C 1
ATOM 3411 O O . LEU A 1 424 ? 5.23 32.719 -6.59 1 98.19 424 LEU A O 1
ATOM 3415 N N . VAL A 1 425 ? 3.023 32.562 -7.047 1 98.12 425 VAL A N 1
ATOM 3416 C CA . VAL A 1 425 ? 3.229 31.781 -8.258 1 98.12 425 VAL A CA 1
ATOM 3417 C C . VAL A 1 425 ? 4.047 32.594 -9.266 1 98.12 425 VAL A C 1
ATOM 3419 O O . VAL A 1 425 ? 5.047 32.094 -9.797 1 98.12 425 VAL A O 1
ATOM 3422 N N . GLU A 1 426 ? 3.641 33.781 -9.508 1 97.81 426 GLU A N 1
ATOM 3423 C CA . GLU A 1 426 ? 4.355 34.625 -10.453 1 97.81 426 GLU A CA 1
ATOM 3424 C C . GLU A 1 426 ? 5.777 34.938 -9.977 1 97.81 426 GLU A C 1
ATOM 3426 O O . GLU A 1 426 ? 6.715 34.938 -10.773 1 97.81 426 GLU A O 1
ATOM 3431 N N . GLU A 1 427 ? 5.949 35.188 -8.742 1 97.69 427 GLU A N 1
ATOM 3432 C CA . GLU A 1 427 ? 7.27 35.406 -8.164 1 97.69 427 GLU A CA 1
ATOM 3433 C C . GLU A 1 427 ? 8.172 34.188 -8.336 1 97.69 427 GLU A C 1
ATOM 3435 O O . GLU A 1 427 ? 9.352 34.312 -8.664 1 97.69 427 GLU A O 1
ATOM 3440 N N . ASN A 1 428 ? 7.648 33 -8.07 1 96.94 428 ASN A N 1
ATOM 3441 C CA . ASN A 1 428 ? 8.414 31.766 -8.227 1 96.94 428 ASN A CA 1
ATOM 3442 C C . ASN A 1 428 ? 8.836 31.547 -9.68 1 96.94 428 ASN A C 1
ATOM 3444 O O . ASN A 1 428 ? 9.953 31.125 -9.953 1 96.94 428 ASN A O 1
ATOM 3448 N N . ILE A 1 429 ? 7.887 31.781 -10.625 1 98 429 ILE A N 1
ATOM 3449 C CA . ILE A 1 429 ? 8.211 31.641 -12.039 1 98 429 ILE A CA 1
ATOM 3450 C C . ILE A 1 429 ? 9.406 32.531 -12.383 1 98 429 ILE A C 1
ATOM 3452 O O . ILE A 1 429 ? 10.367 32.094 -13.008 1 98 429 ILE A O 1
ATOM 3456 N N . ALA A 1 430 ? 9.352 33.781 -11.938 1 98.12 430 ALA A N 1
ATOM 3457 C CA . ALA A 1 430 ? 10.406 34.75 -12.234 1 98.12 430 ALA A CA 1
ATOM 3458 C C . ALA A 1 430 ? 11.727 34.344 -11.594 1 98.12 430 ALA A C 1
ATOM 3460 O O . ALA A 1 430 ? 12.766 34.344 -12.258 1 98.12 430 ALA A O 1
ATOM 3461 N N . LEU A 1 431 ? 11.75 34 -10.367 1 98 431 LEU A N 1
ATOM 3462 C CA . LEU A 1 431 ? 12.961 33.719 -9.609 1 98 431 LEU A CA 1
ATOM 3463 C C . LEU A 1 431 ? 13.609 32.406 -10.094 1 98 431 LEU A C 1
ATOM 3465 O O . LEU A 1 431 ? 14.828 32.344 -10.203 1 98 431 LEU A O 1
ATOM 3469 N N . LEU A 1 432 ? 12.797 31.375 -10.328 1 98.31 432 LEU A N 1
ATOM 3470 C CA . LEU A 1 432 ? 13.32 30.094 -10.797 1 98.31 432 LEU A CA 1
ATOM 3471 C C . LEU A 1 432 ? 13.922 30.234 -12.195 1 98.31 432 LEU A C 1
ATOM 3473 O O . LEU A 1 432 ? 14.977 29.672 -12.477 1 98.31 432 LEU A O 1
ATOM 3477 N N . THR A 1 433 ? 13.203 30.984 -13.039 1 98.19 433 THR A N 1
ATOM 3478 C CA . THR A 1 433 ? 13.719 31.234 -14.383 1 98.19 433 THR A CA 1
ATOM 3479 C C . THR A 1 433 ? 15.039 31.984 -14.32 1 98.19 433 THR A C 1
ATOM 3481 O O . THR A 1 433 ? 15.992 31.641 -15.023 1 98.19 433 THR A O 1
ATOM 3484 N N . LYS A 1 434 ? 15.117 32.969 -13.523 1 97.94 434 LYS A N 1
ATOM 3485 C CA . LYS A 1 434 ? 16.344 33.75 -13.352 1 97.94 434 LYS A CA 1
ATOM 3486 C C . LYS A 1 434 ? 17.484 32.875 -12.859 1 97.94 434 LYS A C 1
ATOM 3488 O O . LYS A 1 434 ? 18.641 33.094 -13.242 1 97.94 434 LYS A O 1
ATOM 3493 N N . ALA A 1 435 ? 17.156 31.922 -12.039 1 97.38 435 ALA A N 1
ATOM 3494 C CA . ALA A 1 435 ? 18.172 31.031 -11.484 1 97.38 435 ALA A CA 1
ATOM 3495 C C . ALA A 1 435 ? 18.547 29.938 -12.492 1 97.38 435 ALA A C 1
ATOM 3497 O O . ALA A 1 435 ? 19.422 29.125 -12.227 1 97.38 435 ALA A O 1
ATOM 3498 N N . GLY A 1 436 ? 17.906 29.859 -13.602 1 98 436 GLY A N 1
ATOM 3499 C CA . GLY A 1 436 ? 18.297 28.953 -14.68 1 98 436 GLY A CA 1
ATOM 3500 C C . GLY A 1 436 ? 17.422 27.703 -14.742 1 98 436 GLY A C 1
ATOM 3501 O O . GLY A 1 436 ? 17.641 26.844 -15.602 1 98 436 GLY A O 1
ATOM 3502 N N . HIS A 1 437 ? 16.453 27.609 -13.883 1 98.38 437 HIS A N 1
ATOM 3503 C CA . HIS A 1 437 ? 15.531 26.469 -13.922 1 98.38 437 HIS A CA 1
ATOM 3504 C C . HIS A 1 437 ? 14.438 26.672 -14.961 1 98.38 437 HIS A C 1
ATOM 3506 O O . HIS A 1 437 ? 14.266 27.781 -15.477 1 98.38 437 HIS A O 1
ATOM 3512 N N . GLN A 1 438 ? 13.797 25.562 -15.344 1 98.38 438 GLN A N 1
ATOM 3513 C CA . GLN A 1 438 ? 12.641 25.625 -16.234 1 98.38 438 GLN A CA 1
ATOM 3514 C C . GLN A 1 438 ? 11.336 25.547 -15.438 1 98.38 438 GLN A C 1
ATOM 3516 O O . GLN A 1 438 ? 11.266 24.875 -14.406 1 98.38 438 GLN A O 1
ATOM 3521 N N . VAL A 1 439 ? 10.336 26.328 -15.906 1 98.44 439 VAL A N 1
ATOM 3522 C CA . VAL A 1 439 ? 9.031 26.297 -15.266 1 98.44 439 VAL A CA 1
ATOM 3523 C C . VAL A 1 439 ? 7.945 26.062 -16.312 1 98.44 439 VAL A C 1
ATOM 3525 O O . VAL A 1 439 ? 7.914 26.734 -17.344 1 98.44 439 VAL A O 1
ATOM 3528 N N . VAL A 1 440 ? 7.105 25.078 -16.109 1 98.19 440 VAL A N 1
ATOM 3529 C CA . VAL A 1 440 ? 5.984 24.797 -17 1 98.19 440 VAL A CA 1
ATOM 3530 C C . VAL A 1 440 ? 4.684 24.766 -16.203 1 98.19 440 VAL A C 1
ATOM 3532 O O . VAL A 1 440 ? 4.68 24.406 -15.023 1 98.19 440 VAL A O 1
ATOM 3535 N N . GLU A 1 441 ? 3.633 25.188 -16.844 1 97.5 441 GLU A N 1
ATOM 3536 C CA . GLU A 1 441 ? 2.332 25.156 -16.188 1 97.5 441 GLU A CA 1
ATOM 3537 C C . GLU A 1 441 ? 1.807 23.734 -16.047 1 97.5 441 GLU A C 1
ATOM 3539 O O . GLU A 1 441 ? 1.938 22.922 -16.969 1 97.5 441 GLU A O 1
ATOM 3544 N N . PHE A 1 442 ? 1.355 23.391 -14.906 1 98.12 442 PHE A N 1
ATOM 3545 C CA . PHE A 1 442 ? 0.704 22.109 -14.641 1 98.12 442 PHE A CA 1
ATOM 3546 C C . PHE A 1 442 ? -0.801 22.297 -14.477 1 98.12 442 PHE A C 1
ATOM 3548 O O . PHE A 1 442 ? -1.253 22.953 -13.539 1 98.12 442 PHE A O 1
ATOM 3555 N N . ASP A 1 443 ? -1.595 21.688 -15.305 1 96.44 443 ASP A N 1
ATOM 3556 C CA . ASP A 1 443 ? -3.049 21.797 -15.258 1 96.44 443 ASP A CA 1
ATOM 3557 C C . ASP A 1 443 ? -3.643 20.781 -14.281 1 96.44 443 ASP A C 1
ATOM 3559 O O . ASP A 1 443 ? -3.793 19.609 -14.617 1 96.44 443 ASP A O 1
ATOM 3563 N N . LEU A 1 444 ? -3.943 21.266 -13.156 1 96.31 444 LEU A N 1
ATOM 3564 C CA . LEU A 1 444 ? -4.66 20.422 -12.203 1 96.31 444 LEU A CA 1
ATOM 3565 C C . LEU A 1 444 ? -6.152 20.391 -12.516 1 96.31 444 LEU A C 1
ATOM 3567 O O . LEU A 1 444 ? -6.938 21.094 -11.891 1 96.31 444 LEU A O 1
ATOM 3571 N N . SER A 1 445 ? -6.566 19.5 -13.352 1 94.56 445 SER A N 1
ATOM 3572 C CA . SER A 1 445 ? -7.914 19.453 -13.914 1 94.56 445 SER A CA 1
ATOM 3573 C C . SER A 1 445 ? -8.93 18.969 -12.875 1 94.56 445 SER A C 1
ATOM 3575 O O . SER A 1 445 ? -8.547 18.469 -11.82 1 94.56 445 SER A O 1
ATOM 3577 N N . GLU A 1 446 ? -10.188 19.078 -13.188 1 93.69 446 GLU A N 1
ATOM 3578 C CA . GLU A 1 446 ? -11.266 18.656 -12.297 1 93.69 446 GLU A CA 1
ATOM 3579 C C . GLU A 1 446 ? -11.281 17.141 -12.133 1 93.69 446 GLU A C 1
ATOM 3581 O O . GLU A 1 446 ? -11.781 16.625 -11.133 1 93.69 446 GLU A O 1
ATOM 3586 N N . GLU A 1 447 ? -10.75 16.453 -13.047 1 93.5 447 GLU A N 1
ATOM 3587 C CA . GLU A 1 447 ? -10.633 15 -12.898 1 93.5 447 GLU A CA 1
ATOM 3588 C C . GLU A 1 447 ? -9.742 14.641 -11.719 1 93.5 447 GLU A C 1
ATOM 3590 O O . GLU A 1 447 ? -10.016 13.672 -11 1 93.5 447 GLU A O 1
ATOM 3595 N N . PHE A 1 448 ? -8.695 15.375 -11.641 1 95.81 448 PHE A N 1
ATOM 3596 C CA . PHE A 1 448 ? -7.781 15.086 -10.539 1 95.81 448 PHE A CA 1
ATOM 3597 C C . PHE A 1 448 ? -8.391 15.508 -9.203 1 95.81 448 PHE A C 1
ATOM 3599 O O . PHE A 1 448 ? -8.148 14.867 -8.18 1 95.81 448 PHE A O 1
ATOM 3606 N N . TRP A 1 449 ? -9.227 16.516 -9.219 1 95.69 449 TRP A N 1
ATOM 3607 C CA . TRP A 1 449 ? -9.961 16.875 -8.008 1 95.69 449 TRP A CA 1
ATOM 3608 C C . TRP A 1 449 ? -11.016 15.828 -7.668 1 95.69 449 TRP A C 1
ATOM 3610 O O . TRP A 1 449 ? -11.336 15.617 -6.496 1 95.69 449 TRP A O 1
ATOM 3620 N N . LYS A 1 450 ? -11.547 15.211 -8.688 1 95.88 450 LYS A N 1
ATOM 3621 C CA . LYS A 1 450 ? -12.461 14.094 -8.438 1 95.88 450 LYS A CA 1
ATOM 3622 C C . LYS A 1 450 ? -11.766 12.984 -7.656 1 95.88 450 LYS A C 1
ATOM 3624 O O . LYS A 1 450 ? -12.367 12.367 -6.777 1 95.88 450 LYS A O 1
ATOM 3629 N N . MET A 1 451 ? -10.531 12.719 -8.023 1 95.25 451 MET A N 1
ATOM 3630 C CA . MET A 1 451 ? -9.719 11.758 -7.281 1 95.25 451 MET A CA 1
ATOM 3631 C C . MET A 1 451 ? -9.625 12.148 -5.809 1 95.25 451 MET A C 1
ATOM 3633 O O . MET A 1 451 ? -9.789 11.297 -4.926 1 95.25 451 MET A O 1
ATOM 3637 N N . GLU A 1 452 ? -9.352 13.375 -5.555 1 95.31 452 GLU A N 1
ATOM 3638 C CA . GLU A 1 452 ? -9.312 13.906 -4.191 1 95.31 452 GLU A CA 1
ATOM 3639 C C . GLU A 1 452 ? -10.648 13.703 -3.486 1 95.31 452 GLU A C 1
ATOM 3641 O O . GLU A 1 452 ? -10.688 13.258 -2.336 1 95.31 452 GLU A O 1
ATOM 3646 N N . PHE A 1 453 ? -11.75 14.008 -4.176 1 94.25 453 PHE A N 1
ATOM 3647 C CA . PHE A 1 453 ? -13.094 13.844 -3.641 1 94.25 453 PHE A CA 1
ATOM 3648 C C . PHE A 1 453 ? -13.352 12.398 -3.238 1 94.25 453 PHE A C 1
ATOM 3650 O O . PHE A 1 453 ? -13.891 12.133 -2.164 1 94.25 453 PHE A O 1
ATOM 3657 N N . ILE A 1 454 ? -12.992 11.492 -4.102 1 94.25 454 ILE A N 1
ATOM 3658 C CA . ILE A 1 454 ? -13.195 10.07 -3.834 1 94.25 454 ILE A CA 1
ATOM 3659 C C . ILE A 1 454 ? -12.469 9.68 -2.553 1 94.25 454 ILE A C 1
ATOM 3661 O O . ILE A 1 454 ? -13.023 8.977 -1.707 1 94.25 454 ILE A O 1
ATOM 3665 N N . SER A 1 455 ? -11.266 10.117 -2.4 1 93.25 455 SER A N 1
ATOM 3666 C CA . SER A 1 455 ? -10.492 9.797 -1.205 1 93.25 455 SER A CA 1
ATOM 3667 C C . SER A 1 455 ? -11.164 10.344 0.05 1 93.25 455 SER A C 1
ATOM 3669 O O . SER A 1 455 ? -11.227 9.664 1.074 1 93.25 455 SER A O 1
ATOM 3671 N N . ARG A 1 456 ? -11.594 11.539 -0.017 1 90.81 456 ARG A N 1
ATOM 3672 C CA . ARG A 1 456 ? -12.297 12.133 1.117 1 90.81 456 ARG A CA 1
ATOM 3673 C C . ARG A 1 456 ? -13.57 11.359 1.438 1 90.81 456 ARG A C 1
ATOM 3675 O O . ARG A 1 456 ? -13.891 11.125 2.607 1 90.81 456 ARG A O 1
ATOM 3682 N N . LYS A 1 457 ? -14.312 11 0.396 1 91.44 457 LYS A N 1
ATOM 3683 C CA . LYS A 1 457 ? -15.547 10.25 0.57 1 91.44 457 LYS A CA 1
ATOM 3684 C C . LYS A 1 457 ? -15.281 8.898 1.226 1 91.44 457 LYS A C 1
ATOM 3686 O O . LYS A 1 457 ? -15.992 8.492 2.146 1 91.44 457 LYS A O 1
ATOM 3691 N N . LEU A 1 458 ? -14.25 8.227 0.733 1 90.31 458 LEU A N 1
ATOM 3692 C CA . LEU A 1 458 ? -13.906 6.918 1.282 1 90.31 458 LEU A CA 1
ATOM 3693 C C . LEU A 1 458 ? -13.438 7.043 2.73 1 90.31 458 LEU A C 1
ATOM 3695 O O . LEU A 1 458 ? -13.719 6.168 3.553 1 90.31 458 LEU A O 1
ATOM 3699 N N . PHE A 1 459 ? -12.781 8.094 3.043 1 87.69 459 PHE A N 1
ATOM 3700 C CA . PHE A 1 459 ? -12.258 8.297 4.387 1 87.69 459 PHE A CA 1
ATOM 3701 C C . PHE A 1 459 ? -13.367 8.734 5.336 1 87.69 459 PHE A C 1
ATOM 3703 O O . PHE A 1 459 ? -13.602 8.102 6.367 1 87.69 459 PHE A O 1
ATOM 3710 N N . MET A 1 460 ? -14.062 9.75 4.969 1 85.62 460 MET A N 1
ATOM 3711 C CA . MET A 1 460 ? -15.047 10.359 5.859 1 85.62 460 MET A CA 1
ATOM 3712 C C . MET A 1 460 ? -16.344 9.555 5.863 1 85.62 460 MET A C 1
ATOM 3714 O O . MET A 1 460 ? -16.984 9.398 6.906 1 85.62 460 MET A O 1
ATOM 3718 N N . GLY A 1 461 ? -16.734 9.094 4.742 1 85.38 461 GLY A N 1
ATOM 3719 C CA . GLY A 1 461 ? -18 8.398 4.598 1 85.38 461 GLY A CA 1
ATOM 3720 C C . GLY A 1 461 ? -17.984 7.004 5.199 1 85.38 461 GLY A C 1
ATOM 3721 O O . GLY A 1 461 ? -19.047 6.43 5.461 1 85.38 461 GLY A O 1
ATOM 3722 N N . SER A 1 462 ? -16.812 6.512 5.449 1 86.12 462 SER A N 1
ATOM 3723 C CA . SER A 1 462 ? -16.734 5.125 5.902 1 86.12 462 SER A CA 1
ATOM 3724 C C . SER A 1 462 ? -16.375 5.047 7.383 1 86.12 462 SER A C 1
ATOM 3726 O O . SER A 1 462 ? -16.141 3.961 7.914 1 86.12 462 SER A O 1
ATOM 3728 N N . GLN A 1 463 ? -16.328 6.156 8.039 1 83.69 463 GLN A N 1
ATOM 3729 C CA . GLN A 1 463 ? -16.094 6.172 9.477 1 83.69 463 GLN A CA 1
ATOM 3730 C C . GLN A 1 463 ? -17.312 5.711 10.25 1 83.69 463 GLN A C 1
ATOM 3732 O O . GLN A 1 463 ? -18.453 5.859 9.773 1 83.69 463 GLN A O 1
ATOM 3737 N N . ASP A 1 464 ? -17.047 5.141 11.43 1 83.81 464 ASP A N 1
ATOM 3738 C CA . ASP A 1 464 ? -18.156 4.82 12.32 1 83.81 464 ASP A CA 1
ATOM 3739 C C . ASP A 1 464 ? -18.953 6.07 12.68 1 83.81 464 ASP A C 1
ATOM 3741 O O . ASP A 1 464 ? -18.391 7.039 13.203 1 83.81 464 ASP A O 1
ATOM 3745 N N . LYS A 1 465 ? -20.203 5.996 12.461 1 83.88 465 LYS A N 1
ATOM 3746 C CA . LYS A 1 465 ? -21.062 7.16 12.688 1 83.88 465 LYS A CA 1
ATOM 3747 C C . LYS A 1 465 ? -21.094 7.531 14.172 1 83.88 465 LYS A C 1
ATOM 3749 O O . LYS A 1 465 ? -21.391 8.672 14.523 1 83.88 465 LYS A O 1
ATOM 3754 N N . ALA A 1 466 ? -20.781 6.594 14.984 1 86.69 466 ALA A N 1
ATOM 3755 C CA . ALA A 1 466 ? -20.828 6.836 16.422 1 86.69 466 ALA A CA 1
ATOM 3756 C C . ALA A 1 466 ? -19.453 7.219 16.953 1 86.69 466 ALA A C 1
ATOM 3758 O O . ALA A 1 466 ? -19.297 7.484 18.156 1 86.69 466 ALA A O 1
ATOM 3759 N N . MET A 1 467 ? -18.484 7.305 16.109 1 86.81 467 MET A N 1
ATOM 3760 C CA . MET A 1 467 ? -17.094 7.438 16.531 1 86.81 467 MET A CA 1
ATOM 3761 C C . MET A 1 467 ? -16.906 8.703 17.359 1 86.81 467 MET A C 1
ATOM 3763 O O . MET A 1 467 ? -16.406 8.633 18.5 1 86.81 467 MET A O 1
ATOM 3767 N N . MET A 1 468 ? -17.297 9.883 16.859 1 86.75 468 MET A N 1
ATOM 3768 C CA . MET A 1 468 ? -17.047 11.148 17.547 1 86.75 468 MET A CA 1
ATOM 3769 C C . MET A 1 468 ? -17.766 11.164 18.906 1 86.75 468 MET A C 1
ATOM 3771 O O . MET A 1 468 ? -17.156 11.547 19.922 1 86.75 468 MET A O 1
ATOM 3775 N N . LEU A 1 469 ? -19 10.719 18.859 1 87.19 469 LEU A N 1
ATOM 3776 C CA . LEU A 1 469 ? -19.766 10.688 20.109 1 87.19 469 LEU A CA 1
ATOM 3777 C C . LEU A 1 469 ? -19.125 9.742 21.109 1 87.19 469 LEU A C 1
ATOM 3779 O O . LEU A 1 469 ? -18.984 10.086 22.297 1 87.19 469 LEU A O 1
ATOM 3783 N N . ASN A 1 470 ? -18.812 8.617 20.688 1 88.75 470 ASN A N 1
ATOM 3784 C CA . ASN A 1 470 ? -18.297 7.586 21.578 1 88.75 470 ASN A CA 1
ATOM 3785 C C . ASN A 1 470 ? -16.875 7.922 22.062 1 88.75 470 ASN A C 1
ATOM 3787 O O . ASN A 1 470 ? -16.469 7.5 23.141 1 88.75 470 ASN A O 1
ATOM 3791 N N . GLU A 1 471 ? -16.125 8.688 21.359 1 89.38 471 GLU A N 1
ATOM 3792 C CA . GLU A 1 471 ? -14.758 9.031 21.734 1 89.38 471 GLU A CA 1
ATOM 3793 C C . GLU A 1 471 ? -14.734 10.219 22.688 1 89.38 471 GLU A C 1
ATOM 3795 O O . GLU A 1 471 ? -13.766 10.414 23.438 1 89.38 471 GLU A O 1
ATOM 3800 N N . LEU A 1 472 ? -15.758 11.055 22.625 1 90.88 472 LEU A N 1
ATOM 3801 C CA . LEU A 1 472 ? -15.867 12.148 23.578 1 90.88 472 LEU A CA 1
ATOM 3802 C C . LEU A 1 472 ? -16.031 11.609 25 1 90.88 472 LEU A C 1
ATOM 3804 O O . LEU A 1 472 ? -15.539 12.219 25.953 1 90.88 472 LEU A O 1
ATOM 3808 N N . ARG A 1 473 ? -16.797 10.453 25.109 1 90.31 473 ARG A N 1
ATOM 3809 C CA . ARG A 1 473 ? -16.969 9.695 26.344 1 90.31 473 ARG A CA 1
ATOM 3810 C C . ARG A 1 473 ? -17.391 10.609 27.5 1 90.31 473 ARG A C 1
ATOM 3812 O O . ARG A 1 473 ? -16.812 10.547 28.594 1 90.31 473 ARG A O 1
ATOM 3819 N N . GLY A 1 474 ? -18.234 11.602 27.234 1 86.81 474 GLY A N 1
ATOM 3820 C CA . GLY A 1 474 ? -18.844 12.422 28.266 1 86.81 474 GLY A CA 1
ATOM 3821 C C . GLY A 1 474 ? -18.312 13.844 28.281 1 86.81 474 GLY A C 1
ATOM 3822 O O . GLY A 1 474 ? -18.859 14.703 28.984 1 86.81 474 GLY A O 1
ATOM 3823 N N . GLU A 1 475 ? -17.312 14.102 27.562 1 91.12 475 GLU A N 1
ATOM 3824 C CA . GLU A 1 475 ? -16.766 15.453 27.562 1 91.12 475 GLU A CA 1
ATOM 3825 C C . GLU A 1 475 ? -17.609 16.391 26.719 1 91.12 475 GLU A C 1
ATOM 3827 O O . GLU A 1 475 ? -18.25 15.969 25.75 1 91.12 475 GLU A O 1
ATOM 3832 N N . ARG A 1 476 ? -17.625 17.625 27.156 1 84.62 476 ARG A N 1
ATOM 3833 C CA . ARG A 1 476 ? -18.266 18.656 26.328 1 84.62 476 ARG A CA 1
ATOM 3834 C C . ARG A 1 476 ? -17.391 19.031 25.141 1 84.62 476 ARG A C 1
ATOM 3836 O O . ARG A 1 476 ? -16.156 19.109 25.266 1 84.62 476 ARG A O 1
ATOM 3843 N N . SER A 1 477 ? -17.984 19.031 24.094 1 80.75 477 SER A N 1
ATOM 3844 C CA . SER A 1 477 ? -17.156 19.234 22.906 1 80.75 477 SER A CA 1
ATOM 3845 C C . SER A 1 477 ? -17.25 20.672 22.406 1 80.75 477 SER A C 1
ATOM 3847 O O . SER A 1 477 ? -17.844 21.531 23.047 1 80.75 477 SER A O 1
ATOM 3849 N N . ILE A 1 478 ? -16.469 21 21.391 1 81.44 478 ILE A N 1
ATOM 3850 C CA . ILE A 1 478 ? -16.438 22.312 20.75 1 81.44 478 ILE A CA 1
ATOM 3851 C C . ILE A 1 478 ? -17.375 22.344 19.562 1 81.44 478 ILE A C 1
ATOM 3853 O O . ILE A 1 478 ? -17.859 21.297 19.109 1 81.44 478 ILE A O 1
ATOM 3857 N N . LEU A 1 479 ? -17.609 23.516 19.078 1 77.94 479 LEU A N 1
ATOM 3858 C CA . LEU A 1 479 ? -18.625 23.734 18.047 1 77.94 479 LEU A CA 1
ATOM 3859 C C . LEU A 1 479 ? -18.359 22.875 16.828 1 77.94 479 LEU A C 1
ATOM 3861 O O . LEU A 1 479 ? -19.281 22.266 16.281 1 77.94 479 LEU A O 1
ATOM 3865 N N . GLY A 1 480 ? -17.094 22.906 16.406 1 77.69 480 GLY A N 1
ATOM 3866 C CA . GLY A 1 480 ? -16.766 22.156 15.211 1 77.69 480 GLY A CA 1
ATOM 3867 C C . GLY A 1 480 ? -17.109 20.672 15.328 1 77.69 480 GLY A C 1
ATOM 3868 O O . GLY A 1 480 ? -17.609 20.078 14.367 1 77.69 480 GLY A O 1
ATOM 3869 N N . ILE A 1 481 ? -16.891 20.047 16.422 1 82.75 481 ILE A N 1
ATOM 3870 C CA . ILE A 1 481 ? -17.172 18.641 16.656 1 82.75 481 ILE A CA 1
ATOM 3871 C C . ILE A 1 481 ? -18.688 18.438 16.781 1 82.75 481 ILE A C 1
ATOM 3873 O O . ILE A 1 481 ? -19.219 17.453 16.281 1 82.75 481 ILE A O 1
ATOM 3877 N N . GLU A 1 482 ? -19.328 19.391 17.438 1 82.31 482 GLU A N 1
ATOM 3878 C CA . GLU A 1 482 ? -20.766 19.297 17.594 1 82.31 482 GLU A CA 1
ATOM 3879 C C . GLU A 1 482 ? -21.484 19.312 16.234 1 82.31 482 GLU A C 1
ATOM 3881 O O . GLU A 1 482 ? -22.453 18.594 16.031 1 82.31 482 GLU A O 1
ATOM 3886 N N . LEU A 1 483 ? -20.984 20.125 15.43 1 78.75 483 LEU A N 1
ATOM 3887 C CA . LEU A 1 483 ? -21.547 20.203 14.094 1 78.75 483 LEU A CA 1
ATOM 3888 C C . LEU A 1 483 ? -21.328 18.891 13.336 1 78.75 483 LEU A C 1
ATOM 3890 O O . LEU A 1 483 ? -22.203 18.453 12.57 1 78.75 483 LEU A O 1
ATOM 3894 N N . GLY A 1 484 ? -20.156 18.375 13.492 1 81.38 484 GLY A N 1
ATOM 3895 C CA . GLY A 1 484 ? -19.891 17.094 12.883 1 81.38 484 GLY A CA 1
ATOM 3896 C C . GLY A 1 484 ? -20.812 15.984 13.375 1 81.38 484 GLY A C 1
ATOM 3897 O O . GLY A 1 484 ? -21.297 15.188 12.578 1 81.38 484 GLY A O 1
ATOM 3898 N N . ILE A 1 485 ? -21.047 15.93 14.672 1 83.88 485 ILE A N 1
ATOM 3899 C CA . ILE A 1 485 ? -21.938 14.938 15.273 1 83.88 485 ILE A CA 1
ATOM 3900 C C . ILE A 1 485 ? -23.359 15.133 14.758 1 83.88 485 ILE A C 1
ATOM 3902 O O . ILE A 1 485 ? -24.016 14.172 14.367 1 83.88 485 ILE A O 1
ATOM 3906 N N . PHE A 1 486 ? -23.734 16.359 14.719 1 82.12 486 PHE A N 1
ATOM 3907 C CA . PHE A 1 486 ? -25.062 16.688 14.219 1 82.12 486 PHE A CA 1
ATOM 3908 C C . PHE A 1 486 ? -25.234 16.219 12.781 1 82.12 486 PHE A C 1
ATOM 3910 O O . PHE A 1 486 ? -26.266 15.641 12.422 1 82.12 486 PHE A O 1
ATOM 3917 N N . GLY A 1 487 ? -24.266 16.531 12.016 1 82.38 487 GLY A N 1
ATOM 3918 C CA . GLY A 1 487 ? -24.297 16.109 10.625 1 82.38 487 GLY A CA 1
ATOM 3919 C C . GLY A 1 487 ? -24.406 14.602 10.469 1 82.38 487 GLY A C 1
ATOM 3920 O O . GLY A 1 487 ? -25.125 14.125 9.578 1 82.38 487 GLY A O 1
ATOM 3921 N N . GLN A 1 488 ? -23.766 13.891 11.242 1 83.31 488 GLN A N 1
ATOM 3922 C CA . GLN A 1 488 ? -23.766 12.438 11.172 1 83.31 488 GLN A CA 1
ATOM 3923 C C . GLN A 1 488 ? -25.109 11.867 11.617 1 83.31 488 GLN A C 1
ATOM 3925 O O . GLN A 1 488 ? -25.531 10.805 11.156 1 83.31 488 GLN A O 1
ATOM 3930 N N . GLU A 1 489 ? -25.75 12.594 12.484 1 86.44 489 GLU A N 1
ATOM 3931 C CA . GLU A 1 489 ? -27 12.109 13.07 1 86.44 489 GLU A CA 1
ATOM 3932 C C . GLU A 1 489 ? -28.188 12.414 12.156 1 86.44 489 GLU A C 1
ATOM 3934 O O . GLU A 1 489 ? -29.297 11.898 12.367 1 86.44 489 GLU A O 1
ATOM 3939 N N . LEU A 1 490 ? -27.969 13.18 11.18 1 88.12 490 LEU A N 1
ATOM 3940 C CA . LEU A 1 490 ? -29.047 13.461 10.242 1 88.12 490 LEU A CA 1
ATOM 3941 C C . LEU A 1 490 ? -29.328 12.258 9.352 1 88.12 490 LEU A C 1
ATOM 3943 O O . LEU A 1 490 ? -28.406 11.562 8.938 1 88.12 490 LEU A O 1
ATOM 3947 N N . PRO A 1 491 ? -30.641 12.078 9.086 1 88.69 491 PRO A N 1
ATOM 3948 C CA . PRO A 1 491 ? -30.969 11 8.148 1 88.69 491 PRO A CA 1
ATOM 3949 C C . PRO A 1 491 ? -30.359 11.219 6.766 1 88.69 491 PRO A C 1
ATOM 3951 O O . PRO A 1 491 ? -30.25 12.352 6.297 1 88.69 491 PRO A O 1
ATOM 3954 N N . SER A 1 492 ? -30.094 10.125 6.113 1 87.12 492 SER A N 1
ATOM 3955 C CA . SER A 1 492 ? -29.469 10.164 4.793 1 87.12 492 SER A CA 1
ATOM 3956 C C . SER A 1 492 ? -30.344 10.922 3.797 1 87.12 492 SER A C 1
ATOM 3958 O O . SER A 1 492 ? -29.828 11.602 2.904 1 87.12 492 SER A O 1
ATOM 3960 N N . THR A 1 493 ? -31.641 10.82 3.932 1 89.44 493 THR A N 1
ATOM 3961 C CA . THR A 1 493 ? -32.562 11.477 3.02 1 89.44 493 THR A CA 1
ATOM 3962 C C . THR A 1 493 ? -32.438 12.992 3.129 1 89.44 493 THR A C 1
ATOM 3964 O O . THR A 1 493 ? -32.562 13.703 2.127 1 89.44 493 THR A O 1
ATOM 3967 N N . ILE A 1 494 ? -32.281 13.445 4.312 1 89.62 494 ILE A N 1
ATOM 3968 C CA . ILE A 1 494 ? -32.125 14.875 4.535 1 89.62 494 ILE A CA 1
ATOM 3969 C C . ILE A 1 494 ? -30.781 15.352 3.967 1 89.62 494 ILE A C 1
ATOM 3971 O O . ILE A 1 494 ? -30.703 16.422 3.361 1 89.62 494 ILE A O 1
ATOM 3975 N N . LYS A 1 495 ? -29.766 14.672 4.207 1 90.06 495 LYS A N 1
ATOM 3976 C CA . LYS A 1 495 ? -28.453 15 3.65 1 90.06 495 LYS A CA 1
ATOM 3977 C C . LYS A 1 495 ? -28.5 15.047 2.127 1 90.06 495 LYS A C 1
ATOM 3979 O O . LYS A 1 495 ? -27.938 15.961 1.513 1 90.06 495 LYS A O 1
ATOM 3984 N N . LYS A 1 496 ? -29.188 14.086 1.571 1 92 496 LYS A N 1
ATOM 3985 C CA . LYS A 1 496 ? -29.312 14.047 0.117 1 92 496 LYS A CA 1
ATOM 3986 C C . LYS A 1 496 ? -30.109 15.242 -0.398 1 92 496 LYS A C 1
ATOM 3988 O O . LYS A 1 496 ? -29.797 15.797 -1.452 1 92 496 LYS A O 1
ATOM 3993 N N . ALA A 1 497 ? -31.125 15.531 0.312 1 91.88 497 ALA A N 1
ATOM 3994 C CA . ALA A 1 497 ? -31.906 16.703 -0.053 1 91.88 497 ALA A CA 1
ATOM 3995 C C . ALA A 1 497 ? -31.062 17.969 0.035 1 91.88 497 ALA A C 1
ATOM 3997 O O . ALA A 1 497 ? -31.156 18.859 -0.824 1 91.88 497 ALA A O 1
ATOM 3998 N N . GLY A 1 498 ? -30.344 18.109 1.11 1 91.69 498 GLY A N 1
ATOM 3999 C CA . GLY A 1 498 ? -29.422 19.234 1.234 1 91.69 498 GLY A CA 1
ATOM 4000 C C . GLY A 1 498 ? -28.391 19.281 0.116 1 91.69 498 GLY A C 1
ATOM 4001 O O . GLY A 1 498 ? -28.109 20.359 -0.417 1 91.69 498 GLY A O 1
ATOM 4002 N N . GLN A 1 499 ? -27.844 18.172 -0.202 1 92.69 499 GLN A N 1
ATOM 4003 C CA . GLN A 1 499 ? -26.891 18.078 -1.306 1 92.69 499 GLN A CA 1
ATOM 4004 C C . GLN A 1 499 ? -27.5 18.578 -2.605 1 92.69 499 GLN A C 1
ATOM 4006 O O . GLN A 1 499 ? -26.875 19.359 -3.332 1 92.69 499 GLN A O 1
ATOM 4011 N N . MET A 1 500 ? -28.703 18.141 -2.861 1 94.56 500 MET A N 1
ATOM 4012 C CA . MET A 1 500 ? -29.406 18.547 -4.078 1 94.56 500 MET A CA 1
ATOM 4013 C C . MET A 1 500 ? -29.688 20.047 -4.074 1 94.56 500 MET A C 1
ATOM 4015 O O . MET A 1 500 ? -29.562 20.703 -5.109 1 94.56 500 MET A O 1
ATOM 4019 N N . LEU A 1 501 ? -30.062 20.531 -2.996 1 94.5 501 LEU A N 1
ATOM 4020 C CA . LEU A 1 501 ? -30.359 21.953 -2.867 1 94.5 501 LEU A CA 1
ATOM 4021 C C . LEU A 1 501 ? -29.109 22.781 -3.148 1 94.5 501 LEU A C 1
ATOM 4023 O O . LEU A 1 501 ? -29.172 23.766 -3.896 1 94.5 501 LEU A O 1
ATOM 4027 N N . PHE A 1 502 ? -28.031 22.453 -2.568 1 93.12 502 PHE A N 1
ATOM 4028 C CA . PHE A 1 502 ? -26.797 23.203 -2.758 1 93.12 502 PHE A CA 1
ATOM 4029 C C . PHE A 1 502 ? -26.312 23.094 -4.195 1 93.12 502 PHE A C 1
ATOM 4031 O O . PHE A 1 502 ? -25.75 24.047 -4.746 1 93.12 502 PHE A O 1
ATOM 4038 N N . LYS A 1 503 ? -26.531 21.953 -4.758 1 92.94 503 LYS A N 1
ATOM 4039 C CA . LYS A 1 503 ? -26.188 21.797 -6.172 1 92.94 503 LYS A CA 1
ATOM 4040 C C . LYS A 1 503 ? -27.047 22.719 -7.039 1 92.94 503 LYS A C 1
ATOM 4042 O O . LYS A 1 503 ? -26.547 23.328 -7.984 1 92.94 503 LYS A O 1
ATOM 4047 N N . LEU A 1 504 ? -28.281 22.812 -6.742 1 94.12 504 LEU A N 1
ATOM 4048 C CA . LEU A 1 504 ? -29.234 23.594 -7.504 1 94.12 504 LEU A CA 1
ATOM 4049 C C . LEU A 1 504 ? -28.891 25.078 -7.445 1 94.12 504 LEU A C 1
ATOM 4051 O O . LEU A 1 504 ? -29.094 25.812 -8.414 1 94.12 504 LEU A O 1
ATOM 4055 N N . ILE A 1 505 ? -28.328 25.516 -6.363 1 93 505 ILE A N 1
ATOM 4056 C CA . ILE A 1 505 ? -28.047 26.938 -6.227 1 93 505 ILE A CA 1
ATOM 4057 C C . ILE A 1 505 ? -26.609 27.219 -6.625 1 93 505 ILE A C 1
ATOM 4059 O O . ILE A 1 505 ? -26.078 28.297 -6.332 1 93 505 ILE A O 1
ATOM 4063 N N . GLY A 1 506 ? -25.922 26.266 -7.129 1 92.12 506 GLY A N 1
ATOM 4064 C CA . GLY A 1 506 ? -24.609 26.484 -7.719 1 92.12 506 GLY A CA 1
ATOM 4065 C C . GLY A 1 506 ? -23.484 26.359 -6.715 1 92.12 506 GLY A C 1
ATOM 4066 O O . GLY A 1 506 ? -22.391 26.875 -6.945 1 92.12 506 GLY A O 1
ATOM 4067 N N . GLU A 1 507 ? -23.719 25.766 -5.57 1 92.38 507 GLU A N 1
ATOM 4068 C CA . GLU A 1 507 ? -22.703 25.531 -4.555 1 92.38 507 GLU A CA 1
ATOM 4069 C C . GLU A 1 507 ? -22.172 24.094 -4.621 1 92.38 507 GLU A C 1
ATOM 4071 O O . GLU A 1 507 ? -22.359 23.328 -3.682 1 92.38 507 GLU A O 1
ATOM 4076 N N . ASP A 1 508 ? -21.391 23.828 -5.625 1 91.94 508 ASP A N 1
ATOM 4077 C CA . ASP A 1 508 ? -20.969 22.469 -5.953 1 91.94 508 ASP A CA 1
ATOM 4078 C C . ASP A 1 508 ? -20 21.922 -4.898 1 91.94 508 ASP A C 1
ATOM 4080 O O . ASP A 1 508 ? -20.031 20.734 -4.566 1 91.94 508 ASP A O 1
ATOM 4084 N N . ILE A 1 509 ? -19.172 22.781 -4.426 1 91.69 509 ILE A N 1
ATOM 4085 C CA . ILE A 1 509 ? -18.141 22.344 -3.482 1 91.69 509 ILE A CA 1
ATOM 4086 C C . ILE A 1 509 ? -18.797 21.969 -2.154 1 91.69 509 ILE A C 1
ATOM 4088 O O . ILE A 1 509 ? -18.438 20.969 -1.537 1 91.69 509 ILE A O 1
ATOM 4092 N N . ILE A 1 510 ? -19.75 22.703 -1.744 1 90 510 ILE A N 1
ATOM 4093 C CA . ILE A 1 510 ? -20.484 22.406 -0.523 1 90 510 ILE A CA 1
ATOM 4094 C C . ILE A 1 510 ? -21.297 21.125 -0.711 1 90 510 ILE A C 1
ATOM 4096 O O . ILE A 1 510 ? -21.375 20.297 0.197 1 90 510 ILE A O 1
ATOM 4100 N N . ALA A 1 511 ? -21.906 21.016 -1.858 1 92.44 511 ALA A N 1
ATOM 4101 C CA . ALA A 1 511 ? -22.656 19.797 -2.172 1 92.44 511 ALA A CA 1
ATOM 4102 C C . ALA A 1 511 ? -21.75 18.562 -2.092 1 92.44 511 ALA A C 1
ATOM 4104 O O . ALA A 1 511 ? -22.156 17.516 -1.568 1 92.44 511 ALA A O 1
ATOM 4105 N N . ASP A 1 512 ? -20.531 18.688 -2.596 1 91.19 512 ASP A N 1
ATOM 4106 C CA . ASP A 1 512 ? -19.578 17.594 -2.543 1 91.19 512 ASP A CA 1
ATOM 4107 C C . ASP A 1 512 ? -19.203 17.25 -1.101 1 91.19 512 ASP A C 1
ATOM 4109 O O . ASP A 1 512 ? -19 16.078 -0.768 1 91.19 512 ASP A O 1
ATOM 4113 N N . ALA A 1 513 ? -19.078 18.25 -0.317 1 89.5 513 ALA A N 1
ATOM 4114 C CA . ALA A 1 513 ? -18.734 18.031 1.089 1 89.5 513 ALA A CA 1
ATOM 4115 C C . ALA A 1 513 ? -19.828 17.219 1.791 1 89.5 513 ALA A C 1
ATOM 4117 O O . ALA A 1 513 ? -19.531 16.344 2.602 1 89.5 513 ALA A O 1
ATOM 4118 N N . ILE A 1 514 ? -21.047 17.516 1.479 1 90 514 ILE A N 1
ATOM 4119 C CA . ILE A 1 514 ? -22.172 16.781 2.053 1 90 514 ILE A CA 1
ATOM 4120 C C . ILE A 1 514 ? -22.156 15.336 1.562 1 90 514 ILE A C 1
ATOM 4122 O O . ILE A 1 514 ? -22.375 14.406 2.344 1 90 514 ILE A O 1
ATOM 4126 N N . GLU A 1 515 ? -21.875 15.18 0.354 1 91.31 515 GLU A N 1
ATOM 4127 C CA . GLU A 1 515 ? -21.828 13.844 -0.234 1 91.31 515 GLU A CA 1
ATOM 4128 C C . GLU A 1 515 ? -20.688 13.016 0.363 1 91.31 515 GLU A C 1
ATOM 4130 O O . GLU A 1 515 ? -20.828 11.805 0.542 1 91.31 515 GLU A O 1
ATOM 4135 N N . SER A 1 516 ? -19.578 13.641 0.642 1 88.75 516 SER A N 1
ATOM 4136 C CA . SER A 1 516 ? -18.375 12.953 1.074 1 88.75 516 SER A CA 1
ATOM 4137 C C . SER A 1 516 ? -18.578 12.25 2.412 1 88.75 516 SER A C 1
ATOM 4139 O O . SER A 1 516 ? -17.828 11.336 2.758 1 88.75 516 SER A O 1
ATOM 4141 N N . VAL A 1 517 ? -19.578 12.617 3.15 1 87.5 517 VAL A N 1
ATOM 4142 C CA . VAL A 1 517 ? -19.766 12.023 4.473 1 87.5 517 VAL A CA 1
ATOM 4143 C C . VAL A 1 517 ? -20.859 10.969 4.414 1 87.5 517 VAL A C 1
ATOM 4145 O O . VAL A 1 517 ? -21.234 10.391 5.441 1 87.5 517 VAL A O 1
ATOM 4148 N N . GLN A 1 518 ? -21.375 10.734 3.25 1 87.88 518 GLN A N 1
ATOM 4149 C CA . GLN A 1 518 ? -22.422 9.734 3.102 1 87.88 518 GLN A CA 1
ATOM 4150 C C . GLN A 1 518 ? -21.828 8.344 2.916 1 87.88 518 GLN A C 1
ATOM 4152 O O . GLN A 1 518 ? -20.812 8.18 2.24 1 87.88 518 GLN A O 1
ATOM 4157 N N . GLU A 1 519 ? -22.469 7.352 3.471 1 86.69 519 GLU A N 1
ATOM 4158 C CA . GLU A 1 519 ? -22.031 5.961 3.398 1 86.69 519 GLU A CA 1
ATOM 4159 C C . GLU A 1 519 ? -22.297 5.367 2.02 1 86.69 519 GLU A C 1
ATOM 4161 O O . GLU A 1 519 ? -23.188 5.832 1.302 1 86.69 519 GLU A O 1
ATOM 4166 N N . VAL A 1 520 ? -21.469 4.402 1.713 1 85.81 520 VAL A N 1
ATOM 4167 C CA . VAL A 1 520 ? -21.656 3.619 0.498 1 85.81 520 VAL A CA 1
ATOM 4168 C C . VAL A 1 520 ? -21.594 2.129 0.828 1 85.81 520 VAL A C 1
ATOM 4170 O O . VAL A 1 520 ? -21.094 1.746 1.892 1 85.81 520 VAL A O 1
ATOM 4173 N N . ASP A 1 521 ? -22.156 1.295 -0.035 1 85.06 521 ASP A N 1
ATOM 4174 C CA . ASP A 1 521 ? -22 -0.144 0.153 1 85.06 521 ASP A CA 1
ATOM 4175 C C . ASP A 1 521 ? -20.656 -0.625 -0.395 1 85.06 521 ASP A C 1
ATOM 4177 O O . ASP A 1 521 ? -19.922 0.145 -1.016 1 85.06 521 ASP A O 1
ATOM 4181 N N . SER A 1 522 ? -20.375 -1.9 -0.129 1 83.44 522 SER A N 1
ATOM 4182 C CA . SER A 1 522 ? -19.062 -2.434 -0.451 1 83.44 522 SER A CA 1
ATOM 4183 C C . SER A 1 522 ? -18.812 -2.443 -1.957 1 83.44 522 SER A C 1
ATOM 4185 O O . SER A 1 522 ? -17.688 -2.254 -2.414 1 83.44 522 SER A O 1
ATOM 4187 N N . GLU A 1 523 ? -19.812 -2.693 -2.76 1 83.12 523 GLU A N 1
ATOM 4188 C CA . GLU A 1 523 ? -19.672 -2.668 -4.211 1 83.12 523 GLU A CA 1
ATOM 4189 C C . GLU A 1 523 ? -19.312 -1.27 -4.703 1 83.12 523 GLU A C 1
ATOM 4191 O O . GLU A 1 523 ? -18.391 -1.106 -5.516 1 83.12 523 GLU A O 1
ATOM 4196 N N . GLU A 1 524 ? -20.062 -0.301 -4.176 1 87.56 524 GLU A N 1
ATOM 4197 C CA . GLU A 1 524 ? -19.781 1.083 -4.539 1 87.56 524 GLU A CA 1
ATOM 4198 C C . GLU A 1 524 ? -18.406 1.512 -4.012 1 87.56 524 GLU A C 1
ATOM 4200 O O . GLU A 1 524 ? -17.688 2.26 -4.676 1 87.56 524 GLU A O 1
ATOM 4205 N N . TYR A 1 525 ? -18.156 1.076 -2.826 1 88.69 525 TYR A N 1
ATOM 4206 C CA . TYR A 1 525 ? -16.844 1.359 -2.248 1 88.69 525 TYR A CA 1
ATOM 4207 C C . TYR A 1 525 ? -15.734 0.892 -3.174 1 88.69 525 TYR A C 1
ATOM 4209 O O . TYR A 1 525 ? -14.812 1.652 -3.477 1 88.69 525 TYR A O 1
ATOM 4217 N N . GLU A 1 526 ? -15.797 -0.311 -3.637 1 86.56 526 GLU A N 1
ATOM 4218 C CA . GLU A 1 526 ? -14.773 -0.873 -4.512 1 86.56 526 GLU A CA 1
ATOM 4219 C C . GLU A 1 526 ? -14.742 -0.156 -5.859 1 86.56 526 GLU A C 1
ATOM 4221 O O . GLU A 1 526 ? -13.68 0.023 -6.449 1 86.56 526 GLU A O 1
ATOM 4226 N N . ARG A 1 527 ? -15.875 0.199 -6.348 1 87.06 527 ARG A N 1
ATOM 4227 C CA . ARG A 1 527 ? -15.93 0.95 -7.598 1 87.06 527 ARG A CA 1
ATOM 4228 C C . ARG A 1 527 ? -15.195 2.279 -7.473 1 87.06 527 ARG A C 1
ATOM 4230 O O . ARG A 1 527 ? -14.461 2.676 -8.375 1 87.06 527 ARG A O 1
ATOM 4237 N N . LEU A 1 528 ? -15.445 2.947 -6.379 1 91.12 528 LEU A N 1
ATOM 4238 C CA . LEU A 1 528 ? -14.781 4.223 -6.137 1 91.12 528 LEU A CA 1
ATOM 4239 C C . LEU A 1 528 ? -13.273 4.031 -6.008 1 91.12 528 LEU A C 1
ATOM 4241 O O . LEU A 1 528 ? -12.492 4.84 -6.52 1 91.12 528 LEU A O 1
ATOM 4245 N N . VAL A 1 529 ? -12.914 2.982 -5.34 1 90.5 529 VAL A N 1
ATOM 4246 C CA . VAL A 1 529 ? -11.492 2.682 -5.199 1 90.5 529 VAL A CA 1
ATOM 4247 C C . VAL A 1 529 ? -10.875 2.461 -6.578 1 90.5 529 VAL A C 1
ATOM 4249 O O . VAL A 1 529 ? -9.789 2.973 -6.867 1 90.5 529 VAL A O 1
ATOM 4252 N N . ARG A 1 530 ? -11.5 1.742 -7.406 1 88.88 530 ARG A N 1
ATOM 4253 C CA . ARG A 1 530 ? -11.008 1.466 -8.758 1 88.88 530 ARG A CA 1
ATOM 4254 C C . ARG A 1 530 ? -10.93 2.746 -9.578 1 88.88 530 ARG A C 1
ATOM 4256 O O . ARG A 1 530 ? -9.961 2.959 -10.312 1 88.88 530 ARG A O 1
ATOM 4263 N N . GLU A 1 531 ? -11.93 3.52 -9.492 1 90.44 531 GLU A N 1
ATOM 4264 C CA . GLU A 1 531 ? -11.93 4.797 -10.195 1 90.44 531 GLU A CA 1
ATOM 4265 C C . GLU A 1 531 ? -10.766 5.676 -9.75 1 90.44 531 GLU A C 1
ATOM 4267 O O . GLU A 1 531 ? -10.117 6.32 -10.57 1 90.44 531 GLU A O 1
ATOM 4272 N N . ARG A 1 532 ? -10.531 5.75 -8.484 1 93.06 532 ARG A N 1
ATOM 4273 C CA . ARG A 1 532 ? -9.422 6.516 -7.934 1 93.06 532 ARG A CA 1
ATOM 4274 C C . ARG A 1 532 ? -8.086 6.039 -8.508 1 93.06 532 ARG A C 1
ATOM 4276 O O . ARG A 1 532 ? -7.234 6.855 -8.867 1 93.06 532 ARG A O 1
ATOM 4283 N N . GLU A 1 533 ? -7.938 4.766 -8.602 1 90.69 533 GLU A N 1
ATOM 4284 C CA . GLU A 1 533 ? -6.695 4.199 -9.117 1 90.69 533 GLU A CA 1
ATOM 4285 C C . GLU A 1 533 ? -6.488 4.57 -10.586 1 90.69 533 GLU A C 1
ATOM 4287 O O . GLU A 1 533 ? -5.359 4.828 -11.008 1 90.69 533 GLU A O 1
ATOM 4292 N N . ILE A 1 534 ? -7.516 4.535 -11.32 1 90.19 534 ILE A N 1
ATOM 4293 C CA . ILE A 1 534 ? -7.441 4.93 -12.727 1 90.19 534 ILE A CA 1
ATOM 4294 C C . ILE A 1 534 ? -7 6.387 -12.828 1 90.19 534 ILE A C 1
ATOM 4296 O O . ILE A 1 534 ? -6.141 6.727 -13.641 1 90.19 534 ILE A O 1
ATOM 4300 N N . LEU A 1 535 ? -7.566 7.188 -12.016 1 93.38 535 LEU A N 1
ATOM 4301 C CA . LEU A 1 535 ? -7.242 8.609 -12.023 1 93.38 535 LEU A CA 1
ATOM 4302 C C . LEU A 1 535 ? -5.809 8.844 -11.562 1 93.38 535 LEU A C 1
ATOM 4304 O O . LEU A 1 535 ? -5.133 9.75 -12.047 1 93.38 535 LEU A O 1
ATOM 4308 N N . LYS A 1 536 ? -5.344 8.078 -10.578 1 93.81 536 LYS A N 1
ATOM 4309 C CA . LYS A 1 536 ? -3.947 8.164 -10.156 1 93.81 536 LYS A CA 1
ATOM 4310 C C . LYS A 1 536 ? -3.002 7.902 -11.328 1 93.81 536 LYS A C 1
ATOM 4312 O O . LYS A 1 536 ? -2.047 8.648 -11.539 1 93.81 536 LYS A O 1
ATOM 4317 N N . LYS A 1 537 ? -3.266 6.844 -12.055 1 90.94 537 LYS A N 1
ATOM 4318 C CA . LYS A 1 537 ? -2.434 6.496 -13.203 1 90.94 537 LYS A CA 1
ATOM 4319 C C . LYS A 1 537 ? -2.42 7.621 -14.234 1 90.94 537 LYS A C 1
ATOM 4321 O O . LYS A 1 537 ? -1.374 7.93 -14.805 1 90.94 537 LYS A O 1
ATOM 4326 N N . LYS A 1 538 ? -3.564 8.172 -14.445 1 92.19 538 LYS A N 1
ATOM 4327 C CA . LYS A 1 538 ? -3.664 9.289 -15.375 1 92.19 538 LYS A CA 1
ATOM 4328 C C . LYS A 1 538 ? -2.818 10.469 -14.906 1 92.19 538 LYS A C 1
ATOM 4330 O O . LYS A 1 538 ? -2.154 11.125 -15.719 1 92.19 538 LYS A O 1
ATOM 4335 N N . PHE A 1 539 ? -2.893 10.742 -13.68 1 96.69 539 PHE A N 1
ATOM 4336 C CA . PHE A 1 539 ? -2.117 11.844 -13.109 1 96.69 539 PHE A CA 1
ATOM 4337 C C . PHE A 1 539 ? -0.625 11.617 -13.32 1 96.69 539 PHE A C 1
ATOM 4339 O O . PHE A 1 539 ? 0.089 12.516 -13.766 1 96.69 539 PHE A O 1
ATOM 4346 N N . PHE A 1 540 ? -0.167 10.469 -13.023 1 95.88 540 PHE A N 1
ATOM 4347 C CA . PHE A 1 540 ? 1.249 10.148 -13.156 1 95.88 540 PHE A CA 1
ATOM 4348 C C . PHE A 1 540 ? 1.684 10.227 -14.617 1 95.88 540 PHE A C 1
ATOM 4350 O O . PHE A 1 540 ? 2.773 10.719 -14.922 1 95.88 540 PHE A O 1
ATOM 4357 N N . SER A 1 541 ? 0.849 9.703 -15.445 1 93.19 541 SER A N 1
ATOM 4358 C CA . SER A 1 541 ? 1.157 9.773 -16.875 1 93.19 541 SER A CA 1
ATOM 4359 C C . SER A 1 541 ? 1.259 11.219 -17.344 1 93.19 541 SER A C 1
ATOM 4361 O O . SER A 1 541 ? 2.15 11.562 -18.125 1 93.19 541 SER A O 1
ATOM 4363 N N . TYR A 1 542 ? 0.32 12.047 -16.891 1 96.25 542 TYR A N 1
ATOM 4364 C CA . TYR A 1 542 ? 0.337 13.461 -17.234 1 96.25 542 TYR A CA 1
ATOM 4365 C C . TYR A 1 542 ? 1.604 14.133 -16.719 1 96.25 542 TYR A C 1
ATOM 4367 O O . TYR A 1 542 ? 2.273 14.859 -17.453 1 96.25 542 TYR A O 1
ATOM 4375 N N . TRP A 1 543 ? 1.955 13.867 -15.5 1 97.56 543 TRP A N 1
ATOM 4376 C CA . TRP A 1 543 ? 3.174 14.391 -14.891 1 97.56 543 TRP A CA 1
ATOM 4377 C C . TRP A 1 543 ? 4.398 14.008 -15.719 1 97.56 543 TRP A C 1
ATOM 4379 O O . TRP A 1 543 ? 5.242 14.859 -16.016 1 97.56 543 TRP A O 1
ATOM 4389 N N . GLN A 1 544 ? 4.488 12.797 -16.062 1 94.88 544 GLN A N 1
ATOM 4390 C CA . GLN A 1 544 ? 5.641 12.289 -16.781 1 94.88 544 GLN A CA 1
ATOM 4391 C C . GLN A 1 544 ? 5.715 12.883 -18.188 1 94.88 544 GLN A C 1
ATOM 4393 O O . GLN A 1 544 ? 6.805 13.141 -18.703 1 94.88 544 GLN A O 1
ATOM 4398 N N . SER A 1 545 ? 4.57 13.086 -18.812 1 95.44 545 SER A N 1
ATOM 4399 C CA . SER A 1 545 ? 4.539 13.648 -20.156 1 95.44 545 SER A CA 1
ATOM 4400 C C . SER A 1 545 ? 5.117 15.062 -20.172 1 95.44 545 SER A C 1
ATOM 4402 O O . SER A 1 545 ? 5.633 15.508 -21.203 1 95.44 545 SER A O 1
ATOM 4404 N N . LEU A 1 546 ? 5.074 15.742 -19.062 1 97.12 546 LEU A N 1
ATOM 4405 C CA . LEU A 1 546 ? 5.594 17.109 -18.969 1 97.12 546 LEU A CA 1
ATOM 4406 C C . LEU A 1 546 ? 7.059 17.094 -18.547 1 97.12 546 LEU A C 1
ATOM 4408 O O . LEU A 1 546 ? 7.719 18.141 -18.547 1 97.12 546 LEU A O 1
ATOM 4412 N N . GLU A 1 547 ? 7.578 15.945 -18.141 1 96.62 547 GLU A N 1
ATOM 4413 C CA . GLU A 1 547 ? 8.961 15.734 -17.734 1 96.62 547 GLU A CA 1
ATOM 4414 C C . GLU A 1 547 ? 9.359 16.672 -16.609 1 96.62 547 GLU A C 1
ATOM 4416 O O . GLU A 1 547 ? 10.422 17.297 -16.641 1 96.62 547 GLU A O 1
ATOM 4421 N N . ILE A 1 548 ? 8.5 16.906 -15.68 1 97.12 548 ILE A N 1
ATOM 4422 C CA . ILE A 1 548 ? 8.836 17.812 -14.594 1 97.12 548 ILE A CA 1
ATOM 4423 C C . ILE A 1 548 ? 9.5 17.047 -13.453 1 97.12 548 ILE A C 1
ATOM 4425 O O . ILE A 1 548 ? 9.172 15.875 -13.211 1 97.12 548 ILE A O 1
ATOM 4429 N N . ASP A 1 549 ? 10.414 17.734 -12.773 1 98.25 549 ASP A N 1
ATOM 4430 C CA . ASP A 1 549 ? 11.133 17.172 -11.633 1 98.25 549 ASP A CA 1
ATOM 4431 C C . ASP A 1 549 ? 10.336 17.359 -10.336 1 98.25 549 ASP A C 1
ATOM 4433 O O . ASP A 1 549 ? 10.328 16.484 -9.477 1 98.25 549 ASP A O 1
ATOM 4437 N N . ALA A 1 550 ? 9.719 18.469 -10.227 1 98.69 550 ALA A N 1
ATOM 4438 C CA . ALA A 1 550 ? 8.984 18.828 -9.023 1 98.69 550 ALA A CA 1
ATOM 4439 C C . ALA A 1 550 ? 7.781 19.719 -9.359 1 98.69 550 ALA A C 1
ATOM 4441 O O . ALA A 1 550 ? 7.805 20.453 -10.344 1 98.69 550 ALA A O 1
ATOM 4442 N N . LEU A 1 551 ? 6.781 19.578 -8.547 1 98.88 551 LEU A N 1
ATOM 4443 C CA . LEU A 1 551 ? 5.543 20.312 -8.758 1 98.88 551 LEU A CA 1
ATOM 4444 C C . LEU A 1 551 ? 5.297 21.312 -7.629 1 98.88 551 LEU A C 1
ATOM 4446 O O . LEU A 1 551 ? 5.258 20.922 -6.457 1 98.88 551 LEU A O 1
ATOM 4450 N N . ILE A 1 552 ? 5.156 22.562 -7.961 1 98.81 552 ILE A N 1
ATOM 4451 C CA . ILE A 1 552 ? 4.801 23.594 -6.996 1 98.81 552 ILE A CA 1
ATOM 4452 C C . ILE A 1 552 ? 3.291 23.828 -7.012 1 98.81 552 ILE A C 1
ATOM 4454 O O . ILE A 1 552 ? 2.695 24.016 -8.078 1 98.81 552 ILE A O 1
ATOM 4458 N N . LEU A 1 553 ? 2.688 23.75 -5.863 1 98.12 553 LEU A N 1
ATOM 4459 C CA . LEU A 1 553 ? 1.243 23.953 -5.789 1 98.12 553 LEU A CA 1
ATOM 4460 C C . LEU A 1 553 ? 0.85 24.594 -4.465 1 98.12 553 LEU A C 1
ATOM 4462 O O . LEU A 1 553 ? 1.661 24.656 -3.537 1 98.12 553 LEU A O 1
ATOM 4466 N N . PRO A 1 554 ? -0.377 25.125 -4.344 1 97.56 554 PRO A N 1
ATOM 4467 C CA . PRO A 1 554 ? -0.818 25.781 -3.111 1 97.56 554 PRO A CA 1
ATOM 4468 C C . PRO A 1 554 ? -0.954 24.812 -1.94 1 97.56 554 PRO A C 1
ATOM 4470 O O . PRO A 1 554 ? -1.055 23.594 -2.146 1 97.56 554 PRO A O 1
ATOM 4473 N N . ILE A 1 555 ? -0.925 25.359 -0.75 1 97 555 ILE A N 1
ATOM 4474 C CA . ILE A 1 555 ? -1.146 24.578 0.467 1 97 555 ILE A CA 1
ATOM 4475 C C . ILE A 1 555 ? -2.633 24.578 0.812 1 97 555 ILE A C 1
ATOM 4477 O O . ILE A 1 555 ? -3.191 23.531 1.167 1 97 555 ILE A O 1
ATOM 4481 N N . SER A 1 556 ? -3.25 25.703 0.715 1 95.06 556 SER A N 1
ATOM 4482 C CA . SER A 1 556 ? -4.656 25.891 1.057 1 95.06 556 SER A CA 1
ATOM 4483 C C . SER A 1 556 ? -5.242 27.109 0.359 1 95.06 556 SER A C 1
ATOM 4485 O O . SER A 1 556 ? -4.504 27.953 -0.156 1 95.06 556 SER A O 1
ATOM 4487 N N . TYR A 1 557 ? -6.594 27.203 0.325 1 94.12 557 TYR A N 1
ATOM 4488 C CA . TYR A 1 557 ? -7.273 28.359 -0.259 1 94.12 557 TYR A CA 1
ATOM 4489 C C . TYR A 1 557 ? -7.34 29.516 0.732 1 94.12 557 TYR A C 1
ATOM 4491 O O . TYR A 1 557 ? -6.992 30.656 0.395 1 94.12 557 TYR A O 1
ATOM 4499 N N . ALA A 1 558 ? -7.852 29.219 1.929 1 93.69 558 ALA A N 1
ATOM 4500 C CA . ALA A 1 558 ? -7.801 30.188 3.029 1 93.69 558 ALA A CA 1
ATOM 4501 C C . ALA A 1 558 ? -6.449 30.141 3.734 1 93.69 558 ALA A C 1
ATOM 4503 O O . ALA A 1 558 ? -5.664 29.203 3.525 1 93.69 558 ALA A O 1
ATOM 4504 N N . TRP A 1 559 ? -6.23 31.172 4.516 1 95.5 559 TRP A N 1
ATOM 4505 C CA . TRP A 1 559 ? -4.922 31.203 5.16 1 95.5 559 TRP A CA 1
ATOM 4506 C C . TRP A 1 559 ? -5.059 31.469 6.656 1 95.5 559 TRP A C 1
ATOM 4508 O O . TRP A 1 559 ? -5.602 32.5 7.066 1 95.5 559 TRP A O 1
ATOM 4518 N N . ALA A 1 560 ? -4.625 30.484 7.527 1 95.94 560 ALA A N 1
ATOM 4519 C CA . ALA A 1 560 ? -4.559 30.594 8.984 1 95.94 560 ALA A CA 1
ATOM 4520 C C . ALA A 1 560 ? -5.855 31.141 9.555 1 95.94 560 ALA A C 1
ATOM 4522 O O . ALA A 1 560 ? -5.875 32.25 10.109 1 95.94 560 ALA A O 1
ATOM 4523 N N . PRO A 1 561 ? -6.867 30.438 9.477 1 94.25 561 PRO A N 1
ATOM 4524 C CA . PRO A 1 561 ? -8.164 30.906 9.961 1 94.25 561 PRO A CA 1
ATOM 4525 C C . PRO A 1 561 ? -8.117 31.375 11.414 1 94.25 561 PRO A C 1
ATOM 4527 O O . PRO A 1 561 ? -7.305 30.891 12.203 1 94.25 561 PRO A O 1
ATOM 4530 N N . ARG A 1 562 ? -9.047 32.312 11.703 1 93.62 562 ARG A N 1
ATOM 4531 C CA . ARG A 1 562 ? -9.203 32.812 13.07 1 93.62 562 ARG A CA 1
ATOM 4532 C C . ARG A 1 562 ? -9.914 31.781 13.953 1 93.62 562 ARG A C 1
ATOM 4534 O O . ARG A 1 562 ? -10.555 30.859 13.445 1 93.62 562 ARG A O 1
ATOM 4541 N N . LYS A 1 563 ? -9.789 31.922 15.188 1 88.88 563 LYS A N 1
ATOM 4542 C CA . LYS A 1 563 ? -10.32 31 16.172 1 88.88 563 LYS A CA 1
ATOM 4543 C C . LYS A 1 563 ? -11.805 30.719 15.93 1 88.88 563 LYS A C 1
ATOM 4545 O O . LYS A 1 563 ? -12.258 29.578 16.078 1 88.88 563 LYS A O 1
ATOM 4550 N N . HIS A 1 564 ? -12.562 31.656 15.5 1 85 564 HIS A N 1
ATOM 4551 C CA . HIS A 1 564 ? -14.016 31.531 15.406 1 85 564 HIS A CA 1
ATOM 4552 C C . HIS A 1 564 ? -14.438 31.047 14.023 1 85 564 HIS A C 1
ATOM 4554 O O . HIS A 1 564 ? -15.633 30.891 13.758 1 85 564 HIS A O 1
ATOM 4560 N N . GLU A 1 565 ? -13.523 30.812 13.117 1 85.75 565 GLU A N 1
ATOM 4561 C CA . GLU A 1 565 ? -13.828 30.391 11.75 1 85.75 565 GLU A CA 1
ATOM 4562 C C . GLU A 1 565 ? -13.828 28.875 11.625 1 85.75 565 GLU A C 1
ATOM 4564 O O . GLU A 1 565 ? -13.383 28.328 10.617 1 85.75 565 GLU A O 1
ATOM 4569 N N . GLU A 1 566 ? -14.297 28.188 12.547 1 74.88 566 GLU A N 1
ATOM 4570 C CA . GLU A 1 566 ? -14.297 26.734 12.602 1 74.88 566 GLU A CA 1
ATOM 4571 C C . GLU A 1 566 ? -15.25 26.141 11.562 1 74.88 566 GLU A C 1
ATOM 4573 O O . GLU A 1 566 ? -15.156 24.953 11.219 1 74.88 566 GLU A O 1
ATOM 4578 N N . TRP A 1 567 ? -16.062 27.047 11.078 1 64.94 567 TRP A N 1
ATOM 4579 C CA . TRP A 1 567 ? -17.062 26.578 10.117 1 64.94 567 TRP A CA 1
ATOM 4580 C C . TRP A 1 567 ? -16.422 26.266 8.766 1 64.94 567 TRP A C 1
ATOM 4582 O O . TRP A 1 567 ? -17.047 25.688 7.891 1 64.94 567 TRP A O 1
ATOM 4592 N N . PHE A 1 568 ? -15.195 26.812 8.609 1 60.06 568 PHE A N 1
ATOM 4593 C CA . PHE A 1 568 ? -14.484 26.547 7.371 1 60.06 568 PHE A CA 1
ATOM 4594 C C . PHE A 1 568 ? -14.273 25.047 7.191 1 60.06 568 PHE A C 1
ATOM 4596 O O . PHE A 1 568 ? -13.484 24.438 7.918 1 60.06 568 PHE A O 1
ATOM 4603 N N . LEU A 1 569 ? -15.422 24.453 6.863 1 59 569 LEU A N 1
ATOM 4604 C CA . LEU A 1 569 ? -15.469 23 6.75 1 59 569 LEU A CA 1
ATOM 4605 C C . LEU A 1 569 ? -14.688 22.516 5.531 1 59 569 LEU A C 1
ATOM 4607 O O . LEU A 1 569 ? -14.211 23.344 4.734 1 59 569 LEU A O 1
ATOM 4611 N N . SER A 1 570 ? -14.914 21.156 5.32 1 61.19 570 SER A N 1
ATOM 4612 C CA . SER A 1 570 ? -14.18 20.234 4.465 1 61.19 570 SER A CA 1
ATOM 4613 C C . SER A 1 570 ? -14.414 20.531 2.988 1 61.19 570 SER A C 1
ATOM 4615 O O . SER A 1 570 ? -15.492 20.281 2.459 1 61.19 570 SER A O 1
ATOM 4617 N N . TYR A 1 571 ? -13.609 21.453 2.428 1 76.62 571 TYR A N 1
ATOM 4618 C CA . TYR A 1 571 ? -13.617 21.609 0.978 1 76.62 571 TYR A CA 1
ATOM 4619 C C . TYR A 1 571 ? -12.391 20.969 0.355 1 76.62 571 TYR A C 1
ATOM 4621 O O . TYR A 1 571 ? -11.789 20.062 0.943 1 76.62 571 TYR A O 1
ATOM 4629 N N . ARG A 1 572 ? -12.008 21.359 -0.82 1 86 572 ARG A N 1
ATOM 4630 C CA . ARG A 1 572 ? -10.891 20.875 -1.618 1 86 572 ARG A CA 1
ATOM 4631 C C . ARG A 1 572 ? -9.562 21.078 -0.887 1 86 572 ARG A C 1
ATOM 4633 O O . ARG A 1 572 ? -9.242 22.188 -0.479 1 86 572 ARG A O 1
ATOM 4640 N N . PHE A 1 573 ? -8.922 19.922 -0.57 1 91.56 573 PHE A N 1
ATOM 4641 C CA . PHE A 1 573 ? -7.625 20 0.094 1 91.56 573 PHE A CA 1
ATOM 4642 C C . PHE A 1 573 ? -6.504 19.594 -0.857 1 91.56 573 PHE A C 1
ATOM 4644 O O . PHE A 1 573 ? -6.477 18.453 -1.347 1 91.56 573 PHE A O 1
ATOM 4651 N N . HIS A 1 574 ? -5.598 20.516 -1.063 1 95.88 574 HIS A N 1
ATOM 4652 C CA . HIS A 1 574 ? -4.418 20.156 -1.845 1 95.88 574 HIS A CA 1
ATOM 4653 C C . HIS A 1 574 ? -3.645 19.016 -1.185 1 95.88 574 HIS A C 1
ATOM 4655 O O . HIS A 1 574 ? -3.096 18.156 -1.872 1 95.88 574 HIS A O 1
ATOM 4661 N N . GLY A 1 575 ? -3.621 19.031 0.171 1 95 575 GLY A N 1
ATOM 4662 C CA . GLY A 1 575 ? -2.947 17.984 0.917 1 95 575 GLY A CA 1
ATOM 4663 C C . GLY A 1 575 ? -3.58 16.609 0.732 1 95 575 GLY A C 1
ATOM 4664 O O . GLY A 1 575 ? -2.881 15.602 0.692 1 95 575 GLY A O 1
ATOM 4665 N N . CYS A 1 576 ? -4.891 16.594 0.643 1 94.5 576 CYS A N 1
ATOM 4666 C CA . CYS A 1 576 ? -5.586 15.344 0.383 1 94.5 576 CYS A CA 1
ATOM 4667 C C . CYS A 1 576 ? -5.199 14.781 -0.979 1 94.5 576 CYS A C 1
ATOM 4669 O O . CYS A 1 576 ? -4.992 13.57 -1.119 1 94.5 576 CYS A O 1
ATOM 4671 N N . LEU A 1 577 ? -5.137 15.711 -1.915 1 96.31 577 LEU A N 1
ATOM 4672 C CA . LEU A 1 577 ? -4.773 15.305 -3.268 1 96.31 577 LEU A CA 1
ATOM 4673 C C . LEU A 1 577 ? -3.385 14.68 -3.291 1 96.31 577 LEU A C 1
ATOM 4675 O O . LEU A 1 577 ? -3.207 13.57 -3.807 1 96.31 577 LEU A O 1
ATOM 4679 N N . THR A 1 578 ? -2.398 15.305 -2.744 1 97.19 578 THR A N 1
ATOM 4680 C CA . THR A 1 578 ? -1.019 14.836 -2.803 1 97.19 578 THR A CA 1
ATOM 4681 C C . THR A 1 578 ? -0.841 13.578 -1.96 1 97.19 578 THR A C 1
ATOM 4683 O O . THR A 1 578 ? -0.076 12.68 -2.326 1 97.19 578 THR A O 1
ATOM 4686 N N . ASN A 1 579 ? -1.565 13.5 -0.818 1 96.06 579 ASN A N 1
ATOM 4687 C CA . ASN A 1 579 ? -1.466 12.305 0.01 1 96.06 579 ASN A CA 1
ATOM 4688 C C . ASN A 1 579 ? -2.131 11.102 -0.657 1 96.06 579 ASN A C 1
ATOM 4690 O O . ASN A 1 579 ? -1.686 9.969 -0.487 1 96.06 579 ASN A O 1
ATOM 4694 N N . THR A 1 580 ? -3.242 11.375 -1.395 1 95.25 580 THR A N 1
ATOM 4695 C CA . THR A 1 580 ? -3.861 10.312 -2.18 1 95.25 580 THR A CA 1
ATOM 4696 C C . THR A 1 580 ? -2.861 9.711 -3.164 1 95.25 580 THR A C 1
ATOM 4698 O O . THR A 1 580 ? -2.836 8.5 -3.367 1 95.25 580 THR A O 1
ATOM 4701 N N . LEU A 1 581 ? -2.076 10.562 -3.713 1 96.44 581 LEU A N 1
ATOM 4702 C CA . LEU A 1 581 ? -1.074 10.156 -4.695 1 96.44 581 LEU A CA 1
ATOM 4703 C C . LEU A 1 581 ? 0.206 9.695 -4.012 1 96.44 581 LEU A C 1
ATOM 4705 O O . LEU A 1 581 ? 1.131 9.219 -4.672 1 96.44 581 LEU A O 1
ATOM 4709 N N . GLU A 1 582 ? 0.32 9.891 -2.693 1 95.06 582 GLU A N 1
ATOM 4710 C CA . GLU A 1 582 ? 1.474 9.523 -1.878 1 95.06 582 GLU A CA 1
ATOM 4711 C C . GLU A 1 582 ? 2.727 10.273 -2.324 1 95.06 582 GLU A C 1
ATOM 4713 O O . GLU A 1 582 ? 3.811 9.695 -2.396 1 95.06 582 GLU A O 1
ATOM 4718 N N . LEU A 1 583 ? 2.602 11.5 -2.645 1 98.19 583 LEU A N 1
ATOM 4719 C CA . LEU A 1 583 ? 3.725 12.336 -3.053 1 98.19 583 LEU A CA 1
ATOM 4720 C C . LEU A 1 583 ? 4.469 12.883 -1.838 1 98.19 583 LEU A C 1
ATOM 4722 O O . LEU A 1 583 ? 3.85 13.383 -0.897 1 98.19 583 LEU A O 1
ATOM 4726 N N . PRO A 1 584 ? 5.797 12.742 -1.855 1 98.5 584 PRO A N 1
ATOM 4727 C CA . PRO A 1 584 ? 6.512 13.562 -0.88 1 98.5 584 PRO A CA 1
ATOM 4728 C C . PRO A 1 584 ? 6.363 15.062 -1.151 1 98.5 584 PRO A C 1
ATOM 4730 O O . PRO A 1 584 ? 6.406 15.492 -2.307 1 98.5 584 PRO A O 1
ATOM 4733 N N . CYS A 1 585 ? 6.117 15.789 -0.08 1 98.69 585 CYS A N 1
ATOM 4734 C CA . CYS A 1 585 ? 5.848 17.219 -0.214 1 98.69 585 CYS A CA 1
ATOM 4735 C C . CYS A 1 585 ? 6.613 18.016 0.835 1 98.69 585 CYS A C 1
ATOM 4737 O O . CYS A 1 585 ? 6.75 17.578 1.978 1 98.69 585 CYS A O 1
ATOM 4739 N N . GLY A 1 586 ? 7.129 19.125 0.421 1 98.75 586 GLY A N 1
ATOM 4740 C CA . GLY A 1 586 ? 7.77 20.062 1.32 1 98.75 586 GLY A CA 1
ATOM 4741 C C . GLY A 1 586 ? 7.105 21.438 1.325 1 98.75 586 GLY A C 1
ATOM 4742 O O . GLY A 1 586 ? 6.699 21.938 0.274 1 98.75 586 GLY A O 1
ATOM 4743 N N . THR A 1 587 ? 6.91 21.984 2.488 1 98.69 587 THR A N 1
ATOM 4744 C CA . THR A 1 587 ? 6.402 23.344 2.629 1 98.69 587 THR A CA 1
ATOM 4745 C C . THR A 1 587 ? 7.547 24.359 2.561 1 98.69 587 THR A C 1
ATOM 4747 O O . THR A 1 587 ? 8.57 24.188 3.219 1 98.69 587 THR A O 1
ATOM 4750 N N . ILE A 1 588 ? 7.363 25.438 1.815 1 98.06 588 ILE A N 1
ATOM 4751 C CA . ILE A 1 588 ? 8.391 26.453 1.642 1 98.06 588 ILE A CA 1
ATOM 4752 C C . ILE A 1 588 ? 7.824 27.828 1.989 1 98.06 588 ILE A C 1
ATOM 4754 O O . ILE A 1 588 ? 7.16 28.469 1.162 1 98.06 588 ILE A O 1
ATOM 4758 N N . PRO A 1 589 ? 8.148 28.344 3.16 1 97.88 589 PRO A N 1
ATOM 4759 C CA . PRO A 1 589 ? 7.805 29.734 3.404 1 97.88 589 PRO A CA 1
ATOM 4760 C C . PRO A 1 589 ? 8.578 30.703 2.504 1 97.88 589 PRO A C 1
ATOM 4762 O O . PRO A 1 589 ? 9.773 30.516 2.273 1 97.88 589 PRO A O 1
ATOM 4765 N N . MET A 1 590 ? 7.992 31.719 2.051 1 97.25 590 MET A N 1
ATOM 4766 C CA . MET A 1 590 ? 8.625 32.5 0.998 1 97.25 590 MET A CA 1
ATOM 4767 C C . MET A 1 590 ? 8.82 33.938 1.444 1 97.25 590 MET A C 1
ATOM 4769 O O . MET A 1 590 ? 9.906 34.5 1.279 1 97.25 590 MET A O 1
ATOM 4773 N N . ARG A 1 591 ? 7.793 34.562 1.987 1 96.62 591 ARG A N 1
ATOM 4774 C CA . ARG A 1 591 ? 7.879 35.906 2.539 1 96.62 591 ARG A CA 1
ATOM 4775 C C . ARG A 1 591 ? 6.66 36.25 3.396 1 96.62 591 ARG A C 1
ATOM 4777 O O . ARG A 1 591 ? 5.742 35.438 3.514 1 96.62 591 ARG A O 1
ATOM 4784 N N . LEU A 1 592 ? 6.695 37.438 4.062 1 97 592 LEU A N 1
ATOM 4785 C CA . LEU A 1 592 ? 5.52 37.906 4.793 1 97 592 LEU A CA 1
ATOM 4786 C C . LEU A 1 592 ? 4.508 38.531 3.842 1 97 592 LEU A C 1
ATOM 4788 O O . LEU A 1 592 ? 4.891 39.188 2.879 1 97 592 LEU A O 1
ATOM 4792 N N . ALA A 1 593 ? 3.311 38.281 4.133 1 98 593 ALA A N 1
ATOM 4793 C CA . ALA A 1 593 ? 2.23 38.844 3.314 1 98 593 ALA A CA 1
ATOM 4794 C C . ALA A 1 593 ? 2.219 40.375 3.365 1 98 593 ALA A C 1
ATOM 4796 O O . ALA A 1 593 ? 2.447 40.969 4.422 1 98 593 ALA A O 1
ATOM 4797 N N . GLU A 1 594 ? 1.954 40.969 2.213 1 97.94 594 GLU A N 1
ATOM 4798 C CA . GLU A 1 594 ? 1.759 42.406 2.064 1 97.94 594 GLU A CA 1
ATOM 4799 C C . GLU A 1 594 ? 0.299 42.719 1.766 1 97.94 594 GLU A C 1
ATOM 4801 O O . GLU A 1 594 ? -0.531 41.844 1.625 1 97.94 594 GLU A O 1
ATOM 4806 N N . ALA A 1 595 ? 0.005 43.938 1.681 1 97.5 595 ALA A N 1
ATOM 4807 C CA . ALA A 1 595 ? -1.365 44.375 1.423 1 97.5 595 ALA A CA 1
ATOM 4808 C C . ALA A 1 595 ? -1.886 43.812 0.11 1 97.5 595 ALA A C 1
ATOM 4810 O O . ALA A 1 595 ? -3.066 43.469 -0 1 97.5 595 ALA A O 1
ATOM 4811 N N . LYS A 1 596 ? -1.092 43.656 -0.849 1 97 596 LYS A N 1
ATOM 4812 C CA . LYS A 1 596 ? -1.468 43.156 -2.176 1 97 596 LYS A CA 1
ATOM 4813 C C . LYS A 1 596 ? -1.855 41.688 -2.133 1 97 596 LYS A C 1
ATOM 4815 O O . LYS A 1 596 ? -2.477 41.188 -3.066 1 97 596 LYS A O 1
ATOM 4820 N N . ASP A 1 597 ? -1.464 41.062 -1.097 1 98 597 ASP A N 1
ATOM 4821 C CA . ASP A 1 597 ? -1.676 39.625 -0.989 1 98 597 ASP A CA 1
ATOM 4822 C C . ASP A 1 597 ? -3.029 39.312 -0.352 1 98 597 ASP A C 1
ATOM 4824 O O . ASP A 1 597 ? -3.432 38.156 -0.271 1 98 597 ASP A O 1
ATOM 4828 N N . GLU A 1 598 ? -3.83 40.281 0.061 1 97.56 598 GLU A N 1
ATOM 4829 C CA . GLU A 1 598 ? -5.051 40.062 0.837 1 97.56 598 GLU A CA 1
ATOM 4830 C C . GLU A 1 598 ? -6.273 40 -0.071 1 97.56 598 GLU A C 1
ATOM 4832 O O . GLU A 1 598 ? -7.375 39.688 0.386 1 97.56 598 GLU A O 1
ATOM 4837 N N . GLN A 1 599 ? -6.121 40.156 -1.332 1 96.06 599 GLN A N 1
ATOM 4838 C CA . GLN A 1 599 ? -7.262 40.312 -2.232 1 96.06 599 GLN A CA 1
ATOM 4839 C C . GLN A 1 599 ? -7.715 38.938 -2.768 1 96.06 599 GLN A C 1
ATOM 4841 O O . GLN A 1 599 ? -6.906 38.031 -2.916 1 96.06 599 GLN A O 1
ATOM 4846 N N . PHE A 1 600 ? -8.984 38.812 -2.887 1 95.19 600 PHE A N 1
ATOM 4847 C CA . PHE A 1 600 ? -9.633 37.719 -3.58 1 95.19 600 PHE A CA 1
ATOM 4848 C C . PHE A 1 600 ? -10.852 38.188 -4.359 1 95.19 600 PHE A C 1
ATOM 4850 O O . PHE A 1 600 ? -11.906 38.438 -3.775 1 95.19 600 PHE A O 1
ATOM 4857 N N . THR A 1 601 ? -10.703 38.312 -5.688 1 90.25 601 THR A N 1
ATOM 4858 C CA . THR A 1 601 ? -11.773 38.812 -6.531 1 90.25 601 THR A CA 1
ATOM 4859 C C . THR A 1 601 ? -12.43 37.688 -7.316 1 90.25 601 THR A C 1
ATOM 4861 O O . THR A 1 601 ? -11.742 36.844 -7.875 1 90.25 601 THR A O 1
ATOM 4864 N N . PHE A 1 602 ? -13.68 37.625 -7.242 1 88 602 PHE A N 1
ATOM 4865 C CA . PHE A 1 602 ? -14.43 36.625 -7.992 1 88 602 PHE A CA 1
ATOM 4866 C C . PHE A 1 602 ? -15.766 37.219 -8.461 1 88 602 PHE A C 1
ATOM 4868 O O . PHE A 1 602 ? -16.203 38.25 -7.98 1 88 602 PHE A O 1
ATOM 4875 N N . ASP A 1 603 ? -16.312 36.531 -9.492 1 83 603 ASP A N 1
ATOM 4876 C CA . ASP A 1 603 ? -17.641 36.875 -9.992 1 83 603 ASP A CA 1
ATOM 4877 C C . ASP A 1 603 ? -18.734 36.25 -9.141 1 83 603 ASP A C 1
ATOM 4879 O O . ASP A 1 603 ? -18.922 35.031 -9.18 1 83 603 ASP A O 1
ATOM 4883 N N . PHE A 1 604 ? -19.531 37.062 -8.547 1 79 604 PHE A N 1
ATOM 4884 C CA . PHE A 1 604 ? -20.547 36.594 -7.605 1 79 604 PHE A CA 1
ATOM 4885 C C . PHE A 1 604 ? -21.672 35.875 -8.336 1 79 604 PHE A C 1
ATOM 4887 O O . PHE A 1 604 ? -22.469 35.188 -7.711 1 79 604 PHE A O 1
ATOM 4894 N N . LYS A 1 605 ? -21.719 35.969 -9.578 1 76.88 605 LYS A N 1
ATOM 4895 C CA . LYS A 1 605 ? -22.75 35.281 -10.352 1 76.88 605 LYS A CA 1
ATOM 4896 C C . LYS A 1 605 ? -22.328 33.844 -10.695 1 76.88 605 LYS A C 1
ATOM 4898 O O . LYS A 1 605 ? -23.156 33.031 -11.094 1 76.88 605 LYS A O 1
ATOM 4903 N N . LYS A 1 606 ? -21.156 33.625 -10.367 1 80.81 606 LYS A N 1
ATOM 4904 C CA . LYS A 1 606 ? -20.641 32.281 -10.727 1 80.81 606 LYS A CA 1
ATOM 4905 C C . LYS A 1 606 ? -20.75 31.312 -9.555 1 80.81 606 LYS A C 1
ATOM 4907 O O . LYS A 1 606 ? -21.016 31.719 -8.422 1 80.81 606 LYS A O 1
ATOM 4912 N N . ASN A 1 607 ? -20.578 30.094 -9.812 1 89.06 607 ASN A N 1
ATOM 4913 C CA . ASN A 1 607 ? -20.766 28.984 -8.867 1 89.06 607 ASN A CA 1
ATOM 4914 C C . ASN A 1 607 ? -19.828 29.109 -7.672 1 89.06 607 ASN A C 1
ATOM 4916 O O . ASN A 1 607 ? -18.812 29.812 -7.738 1 89.06 607 ASN A O 1
ATOM 4920 N N . ASN A 1 608 ? -20.234 28.672 -6.488 1 92.69 608 ASN A N 1
ATOM 4921 C CA . ASN A 1 608 ? -19.484 28.547 -5.242 1 92.69 608 ASN A CA 1
ATOM 4922 C C . ASN A 1 608 ? -19.281 29.906 -4.57 1 92.69 608 ASN A C 1
ATOM 4924 O O . ASN A 1 608 ? -18.203 30.203 -4.059 1 92.69 608 ASN A O 1
ATOM 4928 N N . ARG A 1 609 ? -20.328 30.734 -4.613 1 91.44 609 ARG A N 1
ATOM 4929 C CA . ARG A 1 609 ? -20.25 32.094 -4.137 1 91.44 609 ARG A CA 1
ATOM 4930 C C . ARG A 1 609 ? -20.109 32.156 -2.621 1 91.44 609 ARG A C 1
ATOM 4932 O O . ARG A 1 609 ? -19.422 33.031 -2.082 1 91.44 609 ARG A O 1
ATOM 4939 N N . ILE A 1 610 ? -20.75 31.297 -1.892 1 89.06 610 ILE A N 1
ATOM 4940 C CA . ILE A 1 610 ? -20.688 31.297 -0.434 1 89.06 610 ILE A CA 1
ATOM 4941 C C . ILE A 1 610 ? -19.266 30.984 0.025 1 89.06 610 ILE A C 1
ATOM 4943 O O . ILE A 1 610 ? -18.703 31.703 0.85 1 89.06 610 ILE A O 1
ATOM 4947 N N . LEU A 1 611 ? -18.719 29.969 -0.521 1 89.5 611 LEU A N 1
ATOM 4948 C CA . LEU A 1 611 ? -17.359 29.578 -0.171 1 89.5 611 LEU A CA 1
ATOM 4949 C C . LEU A 1 611 ? -16.359 30.672 -0.549 1 89.5 611 LEU A C 1
ATOM 4951 O O . LEU A 1 611 ? -15.461 30.984 0.225 1 89.5 611 LEU A O 1
ATOM 4955 N N . LYS A 1 612 ? -16.5 31.219 -1.705 1 92.81 612 LYS A N 1
ATOM 4956 C CA . LYS A 1 612 ? -15.602 32.25 -2.186 1 92.81 612 LYS A CA 1
ATOM 4957 C C . LYS A 1 612 ? -15.664 33.5 -1.288 1 92.81 612 LYS A C 1
ATOM 4959 O O . LYS A 1 612 ? -14.641 34.125 -1.016 1 92.81 612 LYS A O 1
ATOM 4964 N N . LYS A 1 613 ? -16.828 33.781 -0.832 1 92.06 613 LYS A N 1
ATOM 4965 C CA . LYS A 1 613 ? -16.969 34.938 0.078 1 92.06 613 LYS A CA 1
ATOM 4966 C C . LYS A 1 613 ? -16.281 34.656 1.415 1 92.06 613 LYS A C 1
ATOM 4968 O O . LYS A 1 613 ? -15.672 35.531 2.002 1 92.06 613 LYS A O 1
ATOM 4973 N N . LEU A 1 614 ? -16.453 33.5 1.864 1 90.56 614 LEU A N 1
ATOM 4974 C CA . LEU A 1 614 ? -15.805 33.125 3.113 1 90.56 614 LEU A CA 1
ATOM 4975 C C . LEU A 1 614 ? -14.281 33.188 2.984 1 90.56 614 LEU A C 1
ATOM 4977 O O . LEU A 1 614 ? -13.602 33.656 3.902 1 90.56 614 LEU A O 1
ATOM 4981 N N . ILE A 1 615 ? -13.711 32.75 1.862 1 93.06 615 ILE A N 1
ATOM 4982 C CA . ILE A 1 615 ? -12.273 32.812 1.61 1 93.06 615 ILE A CA 1
ATOM 4983 C C . ILE A 1 615 ? -11.836 34.281 1.543 1 93.06 615 ILE A C 1
ATOM 4985 O O . ILE A 1 615 ? -10.805 34.656 2.109 1 93.06 615 ILE A O 1
ATOM 4989 N N . GLN A 1 616 ? -12.648 35.094 0.867 1 94.06 616 GLN A N 1
ATOM 4990 C CA . GLN A 1 616 ? -12.359 36.531 0.762 1 94.06 616 GLN A CA 1
ATOM 4991 C C . GLN A 1 616 ? -12.266 37.156 2.141 1 94.06 616 GLN A C 1
ATOM 4993 O O . GLN A 1 616 ? -11.359 37.969 2.404 1 94.06 616 GLN A O 1
ATOM 4998 N N . MET A 1 617 ? -13.188 36.812 2.979 1 93.31 617 MET A N 1
ATOM 4999 C CA . MET A 1 617 ? -13.219 37.375 4.328 1 93.31 617 MET A CA 1
ATOM 5000 C C . MET A 1 617 ? -12.023 36.906 5.141 1 93.31 617 MET A C 1
ATOM 5002 O O . MET A 1 617 ? -11.438 37.688 5.902 1 93.31 617 MET A O 1
ATOM 5006 N N . ASN A 1 618 ? -11.648 35.719 5.023 1 94.56 618 ASN A N 1
ATOM 5007 C CA . ASN A 1 618 ? -10.516 35.156 5.746 1 94.56 618 ASN A CA 1
ATOM 5008 C C . ASN A 1 618 ? -9.211 35.844 5.367 1 94.56 618 ASN A C 1
ATOM 5010 O O . ASN A 1 618 ? -8.359 36.094 6.227 1 94.56 618 ASN A O 1
ATOM 5014 N N . LEU A 1 619 ? -9.031 36.156 4.102 1 96.12 619 LEU A N 1
ATOM 5015 C CA . LEU A 1 619 ? -7.762 36.656 3.6 1 96.12 619 LEU A CA 1
ATOM 5016 C C . LEU A 1 619 ? -7.551 38.125 4.027 1 96.12 619 LEU A C 1
ATOM 5018 O O . LEU A 1 619 ? -6.43 38.625 3.961 1 96.12 619 LEU A O 1
ATOM 5022 N N . GLN A 1 620 ? -8.609 38.688 4.453 1 95.69 620 GLN A N 1
ATOM 5023 C CA . GLN A 1 620 ? -8.453 40.062 4.996 1 95.69 620 GLN A CA 1
ATOM 5024 C C . GLN A 1 620 ? -7.656 40.031 6.297 1 95.69 620 GLN A C 1
ATOM 5026 O O . GLN A 1 620 ? -7.988 39.281 7.223 1 95.69 620 GLN A O 1
ATOM 5031 N N . GLY A 1 621 ? -6.566 40.781 6.34 1 95.38 621 GLY A N 1
ATOM 5032 C CA . GLY A 1 621 ? -5.812 40.906 7.574 1 95.38 621 GLY A CA 1
ATOM 5033 C C . GLY A 1 621 ? -4.633 39.969 7.664 1 95.38 621 GLY A C 1
ATOM 5034 O O . GLY A 1 621 ? -3.994 39.875 8.711 1 95.38 621 GLY A O 1
ATOM 5035 N N . ILE A 1 622 ? -4.297 39.25 6.609 1 97.06 622 ILE A N 1
ATOM 5036 C CA . ILE A 1 622 ? -3.201 38.281 6.707 1 97.06 622 ILE A CA 1
ATOM 5037 C C . ILE A 1 622 ? -1.866 39.031 6.555 1 97.06 622 ILE A C 1
ATOM 5039 O O . ILE A 1 622 ? -0.802 38.406 6.645 1 97.06 622 ILE A O 1
ATOM 5043 N N . GLN A 1 623 ? -1.902 40.375 6.301 1 97 623 GLN A N 1
ATOM 5044 C CA . GLN A 1 623 ? -0.67 41.125 6.199 1 97 623 GLN A CA 1
ATOM 5045 C C . GLN A 1 623 ? 0.229 40.906 7.41 1 97 623 GLN A C 1
ATOM 5047 O O . GLN A 1 623 ? -0.236 40.938 8.555 1 97 623 GLN A O 1
ATOM 5052 N N . GLY A 1 624 ? 1.483 40.594 7.133 1 95.69 624 GLY A N 1
ATOM 5053 C CA . GLY A 1 624 ? 2.445 40.375 8.203 1 95.69 624 GLY A CA 1
ATOM 5054 C C . GLY A 1 624 ? 2.631 38.906 8.539 1 95.69 624 GLY A C 1
ATOM 5055 O O . GLY A 1 624 ? 3.588 38.531 9.219 1 95.69 624 GLY A O 1
ATOM 5056 N N . MET A 1 625 ? 1.819 38.062 8.039 1 96.88 625 MET A N 1
ATOM 5057 C CA . MET A 1 625 ? 1.964 36.625 8.242 1 96.88 625 MET A CA 1
ATOM 5058 C C . MET A 1 625 ? 2.824 36 7.148 1 96.88 625 MET A C 1
ATOM 5060 O O . MET A 1 625 ? 2.846 36.5 6.016 1 96.88 625 MET A O 1
ATOM 5064 N N . PRO A 1 626 ? 3.533 34.938 7.496 1 97.5 626 PRO A N 1
ATOM 5065 C CA . PRO A 1 626 ? 4.246 34.25 6.426 1 97.5 626 PRO A CA 1
ATOM 5066 C C . PRO A 1 626 ? 3.303 33.594 5.41 1 97.5 626 PRO A C 1
ATOM 5068 O O . PRO A 1 626 ? 2.246 33.094 5.781 1 97.5 626 PRO A O 1
ATOM 5071 N N . ILE A 1 627 ? 3.59 33.688 4.188 1 98.19 627 ILE A N 1
ATOM 5072 C CA . ILE A 1 627 ? 2.865 32.969 3.131 1 98.19 627 ILE A CA 1
ATOM 5073 C C . ILE A 1 627 ? 3.793 31.984 2.432 1 98.19 627 ILE A C 1
ATOM 5075 O O . ILE A 1 627 ? 5.004 32.219 2.35 1 98.19 627 ILE A O 1
ATOM 5079 N N . ALA A 1 628 ? 3.217 30.875 1.993 1 98.38 628 ALA A N 1
ATOM 5080 C CA . ALA A 1 628 ? 4.023 29.734 1.565 1 98.38 628 ALA A CA 1
ATOM 5081 C C . ALA A 1 628 ? 3.307 28.922 0.487 1 98.38 628 ALA A C 1
ATOM 5083 O O . ALA A 1 628 ? 2.092 29.062 0.312 1 98.38 628 ALA A O 1
ATOM 5084 N N . LEU A 1 629 ? 4.012 28.203 -0.28 1 98.5 629 LEU A N 1
ATOM 5085 C CA . LEU A 1 629 ? 3.545 27.141 -1.162 1 98.5 629 LEU A CA 1
ATOM 5086 C C . LEU A 1 629 ? 4.188 25.812 -0.797 1 98.5 629 LEU A C 1
ATOM 5088 O O . LEU A 1 629 ? 4.957 25.719 0.162 1 98.5 629 LEU A O 1
ATOM 5092 N N . GLN A 1 630 ? 3.783 24.75 -1.421 1 98.69 630 GLN A N 1
ATOM 5093 C CA . GLN A 1 630 ? 4.43 23.453 -1.233 1 98.69 630 GLN A CA 1
ATOM 5094 C C . GLN A 1 630 ? 5.016 22.938 -2.545 1 98.69 630 GLN A C 1
ATOM 5096 O O . GLN A 1 630 ? 4.59 23.359 -3.625 1 98.69 630 GLN A O 1
ATOM 5101 N N . VAL A 1 631 ? 6.012 22.125 -2.457 1 98.88 631 VAL A N 1
ATOM 5102 C CA . VAL A 1 631 ? 6.645 21.469 -3.594 1 98.88 631 VAL A CA 1
ATOM 5103 C C . VAL A 1 631 ? 6.578 19.953 -3.418 1 98.88 631 VAL A C 1
ATOM 5105 O O . VAL A 1 631 ? 6.746 19.453 -2.307 1 98.88 631 VAL A O 1
ATOM 5108 N N . ALA A 1 632 ? 6.211 19.281 -4.477 1 98.81 632 ALA A N 1
ATOM 5109 C CA . ALA A 1 632 ? 6.027 17.828 -4.434 1 98.81 632 ALA A CA 1
ATOM 5110 C C . ALA A 1 632 ? 6.844 17.141 -5.523 1 98.81 632 ALA A C 1
ATOM 5112 O O . ALA A 1 632 ? 7.188 17.75 -6.531 1 98.81 632 ALA A O 1
ATOM 5113 N N . THR A 1 633 ? 7.242 15.969 -5.336 1 98.75 633 THR A N 1
ATOM 5114 C CA . THR A 1 633 ? 7.812 15.07 -6.336 1 98.75 633 THR A CA 1
ATOM 5115 C C . THR A 1 633 ? 7.062 13.742 -6.371 1 98.75 633 THR A C 1
ATOM 5117 O O . THR A 1 633 ? 6.086 13.562 -5.641 1 98.75 633 THR A O 1
ATOM 5120 N N . LEU A 1 634 ? 7.438 12.883 -7.281 1 98.12 634 LEU A N 1
ATOM 5121 C CA . LEU A 1 634 ? 6.758 11.594 -7.426 1 98.12 634 LEU A CA 1
ATOM 5122 C C . LEU A 1 634 ? 7.059 10.688 -6.238 1 98.12 634 LEU A C 1
ATOM 5124 O O . LEU A 1 634 ? 7.977 10.953 -5.461 1 98.12 634 LEU A O 1
ATOM 5128 N N . PRO A 1 635 ? 6.246 9.594 -6.031 1 97.38 635 PRO A N 1
ATOM 5129 C CA . PRO A 1 635 ? 6.445 8.695 -4.891 1 97.38 635 PRO A CA 1
ATOM 5130 C C . PRO A 1 635 ? 7.855 8.109 -4.836 1 97.38 635 PRO A C 1
ATOM 5132 O O . PRO A 1 635 ? 8.422 7.762 -5.875 1 97.38 635 PRO A O 1
ATOM 5135 N N . TYR A 1 636 ? 8.438 8.117 -3.607 1 97.31 636 TYR A N 1
ATOM 5136 C CA . TYR A 1 636 ? 9.727 7.512 -3.307 1 97.31 636 TYR A CA 1
ATOM 5137 C C . TYR A 1 636 ? 10.867 8.383 -3.828 1 97.31 636 TYR A C 1
ATOM 5139 O O . TYR A 1 636 ? 12.023 7.953 -3.838 1 97.31 636 TYR A O 1
ATOM 5147 N N . GLU A 1 637 ? 10.5 9.586 -4.309 1 97.94 637 GLU A N 1
ATOM 5148 C CA . GLU A 1 637 ? 11.516 10.562 -4.703 1 97.94 637 GLU A CA 1
ATOM 5149 C C . GLU A 1 637 ? 11.688 11.633 -3.629 1 97.94 637 GLU A C 1
ATOM 5151 O O . GLU A 1 637 ? 11.781 12.82 -3.938 1 97.94 637 GLU A O 1
ATOM 5156 N N . ASP A 1 638 ? 11.688 11.18 -2.416 1 98.69 638 ASP A N 1
ATOM 5157 C CA . ASP A 1 638 ? 11.766 12.062 -1.26 1 98.69 638 ASP A CA 1
ATOM 5158 C C . ASP A 1 638 ? 13.016 12.938 -1.317 1 98.69 638 ASP A C 1
ATOM 5160 O O . ASP A 1 638 ? 12.961 14.141 -1.046 1 98.69 638 ASP A O 1
ATOM 5164 N N . GLU A 1 639 ? 14.148 12.367 -1.678 1 98.75 639 GLU A N 1
ATOM 5165 C CA . GLU A 1 639 ? 15.406 13.102 -1.727 1 98.75 639 GLU A CA 1
ATOM 5166 C C . GLU A 1 639 ? 15.375 14.18 -2.809 1 98.75 639 GLU A C 1
ATOM 5168 O O . GLU A 1 639 ? 15.906 15.273 -2.615 1 98.75 639 GLU A O 1
ATOM 5173 N N . LYS A 1 640 ? 14.797 13.867 -3.904 1 98.44 640 LYS A N 1
ATOM 5174 C CA . LYS A 1 640 ? 14.609 14.859 -4.957 1 98.44 640 LYS A CA 1
ATOM 5175 C C . LYS A 1 640 ? 13.742 16.016 -4.469 1 98.44 640 LYS A C 1
ATOM 5177 O O . LYS A 1 640 ? 13.984 17.172 -4.82 1 98.44 640 LYS A O 1
ATOM 5182 N N . CYS A 1 641 ? 12.727 15.688 -3.699 1 98.88 641 CYS A N 1
ATOM 5183 C CA . CYS A 1 641 ? 11.867 16.719 -3.131 1 98.88 641 CYS A CA 1
ATOM 5184 C C . CYS A 1 641 ? 12.648 17.625 -2.189 1 98.88 641 CYS A C 1
ATOM 5186 O O . CYS A 1 641 ? 12.5 18.844 -2.236 1 98.88 641 CYS A O 1
ATOM 5188 N N . LEU A 1 642 ? 13.43 17 -1.349 1 98.81 642 LEU A N 1
ATOM 5189 C CA . LEU A 1 642 ? 14.266 17.766 -0.433 1 98.81 642 LEU A CA 1
ATOM 5190 C C . LEU A 1 642 ? 15.258 18.641 -1.2 1 98.81 642 LEU A C 1
ATOM 5192 O O . LEU A 1 642 ? 15.555 19.766 -0.787 1 98.81 642 LEU A O 1
ATOM 5196 N N . ASN A 1 643 ? 15.789 18.109 -2.305 1 98.81 643 ASN A N 1
ATOM 5197 C CA . ASN A 1 643 ? 16.641 18.922 -3.176 1 98.81 643 ASN A CA 1
ATOM 5198 C C . ASN A 1 643 ? 15.906 20.125 -3.732 1 98.81 643 ASN A C 1
ATOM 5200 O O . ASN A 1 643 ? 16.438 21.234 -3.721 1 98.81 643 ASN A O 1
ATOM 5204 N N . ALA A 1 644 ? 14.734 19.906 -4.215 1 98.75 644 ALA A N 1
ATOM 5205 C CA . ALA A 1 644 ? 13.914 20.984 -4.734 1 98.75 644 ALA A CA 1
ATOM 5206 C C . ALA A 1 644 ? 13.625 22.031 -3.65 1 98.75 644 ALA A C 1
ATOM 5208 O O . ALA A 1 644 ? 13.609 23.234 -3.922 1 98.75 644 ALA A O 1
ATOM 5209 N N . MET A 1 645 ? 13.352 21.594 -2.453 1 98.69 645 MET A N 1
ATOM 5210 C CA . MET A 1 645 ? 13.141 22.484 -1.326 1 98.69 645 MET A CA 1
ATOM 5211 C C . MET A 1 645 ? 14.367 23.359 -1.096 1 98.69 645 MET A C 1
ATOM 5213 O O . MET A 1 645 ? 14.242 24.562 -0.814 1 98.69 645 MET A O 1
ATOM 5217 N N . LYS A 1 646 ? 15.523 22.766 -1.173 1 98.12 646 LYS A N 1
ATOM 5218 C CA . LYS A 1 646 ? 16.766 23.516 -0.975 1 98.12 646 LYS A CA 1
ATOM 5219 C C . LYS A 1 646 ? 16.906 24.609 -2.025 1 98.12 646 LYS A C 1
ATOM 5221 O O . LYS A 1 646 ? 17.344 25.719 -1.713 1 98.12 646 LYS A O 1
ATOM 5226 N N . VAL A 1 647 ? 16.594 24.281 -3.256 1 98.06 647 VAL A N 1
ATOM 5227 C CA . VAL A 1 647 ? 16.641 25.266 -4.34 1 98.06 647 VAL A CA 1
ATOM 5228 C C . VAL A 1 647 ? 15.727 26.438 -4.008 1 98.06 647 VAL A C 1
ATOM 5230 O O . VAL A 1 647 ? 16.141 27.594 -4.109 1 98.06 647 VAL A O 1
ATOM 5233 N N . LEU A 1 648 ? 14.555 26.141 -3.57 1 98.31 648 LEU A N 1
ATOM 5234 C CA . LEU A 1 648 ? 13.57 27.188 -3.289 1 98.31 648 LEU A CA 1
ATOM 5235 C C . LEU A 1 648 ? 13.953 27.969 -2.039 1 98.31 648 LEU A C 1
ATOM 5237 O O . LEU A 1 648 ? 13.719 29.172 -1.963 1 98.31 648 LEU A O 1
ATOM 5241 N N . GLU A 1 649 ? 14.43 27.25 -1.027 1 97.69 649 GLU A N 1
ATOM 5242 C CA . GLU A 1 649 ? 14.914 27.922 0.171 1 97.69 649 GLU A CA 1
ATOM 5243 C C . GLU A 1 649 ? 15.969 28.969 -0.175 1 97.69 649 GLU A C 1
ATOM 5245 O O . GLU A 1 649 ? 15.945 30.078 0.359 1 97.69 649 GLU A O 1
ATOM 5250 N N . GLN A 1 650 ? 16.875 28.625 -1.07 1 96 650 GLN A N 1
ATOM 5251 C CA . GLN A 1 650 ? 17.953 29.516 -1.462 1 96 650 GLN A CA 1
ATOM 5252 C C . GLN A 1 650 ? 17.422 30.734 -2.232 1 96 650 GLN A C 1
ATOM 5254 O O . GLN A 1 650 ? 17.906 31.844 -2.049 1 96 650 GLN A O 1
ATOM 5259 N N . ILE A 1 651 ? 16.469 30.5 -2.977 1 95.81 651 ILE A N 1
ATOM 5260 C CA . ILE A 1 651 ? 15.945 31.562 -3.842 1 95.81 651 ILE A CA 1
ATOM 5261 C C . ILE A 1 651 ? 15.141 32.562 -3.012 1 95.81 651 ILE A C 1
ATOM 5263 O O . ILE A 1 651 ? 15.18 33.75 -3.275 1 95.81 651 ILE A O 1
ATOM 5267 N N . HIS A 1 652 ? 14.43 32.156 -2.098 1 94.62 652 HIS A N 1
ATOM 5268 C CA . HIS A 1 652 ? 13.578 33.031 -1.315 1 94.62 652 HIS A CA 1
ATOM 5269 C C . HIS A 1 652 ? 14.305 33.531 -0.07 1 94.62 652 HIS A C 1
ATOM 5271 O O . HIS A 1 652 ? 14.016 34.625 0.425 1 94.62 652 HIS A O 1
ATOM 5277 N N . ASN A 1 653 ? 15.148 32.688 0.514 1 92.19 653 ASN A N 1
ATOM 5278 C CA . ASN A 1 653 ? 15.984 33.031 1.657 1 92.19 653 ASN A CA 1
ATOM 5279 C C . ASN A 1 653 ? 15.148 33.531 2.834 1 92.19 653 ASN A C 1
ATOM 5281 O O . ASN A 1 653 ? 15.406 34.594 3.379 1 92.19 653 ASN A O 1
ATOM 5285 N N . PHE A 1 654 ? 14.078 32.781 3.082 1 92.69 654 PHE A N 1
ATOM 5286 C CA . PHE A 1 654 ? 13.211 33.094 4.211 1 92.69 654 PHE A CA 1
ATOM 5287 C C . PHE A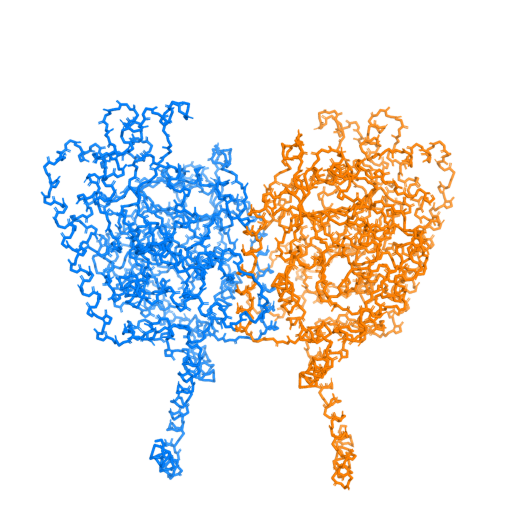 1 654 ? 13.766 32.531 5.504 1 92.69 654 PHE A C 1
ATOM 5289 O O . PHE A 1 654 ? 14.141 31.344 5.555 1 92.69 654 PHE A O 1
ATOM 5296 N N . HIS A 1 655 ? 13.844 33.344 6.547 1 83.69 655 HIS A N 1
ATOM 5297 C CA . HIS A 1 655 ? 14.258 32.906 7.879 1 83.69 655 HIS A CA 1
ATOM 5298 C C . HIS A 1 655 ? 13.18 33.219 8.914 1 83.69 655 HIS A C 1
ATOM 5300 O O . HIS A 1 655 ? 12.781 34.375 9.086 1 83.69 655 HIS A O 1
ATOM 5306 N N . PRO A 1 656 ? 12.695 32.156 9.477 1 77.19 656 PRO A N 1
ATOM 5307 C CA . PRO A 1 656 ? 11.641 32.406 10.477 1 77.19 656 PRO A CA 1
ATOM 5308 C C . PRO A 1 656 ? 12.102 33.312 11.617 1 77.19 656 PRO A C 1
ATOM 5310 O O . PRO A 1 656 ? 13.281 33.281 11.977 1 77.19 656 PRO A O 1
ATOM 5313 N N . CYS A 1 657 ? 11.18 34.188 11.953 1 63.41 657 CYS A N 1
ATOM 5314 C CA . CYS A 1 657 ? 11.492 35.25 12.906 1 63.41 657 CYS A CA 1
ATOM 5315 C C . CYS A 1 657 ? 11.828 34.656 14.281 1 63.41 657 CYS A C 1
ATOM 5317 O O . CYS A 1 657 ? 11.25 33.656 14.68 1 63.41 657 CYS A O 1
ATOM 5319 N N . SER A 1 658 ? 12.984 35 14.742 1 55.72 658 SER A N 1
ATOM 5320 C CA . SER A 1 658 ? 13.406 34.781 16.109 1 55.72 658 SER A CA 1
ATOM 5321 C C . SER A 1 658 ? 12.562 35.562 17.109 1 55.72 658 SER A C 1
ATOM 5323 O O . SER A 1 658 ? 12.469 36.812 17 1 55.72 658 SER A O 1
ATOM 5325 N N . CYS A 1 659 ? 11.305 35.156 17.391 1 46.88 659 CYS A N 1
ATOM 5326 C CA . CYS A 1 659 ? 10.641 35.969 18.406 1 46.88 659 CYS A CA 1
ATOM 5327 C C . CYS A 1 659 ? 11.594 36.312 19.547 1 46.88 659 CYS A C 1
ATOM 5329 O O . CYS A 1 659 ? 12.523 35.531 19.828 1 46.88 659 CYS A O 1
ATOM 5331 N N . MET B 1 1 ? -46 -9.289 -21.984 1 29.36 1 MET B N 1
ATOM 5332 C CA . MET B 1 1 ? -45.688 -8.766 -20.656 1 29.36 1 MET B CA 1
ATOM 5333 C C . MET B 1 1 ? -46.875 -8.891 -19.734 1 29.36 1 MET B C 1
ATOM 5335 O O . MET B 1 1 ? -46.719 -9.258 -18.562 1 29.36 1 MET B O 1
ATOM 5339 N N . ILE B 1 2 ? -48.094 -8.703 -20.312 1 38.56 2 ILE B N 1
ATOM 5340 C CA . ILE B 1 2 ? -49.344 -8.727 -19.562 1 38.56 2 ILE B CA 1
ATOM 5341 C C . ILE B 1 2 ? -49.75 -10.164 -19.234 1 38.56 2 ILE B C 1
ATOM 5343 O O . ILE B 1 2 ? -50.156 -10.461 -18.125 1 38.56 2 ILE B O 1
ATOM 5347 N N . ASP B 1 3 ? -49.625 -11.062 -20.219 1 39.62 3 ASP B N 1
ATOM 5348 C CA . ASP B 1 3 ? -50.031 -12.445 -20.016 1 39.62 3 ASP B CA 1
ATOM 5349 C C . ASP B 1 3 ? -49.188 -13.125 -18.953 1 39.62 3 ASP B C 1
ATOM 5351 O O . ASP B 1 3 ? -49.688 -13.984 -18.219 1 39.62 3 ASP B O 1
ATOM 5355 N N . ARG B 1 4 ? -47.906 -12.719 -18.891 1 43.09 4 ARG B N 1
ATOM 5356 C CA . ARG B 1 4 ? -47 -13.305 -17.891 1 43.09 4 ARG B CA 1
ATOM 5357 C C . ARG B 1 4 ? -47.344 -12.797 -16.5 1 43.09 4 ARG B C 1
ATOM 5359 O O . ARG B 1 4 ? -47.094 -13.469 -15.5 1 43.09 4 ARG B O 1
ATOM 5366 N N . LEU B 1 5 ? -48 -11.602 -16.453 1 42.69 5 LEU B N 1
ATOM 5367 C CA . LEU B 1 5 ? -48.5 -11.086 -15.18 1 42.69 5 LEU B CA 1
ATOM 5368 C C . LEU B 1 5 ? -49.719 -11.852 -14.695 1 42.69 5 LEU B C 1
ATOM 5370 O O . LEU B 1 5 ? -49.875 -12.102 -13.5 1 42.69 5 LEU B O 1
ATOM 5374 N N . MET B 1 6 ? -50.625 -12.164 -15.672 1 47.5 6 MET B N 1
ATOM 5375 C CA . MET B 1 6 ? -51.812 -12.922 -15.297 1 47.5 6 MET B CA 1
ATOM 5376 C C . MET B 1 6 ? -51.438 -14.289 -14.742 1 47.5 6 MET B C 1
ATOM 5378 O O . MET B 1 6 ? -52.094 -14.789 -13.82 1 47.5 6 MET B O 1
ATOM 5382 N N . ASP B 1 7 ? -50.344 -14.828 -15.344 1 47.06 7 ASP B N 1
ATOM 5383 C CA . ASP B 1 7 ? -49.844 -16.094 -14.836 1 47.06 7 ASP B CA 1
ATOM 5384 C C . ASP B 1 7 ? -49.281 -15.938 -13.43 1 47.06 7 ASP B C 1
ATOM 5386 O O . ASP B 1 7 ? -49.375 -16.844 -12.609 1 47.06 7 ASP B O 1
ATOM 5390 N N . ILE B 1 8 ? -48.906 -14.758 -13.078 1 47.88 8 ILE B N 1
ATOM 5391 C CA . ILE B 1 8 ? -48.438 -14.492 -11.719 1 47.88 8 ILE B CA 1
ATOM 5392 C C . ILE B 1 8 ? -49.625 -14.5 -10.758 1 47.88 8 ILE B C 1
ATOM 5394 O O . ILE B 1 8 ? -49.531 -15.047 -9.656 1 47.88 8 ILE B O 1
ATOM 5398 N N . GLU B 1 9 ? -50.781 -13.914 -11.211 1 46.12 9 GLU B N 1
ATOM 5399 C CA . GLU B 1 9 ? -51.938 -13.914 -10.352 1 46.12 9 GLU B CA 1
ATOM 5400 C C . GLU B 1 9 ? -52.469 -15.336 -10.109 1 46.12 9 GLU B C 1
ATOM 5402 O O . GLU B 1 9 ? -52.812 -15.695 -8.984 1 46.12 9 GLU B O 1
ATOM 5407 N N . ARG B 1 10 ? -52.625 -16.141 -11.188 1 53.03 10 ARG B N 1
ATOM 5408 C CA . ARG B 1 10 ? -53.062 -17.531 -11.031 1 53.03 10 ARG B CA 1
ATOM 5409 C C . ARG B 1 10 ? -52.062 -18.297 -10.18 1 53.03 10 ARG B C 1
ATOM 5411 O O . ARG B 1 10 ? -52.438 -19.141 -9.359 1 53.03 10 ARG B O 1
ATOM 5418 N N . PHE B 1 11 ? -50.844 -17.906 -10.336 1 50.62 11 PHE B N 1
ATOM 5419 C CA . PHE B 1 11 ? -49.781 -18.516 -9.531 1 50.62 11 PHE B CA 1
ATOM 5420 C C . PHE B 1 11 ? -49.906 -18.109 -8.07 1 50.62 11 PHE B C 1
ATOM 5422 O O . PHE B 1 11 ? -49.812 -18.938 -7.172 1 50.62 11 PHE B O 1
ATOM 5429 N N . ILE B 1 12 ? -50.312 -16.859 -7.809 1 51.56 12 ILE B N 1
ATOM 5430 C CA . ILE B 1 12 ? -50.562 -16.406 -6.445 1 51.56 12 ILE B CA 1
ATOM 5431 C C . ILE B 1 12 ? -51.781 -17.109 -5.867 1 51.56 12 ILE B C 1
ATOM 5433 O O . ILE B 1 12 ? -51.75 -17.562 -4.723 1 51.56 12 ILE B O 1
ATOM 5437 N N . GLN B 1 13 ? -52.844 -17.234 -6.629 1 53.94 13 GLN B N 1
ATOM 5438 C CA . GLN B 1 13 ? -54.031 -17.922 -6.172 1 53.94 13 GLN B CA 1
ATOM 5439 C C . GLN B 1 13 ? -53.75 -19.391 -5.883 1 53.94 13 GLN B C 1
ATOM 5441 O O . GLN B 1 13 ? -54.25 -19.953 -4.902 1 53.94 13 GLN B O 1
ATOM 5446 N N . TYR B 1 14 ? -53.031 -20.094 -6.762 1 52.34 14 TYR B N 1
ATOM 5447 C CA . TYR B 1 14 ? -52.594 -21.469 -6.52 1 52.34 14 TYR B CA 1
ATOM 5448 C C . TYR B 1 14 ? -51.781 -21.562 -5.238 1 52.34 14 TYR B C 1
ATOM 5450 O O . TYR B 1 14 ? -52 -22.484 -4.438 1 52.34 14 TYR B O 1
ATOM 5458 N N . LEU B 1 15 ? -51 -20.625 -4.965 1 52.91 15 LEU B N 1
ATOM 5459 C CA . LEU B 1 15 ? -50.188 -20.609 -3.744 1 52.91 15 LEU B CA 1
ATOM 5460 C C . LEU B 1 15 ? -51.094 -20.469 -2.514 1 52.91 15 LEU B C 1
ATOM 5462 O O . LEU B 1 15 ? -50.812 -21.109 -1.487 1 52.91 15 LEU B O 1
ATOM 5466 N N . LEU B 1 16 ? -52.094 -19.734 -2.502 1 51.28 16 LEU B N 1
ATOM 5467 C CA . LEU B 1 16 ? -53 -19.516 -1.39 1 51.28 16 LEU B CA 1
ATOM 5468 C C . LEU B 1 16 ? -53.812 -20.781 -1.097 1 51.28 16 LEU B C 1
ATOM 5470 O O . LEU B 1 16 ? -54.156 -21.047 0.059 1 51.28 16 LEU B O 1
ATOM 5474 N N . LYS B 1 17 ? -54.188 -21.547 -1.98 1 52.88 17 LYS B N 1
ATOM 5475 C CA . LYS B 1 17 ? -55 -22.734 -1.748 1 52.88 17 LYS B CA 1
ATOM 5476 C C . LYS B 1 17 ? -54.156 -23.875 -1.192 1 52.88 17 LYS B C 1
ATOM 5478 O O . LYS B 1 17 ? -54.688 -24.766 -0.511 1 52.88 17 LYS B O 1
ATOM 5483 N N . ASN B 1 18 ? -53 -24.156 -1.571 1 48.69 18 ASN B N 1
ATOM 5484 C CA . ASN B 1 18 ? -52.156 -25.219 -1.091 1 48.69 18 ASN B CA 1
ATOM 5485 C C . ASN B 1 18 ? -51.031 -24.688 -0.203 1 48.69 18 ASN B C 1
ATOM 5487 O O . ASN B 1 18 ? -49.875 -24.547 -0.651 1 48.69 18 ASN B O 1
ATOM 5491 N N . ARG B 1 19 ? -51.219 -24.438 1.087 1 49.44 19 ARG B N 1
ATOM 5492 C CA . ARG B 1 19 ? -50.469 -23.688 2.082 1 49.44 19 ARG B CA 1
ATOM 5493 C C . ARG B 1 19 ? -49.031 -24.188 2.148 1 49.44 19 ARG B C 1
ATOM 5495 O O . ARG B 1 19 ? -48.094 -23.391 2.191 1 49.44 19 ARG B O 1
ATOM 5502 N N . LYS B 1 20 ? -48.812 -25.453 2.613 1 51.72 20 LYS B N 1
ATOM 5503 C CA . LYS B 1 20 ? -47.469 -26.016 2.748 1 51.72 20 LYS B CA 1
ATOM 5504 C C . LYS B 1 20 ? -46.719 -25.953 1.427 1 51.72 20 LYS B C 1
ATOM 5506 O O . LYS B 1 20 ? -45.562 -25.562 1.399 1 51.72 20 LYS B O 1
ATOM 5511 N N . LYS B 1 21 ? -47.312 -26.562 0.48 1 55.25 21 LYS B N 1
ATOM 5512 C CA . LYS B 1 21 ? -46.812 -26.453 -0.884 1 55.25 21 LYS B CA 1
ATOM 5513 C C . LYS B 1 21 ? -46.625 -24.984 -1.283 1 55.25 21 LYS B C 1
ATOM 5515 O O . LYS B 1 21 ? -45.75 -24.656 -2.09 1 55.25 21 LYS B O 1
ATOM 5520 N N . SER B 1 22 ? -47.094 -24.156 -0.35 1 62.56 22 SER B N 1
ATOM 5521 C CA . SER B 1 22 ? -47.188 -22.734 -0.661 1 62.56 22 SER B CA 1
ATOM 5522 C C . SER B 1 22 ? -45.906 -22 -0.253 1 62.56 22 SER B C 1
ATOM 5524 O O . SER B 1 22 ? -45.406 -21.172 -1.003 1 62.56 22 SER B O 1
ATOM 5526 N N . LEU B 1 23 ? -45.375 -22.484 0.904 1 68.38 23 LEU 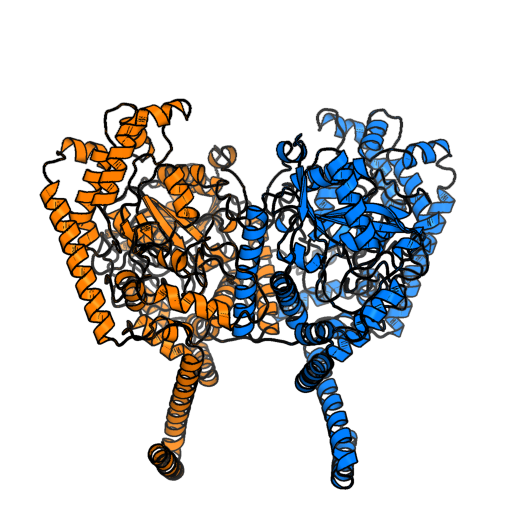B N 1
ATOM 5527 C CA . LEU B 1 23 ? -44.188 -21.781 1.348 1 68.38 23 LEU B CA 1
ATOM 5528 C C . LEU B 1 23 ? -43 -22.047 0.415 1 68.38 23 LEU B C 1
ATOM 5530 O O . LEU B 1 23 ? -42.25 -21.125 0.076 1 68.38 23 LEU B O 1
ATOM 5534 N N . VAL B 1 24 ? -42.906 -23.359 0.1 1 75.44 24 VAL B N 1
ATOM 5535 C CA . VAL B 1 24 ? -41.812 -23.75 -0.796 1 75.44 24 VAL B CA 1
ATOM 5536 C C . VAL B 1 24 ? -41.969 -23.062 -2.148 1 75.44 24 VAL B C 1
ATOM 5538 O O . VAL B 1 24 ? -41 -22.562 -2.73 1 75.44 24 VAL B O 1
ATOM 5541 N N . TYR B 1 25 ? -43.156 -23.125 -2.564 1 76.56 25 TYR B N 1
ATOM 5542 C CA . TYR B 1 25 ? -43.406 -22.484 -3.842 1 76.56 25 TYR B CA 1
ATOM 5543 C C . TYR B 1 25 ? -43.125 -20.984 -3.766 1 76.56 25 TYR B C 1
ATOM 5545 O O . TYR B 1 25 ? -42.594 -20.406 -4.703 1 76.56 25 TYR B O 1
ATOM 5553 N N . PHE B 1 26 ? -43.562 -20.438 -2.689 1 80.12 26 PHE B N 1
ATOM 5554 C CA . PHE B 1 26 ? -43.281 -19.016 -2.498 1 80.12 26 PHE B CA 1
ATOM 5555 C C . PHE B 1 26 ? -41.781 -18.766 -2.5 1 80.12 26 PHE B C 1
ATOM 5557 O O . PHE B 1 26 ? -41.312 -17.781 -3.078 1 80.12 26 PHE B O 1
ATOM 5564 N N . LEU B 1 27 ? -41.125 -19.609 -1.851 1 82.31 27 LEU B N 1
ATOM 5565 C CA . LEU B 1 27 ? -39.656 -19.469 -1.787 1 82.31 27 LEU B CA 1
ATOM 5566 C C . LEU B 1 27 ? -39.062 -19.578 -3.176 1 82.31 27 LEU B C 1
ATOM 5568 O O . LEU B 1 27 ? -38.125 -18.828 -3.52 1 82.31 27 LEU B O 1
ATOM 5572 N N . ILE B 1 28 ? -39.562 -20.484 -3.879 1 85.19 28 ILE B N 1
ATOM 5573 C CA . ILE B 1 28 ? -39.031 -20.703 -5.227 1 85.19 28 ILE B CA 1
ATOM 5574 C C . ILE B 1 28 ? -39.312 -19.484 -6.09 1 85.19 28 ILE B C 1
ATOM 5576 O O . ILE B 1 28 ? -38.438 -19 -6.812 1 85.19 28 ILE B O 1
ATOM 5580 N N . VAL B 1 29 ? -40.469 -18.969 -5.992 1 83.88 29 VAL B N 1
ATOM 5581 C CA . VAL B 1 29 ? -40.844 -17.797 -6.781 1 83.88 29 VAL B CA 1
ATOM 5582 C C . VAL B 1 29 ? -40 -16.594 -6.352 1 83.88 29 VAL B C 1
ATOM 5584 O O . VAL B 1 29 ? -39.562 -15.797 -7.191 1 83.88 29 VAL B O 1
ATOM 5587 N N . TRP B 1 30 ? -39.906 -16.531 -5.125 1 86.19 30 TRP B N 1
ATOM 5588 C CA . TRP B 1 30 ? -39.094 -15.438 -4.602 1 86.19 30 TRP B CA 1
ATOM 5589 C C . TRP B 1 30 ? -37.656 -15.508 -5.125 1 86.19 30 TRP B C 1
ATOM 5591 O O . TRP B 1 30 ? -37.094 -14.5 -5.566 1 86.19 30 TRP B O 1
ATOM 5601 N N . VAL B 1 31 ? -37.062 -16.656 -5.086 1 86.94 31 VAL B N 1
ATOM 5602 C CA . VAL B 1 31 ? -35.719 -16.859 -5.555 1 86.94 31 VAL B CA 1
ATOM 5603 C C . VAL B 1 31 ? -35.625 -16.562 -7.051 1 86.94 31 VAL B C 1
ATOM 5605 O O . VAL B 1 31 ? -34.688 -15.898 -7.512 1 86.94 31 VAL B O 1
ATOM 5608 N N . LEU B 1 32 ? -36.594 -17.031 -7.703 1 87.5 32 LEU B N 1
ATOM 5609 C CA . LEU B 1 32 ? -36.625 -16.812 -9.141 1 87.5 32 LEU B CA 1
ATOM 5610 C C . LEU B 1 32 ? -36.781 -15.336 -9.469 1 87.5 32 LEU B C 1
ATOM 5612 O O . LEU B 1 32 ? -36.188 -14.82 -10.414 1 87.5 32 LEU B O 1
ATOM 5616 N N . SER B 1 33 ? -37.656 -14.688 -8.727 1 87.38 33 SER B N 1
ATOM 5617 C CA . SER B 1 33 ? -37.875 -13.258 -8.93 1 87.38 33 SER B CA 1
ATOM 5618 C C . SER B 1 33 ? -36.594 -12.469 -8.648 1 87.38 33 SER B C 1
ATOM 5620 O O . SER B 1 33 ? -36.281 -11.516 -9.359 1 87.38 33 SER B O 1
ATOM 5622 N N . HIS B 1 34 ? -36.031 -12.828 -7.625 1 87.88 34 HIS B N 1
ATOM 5623 C CA . HIS B 1 34 ? -34.75 -12.172 -7.289 1 87.88 34 HIS B CA 1
ATOM 5624 C C . HIS B 1 34 ? -33.719 -12.391 -8.383 1 87.88 34 HIS B C 1
ATOM 5626 O O . HIS B 1 34 ? -32.969 -11.469 -8.727 1 87.88 34 HIS B O 1
ATOM 5632 N N . LYS B 1 35 ? -33.656 -13.586 -8.805 1 87.25 35 LYS B N 1
ATOM 5633 C CA . LYS B 1 35 ? -32.75 -13.898 -9.906 1 87.25 35 LYS B CA 1
ATOM 5634 C C . LYS B 1 35 ? -33.031 -13.016 -11.117 1 87.25 35 LYS B C 1
ATOM 5636 O O . LYS B 1 35 ? -32.094 -12.484 -11.734 1 87.25 35 LYS B O 1
ATOM 5641 N N . LEU B 1 36 ? -34.25 -12.867 -11.445 1 88.19 36 LEU B N 1
ATOM 5642 C CA . LEU B 1 36 ? -34.625 -12.031 -12.586 1 88.19 36 LEU B CA 1
ATOM 5643 C C . LEU B 1 36 ? -34.25 -10.578 -12.336 1 88.19 36 LEU B C 1
ATOM 5645 O O . LEU B 1 36 ? -33.812 -9.875 -13.258 1 88.19 36 LEU B O 1
ATOM 5649 N N . TYR B 1 37 ? -34.531 -10.211 -11.195 1 88 37 TYR B N 1
ATOM 5650 C CA . TYR B 1 37 ? -34.156 -8.852 -10.828 1 88 37 TYR B CA 1
ATOM 5651 C C . TYR B 1 37 ? -32.656 -8.641 -11 1 88 37 TYR B C 1
ATOM 5653 O O . TYR B 1 37 ? -32.219 -7.629 -11.562 1 88 37 TYR B O 1
ATOM 5661 N N . MET B 1 38 ? -31.906 -9.547 -10.508 1 85 38 MET B N 1
ATOM 5662 C CA . MET B 1 38 ? -30.453 -9.453 -10.617 1 85 38 MET B CA 1
ATOM 5663 C C . MET B 1 38 ? -30.016 -9.445 -12.078 1 85 38 MET B C 1
ATOM 5665 O O . MET B 1 38 ? -29.094 -8.703 -12.445 1 85 38 MET B O 1
ATOM 5669 N N . ARG B 1 39 ? -30.609 -10.227 -12.836 1 87.62 39 ARG B N 1
ATOM 5670 C CA . ARG B 1 39 ? -30.281 -10.281 -14.258 1 87.62 39 ARG B CA 1
ATOM 5671 C C . ARG B 1 39 ? -30.656 -8.977 -14.953 1 87.62 39 ARG B C 1
ATOM 5673 O O . ARG B 1 39 ? -29.953 -8.539 -15.867 1 87.62 39 ARG B O 1
ATOM 5680 N N . PHE B 1 40 ? -31.719 -8.422 -14.516 1 88.38 40 PHE B N 1
ATOM 5681 C CA . PHE B 1 40 ? -32.125 -7.125 -15.039 1 88.38 40 PHE B CA 1
ATOM 5682 C C . PHE B 1 40 ? -31.094 -6.055 -14.664 1 88.38 40 PHE B C 1
ATOM 5684 O O . PHE B 1 40 ? -30.688 -5.246 -15.508 1 88.38 40 PHE B O 1
ATOM 5691 N N . GLN B 1 41 ? -30.703 -6.051 -13.484 1 84.75 41 GLN B N 1
ATOM 5692 C CA . GLN B 1 41 ? -29.688 -5.105 -13.031 1 84.75 41 GLN B CA 1
ATOM 5693 C C . GLN B 1 41 ? -28.391 -5.297 -13.789 1 84.75 41 GLN B C 1
ATOM 5695 O O . GLN B 1 41 ? -27.719 -4.32 -14.133 1 84.75 41 GLN B O 1
ATOM 5700 N N . ALA B 1 42 ? -28.031 -6.535 -13.922 1 85.94 42 ALA B N 1
ATOM 5701 C CA . ALA B 1 42 ? -26.812 -6.844 -14.68 1 85.94 42 ALA B CA 1
ATOM 5702 C C . ALA B 1 42 ? -26.891 -6.285 -16.094 1 85.94 42 ALA B C 1
ATOM 5704 O O . ALA B 1 42 ? -25.906 -5.781 -16.625 1 85.94 42 ALA B O 1
ATOM 5705 N N . ARG B 1 43 ? -28 -6.32 -16.672 1 88.12 43 ARG B N 1
ATOM 5706 C CA . ARG B 1 43 ? -28.203 -5.797 -18.031 1 88.12 43 ARG B CA 1
ATOM 5707 C C . ARG B 1 43 ? -28.031 -4.281 -18.047 1 88.12 43 ARG B C 1
ATOM 5709 O O . ARG B 1 43 ? -27.438 -3.732 -18.984 1 88.12 43 ARG B O 1
ATOM 5716 N N . LEU B 1 44 ? -28.5 -3.648 -17.047 1 85 44 LEU B N 1
ATOM 5717 C CA . LEU B 1 44 ? -28.406 -2.195 -16.969 1 85 44 LEU B CA 1
ATOM 5718 C C . LEU B 1 44 ? -26.953 -1.754 -16.812 1 85 44 LEU B C 1
ATOM 5720 O O . LEU B 1 44 ? -26.594 -0.639 -17.188 1 85 44 LEU B O 1
ATOM 5724 N N . ARG B 1 45 ? -26.203 -2.615 -16.328 1 83.31 45 ARG B N 1
ATOM 5725 C CA . ARG B 1 45 ? -24.812 -2.262 -16.016 1 83.31 45 ARG B CA 1
ATOM 5726 C C . ARG B 1 45 ? -23.875 -2.73 -17.125 1 83.31 45 ARG B C 1
ATOM 5728 O O . ARG B 1 45 ? -22.656 -2.592 -17 1 83.31 45 ARG B O 1
ATOM 5735 N N . ARG B 1 46 ? -24.453 -3.26 -18.125 1 85.44 46 ARG B N 1
ATOM 5736 C CA . ARG B 1 46 ? -23.641 -3.727 -19.234 1 85.44 46 ARG B CA 1
ATOM 5737 C C . ARG B 1 46 ? -22.922 -2.562 -19.922 1 85.44 46 ARG B C 1
ATOM 5739 O O . ARG B 1 46 ? -23.516 -1.507 -20.141 1 85.44 46 ARG B O 1
ATOM 5746 N N . ARG B 1 47 ? -21.625 -2.766 -20.094 1 78.31 47 ARG B N 1
ATOM 5747 C CA . ARG B 1 47 ? -20.844 -1.698 -20.703 1 78.31 47 ARG B CA 1
ATOM 5748 C C . ARG B 1 47 ? -20.297 -2.129 -22.047 1 78.31 47 ARG B C 1
ATOM 5750 O O . ARG B 1 47 ? -19.906 -1.287 -22.875 1 78.31 47 ARG B O 1
ATOM 5757 N N . PHE B 1 48 ? -20.234 -3.443 -22.281 1 83.62 48 PHE B N 1
ATOM 5758 C CA . PHE B 1 48 ? -19.625 -3.98 -23.484 1 83.62 48 PHE B CA 1
ATOM 5759 C C . PHE B 1 48 ? -20.641 -4.793 -24.281 1 83.62 48 PHE B C 1
ATOM 5761 O O . PHE B 1 48 ? -21.656 -5.25 -23.734 1 83.62 48 PHE B O 1
ATOM 5768 N N . PRO B 1 49 ? -20.391 -4.953 -25.531 1 81.94 49 PRO B N 1
ATOM 5769 C CA . PRO B 1 49 ? -21.344 -5.688 -26.375 1 81.94 49 PRO B CA 1
ATOM 5770 C C . PRO B 1 49 ? -21.438 -7.164 -26 1 81.94 49 PRO B C 1
ATOM 5772 O O . PRO B 1 49 ? -20.438 -7.785 -25.641 1 81.94 49 PRO B O 1
ATOM 5775 N N . PHE B 1 50 ? -22.672 -7.672 -26.156 1 89.19 50 PHE B N 1
ATOM 5776 C CA . PHE B 1 50 ? -22.938 -9.102 -26 1 89.19 50 PHE B CA 1
ATOM 5777 C C . PHE B 1 50 ? -23.016 -9.789 -27.359 1 89.19 50 PHE B C 1
ATOM 5779 O O . PHE B 1 50 ? -23.516 -9.203 -28.312 1 89.19 50 PHE B O 1
ATOM 5786 N N . TYR B 1 51 ? -22.547 -10.984 -27.391 1 90.62 51 TYR B N 1
ATOM 5787 C CA . TYR B 1 51 ? -22.547 -11.781 -28.609 1 90.62 51 TYR B CA 1
ATOM 5788 C C . TYR B 1 51 ? -23.453 -13 -28.469 1 90.62 51 TYR B C 1
ATOM 5790 O O . TYR B 1 51 ? -23.812 -13.375 -27.344 1 90.62 51 TYR B O 1
ATOM 5798 N N . SER B 1 52 ? -23.844 -13.531 -29.609 1 92.75 52 SER B N 1
ATOM 5799 C CA . SER B 1 52 ? -24.484 -14.844 -29.562 1 92.75 52 SER B CA 1
ATOM 5800 C C . SER B 1 52 ? -23.469 -15.945 -29.297 1 92.75 52 SER B C 1
ATOM 5802 O O . SER B 1 52 ? -22.328 -15.883 -29.766 1 92.75 52 SER B O 1
ATOM 5804 N N . SER B 1 53 ? -23.922 -16.969 -28.609 1 92.5 53 SER B N 1
ATOM 5805 C CA . SER B 1 53 ? -23.031 -18.078 -28.312 1 92.5 53 SER B CA 1
ATOM 5806 C C . SER B 1 53 ? -22.547 -18.75 -29.594 1 92.5 53 SER B C 1
ATOM 5808 O O . SER B 1 53 ? -21.391 -19.203 -29.656 1 92.5 53 SER B O 1
ATOM 5810 N N . SER B 1 54 ? -23.359 -18.781 -30.578 1 93.88 54 SER B N 1
ATOM 5811 C CA . SER B 1 54 ? -23 -19.406 -31.844 1 93.88 54 SER B CA 1
ATOM 5812 C C . SER B 1 54 ? -21.891 -18.625 -32.562 1 93.88 54 SER B C 1
ATOM 5814 O O . SER B 1 54 ? -20.984 -19.219 -33.156 1 93.88 54 SER B O 1
ATOM 5816 N N . TYR B 1 55 ? -22.031 -17.375 -32.5 1 93.88 55 TYR B N 1
ATOM 5817 C CA . TYR B 1 55 ? -21 -16.516 -33.094 1 93.88 55 TYR B CA 1
ATOM 5818 C C . TYR B 1 55 ? -19.656 -16.719 -32.375 1 93.88 55 TYR B C 1
ATOM 5820 O O . TYR B 1 55 ? -18.625 -16.859 -33.031 1 93.88 55 TYR B O 1
ATOM 5828 N N . LEU B 1 56 ? -19.688 -16.734 -31.109 1 94.88 56 LEU B N 1
ATOM 5829 C CA . LEU B 1 56 ? -18.469 -16.875 -30.312 1 94.88 56 LEU B CA 1
ATOM 5830 C C . LEU B 1 56 ? -17.812 -18.234 -30.578 1 94.88 56 LEU B C 1
ATOM 5832 O O . LEU B 1 56 ? -16.594 -18.328 -30.703 1 94.88 56 LEU B O 1
ATOM 5836 N N . GLU B 1 57 ? -18.625 -19.25 -30.594 1 94.75 57 GLU B N 1
ATOM 5837 C CA . GLU B 1 57 ? -18.109 -20.594 -30.875 1 94.75 57 GLU B CA 1
ATOM 5838 C C . GLU B 1 57 ? -17.469 -20.656 -32.25 1 94.75 57 GLU B C 1
ATOM 5840 O O . GLU B 1 57 ? -16.422 -21.297 -32.438 1 94.75 57 GLU B O 1
ATOM 5845 N N . LYS B 1 58 ? -18.094 -20.062 -33.219 1 95.06 58 LYS B N 1
ATOM 5846 C CA . LYS B 1 58 ? -17.578 -20.062 -34.562 1 95.06 58 LYS B CA 1
ATOM 5847 C C . LYS B 1 58 ? -16.219 -19.344 -34.656 1 95.06 58 LYS B C 1
ATOM 5849 O O . LYS B 1 58 ? -15.273 -19.875 -35.219 1 95.06 58 LYS B O 1
ATOM 5854 N N . LYS B 1 59 ? -16.172 -18.156 -34.062 1 93.81 59 LYS B N 1
ATOM 5855 C CA . LYS B 1 59 ? -14.93 -17.375 -34.094 1 93.81 59 LYS B CA 1
ATOM 5856 C C . LYS B 1 59 ? -13.812 -18.125 -33.375 1 93.81 59 LYS B C 1
ATOM 5858 O O . LYS B 1 59 ? -12.656 -18.094 -33.812 1 93.81 59 LYS B O 1
ATOM 5863 N N . THR B 1 60 ? -14.148 -18.75 -32.281 1 96.06 60 THR B N 1
ATOM 5864 C CA . THR B 1 60 ? -13.172 -19.516 -31.516 1 96.06 60 THR B CA 1
ATOM 5865 C C . THR B 1 60 ? -12.648 -20.688 -32.344 1 96.06 60 THR B C 1
ATOM 5867 O O . THR B 1 60 ? -11.438 -20.922 -32.406 1 96.06 60 THR B O 1
ATOM 5870 N N . LYS B 1 61 ? -13.516 -21.406 -33 1 96.12 61 LYS B N 1
ATOM 5871 C CA . LYS B 1 61 ? -13.133 -22.547 -33.844 1 96.12 61 LYS B CA 1
ATOM 5872 C C . LYS B 1 61 ? -12.219 -22.094 -34.969 1 96.12 61 LYS B C 1
ATOM 5874 O O . LYS B 1 61 ? -11.234 -22.781 -35.312 1 96.12 61 LYS B O 1
ATOM 5879 N N . GLU B 1 62 ? -12.586 -20.984 -35.594 1 96 62 GLU B N 1
ATOM 5880 C CA . GLU B 1 62 ? -11.773 -20.453 -36.656 1 96 62 GLU B CA 1
ATOM 5881 C C . GLU B 1 62 ? -10.375 -20.094 -36.188 1 96 62 GLU B C 1
ATOM 5883 O O . GLU B 1 62 ? -9.383 -20.422 -36.844 1 96 62 GLU B O 1
ATOM 5888 N N . TYR B 1 63 ? -10.352 -19.422 -35.094 1 96 63 TYR B N 1
ATOM 5889 C CA . TYR B 1 63 ? -9.062 -19.031 -34.531 1 96 63 TYR B CA 1
ATOM 5890 C C . TYR B 1 63 ? -8.219 -20.25 -34.188 1 96 63 TYR B C 1
ATOM 5892 O O . TYR B 1 63 ? -7.023 -20.297 -34.469 1 96 63 TYR B O 1
ATOM 5900 N N . LEU B 1 64 ? -8.812 -21.203 -33.5 1 97.38 64 LEU B N 1
ATOM 5901 C CA . LEU B 1 64 ? -8.086 -22.391 -33.062 1 97.38 64 LEU B CA 1
ATOM 5902 C C . LEU B 1 64 ? -7.566 -23.188 -34.25 1 97.38 64 LEU B C 1
ATOM 5904 O O . LEU B 1 64 ? -6.48 -23.766 -34.188 1 97.38 64 LEU B O 1
ATOM 5908 N N . ALA B 1 65 ? -8.297 -23.281 -35.281 1 96.31 65 ALA B N 1
ATOM 5909 C CA . ALA B 1 65 ? -7.855 -23.969 -36.5 1 96.31 65 ALA B CA 1
ATOM 5910 C C . ALA B 1 65 ? -6.641 -23.281 -37.125 1 96.31 65 ALA B C 1
ATOM 5912 O O . ALA B 1 65 ? -5.672 -23.938 -37.5 1 96.31 65 ALA B O 1
ATOM 5913 N N . LYS B 1 66 ? -6.754 -22 -37.219 1 95.75 66 LYS B N 1
ATOM 5914 C CA . LYS B 1 66 ? -5.637 -21.234 -37.781 1 95.75 66 LYS B CA 1
ATOM 5915 C C . LYS B 1 66 ? -4.391 -21.406 -36.906 1 95.75 66 LYS B C 1
ATOM 5917 O O . LYS B 1 66 ? -3.289 -21.594 -37.438 1 95.75 66 LYS B O 1
ATOM 5922 N N . ARG B 1 67 ? -4.59 -21.25 -35.656 1 95.69 67 ARG B N 1
ATOM 5923 C CA . ARG B 1 67 ? -3.516 -21.406 -34.688 1 95.69 67 ARG B CA 1
ATOM 5924 C C . ARG B 1 67 ? -2.846 -22.766 -34.812 1 95.69 67 ARG B C 1
ATOM 5926 O O . ARG B 1 67 ? -1.616 -22.875 -34.812 1 95.69 67 ARG B O 1
ATOM 5933 N N . ARG B 1 68 ? -3.598 -23.812 -34.906 1 96.62 68 ARG B N 1
ATOM 5934 C CA . ARG B 1 68 ? -3.088 -25.172 -35.062 1 96.62 68 ARG B CA 1
ATOM 5935 C C . ARG B 1 68 ? -2.311 -25.312 -36.375 1 96.62 68 ARG B C 1
ATOM 5937 O O . ARG B 1 68 ? -1.217 -25.875 -36.375 1 96.62 68 ARG B O 1
ATOM 5944 N N . ASP B 1 69 ? -2.836 -24.781 -37.406 1 96.5 69 ASP B N 1
ATOM 5945 C CA . ASP B 1 69 ? -2.18 -24.859 -38.719 1 96.5 69 ASP B CA 1
ATOM 5946 C C . ASP B 1 69 ? -0.827 -24.156 -38.688 1 96.5 69 ASP B C 1
ATOM 5948 O O . ASP B 1 69 ? 0.152 -24.656 -39.25 1 96.5 69 ASP B O 1
ATOM 5952 N N . GLU B 1 70 ? -0.802 -23.047 -38.094 1 96.44 70 GLU B N 1
ATOM 5953 C CA . GLU B 1 70 ? 0.431 -22.266 -38.031 1 96.44 70 GLU B CA 1
ATOM 5954 C C . GLU B 1 70 ? 1.512 -23.016 -37.25 1 96.44 70 GLU B C 1
ATOM 5956 O O . GLU B 1 70 ? 2.682 -23 -37.625 1 96.44 70 GLU B O 1
ATOM 5961 N N . VAL B 1 71 ? 1.16 -23.625 -36.125 1 97.31 71 VAL B N 1
ATOM 5962 C CA . VAL B 1 71 ? 2.117 -24.359 -35.312 1 97.31 71 VAL B CA 1
ATOM 5963 C C . VAL B 1 71 ? 2.621 -25.578 -36.062 1 97.31 71 VAL B C 1
ATOM 5965 O O . VAL B 1 71 ? 3.822 -25.859 -36.094 1 97.31 71 VAL B O 1
ATOM 5968 N N . LEU B 1 72 ? 1.729 -26.266 -36.781 1 96.06 72 LEU B N 1
ATOM 5969 C CA . LEU B 1 72 ? 2.096 -27.469 -37.5 1 96.06 72 LEU B CA 1
ATOM 5970 C C . LEU B 1 72 ? 2.965 -27.109 -38.719 1 96.06 72 LEU B C 1
ATOM 5972 O O . LEU B 1 72 ? 3.928 -27.828 -39.031 1 96.06 72 LEU B O 1
ATOM 5976 N N . GLN B 1 73 ? 2.611 -26.062 -39.406 1 96.88 73 GLN B N 1
ATOM 5977 C CA . GLN B 1 73 ? 3.404 -25.609 -40.562 1 96.88 73 GLN B CA 1
ATOM 5978 C C . GLN B 1 73 ? 4.812 -25.219 -40.125 1 96.88 73 GLN B C 1
ATOM 5980 O O . GLN B 1 73 ? 5.789 -25.5 -40.812 1 96.88 73 GLN B O 1
ATOM 5985 N N . PHE B 1 74 ? 4.871 -24.562 -39.031 1 97.62 74 PHE B N 1
ATOM 5986 C CA . PHE B 1 74 ? 6.176 -24.172 -38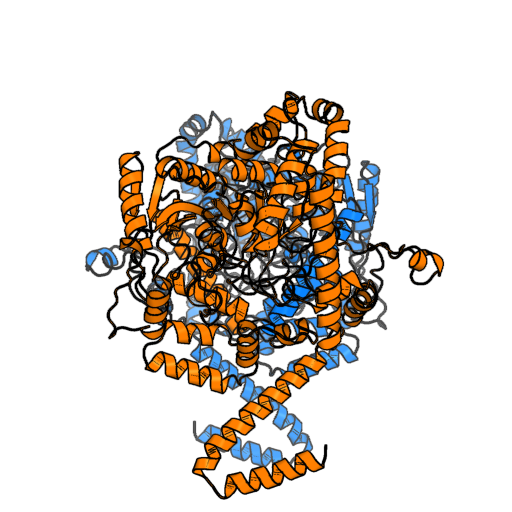.5 1 97.62 74 PHE B CA 1
ATOM 5987 C C . PHE B 1 74 ? 7.023 -25.391 -38.188 1 97.62 74 PHE B C 1
ATOM 5989 O O . PHE B 1 74 ? 8.203 -25.438 -38.562 1 97.62 74 PHE B O 1
ATOM 5996 N N . LYS B 1 75 ? 6.426 -26.344 -37.469 1 96.19 75 LYS B N 1
ATOM 5997 C CA . LYS B 1 75 ? 7.129 -27.562 -37.125 1 96.19 75 LYS B CA 1
ATOM 5998 C C . LYS B 1 75 ? 7.648 -28.281 -38.375 1 96.19 75 LYS B C 1
ATOM 6000 O O . LYS B 1 75 ? 8.805 -28.703 -38.406 1 96.19 75 LYS B O 1
ATOM 6005 N N . GLN B 1 76 ? 6.914 -28.375 -39.406 1 96.06 76 GLN B N 1
ATOM 6006 C CA . GLN B 1 76 ? 7.289 -29.062 -40.625 1 96.06 76 GLN B CA 1
ATOM 6007 C C . GLN B 1 76 ? 8.406 -28.312 -41.375 1 96.06 76 GLN B C 1
ATOM 6009 O O . GLN B 1 76 ? 9.336 -28.922 -41.875 1 96.06 76 GLN B O 1
ATOM 6014 N N . LYS B 1 77 ? 8.266 -27.062 -41.344 1 97.06 77 LYS B N 1
ATOM 6015 C CA . LYS B 1 77 ? 9.211 -26.219 -42.062 1 97.06 77 LYS B CA 1
ATOM 6016 C C . LYS B 1 77 ? 10.594 -26.25 -41.406 1 97.06 77 LYS B C 1
ATOM 6018 O O . LYS B 1 77 ? 11.609 -26.203 -42.125 1 97.06 77 LYS B O 1
ATOM 6023 N N . HIS B 1 78 ? 10.648 -26.391 -40.125 1 96.56 78 HIS B N 1
ATOM 6024 C CA . HIS B 1 78 ? 11.922 -26.172 -39.438 1 96.56 78 HIS B CA 1
ATOM 6025 C C . HIS B 1 78 ? 12.414 -27.438 -38.75 1 96.56 78 HIS B C 1
ATOM 6027 O O . HIS B 1 78 ? 13.383 -27.406 -38 1 96.56 78 HIS B O 1
ATOM 6033 N N . GLN B 1 79 ? 11.75 -28.5 -38.906 1 89.38 79 GLN B N 1
ATOM 6034 C CA . GLN B 1 79 ? 12.133 -29.766 -38.281 1 89.38 79 GLN B CA 1
ATOM 6035 C C . GLN B 1 79 ? 13.57 -30.125 -38.625 1 89.38 79 GLN B C 1
ATOM 6037 O O . GLN B 1 79 ? 14.281 -30.703 -37.812 1 89.38 79 GLN B O 1
ATOM 6042 N N . GLY B 1 80 ? 14.164 -29.781 -39.781 1 92.38 80 GLY B N 1
ATOM 6043 C CA . GLY B 1 80 ? 15.508 -30.141 -40.219 1 92.38 80 GLY B CA 1
ATOM 6044 C C . GLY B 1 80 ? 16.547 -29.094 -39.875 1 92.38 80 GLY B C 1
ATOM 6045 O O . GLY B 1 80 ? 17.734 -29.297 -40.062 1 92.38 80 GLY B O 1
ATOM 6046 N N . ASP B 1 81 ? 16.078 -28.062 -39.219 1 95.81 81 ASP B N 1
ATOM 6047 C CA . ASP B 1 81 ? 16.969 -26.922 -39 1 95.81 81 ASP B CA 1
ATOM 6048 C C . ASP B 1 81 ? 17.797 -27.125 -37.719 1 95.81 81 ASP B C 1
ATOM 6050 O O . ASP B 1 81 ? 18.781 -26.422 -37.5 1 95.81 81 ASP B O 1
ATOM 6054 N N . ILE B 1 82 ? 17.438 -28.125 -36.844 1 95.06 82 ILE B N 1
ATOM 6055 C CA . ILE B 1 82 ? 18.188 -28.422 -35.656 1 95.06 82 ILE B CA 1
ATOM 6056 C C . ILE B 1 82 ? 18.469 -29.922 -35.594 1 95.06 82 ILE B C 1
ATOM 6058 O O . ILE B 1 82 ? 17.703 -30.734 -36.125 1 95.06 82 ILE B O 1
ATOM 6062 N N . ASP B 1 83 ? 19.562 -30.344 -34.938 1 94.12 83 ASP B N 1
ATOM 6063 C CA . ASP B 1 83 ? 19.906 -31.75 -34.75 1 94.12 83 ASP B CA 1
ATOM 6064 C C . ASP B 1 83 ? 19.922 -32.125 -33.281 1 94.12 83 ASP B C 1
ATOM 6066 O O . ASP B 1 83 ? 19.531 -31.312 -32.406 1 94.12 83 ASP B O 1
ATOM 6070 N N . GLN B 1 84 ? 20.281 -33.312 -33.062 1 94.44 84 GLN B N 1
ATOM 6071 C CA . GLN B 1 84 ? 20.219 -33.844 -31.719 1 94.44 84 GLN B CA 1
ATOM 6072 C C . GLN B 1 84 ? 21.219 -33.156 -30.812 1 94.44 84 GLN B C 1
ATOM 6074 O O . GLN B 1 84 ? 20.969 -32.969 -29.609 1 94.44 84 GLN B O 1
ATOM 6079 N N . GLN B 1 85 ? 22.266 -32.781 -31.344 1 94.62 85 GLN B N 1
ATOM 6080 C CA . GLN B 1 85 ? 23.281 -32.062 -30.562 1 94.62 85 GLN B CA 1
ATOM 6081 C C . GLN B 1 85 ? 22.75 -30.719 -30.094 1 94.62 85 GLN B C 1
ATOM 6083 O O . GLN B 1 85 ? 23 -30.312 -28.953 1 94.62 85 GLN B O 1
ATOM 6088 N N . ASP B 1 86 ? 22.078 -30.016 -30.984 1 95.44 86 ASP B N 1
ATOM 6089 C CA . ASP B 1 86 ? 21.453 -28.75 -30.609 1 95.44 86 ASP B CA 1
ATOM 6090 C C . ASP B 1 86 ? 20.438 -28.938 -29.484 1 95.44 86 ASP B C 1
ATOM 6092 O O . ASP B 1 86 ? 20.438 -28.188 -28.516 1 95.44 86 ASP B O 1
ATOM 6096 N N . ILE B 1 87 ? 19.625 -29.938 -29.609 1 95.44 87 ILE B N 1
ATOM 6097 C CA . ILE B 1 87 ? 18.578 -30.25 -28.656 1 95.44 87 ILE B CA 1
ATOM 6098 C C . ILE B 1 87 ? 19.203 -30.578 -27.297 1 95.44 87 ILE B C 1
ATOM 6100 O O . ILE B 1 87 ? 18.797 -30.031 -26.266 1 95.44 87 ILE B O 1
ATOM 6104 N N . ASP B 1 88 ? 20.234 -31.375 -27.281 1 94.75 88 ASP B N 1
ATOM 6105 C CA . ASP B 1 88 ? 20.891 -31.781 -26.047 1 94.75 88 ASP B CA 1
ATOM 6106 C C . ASP B 1 88 ? 21.578 -30.594 -25.375 1 94.75 88 ASP B C 1
ATOM 6108 O O . ASP B 1 88 ? 21.5 -30.453 -24.156 1 94.75 88 ASP B O 1
ATOM 6112 N N . THR B 1 89 ? 22.203 -29.812 -26.203 1 96.06 89 THR B N 1
ATOM 6113 C CA . THR B 1 89 ? 22.922 -28.672 -25.656 1 96.06 89 THR B CA 1
ATOM 6114 C C . THR B 1 89 ? 21.969 -27.703 -24.969 1 96.06 89 THR B C 1
ATOM 6116 O O . THR B 1 89 ? 22.266 -27.188 -23.891 1 96.06 89 THR B O 1
ATOM 6119 N N . VAL B 1 90 ? 20.844 -27.5 -25.531 1 97.19 90 VAL B N 1
ATOM 6120 C CA . VAL B 1 90 ? 19.875 -26.547 -25 1 97.19 90 VAL B CA 1
ATOM 6121 C C . VAL B 1 90 ? 19.156 -27.156 -23.797 1 97.19 90 VAL B C 1
ATOM 6123 O O . VAL B 1 90 ? 19.094 -26.531 -22.734 1 97.19 90 VAL B O 1
ATOM 6126 N N . LEU B 1 91 ? 18.688 -28.344 -23.828 1 95.12 91 LEU B N 1
ATOM 6127 C CA . LEU B 1 91 ? 17.812 -28.938 -22.828 1 95.12 91 LEU B CA 1
ATOM 6128 C C . LEU B 1 91 ? 18.625 -29.422 -21.625 1 95.12 91 LEU B C 1
ATOM 6130 O O . LEU B 1 91 ? 18.094 -29.547 -20.516 1 95.12 91 LEU B O 1
ATOM 6134 N N . LYS B 1 92 ? 19.906 -29.688 -21.812 1 93.88 92 LYS B N 1
ATOM 6135 C CA . LYS B 1 92 ? 20.734 -30.188 -20.703 1 93.88 92 LYS B CA 1
ATOM 6136 C C . LYS B 1 92 ? 21.422 -29.031 -19.984 1 93.88 92 LYS B C 1
ATOM 6138 O O . LYS B 1 92 ? 22.078 -29.25 -18.953 1 93.88 92 LYS B O 1
ATOM 6143 N N . ALA B 1 93 ? 21.219 -27.859 -20.531 1 95.19 93 ALA B N 1
ATOM 6144 C CA . ALA B 1 93 ? 21.781 -26.719 -19.797 1 95.19 93 ALA B CA 1
ATOM 6145 C C . ALA B 1 93 ? 21.234 -26.656 -18.375 1 95.19 93 ALA B C 1
ATOM 6147 O O . ALA B 1 93 ? 20.047 -26.906 -18.141 1 95.19 93 ALA B O 1
ATOM 6148 N N . GLU B 1 94 ? 22.078 -26.281 -17.469 1 93.19 94 GLU B N 1
ATOM 6149 C CA . GLU B 1 94 ? 21.719 -26.266 -16.047 1 93.19 94 GLU B CA 1
ATOM 6150 C C . GLU B 1 94 ? 20.75 -25.141 -15.742 1 93.19 94 GLU B C 1
ATOM 6152 O O . GLU B 1 94 ? 19.859 -25.281 -14.891 1 93.19 94 GLU B O 1
ATOM 6157 N N . ASN B 1 95 ? 21.016 -24.078 -16.328 1 96.25 95 ASN B N 1
ATOM 6158 C CA . ASN B 1 95 ? 20.219 -22.875 -16.125 1 96.25 95 ASN B CA 1
ATOM 6159 C C . ASN B 1 95 ? 20.344 -21.906 -17.297 1 96.25 95 ASN B C 1
ATOM 6161 O O . ASN B 1 95 ? 21.062 -22.188 -18.266 1 96.25 95 ASN B O 1
ATOM 6165 N N . ILE B 1 96 ? 19.641 -20.844 -17.281 1 97.94 96 ILE B N 1
ATOM 6166 C CA . ILE B 1 96 ? 19.594 -19.859 -18.359 1 97.94 96 ILE B CA 1
ATOM 6167 C C . ILE B 1 96 ? 20.953 -19.188 -18.5 1 97.94 96 ILE B C 1
ATOM 6169 O O . ILE B 1 96 ? 21.391 -18.891 -19.609 1 97.94 96 ILE B O 1
ATOM 6173 N N . ARG B 1 97 ? 21.625 -18.953 -17.406 1 97.44 97 ARG B N 1
ATOM 6174 C CA . ARG B 1 97 ? 22.938 -18.328 -17.438 1 97.44 97 ARG B CA 1
ATOM 6175 C C . ARG B 1 97 ? 23.906 -19.141 -18.297 1 97.44 97 ARG B C 1
ATOM 6177 O O . ARG B 1 97 ? 24.75 -18.562 -18.984 1 97.44 97 ARG B O 1
ATOM 6184 N N . GLU B 1 98 ? 23.828 -20.422 -18.203 1 97.69 98 GLU B N 1
ATOM 6185 C CA . GLU B 1 98 ? 24.672 -21.281 -19.031 1 97.69 98 GLU B CA 1
ATOM 6186 C C . GLU B 1 98 ? 24.344 -21.109 -20.5 1 97.69 98 GLU B C 1
ATOM 6188 O O . GLU B 1 98 ? 25.25 -21.078 -21.344 1 97.69 98 GLU B O 1
ATOM 6193 N N . LEU B 1 99 ? 23.109 -21.031 -20.828 1 98.12 99 LEU B N 1
ATOM 6194 C CA . LEU B 1 99 ? 22.703 -20.781 -22.219 1 98.12 99 LEU B CA 1
ATOM 6195 C C . LEU B 1 99 ? 23.281 -19.469 -22.719 1 98.12 99 LEU B C 1
ATOM 6197 O O . LEU B 1 99 ? 23.797 -19.391 -23.844 1 98.12 99 LEU B O 1
ATOM 6201 N N . ILE B 1 100 ? 23.203 -18.406 -21.891 1 98.19 100 ILE B N 1
ATOM 6202 C CA . ILE B 1 100 ? 23.719 -17.094 -22.25 1 98.19 100 ILE B CA 1
ATOM 6203 C C . ILE B 1 100 ? 25.219 -17.188 -22.5 1 98.19 100 ILE B C 1
ATOM 6205 O O . ILE B 1 100 ? 25.734 -16.609 -23.453 1 98.19 100 ILE B O 1
ATOM 6209 N N . SER B 1 101 ? 25.891 -17.891 -21.641 1 97.56 101 SER B N 1
ATOM 6210 C CA . SER B 1 101 ? 27.328 -18.094 -21.797 1 97.56 101 SER B CA 1
ATOM 6211 C C . SER B 1 101 ? 27.656 -18.766 -23.109 1 97.56 101 SER B C 1
ATOM 6213 O O . SER B 1 101 ? 28.625 -18.422 -23.781 1 97.56 101 SER B O 1
ATOM 6215 N N . LYS B 1 102 ? 26.891 -19.719 -23.484 1 97.81 102 LYS B N 1
ATOM 6216 C CA . LYS B 1 102 ? 27.109 -20.438 -24.75 1 97.81 102 LYS B CA 1
ATOM 6217 C C . LYS B 1 102 ? 26.859 -19.531 -25.953 1 97.81 102 LYS B C 1
ATOM 6219 O O . LYS B 1 102 ? 27.516 -19.672 -26.984 1 97.81 102 LYS B O 1
ATOM 6224 N N . ILE B 1 103 ? 25.906 -18.641 -25.828 1 98.12 103 ILE B N 1
ATOM 6225 C CA . ILE B 1 103 ? 25.703 -17.656 -26.875 1 98.12 103 ILE B CA 1
ATOM 6226 C C . ILE B 1 103 ? 26.922 -16.734 -26.984 1 98.12 103 ILE B C 1
ATOM 6228 O O . ILE B 1 103 ? 27.406 -16.484 -28.094 1 98.12 103 ILE B O 1
ATOM 6232 N N . GLU B 1 104 ? 27.328 -16.266 -25.844 1 97.5 104 GLU B N 1
ATOM 6233 C CA . GLU B 1 104 ? 28.484 -15.359 -25.797 1 97.5 104 GLU B CA 1
ATOM 6234 C C . GLU B 1 104 ? 29.703 -15.992 -26.438 1 97.5 104 GLU B C 1
ATOM 6236 O O . GLU B 1 104 ? 30.484 -15.312 -27.109 1 97.5 104 GLU B O 1
ATOM 6241 N N . LYS B 1 105 ? 29.875 -17.312 -26.312 1 96.44 105 LYS B N 1
ATOM 6242 C CA . LYS B 1 105 ? 31.047 -18.047 -26.797 1 96.44 105 LYS B CA 1
ATOM 6243 C C . LYS B 1 105 ? 30.812 -18.562 -28.203 1 96.44 105 LYS B C 1
ATOM 6245 O O . LYS B 1 105 ? 31.641 -19.297 -28.75 1 96.44 105 LYS B O 1
ATOM 6250 N N . ASN B 1 106 ? 29.703 -18.375 -28.812 1 95.88 106 ASN B N 1
ATOM 6251 C CA . ASN B 1 106 ? 29.344 -18.781 -30.172 1 95.88 106 ASN B CA 1
ATOM 6252 C C . ASN B 1 106 ? 29.172 -20.297 -30.281 1 95.88 106 ASN B C 1
ATOM 6254 O O . ASN B 1 106 ? 29.375 -20.859 -31.344 1 95.88 106 ASN B O 1
ATOM 6258 N N . GLU B 1 107 ? 28.812 -20.859 -29.172 1 96.12 107 GLU B N 1
ATOM 6259 C CA . GLU B 1 107 ? 28.516 -22.281 -29.172 1 96.12 107 GLU B CA 1
ATOM 6260 C C . GLU B 1 107 ? 27.047 -22.547 -29.531 1 96.12 107 GLU B C 1
ATOM 6262 O O . GLU B 1 107 ? 26.703 -23.641 -29.969 1 96.12 107 GLU B O 1
ATOM 6267 N N . LEU B 1 108 ? 26.281 -21.594 -29.25 1 96.75 108 LEU B N 1
ATOM 6268 C CA . LEU B 1 108 ? 24.844 -21.625 -29.516 1 96.75 108 LEU B CA 1
ATOM 6269 C C . LEU B 1 108 ? 24.359 -20.281 -30.047 1 96.75 108 LEU B C 1
ATOM 6271 O O . LEU B 1 108 ? 24.922 -19.234 -29.703 1 96.75 108 LEU B O 1
ATOM 6275 N N . SER B 1 109 ? 23.406 -20.328 -30.906 1 98.12 109 SER B N 1
ATOM 6276 C CA . SER B 1 109 ? 22.766 -19.094 -31.328 1 98.12 109 SER B CA 1
ATOM 6277 C C . SER B 1 109 ? 21.359 -18.969 -30.75 1 98.12 109 SER B C 1
ATOM 6279 O O . SER B 1 109 ? 20.75 -19.953 -30.344 1 98.12 109 SER B O 1
ATOM 6281 N N . CYS B 1 110 ? 20.891 -17.734 -30.719 1 98.69 110 CYS B N 1
ATOM 6282 C CA . CYS B 1 110 ? 19.516 -17.516 -30.297 1 98.69 110 CYS B CA 1
ATOM 6283 C C . CYS B 1 110 ? 18.531 -18.281 -31.172 1 98.69 110 CYS B C 1
ATOM 6285 O O . CYS B 1 110 ? 17.547 -18.812 -30.688 1 98.69 110 CYS B O 1
ATOM 6287 N N . GLU B 1 111 ? 18.828 -18.344 -32.438 1 98.56 111 GLU B N 1
ATOM 6288 C CA . GLU B 1 111 ? 18 -19.047 -33.406 1 98.56 111 GLU B CA 1
ATOM 6289 C C . GLU B 1 111 ? 17.844 -20.516 -33.031 1 98.56 111 GLU B C 1
ATOM 6291 O O . GLU B 1 111 ? 16.719 -21.047 -33 1 98.56 111 GLU B O 1
ATOM 6296 N N . LYS B 1 112 ? 18.938 -21.156 -32.719 1 98.44 112 LYS B N 1
ATOM 6297 C CA . LYS B 1 112 ? 18.906 -22.578 -32.375 1 98.44 112 LYS B CA 1
ATOM 6298 C C . LYS B 1 112 ? 18.141 -22.797 -31.078 1 98.44 112 LYS B C 1
ATOM 6300 O O . LYS B 1 112 ? 17.391 -23.781 -30.969 1 98.44 112 LYS B O 1
ATOM 6305 N N . ILE B 1 113 ? 18.328 -21.906 -30.141 1 98.62 113 ILE B N 1
ATOM 6306 C CA . ILE B 1 113 ? 17.625 -22.031 -28.875 1 98.62 113 ILE B CA 1
ATOM 6307 C C . ILE B 1 113 ? 16.125 -21.938 -29.094 1 98.62 113 ILE B C 1
ATOM 6309 O O . ILE B 1 113 ? 15.367 -22.766 -28.594 1 98.62 113 ILE B O 1
ATOM 6313 N N . VAL B 1 114 ? 15.633 -20.969 -29.844 1 98.69 114 VAL B N 1
ATOM 6314 C CA . VAL B 1 114 ? 14.211 -20.766 -30.094 1 98.69 114 VAL B CA 1
ATOM 6315 C C . VAL B 1 114 ? 13.648 -21.969 -30.859 1 98.69 114 VAL B C 1
ATOM 6317 O O . VAL B 1 114 ? 12.539 -22.422 -30.578 1 98.69 114 VAL B O 1
ATOM 6320 N N . LEU B 1 115 ? 14.414 -22.469 -31.797 1 98.62 115 LEU B N 1
ATOM 6321 C CA . LEU B 1 115 ? 13.953 -23.609 -32.594 1 98.62 115 LEU B CA 1
ATOM 6322 C C . LEU B 1 115 ? 13.773 -24.844 -31.719 1 98.62 115 LEU B C 1
ATOM 6324 O O . LEU B 1 115 ? 12.812 -25.594 -31.906 1 98.62 115 LEU B O 1
ATOM 6328 N N . VAL B 1 116 ? 14.688 -25.078 -30.812 1 98 116 VAL B N 1
ATOM 6329 C CA . VAL B 1 116 ? 14.586 -26.234 -29.922 1 98 116 VAL B CA 1
ATOM 6330 C C . VAL B 1 116 ? 13.32 -26.109 -29.078 1 98 116 VAL B C 1
ATOM 6332 O O . VAL B 1 116 ? 12.547 -27.062 -28.984 1 98 116 VAL B O 1
ATOM 6335 N N . TYR B 1 117 ? 13.094 -25.016 -28.516 1 98.19 117 TYR B N 1
ATOM 6336 C CA . TYR B 1 117 ? 11.93 -24.844 -27.656 1 98.19 117 TYR B CA 1
ATOM 6337 C C . TYR B 1 117 ? 10.641 -24.828 -28.469 1 98.19 117 TYR B C 1
ATOM 6339 O O . TYR B 1 117 ? 9.602 -25.297 -28 1 98.19 117 TYR B O 1
ATOM 6347 N N . ALA B 1 118 ? 10.672 -24.25 -29.672 1 98.31 118 ALA B N 1
ATOM 6348 C CA . ALA B 1 118 ? 9.5 -24.281 -30.547 1 98.31 118 ALA B CA 1
ATOM 6349 C C . ALA B 1 118 ? 9.109 -25.719 -30.875 1 98.31 118 ALA B C 1
ATOM 6351 O O . ALA B 1 118 ? 7.922 -26.047 -30.938 1 98.31 118 ALA B O 1
ATOM 6352 N N . GLN B 1 119 ? 10.07 -26.516 -31.109 1 96.56 119 GLN B N 1
ATOM 6353 C CA . GLN B 1 119 ? 9.805 -27.922 -31.359 1 96.56 119 GLN B CA 1
ATOM 6354 C C . GLN B 1 119 ? 9.188 -28.594 -30.141 1 96.56 119 GLN B C 1
ATOM 6356 O O . GLN B 1 119 ? 8.258 -29.391 -30.266 1 96.56 119 GLN B O 1
ATOM 6361 N N . ARG B 1 120 ? 9.703 -28.312 -29 1 96.06 120 ARG B N 1
ATOM 6362 C CA . ARG B 1 120 ? 9.148 -28.859 -27.766 1 96.06 120 ARG B CA 1
ATOM 6363 C C . ARG B 1 120 ? 7.691 -28.438 -27.594 1 96.06 120 ARG B C 1
ATOM 6365 O O . ARG B 1 120 ? 6.855 -29.234 -27.156 1 96.06 120 ARG B O 1
ATOM 6372 N N . ILE B 1 121 ? 7.402 -27.156 -27.875 1 98 121 ILE B N 1
ATOM 6373 C CA . ILE B 1 121 ? 6.031 -26.672 -27.781 1 98 121 ILE B CA 1
ATOM 6374 C C . ILE B 1 121 ? 5.129 -27.484 -28.703 1 98 121 ILE B C 1
ATOM 6376 O O . ILE B 1 121 ? 4.078 -27.969 -28.297 1 98 121 ILE B O 1
ATOM 6380 N N . ALA B 1 122 ? 5.527 -27.641 -29.906 1 96.88 122 ALA B N 1
ATOM 6381 C CA . ALA B 1 122 ? 4.727 -28.344 -30.906 1 96.88 122 ALA B CA 1
ATOM 6382 C C . ALA B 1 122 ? 4.516 -29.797 -30.5 1 96.88 122 ALA B C 1
ATOM 6384 O O . ALA B 1 122 ? 3.443 -30.359 -30.734 1 96.88 122 ALA B O 1
ATOM 6385 N N . ASP B 1 123 ? 5.516 -30.391 -29.875 1 94.81 123 ASP B N 1
ATOM 6386 C CA . ASP B 1 123 ? 5.496 -31.828 -29.578 1 94.81 123 ASP B CA 1
ATOM 6387 C C . ASP B 1 123 ? 4.746 -32.125 -28.281 1 94.81 123 ASP B C 1
ATOM 6389 O O . ASP B 1 123 ? 4.16 -33.188 -28.141 1 94.81 123 ASP B O 1
ATOM 6393 N N . PHE B 1 124 ? 4.734 -31.188 -27.359 1 95.25 124 PHE B N 1
ATOM 6394 C CA . PHE B 1 124 ? 4.234 -31.531 -26.031 1 95.25 124 PHE B CA 1
ATOM 6395 C C . PHE B 1 124 ? 3.215 -30.5 -25.562 1 95.25 124 PHE B C 1
ATOM 6397 O O . PHE B 1 124 ? 2.008 -30.719 -25.641 1 95.25 124 PHE B O 1
ATOM 6404 N N . SER B 1 125 ? 3.645 -29.297 -25.297 1 96.38 125 SER B N 1
ATOM 6405 C CA . SER B 1 125 ? 2.848 -28.297 -24.609 1 96.38 125 SER B CA 1
ATOM 6406 C C . SER B 1 125 ? 1.589 -27.938 -25.391 1 96.38 125 SER B C 1
ATOM 6408 O O . SER B 1 125 ? 0.542 -27.656 -24.797 1 96.38 125 SER B O 1
ATOM 6410 N N . PHE B 1 126 ? 1.734 -27.828 -26.672 1 97.25 126 PHE B N 1
ATOM 6411 C CA . PHE B 1 126 ? 0.609 -27.422 -27.516 1 97.25 126 PHE B CA 1
ATOM 6412 C C . PHE B 1 126 ? -0.545 -28.406 -27.375 1 97.25 126 PHE B C 1
ATOM 6414 O O . PHE B 1 126 ? -1.686 -28 -27.125 1 97.25 126 PHE B O 1
ATOM 6421 N N . GLY B 1 127 ? -0.295 -29.688 -27.438 1 95.88 127 GLY B N 1
ATOM 6422 C CA . GLY B 1 127 ? -1.321 -30.719 -27.344 1 95.88 127 GLY B CA 1
ATOM 6423 C C . GLY B 1 127 ? -1.884 -30.875 -25.953 1 95.88 127 GLY B C 1
ATOM 6424 O O . GLY B 1 127 ? -2.984 -31.391 -25.766 1 95.88 127 GLY B O 1
ATOM 6425 N N . MET B 1 128 ? -1.164 -30.406 -25 1 97.81 128 MET B N 1
ATOM 6426 C CA . MET B 1 128 ? -1.594 -30.516 -23.609 1 97.81 128 MET B CA 1
ATOM 6427 C C . MET B 1 128 ? -2.322 -29.25 -23.172 1 97.81 128 MET B C 1
ATOM 6429 O O . MET B 1 128 ? -2.66 -29.109 -22 1 97.81 128 MET B O 1
ATOM 6433 N N . ASN B 1 129 ? -2.549 -28.344 -24.062 1 98.19 129 ASN B N 1
ATOM 6434 C CA . ASN B 1 129 ? -3.316 -27.125 -23.859 1 98.19 129 ASN B CA 1
ATOM 6435 C C . ASN B 1 129 ? -2.641 -26.188 -22.859 1 98.19 129 ASN B C 1
ATOM 6437 O O . ASN B 1 129 ? -3.307 -25.594 -22.016 1 98.19 129 ASN B O 1
ATOM 6441 N N . HIS B 1 130 ? -1.35 -26.125 -22.922 1 98.56 130 HIS B N 1
ATOM 6442 C CA . HIS B 1 130 ? -0.637 -25.188 -22.062 1 98.56 130 HIS B CA 1
ATOM 6443 C C . HIS B 1 130 ? -0.571 -23.797 -22.703 1 98.56 130 HIS B C 1
ATOM 6445 O O . HIS B 1 130 ? -0.429 -22.797 -22 1 98.56 130 HIS B O 1
ATOM 6451 N N . CYS B 1 131 ? -0.686 -23.719 -23.984 1 98.56 131 CYS B N 1
ATOM 6452 C CA . CYS B 1 131 ? -0.486 -22.484 -24.734 1 98.56 131 CYS B CA 1
ATOM 6453 C C . CYS B 1 131 ? -1.818 -21.812 -25.047 1 98.56 131 CYS B C 1
ATOM 6455 O O . CYS B 1 131 ? -2.803 -22.484 -25.344 1 98.56 131 CYS B O 1
ATOM 6457 N N . ALA B 1 132 ? -1.816 -20.547 -24.859 1 98.19 132 ALA B N 1
ATOM 6458 C CA . ALA B 1 132 ? -2.881 -19.719 -25.422 1 98.19 132 ALA B CA 1
ATOM 6459 C C . ALA B 1 132 ? -2.502 -19.188 -26.797 1 98.19 132 ALA B C 1
ATOM 6461 O O . ALA B 1 132 ? -2.27 -19.984 -27.719 1 98.19 132 ALA B O 1
ATOM 6462 N N . ASP B 1 133 ? -2.369 -17.875 -26.938 1 96.94 133 ASP B N 1
ATOM 6463 C CA . ASP B 1 133 ? -1.905 -17.375 -28.219 1 96.94 133 ASP B CA 1
ATOM 6464 C C . ASP B 1 133 ? -0.422 -17.672 -28.422 1 96.94 133 ASP B C 1
ATOM 6466 O O . ASP B 1 133 ? 0.345 -17.734 -27.469 1 96.94 133 ASP B O 1
ATOM 6470 N N . ILE B 1 134 ? -0.043 -17.969 -29.656 1 97.06 134 ILE B N 1
ATOM 6471 C CA . ILE B 1 134 ? 1.305 -18.453 -29.938 1 97.06 134 ILE B CA 1
ATOM 6472 C C . ILE B 1 134 ? 1.772 -17.906 -31.297 1 97.06 134 ILE B C 1
ATOM 6474 O O . ILE B 1 134 ? 0.988 -17.828 -32.25 1 97.06 134 ILE B O 1
ATOM 6478 N N . ASP B 1 135 ? 2.982 -17.453 -31.344 1 94.94 135 ASP B N 1
ATOM 6479 C CA . ASP B 1 135 ? 3.596 -16.969 -32.594 1 94.94 135 ASP B CA 1
ATOM 6480 C C . ASP B 1 135 ? 5.047 -17.422 -32.688 1 94.94 135 ASP B C 1
ATOM 6482 O O . ASP B 1 135 ? 5.969 -16.656 -32.438 1 94.94 135 ASP B O 1
ATOM 6486 N N . LEU B 1 136 ? 5.293 -18.594 -33.219 1 98 136 LEU B N 1
ATOM 6487 C CA . LEU B 1 136 ? 6.617 -19.203 -33.312 1 98 136 LEU B CA 1
ATOM 6488 C C . LEU B 1 136 ? 7.461 -18.516 -34.375 1 98 136 LEU B C 1
ATOM 6490 O O . LEU B 1 136 ? 8.672 -18.359 -34.219 1 98 136 LEU B O 1
ATOM 6494 N N . GLN B 1 137 ? 6.848 -18.094 -35.438 1 97 137 GLN B N 1
ATOM 6495 C CA . GLN B 1 137 ? 7.578 -17.453 -36.531 1 97 137 GLN B CA 1
ATOM 6496 C C . GLN B 1 137 ? 8.156 -16.109 -36.062 1 97 137 GLN B C 1
ATOM 6498 O O . GLN B 1 137 ? 9.305 -15.789 -36.375 1 97 137 GLN B O 1
ATOM 6503 N N . ASN B 1 138 ? 7.328 -15.352 -35.406 1 96.44 138 ASN B N 1
ATOM 6504 C CA . ASN B 1 138 ? 7.824 -14.086 -34.906 1 96.44 138 ASN B CA 1
ATOM 6505 C C . ASN B 1 138 ? 8.961 -14.289 -33.906 1 96.44 138 ASN B C 1
ATOM 6507 O O . ASN B 1 138 ? 9.906 -13.5 -33.875 1 96.44 138 ASN B O 1
ATOM 6511 N N . ALA B 1 139 ? 8.82 -15.281 -33.031 1 98.31 139 ALA B N 1
ATOM 6512 C CA . ALA B 1 139 ? 9.891 -15.594 -32.094 1 98.31 139 ALA B CA 1
ATOM 6513 C C . ALA B 1 139 ? 11.188 -15.922 -32.812 1 98.31 139 ALA B C 1
ATOM 6515 O O . ALA B 1 139 ? 12.266 -15.484 -32.406 1 98.31 139 ALA B O 1
ATOM 6516 N N . LEU B 1 140 ? 11.086 -16.688 -33.875 1 98.44 140 LEU B N 1
ATOM 6517 C CA . LEU B 1 140 ? 12.258 -17.062 -34.656 1 98.44 140 LEU B CA 1
ATOM 6518 C C . LEU B 1 140 ? 12.883 -15.836 -35.312 1 98.44 140 LEU B C 1
ATOM 6520 O O . LEU B 1 140 ? 14.109 -15.695 -35.312 1 98.44 140 LEU B O 1
ATOM 6524 N N . ASN B 1 141 ? 12.062 -14.961 -35.906 1 98.31 141 ASN B N 1
ATOM 6525 C CA . ASN B 1 141 ? 12.555 -13.734 -36.531 1 98.31 141 ASN B CA 1
ATOM 6526 C C . ASN B 1 141 ? 13.305 -12.875 -35.5 1 98.31 141 ASN B C 1
ATOM 6528 O O . ASN B 1 141 ? 14.367 -12.336 -35.812 1 98.31 141 ASN B O 1
ATOM 6532 N N . GLU B 1 142 ? 12.75 -12.789 -34.344 1 98.31 142 GLU B N 1
ATOM 6533 C CA . GLU B 1 142 ? 13.391 -12.008 -33.281 1 98.31 142 GLU B CA 1
ATOM 6534 C C . GLU B 1 142 ? 14.719 -12.625 -32.875 1 98.31 142 GLU B C 1
ATOM 6536 O O . GLU B 1 142 ? 15.68 -11.906 -32.594 1 98.31 142 GLU B O 1
ATOM 6541 N N . ALA B 1 143 ? 14.758 -13.922 -32.781 1 98.75 143 ALA B N 1
ATOM 6542 C CA . ALA B 1 143 ? 15.992 -14.617 -32.438 1 98.75 143 ALA B CA 1
ATOM 6543 C C . ALA B 1 143 ? 17.094 -14.32 -33.438 1 98.75 143 ALA B C 1
ATOM 6545 O O . ALA B 1 143 ? 18.25 -14.078 -33.062 1 98.75 143 ALA B O 1
ATOM 6546 N N . LYS B 1 144 ? 16.797 -14.352 -34.719 1 98.56 144 LYS B N 1
ATOM 6547 C CA . LYS B 1 144 ? 17.75 -14.062 -35.781 1 98.56 144 LYS B CA 1
ATOM 6548 C C . LYS B 1 144 ? 18.266 -12.633 -35.688 1 98.56 144 LYS B C 1
ATOM 6550 O O . LYS B 1 144 ? 19.453 -12.375 -35.906 1 98.56 144 LYS B O 1
ATOM 6555 N N . GLU B 1 145 ? 17.359 -11.758 -35.438 1 98.5 145 GLU B N 1
ATOM 6556 C CA . GLU B 1 145 ? 17.75 -10.359 -35.25 1 98.5 145 GLU B CA 1
ATOM 6557 C C . GLU B 1 145 ? 18.719 -10.203 -34.094 1 98.5 145 GLU B C 1
ATOM 6559 O O . GLU B 1 145 ? 19.672 -9.414 -34.156 1 98.5 145 GLU B O 1
ATOM 6564 N N . LYS B 1 146 ? 18.469 -10.859 -33 1 98.56 146 LYS B N 1
ATOM 6565 C CA . LYS B 1 146 ? 19.344 -10.789 -31.828 1 98.56 146 LYS B CA 1
ATOM 6566 C C . LYS B 1 146 ? 20.719 -11.383 -32.125 1 98.56 146 LYS B C 1
ATOM 6568 O O . LYS B 1 146 ? 21.734 -10.914 -31.609 1 98.56 146 LYS B O 1
ATOM 6573 N N . ASP B 1 147 ? 20.734 -12.461 -32.875 1 98.5 147 ASP B N 1
ATOM 6574 C CA . ASP B 1 147 ? 22 -13.023 -33.312 1 98.5 147 ASP B CA 1
ATOM 6575 C C . ASP B 1 147 ? 22.797 -12.008 -34.125 1 98.5 147 ASP B C 1
ATOM 6577 O O . ASP B 1 147 ? 24.016 -11.875 -33.938 1 98.5 147 ASP B O 1
ATOM 6581 N N . ALA B 1 148 ? 22.125 -11.328 -34.969 1 98.25 148 ALA B N 1
ATOM 6582 C CA . ALA B 1 148 ? 22.781 -10.344 -35.812 1 98.25 148 ALA B CA 1
ATOM 6583 C C . ALA B 1 148 ? 23.312 -9.164 -35 1 98.25 148 ALA B C 1
ATOM 6585 O O . ALA B 1 148 ? 24.344 -8.594 -35.344 1 98.25 148 ALA B O 1
ATOM 6586 N N . LYS B 1 149 ? 22.672 -8.836 -33.906 1 97.75 149 LYS B N 1
ATOM 6587 C CA . LYS B 1 149 ? 23.016 -7.656 -33.125 1 97.75 149 LYS B CA 1
ATOM 6588 C C . LYS B 1 149 ? 23.891 -8.023 -31.906 1 97.75 149 LYS B C 1
ATOM 6590 O O . LYS B 1 149 ? 24.203 -7.168 -31.078 1 97.75 149 LYS B O 1
ATOM 6595 N N . LYS B 1 150 ? 24.219 -9.219 -31.75 1 97.94 150 LYS B N 1
ATOM 6596 C CA . LYS B 1 150 ? 24.906 -9.734 -30.578 1 97.94 150 LYS B CA 1
ATOM 6597 C C . LYS B 1 150 ? 26.156 -8.914 -30.266 1 97.94 150 LYS B C 1
ATOM 6599 O O . LYS B 1 150 ? 26.359 -8.5 -29.125 1 97.94 150 LYS B O 1
ATOM 6604 N N . LYS B 1 151 ? 26.969 -8.648 -31.266 1 96.62 151 LYS B N 1
ATOM 6605 C CA . LYS B 1 151 ? 28.234 -7.934 -31.078 1 96.62 151 LYS B CA 1
ATOM 6606 C C . LYS B 1 151 ? 27.984 -6.516 -30.562 1 96.62 151 LYS B C 1
ATOM 6608 O O . LYS B 1 151 ? 28.672 -6.051 -29.656 1 96.62 151 LYS B O 1
ATOM 6613 N N . GLU B 1 152 ? 27.125 -5.91 -31.125 1 96.94 152 GLU B N 1
ATOM 6614 C CA . GLU B 1 152 ? 26.781 -4.547 -30.734 1 96.94 152 GLU B CA 1
ATOM 6615 C C . GLU B 1 152 ? 26.266 -4.5 -29.281 1 96.94 152 GLU B C 1
ATOM 6617 O O . GLU B 1 152 ? 26.656 -3.609 -28.516 1 96.94 152 GLU B O 1
ATOM 6622 N N . VAL B 1 153 ? 25.469 -5.43 -28.969 1 97 153 VAL B N 1
ATOM 6623 C CA . VAL B 1 153 ? 24.891 -5.477 -27.625 1 97 153 VAL B CA 1
ATOM 6624 C C . VAL B 1 153 ? 25.984 -5.762 -26.594 1 97 153 VAL B C 1
ATOM 6626 O O . VAL B 1 153 ? 26 -5.164 -25.516 1 97 153 VAL B O 1
ATOM 6629 N N . MET B 1 154 ? 26.812 -6.629 -26.875 1 96.44 154 MET B N 1
ATOM 6630 C CA . MET B 1 154 ? 27.922 -6.945 -25.969 1 96.44 154 MET B CA 1
ATOM 6631 C C . MET B 1 154 ? 28.828 -5.734 -25.766 1 96.44 154 MET B C 1
ATOM 6633 O O . MET B 1 154 ? 29.25 -5.457 -24.641 1 96.44 154 MET B O 1
ATOM 6637 N N . GLU B 1 155 ? 29.094 -5 -26.781 1 95.62 155 GLU B N 1
ATOM 6638 C CA . GLU B 1 155 ? 29.938 -3.811 -26.703 1 95.62 155 GLU B CA 1
ATOM 6639 C C . GLU B 1 155 ? 29.297 -2.734 -25.828 1 95.62 155 GLU B C 1
ATOM 6641 O O . GLU B 1 155 ? 29.984 -2.061 -25.062 1 95.62 155 GLU B O 1
ATOM 6646 N N . SER B 1 156 ? 28.078 -2.639 -25.906 1 94.56 156 SER B N 1
ATOM 6647 C CA . SER B 1 156 ? 27.359 -1.601 -25.172 1 94.56 156 SER B CA 1
ATOM 6648 C C . SER B 1 156 ? 27.125 -2.002 -23.719 1 94.56 156 SER B C 1
ATOM 6650 O O . SER B 1 156 ? 26.812 -1.158 -22.875 1 94.56 156 SER B O 1
ATOM 6652 N N . ASN B 1 157 ? 27.312 -3.201 -23.406 1 94.19 157 ASN B N 1
ATOM 6653 C CA . ASN B 1 157 ? 27.062 -3.719 -22.062 1 94.19 157 ASN B CA 1
ATOM 6654 C C . ASN B 1 157 ? 28.312 -4.332 -21.453 1 94.19 157 ASN B C 1
ATOM 6656 O O . ASN B 1 157 ? 28.266 -5.434 -20.906 1 94.19 157 ASN B O 1
ATOM 6660 N N . GLN B 1 158 ? 29.422 -3.715 -21.734 1 93.38 158 GLN B N 1
ATOM 6661 C CA . GLN B 1 158 ? 30.703 -4.059 -21.125 1 93.38 158 GLN B CA 1
ATOM 6662 C C . GLN B 1 158 ? 31.078 -5.504 -21.438 1 93.38 158 GLN B C 1
ATOM 6664 O O . GLN B 1 158 ? 31.531 -6.23 -20.547 1 93.38 158 GLN B O 1
ATOM 6669 N N . GLY B 1 159 ? 30.719 -5.996 -22.562 1 92.75 159 GLY B N 1
ATOM 6670 C CA . GLY B 1 159 ? 31.156 -7.305 -23.031 1 92.75 159 GLY B CA 1
ATOM 6671 C C . GLY B 1 159 ? 30.234 -8.43 -22.594 1 92.75 159 GLY B C 1
ATOM 6672 O O . GLY B 1 159 ? 30.562 -9.602 -22.781 1 92.75 159 GLY B O 1
ATOM 6673 N N . LYS B 1 160 ? 29.141 -8.078 -22.047 1 94.94 160 LYS B N 1
ATOM 6674 C CA . LYS B 1 160 ? 28.203 -9.086 -21.562 1 94.94 160 LYS B CA 1
ATOM 6675 C C . LYS B 1 160 ? 26.844 -8.953 -22.234 1 94.94 160 LYS B C 1
ATOM 6677 O O . LYS B 1 160 ? 26.5 -7.891 -22.75 1 94.94 160 LYS B O 1
ATOM 6682 N N . LEU B 1 161 ? 26.219 -10.055 -22.312 1 97.31 161 LEU B N 1
ATOM 6683 C CA . LEU B 1 161 ? 24.844 -10.031 -22.797 1 97.31 161 LEU B CA 1
ATOM 6684 C C . LEU B 1 161 ? 23.859 -9.844 -21.641 1 97.31 161 LEU B C 1
ATOM 6686 O O . LEU B 1 161 ? 24.156 -10.219 -20.5 1 97.31 161 LEU B O 1
ATOM 6690 N N . PRO B 1 162 ? 22.672 -9.266 -21.891 1 96.81 162 PRO B N 1
ATOM 6691 C CA . PRO B 1 162 ? 21.625 -9.227 -20.875 1 96.81 162 PRO B CA 1
ATOM 6692 C C . PRO B 1 162 ? 21.234 -10.625 -20.375 1 96.81 162 PRO B C 1
ATOM 6694 O O . PRO B 1 162 ? 21.422 -11.609 -21.094 1 96.81 162 PRO B O 1
ATOM 6697 N N . PRO B 1 163 ? 20.609 -10.672 -19.266 1 96.5 163 PRO B N 1
ATOM 6698 C CA . PRO B 1 163 ? 20.438 -11.961 -18.578 1 96.5 163 PRO B CA 1
ATOM 6699 C C . PRO B 1 163 ? 19.469 -12.883 -19.281 1 96.5 163 PRO B C 1
ATOM 6701 O O . PRO B 1 163 ? 19.438 -14.094 -19.016 1 96.5 163 PRO B O 1
ATOM 6704 N N . LEU B 1 164 ? 18.578 -12.391 -20.156 1 98.38 164 LEU B N 1
ATOM 6705 C CA . LEU B 1 164 ? 17.625 -13.25 -20.859 1 98.38 164 LEU B CA 1
ATOM 6706 C C . LEU B 1 164 ? 17.781 -13.117 -22.359 1 98.38 164 LEU B C 1
ATOM 6708 O O . LEU B 1 164 ? 16.828 -13.391 -23.125 1 98.38 164 LEU B O 1
ATOM 6712 N N . TYR B 1 165 ? 18.953 -12.727 -22.844 1 98.44 165 TYR B N 1
ATOM 6713 C CA . TYR B 1 165 ? 19.188 -12.43 -24.25 1 98.44 165 TYR B CA 1
ATOM 6714 C C . TYR B 1 165 ? 18.938 -13.664 -25.109 1 98.44 165 TYR B C 1
ATOM 6716 O O . TYR B 1 165 ? 19.641 -14.664 -24.984 1 98.44 165 TYR B O 1
ATOM 6724 N N . GLY B 1 166 ? 17.922 -13.57 -25.891 1 98.5 166 GLY B N 1
ATOM 6725 C CA . GLY B 1 166 ? 17.641 -14.633 -26.844 1 98.5 166 GLY B CA 1
ATOM 6726 C C . GLY B 1 166 ? 16.875 -15.797 -26.219 1 98.5 166 GLY B C 1
ATOM 6727 O O . GLY B 1 166 ? 16.641 -16.812 -26.891 1 98.5 166 GLY B O 1
ATOM 6728 N N . ILE B 1 167 ? 16.516 -15.68 -24.984 1 98.69 167 ILE B N 1
ATOM 6729 C CA . ILE B 1 167 ? 15.836 -16.75 -24.281 1 98.69 167 ILE B CA 1
ATOM 6730 C C . ILE B 1 167 ? 14.328 -16.672 -24.516 1 98.69 167 ILE B C 1
ATOM 6732 O O . ILE B 1 167 ? 13.711 -15.641 -24.203 1 98.69 167 ILE B O 1
ATOM 6736 N N . PRO B 1 168 ? 13.703 -17.703 -25.109 1 98.75 168 PRO B N 1
ATOM 6737 C CA . PRO B 1 168 ? 12.242 -17.703 -25.234 1 98.75 168 PRO B CA 1
ATOM 6738 C C . PRO B 1 168 ? 11.539 -17.906 -23.891 1 98.75 168 PRO B C 1
ATOM 6740 O O . PRO B 1 168 ? 11.898 -18.797 -23.125 1 98.75 168 PRO B O 1
ATOM 6743 N N . ILE B 1 169 ? 10.594 -17.078 -23.578 1 98.75 169 ILE B N 1
ATOM 6744 C CA . ILE B 1 169 ? 9.805 -17.203 -22.359 1 98.75 169 ILE B CA 1
ATOM 6745 C C . ILE B 1 169 ? 8.312 -17.172 -22.703 1 98.75 169 ILE B C 1
ATOM 6747 O O . ILE B 1 169 ? 7.934 -16.797 -23.812 1 98.75 169 ILE B O 1
ATOM 6751 N N . ALA B 1 170 ? 7.5 -17.641 -21.812 1 98.81 170 ALA B N 1
ATOM 6752 C CA . ALA B 1 170 ? 6.047 -17.609 -21.953 1 98.81 170 ALA B CA 1
ATOM 6753 C C . ALA B 1 170 ? 5.414 -16.703 -20.906 1 98.81 170 ALA B C 1
ATOM 6755 O O . ALA B 1 170 ? 5.984 -16.5 -19.828 1 98.81 170 ALA B O 1
ATOM 6756 N N . ILE B 1 171 ? 4.266 -16.109 -21.25 1 98.62 171 ILE B N 1
ATOM 6757 C CA . ILE B 1 171 ? 3.607 -15.125 -20.406 1 98.62 171 ILE B CA 1
ATOM 6758 C C . ILE B 1 171 ? 2.146 -15.516 -20.188 1 98.62 171 ILE B C 1
ATOM 6760 O O . ILE B 1 171 ? 1.446 -15.867 -21.156 1 98.62 171 ILE B O 1
ATOM 6764 N N . LYS B 1 172 ? 1.687 -15.445 -18.922 1 98.31 172 LYS B N 1
ATOM 6765 C CA . LYS B 1 172 ? 0.28 -15.719 -18.641 1 98.31 172 LYS B CA 1
ATOM 6766 C C . LYS B 1 172 ? -0.631 -14.82 -19.469 1 98.31 172 LYS B C 1
ATOM 6768 O O . LYS B 1 172 ? -0.353 -13.633 -19.656 1 98.31 172 LYS B O 1
ATOM 6773 N N . ASP B 1 173 ? -1.713 -15.289 -19.875 1 97.12 173 ASP B N 1
ATOM 6774 C CA . ASP B 1 173 ? -2.562 -14.766 -20.938 1 97.12 173 ASP B CA 1
ATOM 6775 C C . ASP B 1 173 ? -3.201 -13.445 -20.516 1 97.12 173 ASP B C 1
ATOM 6777 O O . ASP B 1 173 ? -3.742 -12.719 -21.359 1 97.12 173 ASP B O 1
ATOM 6781 N N . HIS B 1 174 ? -3.148 -12.961 -19.266 1 94.88 174 HIS B N 1
ATOM 6782 C CA . HIS B 1 174 ? -3.754 -11.68 -18.938 1 94.88 174 HIS B CA 1
ATOM 6783 C C . HIS B 1 174 ? -2.703 -10.578 -18.844 1 94.88 174 HIS B C 1
ATOM 6785 O O . HIS B 1 174 ? -3.041 -9.398 -18.797 1 94.88 174 HIS B O 1
ATOM 6791 N N . ILE B 1 175 ? -1.475 -11 -18.812 1 96.94 175 ILE B N 1
ATOM 6792 C CA . ILE B 1 175 ? -0.366 -10.047 -18.844 1 96.94 175 ILE B CA 1
ATOM 6793 C C . ILE B 1 175 ? -0.076 -9.648 -20.281 1 96.94 175 ILE B C 1
ATOM 6795 O O . ILE B 1 175 ? 0.573 -10.391 -21.031 1 96.94 175 ILE B O 1
ATOM 6799 N N . THR B 1 176 ? -0.421 -8.508 -20.703 1 95.19 176 THR B N 1
ATOM 6800 C CA . THR B 1 176 ? -0.479 -8.117 -22.109 1 95.19 176 THR B CA 1
ATOM 6801 C C . THR B 1 176 ? 0.922 -8.031 -22.703 1 95.19 176 THR B C 1
ATOM 6803 O O . THR B 1 176 ? 1.859 -7.582 -22.047 1 95.19 176 THR B O 1
ATOM 6806 N N . ALA B 1 177 ? 1.05 -8.508 -23.844 1 95.81 177 ALA B N 1
ATOM 6807 C CA . ALA B 1 177 ? 2.283 -8.492 -24.625 1 95.81 177 ALA B CA 1
ATOM 6808 C C . ALA B 1 177 ? 2.016 -8.062 -26.062 1 95.81 177 ALA B C 1
ATOM 6810 O O . ALA B 1 177 ? 1.041 -8.508 -26.672 1 95.81 177 ALA B O 1
ATOM 6811 N N . LYS B 1 178 ? 2.883 -7.199 -26.516 1 93.19 178 LYS B N 1
ATOM 6812 C CA . LYS B 1 178 ? 2.76 -6.719 -27.891 1 93.19 178 LYS B CA 1
ATOM 6813 C C . LYS B 1 178 ? 2.76 -7.879 -28.891 1 93.19 178 LYS B C 1
ATOM 6815 O O . LYS B 1 178 ? 3.527 -8.836 -28.734 1 93.19 178 LYS B O 1
ATOM 6820 N N . ASN B 1 179 ? 1.875 -7.945 -29.859 1 90.25 179 ASN B N 1
ATOM 6821 C CA . ASN B 1 179 ? 1.754 -8.898 -30.969 1 90.25 179 ASN B CA 1
ATOM 6822 C C . ASN B 1 179 ? 1.034 -10.172 -30.516 1 90.25 179 ASN B C 1
ATOM 6824 O O . ASN B 1 179 ? 1.006 -11.164 -31.25 1 90.25 179 ASN B O 1
ATOM 6828 N N . PHE B 1 180 ? 0.522 -10.188 -29.344 1 94.94 180 PHE B N 1
ATOM 6829 C CA . PHE B 1 180 ? -0.206 -11.352 -28.859 1 94.94 180 PHE B CA 1
ATOM 6830 C C . PHE B 1 180 ? -1.618 -10.977 -28.438 1 94.94 180 PHE B C 1
ATOM 6832 O O . PHE B 1 180 ? -1.863 -9.836 -28.016 1 94.94 180 PHE B O 1
ATOM 6839 N N . LEU B 1 181 ? -2.51 -11.922 -28.562 1 93.94 181 LEU B N 1
ATOM 6840 C CA . LEU B 1 181 ? -3.842 -11.789 -27.984 1 93.94 181 LEU B CA 1
ATOM 6841 C C . LEU B 1 181 ? -3.809 -12.055 -26.484 1 93.94 181 LEU B C 1
ATOM 6843 O O . LEU B 1 181 ? -2.975 -12.82 -26 1 93.94 181 LEU B O 1
ATOM 6847 N N . CYS B 1 182 ? -4.641 -11.375 -25.844 1 92.94 182 CYS B N 1
ATOM 6848 C CA . CYS B 1 182 ? -4.914 -11.594 -24.422 1 92.94 182 CYS B CA 1
ATOM 6849 C C . CYS B 1 182 ? -6.395 -11.875 -24.188 1 92.94 182 CYS B C 1
ATOM 6851 O O . CYS B 1 182 ? -7.211 -10.953 -24.156 1 92.94 182 CYS B O 1
ATOM 6853 N N . THR B 1 183 ? -6.711 -13.102 -23.844 1 94.31 183 THR B N 1
ATOM 6854 C CA . THR B 1 183 ? -8.117 -13.5 -23.891 1 94.31 183 THR B CA 1
ATOM 6855 C C . THR B 1 183 ? -8.641 -13.797 -22.484 1 94.31 183 THR B C 1
ATOM 6857 O O . THR B 1 183 ? -9.844 -13.734 -22.25 1 94.31 183 THR B O 1
ATOM 6860 N N . MET B 1 184 ? -7.762 -14.273 -21.625 1 94.5 184 MET B N 1
ATOM 6861 C CA . MET B 1 184 ? -8.125 -14.719 -20.281 1 94.5 184 MET B CA 1
ATOM 6862 C C . MET B 1 184 ? -9.094 -15.891 -20.344 1 94.5 184 MET B C 1
ATOM 6864 O O . MET B 1 184 ? -9.969 -16.031 -19.484 1 94.5 184 MET B O 1
ATOM 6868 N N . GLY B 1 185 ? -8.945 -16.672 -21.375 1 95 185 GLY B N 1
ATOM 6869 C CA . GLY B 1 185 ? -9.773 -17.859 -21.547 1 95 185 GLY B CA 1
ATOM 6870 C C . GLY B 1 185 ? -11.211 -17.531 -21.891 1 95 185 GLY B C 1
ATOM 6871 O O . GLY B 1 185 ? -12.102 -18.375 -21.719 1 95 185 GLY B O 1
ATOM 6872 N N . LEU B 1 186 ? -11.539 -16.344 -22.359 1 95.06 186 LEU B N 1
ATOM 6873 C CA . LEU B 1 186 ? -12.891 -15.938 -22.719 1 95.06 186 LEU B CA 1
ATOM 6874 C C . LEU B 1 186 ? -13.055 -15.836 -24.219 1 95.06 186 LEU B C 1
ATOM 6876 O O . LEU B 1 186 ? -12.258 -15.188 -24.906 1 95.06 186 LEU B O 1
ATOM 6880 N N . GLN B 1 187 ? -14.164 -16.422 -24.75 1 95.12 187 GLN B N 1
ATOM 6881 C CA . GLN B 1 187 ? -14.461 -16.375 -26.172 1 95.12 187 GLN B CA 1
ATOM 6882 C C . GLN B 1 187 ? -14.773 -14.953 -26.625 1 95.12 187 GLN B C 1
ATOM 6884 O O . GLN B 1 187 ? -14.422 -14.555 -27.734 1 95.12 187 GLN B O 1
ATOM 6889 N N . SER B 1 188 ? -15.461 -14.234 -25.812 1 92.06 188 SER B N 1
ATOM 6890 C CA . SER B 1 188 ? -15.844 -12.867 -26.141 1 92.06 188 SER B CA 1
ATOM 6891 C C . SER B 1 188 ? -14.617 -11.977 -26.328 1 92.06 188 SER B C 1
ATOM 6893 O O . SER B 1 188 ? -14.555 -11.18 -27.266 1 92.06 188 SER B O 1
ATOM 6895 N N . ARG B 1 189 ? -13.664 -12.125 -25.422 1 91.62 189 ARG B N 1
ATOM 6896 C CA . ARG B 1 189 ? -12.453 -11.32 -25.531 1 91.62 189 ARG B CA 1
ATOM 6897 C C . ARG B 1 189 ? -11.633 -11.719 -26.75 1 91.62 189 ARG B C 1
ATOM 6899 O O . ARG B 1 189 ? -11 -10.867 -27.375 1 91.62 189 ARG B O 1
ATOM 6906 N N . LEU B 1 190 ? -11.602 -13.023 -27 1 93.94 190 LEU B N 1
ATOM 6907 C CA . LEU B 1 190 ? -10.945 -13.484 -28.219 1 93.94 190 LEU B CA 1
ATOM 6908 C C . LEU B 1 190 ? -11.609 -12.883 -29.453 1 93.94 190 LEU B C 1
ATOM 6910 O O . LEU B 1 190 ? -10.922 -12.375 -30.344 1 93.94 190 LEU B O 1
ATOM 6914 N N . ALA B 1 191 ? -12.898 -12.906 -29.516 1 91.19 191 ALA B N 1
ATOM 6915 C CA . ALA B 1 191 ? -13.656 -12.406 -30.656 1 91.19 191 ALA B CA 1
ATOM 6916 C C . ALA B 1 191 ? -13.414 -10.914 -30.859 1 91.19 191 ALA B C 1
ATOM 6918 O O . ALA B 1 191 ? -13.305 -10.438 -31.984 1 91.19 191 ALA B O 1
ATOM 6919 N N . ASP B 1 192 ? -13.398 -10.211 -29.75 1 87.19 192 ASP B N 1
ATOM 6920 C CA . ASP B 1 192 ? -13.109 -8.781 -29.812 1 87.19 192 ASP B CA 1
ATOM 6921 C C . ASP B 1 192 ? -11.789 -8.523 -30.547 1 87.19 192 ASP B C 1
ATOM 6923 O O . ASP B 1 192 ? -11.68 -7.559 -31.312 1 87.19 192 ASP B O 1
ATOM 6927 N N . GLN B 1 193 ? -10.812 -9.328 -30.328 1 87.19 193 GLN B N 1
ATOM 6928 C CA . GLN B 1 193 ? -9.445 -9.078 -30.766 1 87.19 193 GLN B CA 1
ATOM 6929 C C . GLN B 1 193 ? -9.211 -9.609 -32.188 1 87.19 193 GLN B C 1
ATOM 6931 O O . GLN B 1 193 ? -8.414 -9.047 -32.938 1 87.19 193 GLN B O 1
ATOM 6936 N N . VAL B 1 194 ? -9.828 -10.648 -32.531 1 85.69 194 VAL B N 1
ATOM 6937 C CA . VAL B 1 194 ? -9.625 -11.234 -33.844 1 85.69 194 VAL B CA 1
ATOM 6938 C C . VAL B 1 194 ? -10.438 -10.469 -34.875 1 85.69 194 VAL B C 1
ATOM 6940 O O . VAL B 1 194 ? -10.031 -10.352 -36.031 1 85.69 194 VAL B O 1
ATOM 6943 N N . ASP B 1 195 ? -11.617 -9.992 -34.562 1 75 195 ASP B N 1
ATOM 6944 C CA . ASP B 1 195 ? -12.461 -9.281 -35.531 1 75 195 ASP B CA 1
ATOM 6945 C C . ASP B 1 195 ? -12.125 -7.789 -35.531 1 75 195 ASP B C 1
ATOM 6947 O O . ASP B 1 195 ? -12.555 -7.059 -36.438 1 75 195 ASP B O 1
ATOM 6951 N N . GLY B 1 196 ? -11.094 -7.238 -34.844 1 60 196 GLY B N 1
ATOM 6952 C CA . GLY B 1 196 ? -10.664 -5.852 -34.875 1 60 196 GLY B CA 1
ATOM 6953 C C . GLY B 1 196 ? -11.766 -4.875 -34.5 1 60 196 GLY B C 1
ATOM 6954 O O . GLY B 1 196 ? -11.547 -3.664 -34.469 1 60 196 GLY B O 1
ATOM 6955 N N . LYS B 1 197 ? -13.047 -5.145 -34.844 1 45.72 197 LYS B N 1
ATOM 6956 C CA . LYS B 1 197 ? -14.172 -4.211 -34.875 1 45.72 197 LYS B CA 1
ATOM 6957 C C . LYS B 1 197 ? -14.352 -3.555 -33.5 1 45.72 197 LYS B C 1
ATOM 6959 O O . LYS B 1 197 ? -14.516 -2.336 -33.406 1 45.72 197 LYS B O 1
ATOM 6964 N N . THR B 1 198 ? -14.812 -4.168 -32.531 1 41.09 198 THR B N 1
ATOM 6965 C CA . THR B 1 198 ? -15.586 -3.684 -31.391 1 41.09 198 THR B CA 1
ATOM 6966 C C . THR B 1 198 ? -14.672 -3.055 -30.344 1 41.09 198 THR B C 1
ATOM 6968 O O . THR B 1 198 ? -15.133 -2.291 -29.5 1 41.09 198 THR B O 1
ATOM 6971 N N . PHE B 1 199 ? -13.5 -3.365 -30.203 1 42.94 199 PHE B N 1
ATOM 6972 C CA . PHE B 1 199 ? -12.859 -2.918 -28.969 1 42.94 199 PHE B CA 1
ATOM 6973 C C . PHE B 1 199 ? -12.57 -1.423 -29.031 1 42.94 199 PHE B C 1
ATOM 6975 O O . PHE B 1 199 ? -12.648 -0.734 -28 1 42.94 199 PHE B O 1
ATOM 6982 N N . GLN B 1 200 ? -12.242 -0.885 -30.156 1 37.81 200 GLN B N 1
ATOM 6983 C CA . GLN B 1 200 ? -11.875 0.525 -30.219 1 37.81 200 GLN B CA 1
ATOM 6984 C C . GLN B 1 200 ? -13.062 1.422 -29.906 1 37.81 200 GLN B C 1
ATOM 6986 O O . GLN B 1 200 ? -12.922 2.436 -29.219 1 37.81 200 GLN B O 1
ATOM 6991 N N . GLN B 1 201 ? -14.078 1.069 -30.516 1 35.19 201 GLN B N 1
ATOM 6992 C CA . GLN B 1 201 ? -15.195 2.002 -30.469 1 35.19 201 GLN B CA 1
ATOM 6993 C C . GLN B 1 201 ? -15.758 2.137 -29.062 1 35.19 201 GLN B C 1
ATOM 6995 O O . GLN B 1 201 ? -16.062 3.242 -28.609 1 35.19 201 GLN B O 1
ATOM 7000 N N . ASP B 1 202 ? -15.898 1.035 -28.438 1 37.34 202 ASP B N 1
ATOM 7001 C CA . ASP B 1 202 ? -16.734 1.026 -27.234 1 37.34 202 ASP B CA 1
ATOM 7002 C C . ASP B 1 202 ? -15.906 1.393 -26 1 37.34 202 ASP B C 1
ATOM 7004 O O . ASP B 1 202 ? -16.453 1.929 -25.031 1 37.34 202 ASP B O 1
ATOM 7008 N N . PHE B 1 203 ? -14.688 1.109 -26.078 1 39.06 203 PHE B N 1
ATOM 7009 C CA . PHE B 1 203 ? -13.898 1.487 -24.922 1 39.06 203 PHE B CA 1
ATOM 7010 C C . PHE B 1 203 ? -13.805 3.004 -24.797 1 39.06 203 PHE B C 1
ATOM 7012 O O . PHE B 1 203 ? -13.797 3.541 -23.688 1 39.06 203 PHE B O 1
ATOM 7019 N N . GLN B 1 204 ? -13.781 3.643 -26 1 35.12 204 GLN B N 1
ATOM 7020 C CA . GLN B 1 204 ? -13.789 5.102 -25.969 1 35.12 204 GLN B CA 1
ATOM 7021 C C . GLN B 1 204 ? -15.078 5.637 -25.344 1 35.12 204 GLN B C 1
ATOM 7023 O O . GLN B 1 204 ? -15.055 6.617 -24.609 1 35.12 204 GLN B O 1
ATOM 7028 N N . LYS B 1 205 ? -16.125 4.961 -25.766 1 35.25 205 LYS B N 1
ATOM 7029 C CA . LYS B 1 205 ? -17.422 5.449 -25.312 1 35.25 205 LYS B CA 1
ATOM 7030 C C . LYS B 1 205 ? -17.609 5.215 -23.828 1 35.25 205 LYS B C 1
ATOM 7032 O O . LYS B 1 205 ? -18.203 6.043 -23.125 1 35.25 205 LYS B O 1
ATOM 7037 N N . VAL B 1 206 ? -17.312 4.047 -23.406 1 35.06 206 VAL B N 1
ATOM 7038 C CA . VAL B 1 206 ? -17.562 3.672 -22.031 1 35.06 206 VAL B CA 1
ATOM 7039 C C . VAL B 1 206 ? -16.75 4.566 -21.094 1 35.06 206 VAL B C 1
ATOM 7041 O O . VAL B 1 206 ? -17.25 4.988 -20.047 1 35.06 206 VAL B O 1
ATOM 7044 N N . TRP B 1 207 ? -15.539 4.773 -21.516 1 35.5 207 TRP B N 1
ATOM 7045 C CA . TRP B 1 207 ? -14.758 5.699 -20.688 1 35.5 207 TRP B CA 1
ATOM 7046 C C . TRP B 1 207 ? -15.352 7.105 -20.75 1 35.5 207 TRP B C 1
ATOM 7048 O O . TRP B 1 207 ? -15.336 7.836 -19.766 1 35.5 207 TRP B O 1
ATOM 7058 N N . GLU B 1 208 ? -15.93 7.473 -21.906 1 34.41 208 GLU B N 1
ATOM 7059 C CA . GLU B 1 208 ? -16.484 8.805 -22.078 1 34.41 208 GLU B CA 1
ATOM 7060 C C . GLU B 1 208 ? -17.75 8.992 -21.234 1 34.41 208 GLU B C 1
ATOM 7062 O O . GLU B 1 208 ? -18.031 10.094 -20.766 1 34.41 208 GLU B O 1
ATOM 7067 N N . GLY B 1 209 ? -18.641 8.008 -21.156 1 31.73 209 GLY B N 1
ATOM 7068 C CA . GLY B 1 209 ? -19.906 8.258 -20.5 1 31.73 209 GLY B CA 1
ATOM 7069 C C . GLY B 1 209 ? -19.766 8.547 -19.016 1 31.73 209 GLY B C 1
ATOM 7070 O O . GLY B 1 209 ? -20.656 9.148 -18.406 1 31.73 209 GLY B O 1
ATOM 7071 N N . ASP B 1 210 ? -19.016 7.863 -18.312 1 32.56 210 ASP B N 1
ATOM 7072 C CA . ASP B 1 210 ? -19.031 8.258 -16.906 1 32.56 210 ASP B CA 1
ATOM 7073 C C . ASP B 1 210 ? -18.219 9.531 -16.688 1 32.56 210 ASP B C 1
ATOM 7075 O O . ASP B 1 210 ? -18.078 9.992 -15.547 1 32.56 210 ASP B O 1
ATOM 7079 N N . VAL B 1 211 ? -17.25 9.875 -17.562 1 28.72 211 VAL B N 1
ATOM 7080 C CA . VAL B 1 211 ? -16.547 11.133 -17.344 1 28.72 211 VAL B CA 1
ATOM 7081 C C . VAL B 1 211 ? -17.391 12.289 -17.891 1 28.72 211 VAL B C 1
ATOM 7083 O O . VAL B 1 211 ? -17.453 12.484 -19.109 1 28.72 211 VAL B O 1
ATOM 7086 N N . ARG B 1 212 ? -18.484 12.883 -17.547 1 26.83 212 ARG B N 1
ATOM 7087 C CA . ARG B 1 212 ? -18.969 14.234 -17.828 1 26.83 212 ARG B CA 1
ATOM 7088 C C . ARG B 1 212 ? -17.844 15.25 -17.641 1 26.83 212 ARG B C 1
ATOM 7090 O O . ARG B 1 212 ? -18.078 16.453 -17.734 1 26.83 212 ARG B O 1
ATOM 7097 N N . GLY B 1 213 ? -16.922 15.438 -16.672 1 23.08 213 GLY B N 1
ATOM 7098 C CA . GLY B 1 213 ? -16.141 16.656 -16.859 1 23.08 213 GLY B CA 1
ATOM 7099 C C . GLY B 1 213 ? -15.391 16.672 -18.172 1 23.08 213 GLY B C 1
ATOM 7100 O O . GLY B 1 213 ? -15.312 15.664 -18.875 1 23.08 213 GLY B O 1
ATOM 7101 N N . ALA B 1 214 ? -14.57 17.969 -18.516 1 20 214 ALA B N 1
ATOM 7102 C CA . ALA B 1 214 ? -14.008 18.547 -19.734 1 20 214 ALA B CA 1
ATOM 7103 C C . ALA B 1 214 ? -13.148 17.531 -20.484 1 20 214 ALA B C 1
ATOM 7105 O O . ALA B 1 214 ? -12.945 16.406 -20 1 20 214 ALA B O 1
ATOM 7106 N N . ASP B 1 215 ? -11.891 18.125 -21.031 1 20.84 215 ASP B N 1
ATOM 7107 C CA . ASP B 1 215 ? -10.93 18.094 -22.125 1 20.84 215 ASP B CA 1
ATOM 7108 C C . ASP B 1 215 ? -9.992 16.891 -22 1 20.84 215 ASP B C 1
ATOM 7110 O O . ASP B 1 215 ? -8.969 16.828 -22.688 1 20.84 215 ASP B O 1
ATOM 7114 N N . TYR B 1 216 ? -9.938 16.156 -21.094 1 22.05 216 TYR B N 1
ATOM 7115 C CA . TYR B 1 216 ? -8.609 15.555 -21.062 1 22.05 216 TYR B CA 1
ATOM 7116 C C . TYR B 1 216 ? -8.359 14.734 -22.328 1 22.05 216 TYR B C 1
ATOM 7118 O O . TYR B 1 216 ? -8.844 13.609 -22.453 1 22.05 216 TYR B O 1
ATOM 7126 N N . LYS B 1 217 ? -8.289 15.156 -23.609 1 25.58 217 LYS B N 1
ATOM 7127 C CA . LYS B 1 217 ? -7.832 14.719 -24.922 1 25.58 217 LYS B CA 1
ATOM 7128 C C . LYS B 1 217 ? -6.406 14.18 -24.859 1 25.58 217 LYS B C 1
ATOM 7130 O O . LYS B 1 217 ? -5.848 13.758 -25.875 1 25.58 217 LYS B O 1
ATOM 7135 N N . ARG B 1 218 ? -5.496 14.539 -24.031 1 23.53 218 ARG B N 1
ATOM 7136 C CA . ARG B 1 218 ? -4.152 14.297 -24.547 1 23.53 218 ARG B CA 1
ATOM 7137 C C . ARG B 1 218 ? -3.891 12.805 -24.719 1 23.53 218 ARG B C 1
ATOM 7139 O O . ARG B 1 218 ? -3.338 12.375 -25.734 1 23.53 218 ARG B O 1
ATOM 7146 N N . ARG B 1 219 ? -3.395 12.094 -23.719 1 23.11 219 ARG B N 1
ATOM 7147 C CA . ARG B 1 219 ? -2.207 11.344 -24.125 1 23.11 219 ARG B CA 1
ATOM 7148 C C . ARG B 1 219 ? -2.564 10.219 -25.078 1 23.11 219 ARG B C 1
ATOM 7150 O O . ARG B 1 219 ? -1.723 9.383 -25.406 1 23.11 219 ARG B O 1
ATOM 7157 N N . LEU B 1 220 ? -3.854 9.688 -25.156 1 26.02 220 LEU B N 1
ATOM 7158 C CA . LEU B 1 220 ? -3.721 8.594 -26.109 1 26.02 220 LEU B CA 1
ATOM 7159 C C . LEU B 1 220 ? -3.564 9.125 -27.531 1 26.02 220 LEU B C 1
ATOM 7161 O O . LEU B 1 220 ? -4.035 10.219 -27.844 1 26.02 220 LEU B O 1
ATOM 7165 N N . SER B 1 221 ? -2.713 8.68 -28.531 1 25.38 221 SER B N 1
ATOM 7166 C CA . SER B 1 221 ? -2.676 9.188 -29.891 1 25.38 221 SER B CA 1
ATOM 7167 C C . SER B 1 221 ? -4.078 9.305 -30.484 1 25.38 221 SER B C 1
ATOM 7169 O O . SER B 1 221 ? -4.699 8.297 -30.828 1 25.38 221 SER B O 1
ATOM 7171 N N . TYR B 1 222 ? -4.957 9.938 -30.156 1 23.73 222 TYR B N 1
ATOM 7172 C CA . TYR B 1 222 ? -6.035 10.109 -31.125 1 23.73 222 TYR B CA 1
ATOM 7173 C C . TYR B 1 222 ? -5.535 10.828 -32.375 1 23.73 222 TYR B C 1
ATOM 7175 O O . TYR B 1 222 ? -5.07 11.969 -32.312 1 23.73 222 TYR B O 1
ATOM 7183 N N . GLU B 1 223 ? -4.766 10.711 -33.406 1 26.38 223 GLU B N 1
ATOM 7184 C CA . GLU B 1 223 ? -4.453 11.867 -34.219 1 26.38 223 GLU B CA 1
ATOM 7185 C C . GLU B 1 223 ? -5.5 12.961 -34.062 1 26.38 223 GLU B C 1
ATOM 7187 O O . GLU B 1 223 ? -5.156 14.133 -33.906 1 26.38 223 GLU B O 1
ATOM 7192 N N . GLU B 1 224 ? -6.535 12.617 -34.719 1 26.27 224 GLU B N 1
ATOM 7193 C CA . GLU B 1 224 ? -7.527 12.258 -35.719 1 26.27 224 GLU B CA 1
ATOM 7194 C C . GLU B 1 224 ? -8.898 12.039 -35.094 1 26.27 224 GLU B C 1
ATOM 7196 O O . GLU B 1 224 ? -9.883 11.789 -35.781 1 26.27 224 GLU B O 1
ATOM 7201 N N . ILE B 1 225 ? -9.594 12.086 -34.031 1 26.08 225 ILE B N 1
ATOM 7202 C CA . ILE B 1 225 ? -11.016 11.852 -34.25 1 26.08 225 ILE B CA 1
ATOM 7203 C C . ILE B 1 225 ? -11.641 13.062 -34.938 1 26.08 225 ILE B C 1
ATOM 7205 O O . ILE B 1 225 ? -12.461 12.922 -35.844 1 26.08 225 ILE B O 1
ATOM 7209 N N . SER B 1 226 ? -11.789 14.234 -34.719 1 26.25 226 SER B N 1
ATOM 7210 C CA . SER B 1 226 ? -12.57 15.055 -35.625 1 26.25 226 SER B CA 1
ATOM 7211 C C . SER B 1 226 ? -11.789 15.375 -36.875 1 26.25 226 SER B C 1
ATOM 7213 O O . SER B 1 226 ? -12.367 15.797 -37.906 1 26.25 226 SER B O 1
ATOM 7215 N N . ASN B 1 227 ? -10.664 15.922 -37.125 1 25.45 227 ASN B N 1
ATOM 7216 C CA . ASN B 1 227 ? -10.25 15.906 -38.531 1 25.45 227 ASN B CA 1
ATOM 7217 C C . ASN B 1 227 ? -10.086 14.484 -39.062 1 25.45 227 ASN B C 1
ATOM 7219 O O . ASN B 1 227 ? -9.633 13.602 -38.312 1 25.45 227 ASN B O 1
ATOM 7223 N N . GLN B 1 228 ? -10.734 13.961 -40.344 1 25.48 228 GLN B N 1
ATOM 7224 C CA . GLN B 1 228 ? -10.883 12.727 -41.125 1 25.48 228 GLN B CA 1
ATOM 7225 C C . GLN B 1 228 ? -9.648 11.844 -40.969 1 25.48 228 GLN B C 1
ATOM 7227 O O . GLN B 1 228 ? -9.727 10.625 -41.156 1 25.48 228 GLN B O 1
ATOM 7232 N N . LYS B 1 229 ? -8.516 12.523 -41.188 1 22.42 229 LYS B N 1
ATOM 7233 C CA . LYS B 1 229 ? -7.32 11.758 -41.562 1 22.42 229 LYS B CA 1
ATOM 7234 C C . LYS B 1 229 ? -6.824 10.938 -40.344 1 22.42 229 LYS B C 1
ATOM 7236 O O . LYS B 1 229 ? -6.273 9.852 -40.531 1 22.42 229 LYS B O 1
ATOM 7241 N N . VAL B 1 230 ? -6.719 11.656 -39.344 1 24.39 230 VAL B N 1
ATOM 7242 C CA . VAL B 1 230 ? -5.781 10.898 -38.5 1 24.39 230 VAL B CA 1
ATOM 7243 C C . VAL B 1 230 ? -6.535 9.844 -37.719 1 24.39 230 VAL B C 1
ATOM 7245 O O . VAL B 1 230 ? -5.93 9.07 -36.969 1 24.39 230 VAL B O 1
ATOM 7248 N N . LEU B 1 231 ? -7.762 9.922 -37.375 1 26.97 231 LEU B N 1
ATOM 7249 C CA . LEU B 1 231 ? -8.578 8.758 -37.062 1 26.97 231 LEU B CA 1
ATOM 7250 C C . LEU B 1 231 ? -8.289 7.613 -38.031 1 26.97 231 LEU B C 1
ATOM 7252 O O . LEU B 1 231 ? -8.641 6.461 -37.75 1 26.97 231 LEU B O 1
ATOM 7256 N N . SER B 1 232 ? -8.266 8.023 -39.188 1 24.23 232 SER B N 1
ATOM 7257 C CA . SER B 1 232 ? -7.992 7.125 -40.312 1 24.23 232 SER B CA 1
ATOM 7258 C C . SER B 1 232 ? -6.672 6.391 -40.094 1 24.23 232 SER B C 1
ATOM 7260 O O . SER B 1 232 ? -6.473 5.305 -40.656 1 24.23 232 SER B O 1
ATOM 7262 N N . HIS B 1 233 ? -5.73 7.305 -39.875 1 22.84 233 HIS B N 1
ATOM 7263 C CA . HIS B 1 233 ? -4.473 6.566 -39.875 1 22.84 233 HIS B CA 1
ATOM 7264 C C . HIS B 1 233 ? -4.27 5.883 -38.5 1 22.84 233 HIS B C 1
ATOM 7266 O O . HIS B 1 233 ? -3.139 5.582 -38.125 1 22.84 233 HIS B O 1
ATOM 7272 N N . ILE B 1 234 ? -5.117 6.25 -37.438 1 27.2 234 ILE B N 1
ATOM 7273 C CA . ILE B 1 234 ? -4.867 5.043 -36.656 1 27.2 234 ILE B CA 1
ATOM 7274 C C . ILE B 1 234 ? -4.754 3.84 -37.594 1 27.2 234 ILE B C 1
ATOM 7276 O O . ILE B 1 234 ? -5.734 3.445 -38.219 1 27.2 234 ILE B O 1
ATOM 7280 N N . PRO B 1 235 ? -3.77 3.891 -38.312 1 25.84 235 PRO B N 1
ATOM 7281 C CA . PRO B 1 235 ? -3.801 2.629 -39.062 1 25.84 235 PRO B CA 1
ATOM 7282 C C . PRO B 1 235 ? -4.566 1.53 -38.312 1 25.84 235 PRO B C 1
ATOM 7284 O O . PRO B 1 235 ? -4.781 1.628 -37.125 1 25.84 235 PRO B O 1
ATOM 7287 N N . GLN B 1 236 ? -5.188 0.713 -39.062 1 25.45 236 GLN B N 1
ATOM 7288 C CA . GLN B 1 236 ? -5.344 -0.72 -38.812 1 25.45 236 GLN B CA 1
ATOM 7289 C C . GLN B 1 236 ? -4.461 -1.194 -37.656 1 25.45 236 GLN B C 1
ATOM 7291 O O . GLN B 1 236 ? -3.312 -1.587 -37.875 1 25.45 236 GLN B O 1
ATOM 7296 N N . CYS B 1 237 ? -4.273 -0.156 -36.812 1 27.66 237 CYS B N 1
ATOM 7297 C CA . CYS B 1 237 ? -3.412 -0.988 -35.969 1 27.66 237 CYS B CA 1
ATOM 7298 C C . CYS B 1 237 ? -3.857 -2.445 -36 1 27.66 237 CYS B C 1
ATOM 7300 O O . CYS B 1 237 ? -5.031 -2.744 -35.781 1 27.66 237 CYS B O 1
ATOM 7302 N N . LYS B 1 238 ? -3.426 -3.182 -36.5 1 28.97 238 LYS B N 1
ATOM 7303 C CA . LYS B 1 238 ? -3.434 -4.598 -36.156 1 28.97 238 LYS B CA 1
ATOM 7304 C C . LYS B 1 238 ? -3.924 -4.809 -34.719 1 28.97 238 LYS B C 1
ATOM 7306 O O . LYS B 1 238 ? -3.934 -3.875 -33.938 1 28.97 238 LYS B O 1
ATOM 7311 N N . TYR B 1 239 ? -4.203 -6.168 -34.125 1 40.38 239 TYR B N 1
ATOM 7312 C CA . TYR B 1 239 ? -4.52 -7.273 -33.219 1 40.38 239 TYR B CA 1
ATOM 7313 C C . TYR B 1 239 ? -3.955 -7.023 -31.828 1 40.38 239 TYR B C 1
ATOM 7315 O O . TYR B 1 239 ? -4.219 -7.789 -30.891 1 40.38 239 TYR B O 1
ATOM 7323 N N . GLY B 1 240 ? -2.975 -5.945 -31.391 1 54.38 240 GLY B N 1
ATOM 7324 C CA . GLY B 1 240 ? -2.111 -6.457 -30.328 1 54.38 240 GLY B CA 1
ATOM 7325 C C . GLY B 1 240 ? -1.91 -5.473 -29.188 1 54.38 240 GLY B C 1
ATOM 7326 O O . GLY B 1 240 ? -2.133 -4.27 -29.359 1 54.38 240 GLY B O 1
ATOM 7327 N N . PHE B 1 241 ? -2.207 -5.637 -27.953 1 75.38 241 PHE B N 1
ATOM 7328 C CA . PHE B 1 241 ? -1.835 -5.031 -26.688 1 75.38 241 PHE B CA 1
ATOM 7329 C C . PHE B 1 241 ? -0.405 -4.508 -26.734 1 75.38 241 PHE B C 1
ATOM 7331 O O . PHE B 1 241 ? 0.424 -5.016 -27.484 1 75.38 241 PHE B O 1
ATOM 7338 N N . GLU B 1 242 ? -0.232 -3.256 -26.141 1 87.06 242 GLU B N 1
ATOM 7339 C CA . GLU B 1 242 ? 1.141 -2.904 -25.781 1 87.06 242 GLU B CA 1
ATOM 7340 C C . GLU B 1 242 ? 1.674 -3.807 -24.672 1 87.06 242 GLU B C 1
ATOM 7342 O O . GLU B 1 242 ? 0.905 -4.508 -24.016 1 87.06 242 GLU B O 1
ATOM 7347 N N . ASP B 1 243 ? 2.938 -3.773 -24.625 1 94.56 243 ASP B N 1
ATOM 7348 C CA . ASP B 1 243 ? 3.545 -4.52 -23.531 1 94.56 243 ASP B CA 1
ATOM 7349 C C . ASP B 1 243 ? 3.115 -3.953 -22.172 1 94.56 243 ASP B C 1
ATOM 7351 O O . ASP B 1 243 ? 3.125 -2.736 -21.984 1 94.56 243 ASP B O 1
ATOM 7355 N N . SER B 1 244 ? 2.646 -4.832 -21.359 1 94.94 244 SER B N 1
ATOM 7356 C CA . SER B 1 244 ? 2.607 -4.43 -19.953 1 94.94 244 SER B CA 1
ATOM 7357 C C . SER B 1 244 ? 3.994 -4.039 -19.453 1 94.94 244 SER B C 1
ATOM 7359 O O . SER B 1 244 ? 5.004 -4.359 -20.078 1 94.94 244 SER B O 1
ATOM 7361 N N . GLU B 1 245 ? 4.039 -3.346 -18.344 1 95.12 245 GLU B N 1
ATOM 7362 C CA . GLU B 1 245 ? 5.328 -2.941 -17.781 1 95.12 245 GLU B CA 1
ATOM 7363 C C . GLU B 1 245 ? 6.207 -4.156 -17.484 1 95.12 245 GLU B C 1
ATOM 7365 O O . GLU B 1 245 ? 7.426 -4.102 -17.672 1 95.12 245 GLU B O 1
ATOM 7370 N N . MET B 1 246 ? 5.641 -5.25 -17.031 1 96.94 246 MET B N 1
ATOM 7371 C CA . MET B 1 246 ? 6.363 -6.492 -16.781 1 96.94 246 MET B CA 1
ATOM 7372 C C . MET B 1 246 ? 7.023 -7.008 -18.047 1 96.94 246 MET B C 1
ATOM 7374 O O . MET B 1 246 ? 8.211 -7.332 -18.062 1 96.94 246 MET B O 1
ATOM 7378 N N . VAL B 1 247 ? 6.277 -7.047 -19.094 1 97.62 247 VAL B N 1
ATOM 7379 C CA . VAL B 1 247 ? 6.777 -7.594 -20.359 1 97.62 247 VAL B CA 1
ATOM 7380 C C . VAL B 1 247 ? 7.832 -6.66 -20.938 1 97.62 247 VAL B C 1
ATOM 7382 O O . VAL B 1 247 ? 8.836 -7.117 -21.5 1 97.62 247 VAL B O 1
ATOM 7385 N N . ARG B 1 248 ? 7.578 -5.348 -20.828 1 97.19 248 ARG B N 1
ATOM 7386 C CA . ARG B 1 248 ? 8.562 -4.379 -21.297 1 97.19 248 ARG B CA 1
ATOM 7387 C C . ARG B 1 248 ? 9.93 -4.629 -20.656 1 97.19 248 ARG B C 1
ATOM 7389 O O . ARG B 1 248 ? 10.945 -4.676 -21.344 1 97.19 248 ARG B O 1
ATOM 7396 N N . VAL B 1 249 ? 9.953 -4.828 -19.375 1 98.06 249 VAL B N 1
ATOM 7397 C CA . VAL B 1 249 ? 11.195 -5.02 -18.625 1 98.06 249 VAL B CA 1
ATOM 7398 C C . VAL B 1 249 ? 11.828 -6.355 -19.031 1 98.06 249 VAL B C 1
ATOM 7400 O O . VAL B 1 249 ? 13.047 -6.453 -19.172 1 98.06 249 VAL B O 1
ATOM 7403 N N . LEU B 1 250 ? 11.016 -7.371 -19.219 1 98.44 250 LEU B N 1
ATOM 7404 C CA . LEU B 1 250 ? 11.516 -8.672 -19.656 1 98.44 250 LEU B CA 1
ATOM 7405 C C . LEU B 1 250 ? 12.164 -8.578 -21.031 1 98.44 250 LEU B C 1
ATOM 7407 O O . LEU B 1 250 ? 13.219 -9.164 -21.25 1 98.44 250 LEU B O 1
ATOM 7411 N N . ARG B 1 251 ? 11.523 -7.883 -21.906 1 97.88 251 ARG B N 1
ATOM 7412 C CA . ARG B 1 251 ? 12.086 -7.695 -23.25 1 97.88 251 ARG B CA 1
ATOM 7413 C C . ARG B 1 251 ? 13.383 -6.891 -23.188 1 97.88 251 ARG B C 1
ATOM 7415 O O . ARG B 1 251 ? 14.312 -7.152 -23.953 1 97.88 251 ARG B O 1
ATOM 7422 N N . GLU B 1 252 ? 13.438 -5.906 -22.328 1 96.88 252 GLU B N 1
ATOM 7423 C CA . GLU B 1 252 ? 14.664 -5.141 -22.125 1 96.88 252 GLU B CA 1
ATOM 7424 C C . GLU B 1 252 ? 15.797 -6.035 -21.625 1 96.88 252 GLU B C 1
ATOM 7426 O O . GLU B 1 252 ? 16.969 -5.781 -21.906 1 96.88 252 GLU B O 1
ATOM 7431 N N . MET B 1 253 ? 15.445 -7.055 -20.938 1 97.75 253 MET B N 1
ATOM 7432 C CA . MET B 1 253 ? 16.422 -8.023 -20.453 1 97.75 253 MET B CA 1
ATOM 7433 C C . MET B 1 253 ? 16.828 -8.992 -21.562 1 97.75 253 MET B C 1
ATOM 7435 O O . MET B 1 253 ? 17.672 -9.859 -21.344 1 97.75 253 MET B O 1
ATOM 7439 N N . GLY B 1 254 ? 16.203 -8.859 -22.703 1 98.19 254 GLY B N 1
ATOM 7440 C CA . GLY B 1 254 ? 16.594 -9.617 -23.875 1 98.19 254 GLY B CA 1
ATOM 7441 C C . GLY B 1 254 ? 15.695 -10.805 -24.156 1 98.19 254 GLY B C 1
ATOM 7442 O O . GLY B 1 254 ? 15.922 -11.547 -25.125 1 98.19 254 GLY B O 1
ATOM 7443 N N . ALA B 1 255 ? 14.633 -11.023 -23.422 1 98.69 255 ALA B N 1
ATOM 7444 C CA . ALA B 1 255 ? 13.758 -12.188 -23.562 1 98.69 255 ALA B CA 1
ATOM 7445 C C . ALA B 1 255 ? 12.953 -12.125 -24.844 1 98.69 255 ALA B C 1
ATOM 7447 O O . ALA B 1 255 ? 12.664 -11.039 -25.359 1 98.69 255 ALA B O 1
ATOM 7448 N N . ILE B 1 256 ? 12.625 -13.258 -25.359 1 98.69 256 ILE B N 1
ATOM 7449 C CA . ILE B 1 256 ? 11.727 -13.406 -26.5 1 98.69 256 ILE B CA 1
ATOM 7450 C C . ILE B 1 256 ? 10.422 -14.062 -26.062 1 98.69 256 ILE B C 1
ATOM 7452 O O . ILE B 1 256 ? 10.422 -15.203 -25.594 1 98.69 256 ILE B O 1
ATOM 7456 N N . VAL B 1 257 ? 9.289 -13.359 -26.156 1 98.44 257 VAL B N 1
ATOM 7457 C CA . VAL B 1 257 ? 8 -13.961 -25.828 1 98.44 257 VAL B CA 1
ATOM 7458 C C . VAL B 1 257 ? 7.574 -14.906 -26.938 1 98.44 257 VAL B C 1
ATOM 7460 O O . VAL B 1 257 ? 7.32 -14.477 -28.062 1 98.44 257 VAL B O 1
ATOM 7463 N N . ILE B 1 258 ? 7.457 -16.141 -26.641 1 98.38 258 ILE B N 1
ATOM 7464 C CA . ILE B 1 258 ? 7.211 -17.141 -27.672 1 98.38 258 ILE B CA 1
ATOM 7465 C C . ILE B 1 258 ? 5.727 -17.5 -27.703 1 98.38 258 ILE B C 1
ATOM 7467 O O . ILE B 1 258 ? 5.191 -17.859 -28.75 1 98.38 258 ILE B O 1
ATOM 7471 N N . CYS B 1 259 ? 5.09 -17.391 -26.594 1 97.62 259 CYS B N 1
ATOM 7472 C CA . CYS B 1 259 ? 3.654 -17.641 -26.547 1 97.62 259 CYS B CA 1
ATOM 7473 C C . CYS B 1 259 ? 3.049 -17.109 -25.266 1 97.62 259 CYS B C 1
ATOM 7475 O O . CYS B 1 259 ? 3.771 -16.797 -24.312 1 97.62 259 CYS B O 1
ATOM 7477 N N . MET B 1 260 ? 1.745 -16.891 -25.297 1 98.19 260 MET B N 1
ATOM 7478 C CA . MET B 1 260 ? 0.94 -16.688 -24.094 1 98.19 260 MET B CA 1
ATOM 7479 C C . MET B 1 260 ? 0.501 -18.031 -23.516 1 98.19 260 MET B C 1
ATOM 7481 O O . MET B 1 260 ? 0.443 -19.031 -24.234 1 98.19 260 MET B O 1
ATOM 7485 N N . THR B 1 261 ? 0.234 -18.031 -22.203 1 98.81 261 THR B N 1
ATOM 7486 C CA . THR B 1 261 ? -0.083 -19.312 -21.578 1 98.81 261 THR B CA 1
ATOM 7487 C C . THR B 1 261 ? -1.543 -19.359 -21.141 1 98.81 261 THR B C 1
ATOM 7489 O O . THR B 1 261 ? -2.123 -18.328 -20.797 1 98.81 261 THR B O 1
ATOM 7492 N N . ASN B 1 262 ? -2.092 -20.562 -21.141 1 98.56 262 ASN B N 1
ATOM 7493 C CA . ASN B 1 262 ? -3.486 -20.812 -20.812 1 98.56 262 ASN B CA 1
ATOM 7494 C C . ASN B 1 262 ? -3.779 -20.484 -19.344 1 98.56 262 ASN B C 1
ATOM 7496 O O . ASN B 1 262 ? -2.879 -20.516 -18.5 1 98.56 262 ASN B O 1
ATOM 7500 N N . THR B 1 263 ? -5 -20.109 -19.094 1 97.69 263 THR B N 1
ATOM 7501 C CA . THR B 1 263 ? -5.5 -19.781 -17.766 1 97.69 263 THR B CA 1
ATOM 7502 C C . THR B 1 263 ? -6.941 -20.25 -17.594 1 97.69 263 THR B C 1
ATOM 7504 O O . THR B 1 263 ? -7.613 -20.562 -18.578 1 97.69 263 THR B O 1
ATOM 7507 N N . PRO B 1 264 ? -7.367 -20.469 -16.344 1 94.75 264 PRO B N 1
ATOM 7508 C CA . PRO B 1 264 ? -8.812 -20.656 -16.203 1 94.75 264 PRO B CA 1
ATOM 7509 C C . PRO B 1 264 ? -9.625 -19.484 -16.734 1 94.75 264 PRO B C 1
ATOM 7511 O O . PRO B 1 264 ? -9.094 -18.375 -16.859 1 94.75 264 PRO B O 1
ATOM 7514 N N . ILE B 1 265 ? -10.898 -19.797 -16.984 1 92 265 ILE B N 1
ATOM 7515 C CA . ILE B 1 265 ? -11.789 -18.734 -17.422 1 92 265 ILE B CA 1
ATOM 7516 C C . ILE B 1 265 ? -11.781 -17.594 -16.406 1 92 265 ILE B C 1
ATOM 7518 O O . ILE B 1 265 ? -11.945 -17.828 -15.203 1 92 265 ILE B O 1
ATOM 7522 N N . PHE B 1 266 ? -11.43 -16.375 -16.766 1 87.5 266 PHE B N 1
ATOM 7523 C CA . PHE B 1 266 ? -11.398 -15.18 -15.93 1 87.5 266 PHE B CA 1
ATOM 7524 C C . PHE B 1 266 ? -10.203 -15.227 -14.977 1 87.5 266 PHE B C 1
ATOM 7526 O O . PHE B 1 266 ? -10.133 -14.445 -14.031 1 87.5 266 PHE B O 1
ATOM 7533 N N . CYS B 1 267 ? -9.32 -16.094 -15.141 1 89.69 267 CYS B N 1
ATOM 7534 C CA . CYS B 1 267 ? -8.281 -16.312 -14.141 1 89.69 267 CYS B CA 1
ATOM 7535 C C . CYS B 1 267 ? -8.898 -16.562 -12.766 1 89.69 267 CYS B C 1
ATOM 7537 O O . CYS B 1 267 ? -8.297 -16.234 -11.742 1 89.69 267 CYS B O 1
ATOM 7539 N N . GLY B 1 268 ? -10.117 -17.156 -12.758 1 86.75 268 GLY B N 1
ATOM 7540 C CA . GLY B 1 268 ? -10.914 -17.141 -11.547 1 86.75 268 GLY B CA 1
ATOM 7541 C C . GLY B 1 268 ? -10.992 -18.5 -10.867 1 86.75 268 GLY B C 1
ATOM 7542 O O . GLY B 1 268 ? -11.914 -18.766 -10.094 1 86.75 268 GLY B O 1
ATOM 7543 N N . HIS B 1 269 ? -10.039 -19.375 -11.188 1 87.38 269 HIS B N 1
ATOM 7544 C CA . HIS B 1 269 ? -10.078 -20.719 -10.625 1 87.38 269 HIS B CA 1
ATOM 7545 C C . HIS B 1 269 ? -8.672 -21.312 -10.484 1 87.38 269 HIS B C 1
ATOM 7547 O O . HIS B 1 269 ? -7.723 -20.797 -11.086 1 87.38 269 HIS B O 1
ATOM 7553 N N . TYR B 1 270 ? -8.578 -22.359 -9.672 1 89.62 270 TYR B N 1
ATOM 7554 C CA . TYR B 1 270 ? -7.27 -22.984 -9.539 1 89.62 270 TYR B CA 1
ATOM 7555 C C . TYR B 1 270 ? -7.145 -24.172 -10.492 1 89.62 270 TYR B C 1
ATOM 7557 O O . TYR B 1 270 ? -6.07 -24.766 -10.617 1 89.62 270 TYR B O 1
ATOM 7565 N N . ILE B 1 271 ? -8.203 -24.516 -11.148 1 93.19 271 ILE B N 1
ATOM 7566 C CA . ILE B 1 271 ? -8.172 -25.469 -12.25 1 93.19 271 ILE B CA 1
ATOM 7567 C C . ILE B 1 271 ? -8.148 -24.719 -13.586 1 93.19 271 ILE B C 1
ATOM 7569 O O . ILE B 1 271 ? -9.078 -23.969 -13.898 1 93.19 271 ILE B O 1
ATOM 7573 N N . THR B 1 272 ? -7.117 -24.891 -14.297 1 96.44 272 THR B N 1
ATOM 7574 C CA . THR B 1 272 ? -7 -24.203 -15.578 1 96.44 272 THR B CA 1
ATOM 7575 C C . THR B 1 272 ? -7.824 -24.922 -16.641 1 96.44 272 THR B C 1
ATOM 7577 O O . THR B 1 272 ? -7.406 -25.953 -17.172 1 96.44 272 THR B O 1
ATOM 7580 N N . ASN B 1 273 ? -8.969 -24.391 -16.844 1 94.44 273 ASN B N 1
ATOM 7581 C CA . ASN B 1 273 ? -9.922 -24.828 -17.844 1 94.44 273 ASN B CA 1
ATOM 7582 C C . ASN B 1 273 ? -10.781 -23.672 -18.359 1 94.44 273 ASN B C 1
ATOM 7584 O O . ASN B 1 273 ? -11.078 -22.75 -17.609 1 94.44 273 ASN B O 1
ATOM 7588 N N . ASN B 1 274 ? -11.016 -23.656 -19.609 1 94.81 274 ASN B N 1
ATOM 7589 C CA . ASN B 1 274 ? -11.867 -22.625 -20.203 1 94.81 274 ASN B CA 1
ATOM 7590 C C . ASN B 1 274 ? -12.492 -23.109 -21.516 1 94.81 274 ASN B C 1
ATOM 7592 O O . ASN B 1 274 ? -12.227 -24.219 -21.953 1 94.81 274 ASN B O 1
ATOM 7596 N N . THR B 1 275 ? -13.25 -22.281 -22.156 1 92.69 275 THR B N 1
ATOM 7597 C CA . THR B 1 275 ? -14.016 -22.672 -23.328 1 92.69 275 THR B CA 1
ATOM 7598 C C . THR B 1 275 ? -13.266 -22.328 -24.609 1 92.69 275 THR B C 1
ATOM 7600 O O . THR B 1 275 ? -13.773 -22.562 -25.703 1 92.69 275 THR B O 1
ATOM 7603 N N . VAL B 1 276 ? -12.133 -21.797 -24.484 1 96.56 276 VAL B N 1
ATOM 7604 C CA . VAL B 1 276 ? -11.359 -21.422 -25.672 1 96.56 276 VAL B CA 1
ATOM 7605 C C . VAL B 1 276 ? -10.281 -22.469 -25.938 1 96.56 276 VAL B C 1
ATOM 7607 O O . VAL B 1 276 ? -10.383 -23.25 -26.891 1 96.56 276 VAL B O 1
ATOM 7610 N N . PHE B 1 277 ? -9.406 -22.609 -24.969 1 97.31 277 PHE B N 1
ATOM 7611 C CA . PHE B 1 277 ? -8.227 -23.438 -25.188 1 97.31 277 PHE B CA 1
ATOM 7612 C C . PHE B 1 277 ? -8.398 -24.797 -24.547 1 97.31 277 PHE B C 1
ATOM 7614 O O . PHE B 1 277 ? -7.672 -25.75 -24.859 1 97.31 277 PHE B O 1
ATOM 7621 N N . GLY B 1 278 ? -9.297 -24.875 -23.531 1 95.38 278 GLY B N 1
ATOM 7622 C CA . GLY B 1 278 ? -9.594 -26.156 -22.906 1 95.38 278 GLY B CA 1
ATOM 7623 C C . GLY B 1 278 ? -8.766 -26.422 -21.656 1 95.38 278 GLY B C 1
ATOM 7624 O O . GLY B 1 278 ? -8.094 -25.531 -21.156 1 95.38 278 GLY B O 1
ATOM 7625 N N . PHE B 1 279 ? -8.883 -27.656 -21.125 1 96.31 279 PHE B N 1
ATOM 7626 C CA . PHE B 1 279 ? -8.273 -28.094 -19.891 1 96.31 279 PHE B CA 1
ATOM 7627 C C . PHE B 1 279 ? -6.777 -28.312 -20.062 1 96.31 279 PHE B C 1
ATOM 7629 O O . PHE B 1 279 ? -6.359 -29.078 -20.938 1 96.31 279 PHE B O 1
ATOM 7636 N N . SER B 1 280 ? -5.953 -27.641 -19.281 1 97.94 280 SER B N 1
ATOM 7637 C CA . SER B 1 280 ? -4.512 -27.875 -19.297 1 97.94 280 SER B CA 1
ATOM 7638 C C . SER B 1 280 ? -4.145 -29.141 -18.547 1 97.94 280 SER B C 1
ATOM 7640 O O . SER B 1 280 ? -4.371 -29.25 -17.344 1 97.94 280 SER B O 1
ATOM 7642 N N . GLN B 1 281 ? -3.488 -30.031 -19.203 1 97.62 281 GLN B N 1
ATOM 7643 C CA . GLN B 1 281 ? -3.158 -31.328 -18.656 1 97.62 281 GLN B CA 1
ATOM 7644 C C . GLN B 1 281 ? -1.831 -31.297 -17.891 1 97.62 281 GLN B C 1
ATOM 7646 O O . GLN B 1 281 ? -0.856 -30.719 -18.375 1 97.62 281 GLN B O 1
ATOM 7651 N N . ASN B 1 282 ? -1.884 -31.875 -16.719 1 97.38 282 ASN B N 1
ATOM 7652 C CA . ASN B 1 282 ? -0.642 -32 -15.961 1 97.38 282 ASN B CA 1
ATOM 7653 C C . ASN B 1 282 ? 0.293 -33.031 -16.594 1 97.38 282 ASN B C 1
ATOM 7655 O O . ASN B 1 282 ? -0.108 -34.156 -16.828 1 97.38 282 ASN B O 1
ATOM 7659 N N . PRO B 1 283 ? 1.507 -32.656 -16.844 1 95.75 283 PRO B N 1
ATOM 7660 C CA . PRO B 1 283 ? 2.426 -33.562 -17.516 1 95.75 283 PRO B CA 1
ATOM 7661 C C . PRO B 1 283 ? 2.689 -34.844 -16.719 1 95.75 283 PRO B C 1
ATOM 7663 O O . PRO B 1 283 ? 3.066 -35.875 -17.281 1 95.75 283 PRO B O 1
ATOM 7666 N N . TYR B 1 284 ? 2.512 -34.844 -15.43 1 95.81 284 TYR B N 1
ATOM 7667 C CA . TYR B 1 284 ? 2.748 -36 -14.586 1 95.81 284 TYR B CA 1
ATOM 7668 C C . TYR B 1 284 ? 1.529 -36.938 -14.57 1 95.81 284 TYR B C 1
ATOM 7670 O O . TYR B 1 284 ? 1.659 -38.125 -14.383 1 95.81 284 TYR B O 1
ATOM 7678 N N . GLN B 1 285 ? 0.368 -36.312 -14.633 1 96 285 GLN B N 1
ATOM 7679 C CA . GLN B 1 285 ? -0.906 -37 -14.711 1 96 285 GLN B CA 1
ATOM 7680 C C . GLN B 1 285 ? -1.92 -36.219 -15.539 1 96 285 GLN B C 1
ATOM 7682 O O . GLN B 1 285 ? -2.561 -35.312 -15.039 1 96 285 GLN B O 1
ATOM 7687 N N . LYS B 1 286 ? -2.273 -36.688 -16.641 1 95.12 286 LYS B N 1
ATOM 7688 C CA . LYS B 1 286 ? -2.971 -35.906 -17.672 1 95.12 286 LYS B CA 1
ATOM 7689 C C . LYS B 1 286 ? -4.391 -35.562 -17.234 1 95.12 286 LYS B C 1
ATOM 7691 O O . LYS B 1 286 ? -4.988 -34.625 -17.734 1 95.12 286 LYS B O 1
ATOM 7696 N N . TYR B 1 287 ? -4.961 -36.312 -16.312 1 94.69 287 TYR B N 1
ATOM 7697 C CA . TYR B 1 287 ? -6.34 -36.062 -15.914 1 94.69 287 TYR B CA 1
ATOM 7698 C C . TYR B 1 287 ? -6.395 -35.062 -14.758 1 94.69 287 TYR B C 1
ATOM 7700 O O . TYR B 1 287 ? -7.48 -34.688 -14.312 1 94.69 287 TYR B O 1
ATOM 7708 N N . ARG B 1 288 ? -5.266 -34.656 -14.273 1 96.69 288 ARG B N 1
ATOM 7709 C CA . ARG B 1 288 ? -5.184 -33.656 -13.219 1 96.69 288 ARG B CA 1
ATOM 7710 C C . ARG B 1 288 ? -4.738 -32.312 -13.773 1 96.69 288 ARG B C 1
ATOM 7712 O O . ARG B 1 288 ? -4.105 -32.25 -14.836 1 96.69 288 ARG B O 1
ATOM 7719 N N . THR B 1 289 ? -5.133 -31.281 -13.078 1 96.62 289 THR B N 1
ATOM 7720 C CA . THR B 1 289 ? -4.848 -29.938 -13.539 1 96.62 289 THR B CA 1
ATOM 7721 C C . THR B 1 289 ? -3.389 -29.562 -13.273 1 96.62 289 THR B C 1
ATOM 7723 O O . THR B 1 289 ? -2.742 -30.156 -12.406 1 96.62 289 THR B O 1
ATOM 7726 N N . THR B 1 290 ? -2.822 -28.688 -14.094 1 97.75 290 THR B N 1
ATOM 7727 C CA . THR B 1 290 ? -1.528 -28.062 -13.828 1 97.75 290 THR B CA 1
ATOM 7728 C C . THR B 1 290 ? -1.636 -27.047 -12.703 1 97.75 290 THR B C 1
ATOM 7730 O O . THR B 1 290 ? -0.62 -26.594 -12.172 1 97.75 290 THR B O 1
ATOM 7733 N N . GLY B 1 291 ? -2.832 -26.75 -12.258 1 95.56 291 GLY B N 1
ATOM 7734 C CA . GLY B 1 291 ? -3.094 -25.672 -11.305 1 95.56 291 GLY B CA 1
ATOM 7735 C C . GLY B 1 291 ? -3.631 -24.422 -11.953 1 95.56 291 GLY B C 1
ATOM 7736 O O . GLY B 1 291 ? -3.881 -24.391 -13.156 1 95.56 291 GLY B O 1
ATOM 7737 N N . GLY B 1 292 ? -3.791 -23.391 -11.164 1 92.94 292 GLY B N 1
ATOM 7738 C CA . GLY B 1 292 ? -4.312 -22.125 -11.633 1 92.94 292 GLY B CA 1
ATOM 7739 C C . GLY B 1 292 ? -4.242 -21.016 -10.594 1 92.94 292 GLY B C 1
ATOM 7740 O O . GLY B 1 292 ? -4.094 -21.297 -9.398 1 92.94 292 GLY B O 1
ATOM 7741 N N . SER B 1 293 ? -4.188 -19.719 -11.055 1 94.56 293 SER B N 1
ATOM 7742 C CA . SER B 1 293 ? -4.625 -19.422 -12.414 1 94.56 293 SER B CA 1
ATOM 7743 C C . SER B 1 293 ? -3.439 -19.391 -13.375 1 94.56 293 SER B C 1
ATOM 7745 O O . SER B 1 293 ? -3.598 -19.062 -14.555 1 94.56 293 SER B O 1
ATOM 7747 N N . SER B 1 294 ? -2.191 -19.734 -12.992 1 98.44 294 SER B N 1
ATOM 7748 C CA . SER B 1 294 ? -1.039 -19.766 -13.883 1 98.44 294 SER B CA 1
ATOM 7749 C C . SER B 1 294 ? -0.753 -21.188 -14.359 1 98.44 294 SER B C 1
ATOM 7751 O O . SER B 1 294 ? 0.404 -21.609 -14.406 1 98.44 294 SER B O 1
ATOM 7753 N N . GLY B 1 295 ? -1.786 -21.859 -14.672 1 98.25 295 GLY B N 1
ATOM 7754 C CA . GLY B 1 295 ? -1.649 -23.266 -15.016 1 98.25 295 GLY B CA 1
ATOM 7755 C C . GLY B 1 295 ? -0.899 -23.484 -16.312 1 98.25 295 GLY B C 1
ATOM 7756 O O . GLY B 1 295 ? -0.096 -24.406 -16.422 1 98.25 295 GLY B O 1
ATOM 7757 N N . GLY B 1 296 ? -1.188 -22.703 -17.344 1 98.62 296 GLY B N 1
ATOM 7758 C CA . GLY B 1 296 ? -0.428 -22.812 -18.578 1 98.62 296 GLY B CA 1
ATOM 7759 C C . GLY B 1 296 ? 1.06 -22.594 -18.391 1 98.62 296 GLY B C 1
ATOM 7760 O O . GLY B 1 296 ? 1.88 -23.297 -18.984 1 98.62 296 GLY B O 1
ATOM 7761 N N . SER B 1 297 ? 1.394 -21.625 -17.578 1 98.69 297 SER B N 1
ATOM 7762 C CA . SER B 1 297 ? 2.791 -21.344 -17.266 1 98.69 297 SER B CA 1
ATOM 7763 C C . SER B 1 297 ? 3.459 -22.516 -16.578 1 98.69 297 SER B C 1
ATOM 7765 O O . SER B 1 297 ? 4.617 -22.844 -16.859 1 98.69 297 SER B O 1
ATOM 7767 N N . GLY B 1 298 ? 2.715 -23.109 -15.688 1 98.19 298 GLY B N 1
ATOM 7768 C CA . GLY B 1 298 ? 3.248 -24.281 -15.016 1 98.19 298 GLY B CA 1
ATOM 7769 C C . GLY B 1 298 ? 3.52 -25.453 -15.953 1 98.19 298 GLY B C 1
ATOM 7770 O O . GLY B 1 298 ? 4.609 -26.016 -15.938 1 98.19 298 GLY B O 1
ATOM 7771 N N . GLY B 1 299 ? 2.578 -25.75 -16.797 1 97.81 299 GLY B N 1
ATOM 7772 C CA . GLY B 1 299 ? 2.686 -26.875 -17.719 1 97.81 299 GLY B CA 1
ATOM 7773 C C . GLY B 1 299 ? 3.779 -26.703 -18.75 1 97.81 299 GLY B C 1
ATOM 7774 O O . GLY B 1 299 ? 4.535 -27.641 -19.031 1 97.81 299 GLY B O 1
ATOM 7775 N N . ILE B 1 300 ? 3.873 -25.5 -19.281 1 98.19 300 ILE B N 1
ATOM 7776 C CA . ILE B 1 300 ? 4.785 -25.266 -20.391 1 98.19 300 ILE B CA 1
ATOM 7777 C C . ILE B 1 300 ? 6.227 -25.344 -19.906 1 98.19 300 ILE B C 1
ATOM 7779 O O . ILE B 1 300 ? 7.113 -25.797 -20.625 1 98.19 300 ILE B O 1
ATOM 7783 N N . VAL B 1 301 ? 6.496 -24.938 -18.688 1 97.75 301 VAL B N 1
ATOM 7784 C CA . VAL B 1 301 ? 7.836 -25.047 -18.125 1 97.75 301 VAL B CA 1
ATOM 7785 C C . VAL B 1 301 ? 8.109 -26.5 -17.75 1 97.75 301 VAL B C 1
ATOM 7787 O O . VAL B 1 301 ? 9.211 -27.016 -17.984 1 97.75 301 VAL B O 1
ATOM 7790 N N . ALA B 1 302 ? 7.105 -27.172 -17.203 1 96.88 302 ALA B N 1
ATOM 7791 C CA . ALA B 1 302 ? 7.27 -28.547 -16.75 1 96.88 302 ALA B CA 1
ATOM 7792 C C . ALA B 1 302 ? 7.594 -29.484 -17.922 1 96.88 302 ALA B C 1
ATOM 7794 O O . ALA B 1 302 ? 8.312 -30.469 -17.766 1 96.88 302 ALA B O 1
ATOM 7795 N N . THR B 1 303 ? 7.082 -29.172 -19.109 1 96 303 THR B N 1
ATOM 7796 C CA . THR B 1 303 ? 7.355 -29.969 -20.297 1 96 303 THR B CA 1
ATOM 7797 C C . THR B 1 303 ? 8.656 -29.516 -20.953 1 96 303 THR B C 1
ATOM 7799 O O . THR B 1 303 ? 8.992 -29.984 -22.047 1 96 303 THR B O 1
ATOM 7802 N N . ARG B 1 304 ? 9.336 -28.562 -20.406 1 96.19 304 ARG B N 1
ATOM 7803 C CA . ARG B 1 304 ? 10.57 -27.984 -20.922 1 96.19 304 ARG B CA 1
ATOM 7804 C C . ARG B 1 304 ? 10.352 -27.344 -22.297 1 96.19 304 ARG B C 1
ATOM 7806 O O . ARG B 1 304 ? 11.195 -27.484 -23.188 1 96.19 304 ARG B O 1
ATOM 7813 N N . SER B 1 305 ? 9.211 -26.844 -22.422 1 97.25 305 SER B N 1
ATOM 7814 C CA . SER B 1 305 ? 8.891 -26.156 -23.672 1 97.25 305 SER B CA 1
ATOM 7815 C C . SER B 1 305 ? 9.359 -24.703 -23.641 1 97.25 305 SER B C 1
ATOM 7817 O O . SER B 1 305 ? 9.43 -24.047 -24.688 1 97.25 305 SER B O 1
ATOM 7819 N N . VAL B 1 306 ? 9.617 -24.156 -22.5 1 97.94 306 VAL B N 1
ATOM 7820 C CA . VAL B 1 306 ? 10.344 -22.922 -22.25 1 97.94 306 VAL B CA 1
ATOM 7821 C C . VAL B 1 306 ? 11.148 -23.047 -20.953 1 97.94 306 VAL B C 1
ATOM 7823 O O . VAL B 1 306 ? 10.797 -23.828 -20.078 1 97.94 306 VAL B O 1
ATOM 7826 N N . PRO B 1 307 ? 12.227 -22.328 -20.875 1 97.38 307 PRO B N 1
ATOM 7827 C CA . PRO B 1 307 ? 13 -22.406 -19.625 1 97.38 307 PRO B CA 1
ATOM 7828 C C . PRO B 1 307 ? 12.406 -21.562 -18.516 1 97.38 307 PRO B C 1
ATOM 7830 O O . PRO B 1 307 ? 12.711 -21.781 -17.328 1 97.38 307 PRO B O 1
ATOM 7833 N N . LEU B 1 308 ? 11.602 -20.594 -18.859 1 98.25 308 LEU B N 1
ATOM 7834 C CA . LEU B 1 308 ? 11.039 -19.656 -17.875 1 98.25 308 LEU B CA 1
ATOM 7835 C C . LEU B 1 308 ? 9.672 -19.156 -18.344 1 98.25 308 LEU B C 1
ATOM 7837 O O . LEU B 1 308 ? 9.469 -18.875 -19.516 1 98.25 308 LEU B O 1
ATOM 7841 N N . ALA B 1 309 ? 8.758 -19.031 -17.422 1 98.81 309 ALA B N 1
ATOM 7842 C CA . ALA B 1 309 ? 7.453 -18.438 -17.672 1 98.81 309 ALA B CA 1
ATOM 7843 C C . ALA B 1 309 ? 7.066 -17.469 -16.562 1 98.81 309 ALA B C 1
ATOM 7845 O O . ALA B 1 309 ? 7.578 -17.547 -15.445 1 98.81 309 ALA B O 1
ATOM 7846 N N . ILE B 1 310 ? 6.219 -16.5 -16.875 1 98.88 310 ILE B N 1
ATOM 7847 C CA . ILE B 1 310 ? 5.711 -15.547 -15.906 1 98.88 310 ILE B CA 1
ATOM 7848 C C . ILE B 1 310 ? 4.258 -15.867 -15.57 1 98.88 310 ILE B C 1
ATOM 7850 O O . ILE B 1 310 ? 3.443 -16.094 -16.469 1 98.88 310 ILE B O 1
ATOM 7854 N N . GLY B 1 311 ? 3.988 -15.969 -14.32 1 98.56 311 GLY B N 1
ATOM 7855 C CA . GLY B 1 311 ? 2.629 -16.125 -13.828 1 98.56 311 GLY B CA 1
ATOM 7856 C C . GLY B 1 311 ? 2.174 -14.977 -12.945 1 98.56 311 GLY B C 1
ATOM 7857 O O . GLY B 1 311 ? 2.895 -13.992 -12.789 1 98.56 311 GLY B O 1
ATOM 7858 N N . SER B 1 312 ? 0.953 -15.07 -12.516 1 97.25 312 SER B N 1
ATOM 7859 C CA . SER B 1 312 ? 0.377 -14.148 -11.547 1 97.25 312 SER B CA 1
ATOM 7860 C C . SER B 1 312 ? -0.264 -14.898 -10.383 1 97.25 312 SER B C 1
ATOM 7862 O O . SER B 1 312 ? -0.598 -16.078 -10.508 1 97.25 312 SER B O 1
ATOM 7864 N N . ASP B 1 313 ? -0.35 -14.195 -9.281 1 96.75 313 ASP B N 1
ATOM 7865 C CA . ASP B 1 313 ? -0.795 -14.859 -8.055 1 96.75 313 ASP B CA 1
ATOM 7866 C C . ASP B 1 313 ? -1.63 -13.914 -7.195 1 96.75 313 ASP B C 1
ATOM 7868 O O . ASP B 1 313 ? -1.238 -12.773 -6.961 1 96.75 313 ASP B O 1
ATOM 7872 N N . LEU B 1 314 ? -2.795 -14.398 -6.801 1 92.88 314 LEU B N 1
ATOM 7873 C CA . LEU B 1 314 ? -3.648 -13.68 -5.863 1 92.88 314 LEU B CA 1
ATOM 7874 C C . LEU B 1 314 ? -3.914 -14.516 -4.617 1 92.88 314 LEU B C 1
ATOM 7876 O O . LEU B 1 314 ? -3.926 -13.992 -3.502 1 92.88 314 LEU B O 1
ATOM 7880 N N . LEU B 1 315 ? -4.164 -15.812 -4.836 1 92.25 315 LEU B N 1
ATOM 7881 C CA . LEU B 1 315 ? -4.5 -16.703 -3.736 1 92.25 315 LEU B CA 1
ATOM 7882 C C . LEU B 1 315 ? -3.6 -17.938 -3.748 1 92.25 315 LEU B C 1
ATOM 7884 O O . LEU B 1 315 ? -3.84 -18.906 -3.012 1 92.25 315 LEU B O 1
ATOM 7888 N N . GLY B 1 316 ? -2.584 -17.969 -4.617 1 94.62 316 GLY B N 1
ATOM 7889 C CA . GLY B 1 316 ? -1.694 -19.109 -4.754 1 94.62 316 GLY B CA 1
ATOM 7890 C C . GLY B 1 316 ? -1.45 -19.516 -6.199 1 94.62 316 GLY B C 1
ATOM 7891 O O . GLY B 1 316 ? -0.836 -20.547 -6.465 1 94.62 316 GLY B O 1
ATOM 7892 N N . SER B 1 317 ? -1.747 -18.672 -7.051 1 96.31 317 SER B N 1
ATOM 7893 C CA . SER B 1 317 ? -1.852 -19.016 -8.461 1 96.31 317 SER B CA 1
ATOM 7894 C C . SER B 1 317 ? -0.473 -19.172 -9.102 1 96.31 317 SER B C 1
ATOM 7896 O O . SER B 1 317 ? -0.357 -19.609 -10.25 1 96.31 317 SER B O 1
ATOM 7898 N N . ILE B 1 318 ? 0.579 -18.812 -8.484 1 98.19 318 ILE B N 1
ATOM 7899 C CA . ILE B 1 318 ? 1.92 -19.188 -8.922 1 98.19 318 ILE B CA 1
ATOM 7900 C C . ILE B 1 318 ? 2.389 -20.422 -8.148 1 98.19 318 ILE B C 1
ATOM 7902 O O . ILE B 1 318 ? 2.951 -21.344 -8.727 1 98.19 318 ILE B O 1
ATOM 7906 N N . ARG B 1 319 ? 2.102 -20.453 -6.918 1 97.88 319 ARG B N 1
ATOM 7907 C CA . ARG B 1 319 ? 2.604 -21.469 -6.008 1 97.88 319 ARG B CA 1
ATOM 7908 C C . ARG B 1 319 ? 1.966 -22.828 -6.305 1 97.88 319 ARG B C 1
ATOM 7910 O O . ARG B 1 319 ? 2.652 -23.844 -6.324 1 97.88 319 ARG B O 1
ATOM 7917 N N . MET B 1 320 ? 0.673 -22.844 -6.582 1 97.44 320 MET B N 1
ATOM 7918 C CA . MET B 1 320 ? -0.016 -24.109 -6.852 1 97.44 320 MET B CA 1
ATOM 7919 C C . MET B 1 320 ? 0.454 -24.719 -8.172 1 97.44 320 MET B C 1
ATOM 7921 O O . MET B 1 320 ? 0.931 -25.844 -8.203 1 97.44 320 MET B O 1
ATOM 7925 N N . PRO B 1 321 ? 0.422 -23.922 -9.211 1 98.12 321 PRO B N 1
ATOM 7926 C CA . PRO B 1 321 ? 0.918 -24.516 -10.453 1 98.12 321 PRO B CA 1
ATOM 7927 C C . PRO B 1 321 ? 2.381 -24.938 -10.367 1 98.12 321 PRO B C 1
ATOM 7929 O O . PRO B 1 321 ? 2.764 -25.969 -10.93 1 98.12 321 PRO B O 1
ATOM 7932 N N . SER B 1 322 ? 3.199 -24.172 -9.703 1 98.44 322 SER B N 1
ATOM 7933 C CA . SER B 1 322 ? 4.602 -24.547 -9.547 1 98.44 322 SER B CA 1
ATOM 7934 C C . SER B 1 322 ? 4.734 -25.844 -8.758 1 98.44 322 SER B C 1
ATOM 7936 O O . SER B 1 322 ? 5.449 -26.766 -9.172 1 98.44 322 SER B O 1
ATOM 7938 N N . GLY B 1 323 ? 4.066 -25.953 -7.672 1 98.19 323 GLY B N 1
ATOM 7939 C CA . GLY B 1 323 ? 4.117 -27.141 -6.844 1 98.19 323 GLY B CA 1
ATOM 7940 C C . GLY B 1 323 ? 3.566 -28.375 -7.539 1 98.19 323 GLY B C 1
ATOM 7941 O O . GLY B 1 323 ? 4.184 -29.438 -7.508 1 98.19 323 GLY B O 1
ATOM 7942 N N . TRP B 1 324 ? 2.422 -28.25 -8.172 1 97.81 324 TRP B N 1
ATOM 7943 C CA . TRP B 1 324 ? 1.704 -29.375 -8.758 1 97.81 324 TRP B CA 1
ATOM 7944 C C . TRP B 1 324 ? 2.404 -29.859 -10.023 1 97.81 324 TRP B C 1
ATOM 7946 O O . TRP B 1 324 ? 2.176 -30.984 -10.477 1 97.81 324 TRP B O 1
ATOM 7956 N N . CYS B 1 325 ? 3.256 -28.984 -10.617 1 97.62 325 CYS B N 1
ATOM 7957 C CA . CYS B 1 325 ? 3.98 -29.359 -11.828 1 97.62 325 CYS B CA 1
ATOM 7958 C C . CYS B 1 325 ? 5.457 -29.578 -11.531 1 97.62 325 CYS B C 1
ATOM 7960 O O . CYS B 1 325 ? 6.262 -29.75 -12.453 1 97.62 325 CYS B O 1
ATOM 7962 N N . GLY B 1 326 ? 5.867 -29.531 -10.305 1 97.44 326 GLY B N 1
ATOM 7963 C CA . GLY B 1 326 ? 7.246 -29.797 -9.93 1 97.44 326 GLY B CA 1
ATOM 7964 C C . GLY B 1 326 ? 8.211 -28.703 -10.344 1 97.44 326 GLY B C 1
ATOM 7965 O O . GLY B 1 326 ? 9.312 -28.984 -10.812 1 97.44 326 GLY B O 1
ATOM 7966 N N . LEU B 1 327 ? 7.816 -27.484 -10.211 1 97.88 327 LEU B N 1
ATOM 7967 C CA . LEU B 1 327 ? 8.625 -26.328 -10.594 1 97.88 327 LEU B CA 1
ATOM 7968 C C . LEU B 1 327 ? 8.961 -25.469 -9.383 1 97.88 327 LEU B C 1
ATOM 7970 O O . LEU B 1 327 ? 8.336 -25.609 -8.328 1 97.88 327 LEU B O 1
ATOM 7974 N N . TYR B 1 328 ? 9.984 -24.688 -9.555 1 98.38 328 TYR B N 1
ATOM 7975 C CA . TYR B 1 328 ? 10.25 -23.594 -8.633 1 98.38 328 TYR B CA 1
ATOM 7976 C C . TYR B 1 328 ? 9.516 -22.328 -9.07 1 98.38 328 TYR B C 1
ATOM 7978 O O . TYR B 1 328 ? 9.578 -21.938 -10.234 1 98.38 328 TYR B O 1
ATOM 7986 N N . GLY B 1 329 ? 8.711 -21.766 -8.234 1 98.69 329 GLY B N 1
ATOM 7987 C CA . GLY B 1 329 ? 8.016 -20.5 -8.477 1 98.69 329 GLY B CA 1
ATOM 7988 C C . GLY B 1 329 ? 8.305 -19.453 -7.418 1 98.69 329 GLY B C 1
ATOM 7989 O O . GLY B 1 329 ? 8.492 -19.781 -6.246 1 98.69 329 GLY B O 1
ATOM 7990 N N . PHE B 1 330 ? 8.367 -18.234 -7.801 1 98.81 330 PHE B N 1
ATOM 7991 C CA . PHE B 1 330 ? 8.633 -17.156 -6.852 1 98.81 330 PHE B CA 1
ATOM 7992 C C . PHE B 1 330 ? 7.527 -16.109 -6.895 1 98.81 330 PHE B C 1
ATOM 7994 O O . PHE B 1 330 ? 7.188 -15.602 -7.965 1 98.81 330 PHE B O 1
ATOM 8001 N N . ASN B 1 331 ? 6.938 -15.914 -5.824 1 98.31 331 ASN B N 1
ATOM 8002 C CA . ASN B 1 331 ? 5.945 -14.875 -5.566 1 98.31 331 ASN B CA 1
ATOM 8003 C C . ASN B 1 331 ? 6.543 -13.719 -4.773 1 98.31 331 ASN B C 1
ATOM 8005 O O . ASN B 1 331 ? 6.48 -13.703 -3.543 1 98.31 331 ASN B O 1
ATOM 8009 N N . PRO B 1 332 ? 7.023 -12.641 -5.445 1 98.38 332 PRO B N 1
ATOM 8010 C CA . PRO B 1 332 ? 7.746 -11.562 -4.766 1 98.38 332 PRO B CA 1
ATOM 8011 C C . PRO B 1 332 ? 6.828 -10.656 -3.961 1 98.38 332 PRO B C 1
ATOM 8013 O O . PRO B 1 332 ? 5.605 -10.82 -3.99 1 98.38 332 PRO B O 1
ATOM 8016 N N . THR B 1 333 ? 7.48 -9.805 -3.143 1 97.12 333 THR B N 1
ATOM 8017 C CA . THR B 1 333 ? 6.703 -8.719 -2.561 1 97.12 333 THR B CA 1
ATOM 8018 C C . THR B 1 333 ? 5.953 -7.945 -3.645 1 97.12 333 THR B C 1
ATOM 8020 O O . THR B 1 333 ? 6.562 -7.465 -4.605 1 97.12 333 THR B O 1
ATOM 8023 N N . SER B 1 334 ? 4.715 -7.797 -3.467 1 94.88 334 SER B N 1
ATOM 8024 C CA . SER B 1 334 ? 3.826 -7.324 -4.523 1 94.88 334 SER B CA 1
ATOM 8025 C C . SER B 1 334 ? 4.242 -5.945 -5.02 1 94.88 334 SER B C 1
ATOM 8027 O O . SER B 1 334 ? 4.262 -5.691 -6.227 1 94.88 334 SER B O 1
ATOM 8029 N N . ARG B 1 335 ? 4.633 -5.09 -4.18 1 94.12 335 ARG B N 1
ATOM 8030 C CA . ARG B 1 335 ? 4.867 -3.695 -4.539 1 94.12 335 ARG B CA 1
ATOM 8031 C C . ARG B 1 335 ? 6.227 -3.523 -5.207 1 94.12 335 ARG B C 1
ATOM 8033 O O . ARG B 1 335 ? 6.531 -2.455 -5.742 1 94.12 335 ARG B O 1
ATOM 8040 N N . ARG B 1 336 ? 7.008 -4.52 -5.258 1 96.69 336 ARG B N 1
ATOM 8041 C CA . ARG B 1 336 ? 8.32 -4.438 -5.891 1 96.69 336 ARG B CA 1
ATOM 8042 C C . ARG B 1 336 ? 8.234 -4.789 -7.371 1 96.69 336 ARG B C 1
ATOM 8044 O O . ARG B 1 336 ? 9.203 -4.605 -8.109 1 96.69 336 ARG B O 1
ATOM 8051 N N . VAL B 1 337 ? 7.039 -5.258 -7.812 1 97.12 337 VAL B N 1
ATOM 8052 C CA . VAL B 1 337 ? 6.852 -5.609 -9.219 1 97.12 337 VAL B CA 1
ATOM 8053 C C . VAL B 1 337 ? 5.602 -4.918 -9.758 1 97.12 337 VAL B C 1
ATOM 8055 O O . VAL B 1 337 ? 4.594 -4.805 -9.055 1 97.12 337 VAL B O 1
ATOM 8058 N N . SER B 1 338 ? 5.703 -4.457 -10.992 1 96.19 338 SER B N 1
ATOM 8059 C CA . SER B 1 338 ? 4.602 -3.715 -11.594 1 96.19 338 SER B CA 1
ATOM 8060 C C . SER B 1 338 ? 3.592 -4.656 -12.242 1 96.19 338 SER B C 1
ATOM 8062 O O . SER B 1 338 ? 3.971 -5.672 -12.828 1 96.19 338 SER B O 1
ATOM 8064 N N . LYS B 1 339 ? 2.355 -4.281 -12.148 1 94.75 339 LYS B N 1
ATOM 8065 C CA . LYS B 1 339 ? 1.266 -4.984 -12.82 1 94.75 339 LYS B CA 1
ATOM 8066 C C . LYS B 1 339 ? 0.581 -4.086 -13.844 1 94.75 339 LYS B C 1
ATOM 8068 O O . LYS B 1 339 ? -0.441 -4.461 -14.422 1 94.75 339 LYS B O 1
ATOM 8073 N N . SER B 1 340 ? 1.205 -2.938 -14.055 1 91.62 340 SER B N 1
ATOM 8074 C CA . SER B 1 340 ? 0.591 -1.931 -14.914 1 91.62 340 SER B CA 1
ATOM 8075 C C . SER B 1 340 ? 0.436 -2.445 -16.344 1 91.62 340 SER B C 1
ATOM 8077 O O . SER B 1 340 ? 1.366 -3.029 -16.891 1 91.62 340 SER B O 1
ATOM 8079 N N . GLY B 1 341 ? -0.726 -2.266 -16.859 1 89.5 341 GLY B N 1
ATOM 8080 C CA . GLY B 1 341 ? -0.98 -2.607 -18.25 1 89.5 341 GLY B CA 1
ATOM 8081 C C . GLY B 1 341 ? -1.57 -3.992 -18.422 1 89.5 341 GLY B C 1
ATOM 8082 O O . GLY B 1 341 ? -2.014 -4.352 -19.516 1 89.5 341 GLY B O 1
ATOM 8083 N N . ALA B 1 342 ? -1.628 -4.805 -17.422 1 93.12 342 ALA B N 1
ATOM 8084 C CA . ALA B 1 342 ? -2.209 -6.145 -17.5 1 93.12 342 ALA B CA 1
ATOM 8085 C C . ALA B 1 342 ? -3.721 -6.098 -17.297 1 93.12 342 ALA B C 1
ATOM 8087 O O . ALA B 1 342 ? -4.223 -5.273 -16.516 1 93.12 342 ALA B O 1
ATOM 8088 N N . GLN B 1 343 ? -4.398 -7.012 -17.859 1 91 343 GLN B N 1
ATOM 8089 C CA . GLN B 1 343 ? -5.855 -7.027 -17.828 1 91 343 GLN B CA 1
ATOM 8090 C C . GLN B 1 343 ? -6.363 -7.582 -16.5 1 91 343 GLN B C 1
ATOM 8092 O O . GLN B 1 343 ? -5.785 -8.523 -15.945 1 91 343 GLN B O 1
ATOM 8097 N N . GLY B 1 344 ? -7.453 -6.965 -16.078 1 88.19 344 GLY B N 1
ATOM 8098 C CA . GLY B 1 344 ? -8.094 -7.43 -14.852 1 88.19 344 GLY B CA 1
ATOM 8099 C C . GLY B 1 344 ? -9.305 -8.312 -15.117 1 88.19 344 GLY B C 1
ATOM 8100 O O . GLY B 1 344 ? -9.547 -8.711 -16.25 1 88.19 344 GLY B O 1
ATOM 8101 N N . PHE B 1 345 ? -9.977 -8.703 -14 1 87.19 345 PHE B N 1
ATOM 8102 C CA . PHE B 1 345 ? -11.156 -9.555 -14.094 1 87.19 345 PHE B CA 1
ATOM 8103 C C . PHE B 1 345 ? -12.234 -8.891 -14.938 1 87.19 345 PHE B C 1
ATOM 8105 O O . PHE B 1 345 ? -12.922 -9.562 -15.711 1 87.19 345 PHE B O 1
ATOM 8112 N N . GLU B 1 346 ? -12.383 -7.629 -14.719 1 85.44 346 GLU B N 1
ATOM 8113 C CA . GLU B 1 346 ? -13.289 -6.848 -15.547 1 85.44 346 GLU B CA 1
ATOM 8114 C C . GLU B 1 346 ? -12.547 -6.16 -16.688 1 85.44 346 GLU B C 1
ATOM 8116 O O . GLU B 1 346 ? -11.484 -5.57 -16.469 1 85.44 346 GLU B O 1
ATOM 8121 N N . LEU B 1 347 ? -13.109 -6.188 -17.781 1 80.88 347 LEU B N 1
ATOM 8122 C CA . LEU B 1 347 ? -12.484 -5.676 -19 1 80.88 347 LEU B CA 1
ATOM 8123 C C . LEU B 1 347 ? -12.148 -4.195 -18.859 1 80.88 347 LEU B C 1
ATOM 8125 O O . LEU B 1 347 ? -11.172 -3.717 -19.438 1 80.88 347 LEU B O 1
ATOM 8129 N N . ARG B 1 348 ? -12.82 -3.504 -18.078 1 78.06 348 ARG B N 1
ATOM 8130 C CA . ARG B 1 348 ? -12.672 -2.055 -17.984 1 78.06 348 ARG B CA 1
ATOM 8131 C C . ARG B 1 348 ? -11.508 -1.68 -17.078 1 78.06 348 ARG B C 1
ATOM 8133 O O . ARG B 1 348 ? -11.062 -0.531 -17.078 1 78.06 348 ARG B O 1
ATOM 8140 N N . TYR B 1 349 ? -10.984 -2.693 -16.406 1 82.5 349 TYR B N 1
ATOM 8141 C CA . TYR B 1 349 ? -9.969 -2.365 -15.414 1 82.5 349 TYR B CA 1
ATOM 8142 C C . TYR B 1 349 ? -8.703 -3.186 -15.641 1 82.5 349 TYR B C 1
ATOM 8144 O O . TYR B 1 349 ? -8.773 -4.359 -16 1 82.5 349 TYR B O 1
ATOM 8152 N N . ASP B 1 350 ? -7.57 -2.512 -15.305 1 84.12 350 ASP B N 1
ATOM 8153 C CA . ASP B 1 350 ? -6.328 -3.266 -15.164 1 84.12 350 ASP B CA 1
ATOM 8154 C C . ASP B 1 350 ? -6.328 -4.102 -13.891 1 84.12 350 ASP B C 1
ATOM 8156 O O . ASP B 1 350 ? -7.152 -3.879 -13 1 84.12 350 ASP B O 1
ATOM 8160 N N . CYS B 1 351 ? -5.43 -4.992 -13.867 1 84.38 351 CYS B N 1
ATOM 8161 C CA . CYS B 1 351 ? -5.449 -5.93 -12.75 1 84.38 351 CYS B CA 1
ATOM 8162 C C . CYS B 1 351 ? -4.934 -5.266 -11.477 1 84.38 351 CYS B C 1
ATOM 8164 O O . CYS B 1 351 ? -5.125 -5.789 -10.375 1 84.38 351 CYS B O 1
ATOM 8166 N N . ASP B 1 352 ? -4.301 -4.148 -11.555 1 77.12 352 ASP B N 1
ATOM 8167 C CA . ASP B 1 352 ? -3.693 -3.518 -10.383 1 77.12 352 ASP B CA 1
ATOM 8168 C C . ASP B 1 352 ? -4.648 -2.516 -9.742 1 77.12 352 ASP B C 1
ATOM 8170 O O . ASP B 1 352 ? -4.27 -1.789 -8.82 1 77.12 352 ASP B O 1
ATOM 8174 N N . VAL B 1 353 ? -5.762 -2.443 -10.367 1 62.25 353 VAL B N 1
ATOM 8175 C CA . VAL B 1 353 ? -6.703 -1.476 -9.812 1 62.25 353 VAL B CA 1
ATOM 8176 C C . VAL B 1 353 ? -7.418 -2.082 -8.609 1 62.25 353 VAL B C 1
ATOM 8178 O O . VAL B 1 353 ? -8.156 -3.057 -8.742 1 62.25 353 VAL B O 1
ATOM 8181 N N . ALA B 1 354 ? -7.164 -1.537 -7.301 1 59.59 354 ALA B N 1
ATOM 8182 C CA . ALA B 1 354 ? -7.637 -1.532 -5.918 1 59.59 354 ALA B CA 1
ATOM 8183 C C . ALA B 1 354 ? -8.188 -2.898 -5.523 1 59.59 354 ALA B C 1
ATOM 8185 O O . ALA B 1 354 ? -9.18 -3.363 -6.094 1 59.59 354 ALA B O 1
ATOM 8186 N N . LYS B 1 355 ? -7.367 -3.756 -4.988 1 65.25 355 LYS B N 1
ATOM 8187 C CA . LYS B 1 355 ? -7.98 -4.949 -4.414 1 65.25 355 LYS B CA 1
ATOM 8188 C C . LYS B 1 355 ? -7.543 -5.145 -2.963 1 65.25 355 LYS B C 1
ATOM 8190 O O . LYS B 1 355 ? -6.539 -4.578 -2.529 1 65.25 355 LYS B O 1
ATOM 8195 N N . SER B 1 356 ? -8.453 -5.477 -2.244 1 75 356 SER B N 1
ATOM 8196 C CA . SER B 1 356 ? -8.195 -5.898 -0.871 1 75 356 SER B CA 1
ATOM 8197 C C . SER B 1 356 ? -6.961 -6.781 -0.781 1 75 356 SER B C 1
ATOM 8199 O O . SER B 1 356 ? -6.324 -6.867 0.272 1 75 356 SER B O 1
ATOM 8201 N N . ILE B 1 357 ? -6.684 -7.41 -1.883 1 86.62 357 ILE B N 1
ATOM 8202 C CA . ILE B 1 357 ? -5.469 -8.211 -2.016 1 86.62 357 ILE B CA 1
ATOM 8203 C C . ILE B 1 357 ? -4.754 -7.852 -3.316 1 86.62 357 ILE B C 1
ATOM 8205 O O . ILE B 1 357 ? -5.383 -7.781 -4.379 1 86.62 357 ILE B O 1
ATOM 8209 N N . MET B 1 358 ? -3.529 -7.594 -3.23 1 88.31 358 MET B N 1
ATOM 8210 C CA . MET B 1 358 ? -2.771 -7.164 -4.402 1 88.31 358 MET B CA 1
ATOM 8211 C C . MET B 1 358 ? -2.303 -8.367 -5.219 1 88.31 358 MET B C 1
ATOM 8213 O O . MET B 1 358 ? -1.755 -9.32 -4.664 1 88.31 358 MET B O 1
ATOM 8217 N N . PRO B 1 359 ? -2.576 -8.32 -6.492 1 92.62 359 PRO B N 1
ATOM 8218 C CA . PRO B 1 359 ? -1.977 -9.367 -7.324 1 92.62 359 PRO B CA 1
ATOM 8219 C C . PRO B 1 359 ? -0.454 -9.266 -7.398 1 92.62 359 PRO B C 1
ATOM 8221 O O . PRO B 1 359 ? 0.106 -8.188 -7.16 1 92.62 359 PRO B O 1
ATOM 8224 N N . ILE B 1 360 ? 0.15 -10.359 -7.738 1 96.19 360 ILE B N 1
ATOM 8225 C CA . ILE B 1 360 ? 1.605 -10.414 -7.82 1 96.19 360 ILE B CA 1
ATOM 8226 C C . ILE B 1 360 ? 2.025 -11.18 -9.07 1 96.19 360 ILE B C 1
ATOM 8228 O O . ILE B 1 360 ? 1.427 -12.203 -9.406 1 96.19 360 ILE B O 1
ATOM 8232 N N . PHE B 1 361 ? 2.959 -10.633 -9.789 1 97.81 361 PHE B N 1
ATOM 8233 C CA . PHE B 1 361 ? 3.559 -11.352 -10.914 1 97.81 361 PHE B CA 1
ATOM 8234 C C . PHE B 1 361 ? 4.906 -11.938 -10.516 1 97.81 361 PHE B C 1
ATOM 8236 O O . PHE B 1 361 ? 5.641 -11.344 -9.727 1 97.81 361 PHE B O 1
ATOM 8243 N N . GLY B 1 362 ? 5.215 -13.102 -11.008 1 98.5 362 GLY B N 1
ATOM 8244 C CA . GLY B 1 362 ? 6.492 -13.711 -10.672 1 98.5 362 GLY B CA 1
ATOM 8245 C C . GLY B 1 362 ? 6.898 -14.805 -11.641 1 98.5 362 GLY B C 1
ATOM 8246 O O . GLY B 1 362 ? 6.086 -15.258 -12.453 1 98.5 362 GLY B O 1
ATOM 8247 N N . PRO B 1 363 ? 8.133 -15.188 -11.57 1 98.81 363 PRO B N 1
ATOM 8248 C CA . PRO B 1 363 ? 8.68 -16.188 -12.5 1 98.81 363 PRO B CA 1
ATOM 8249 C C . PRO B 1 363 ? 8.484 -17.625 -12.016 1 98.81 363 PRO B C 1
ATOM 8251 O O . PRO B 1 363 ? 8.383 -17.859 -10.805 1 98.81 363 PRO B O 1
ATOM 8254 N N . MET B 1 364 ? 8.383 -18.5 -12.914 1 98.62 364 MET B N 1
ATOM 8255 C CA . MET B 1 364 ? 8.344 -19.953 -12.734 1 98.62 364 MET B CA 1
ATOM 8256 C C . MET B 1 364 ? 9.391 -20.641 -13.594 1 98.62 364 MET B C 1
ATOM 8258 O O . MET B 1 364 ? 9.469 -20.406 -14.797 1 98.62 364 MET B O 1
ATOM 8262 N N . GLY B 1 365 ? 10.219 -21.438 -12.969 1 97.81 365 GLY B N 1
ATOM 8263 C CA . GLY B 1 365 ? 11.305 -22.078 -13.695 1 97.81 365 GLY B CA 1
ATOM 8264 C C . GLY B 1 365 ? 11.688 -23.438 -13.133 1 97.81 365 GLY B C 1
ATOM 8265 O O . GLY B 1 365 ? 10.984 -23.969 -12.273 1 97.81 365 GLY B O 1
ATOM 8266 N N . LYS B 1 366 ? 12.812 -24.016 -13.625 1 95.62 366 LYS B N 1
ATOM 8267 C CA . LYS B 1 366 ? 13.203 -25.359 -13.258 1 95.62 366 LYS B CA 1
ATOM 8268 C C . LYS B 1 366 ? 14.242 -25.359 -12.141 1 95.62 366 LYS B C 1
ATOM 8270 O O . LYS B 1 366 ? 14.578 -26.406 -11.586 1 95.62 366 LYS B O 1
ATOM 8275 N N . CYS B 1 367 ? 14.75 -24.141 -11.898 1 96.88 367 CYS B N 1
ATOM 8276 C CA . CYS B 1 367 ? 15.711 -24.016 -10.812 1 96.88 367 CYS B CA 1
ATOM 8277 C C . CYS B 1 367 ? 15.656 -22.625 -10.188 1 96.88 367 CYS B C 1
ATOM 8279 O O . CYS B 1 367 ? 15.141 -21.688 -10.797 1 96.88 367 CYS B O 1
ATOM 8281 N N . VAL B 1 368 ? 16.141 -22.5 -8.984 1 98.12 368 VAL B N 1
ATOM 8282 C CA . VAL B 1 368 ? 16.078 -21.25 -8.227 1 98.12 368 VAL B CA 1
ATOM 8283 C C . VAL B 1 368 ? 16.953 -20.203 -8.898 1 98.12 368 VAL B C 1
ATOM 8285 O O . VAL B 1 368 ? 16.609 -19.016 -8.906 1 98.12 368 VAL B O 1
ATOM 8288 N N . ASP B 1 369 ? 18.078 -20.609 -9.516 1 97.81 369 ASP B N 1
ATOM 8289 C CA . ASP B 1 369 ? 19 -19.672 -10.141 1 97.81 369 ASP B CA 1
ATOM 8290 C C . ASP B 1 369 ? 18.312 -18.875 -11.242 1 97.81 369 ASP B C 1
ATOM 8292 O O . ASP B 1 369 ? 18.578 -17.672 -11.398 1 97.81 369 ASP B O 1
ATOM 8296 N N . ASP B 1 370 ? 17.5 -19.5 -12.008 1 98 370 ASP B N 1
ATOM 8297 C CA . ASP B 1 370 ? 16.781 -18.812 -13.062 1 98 370 ASP B CA 1
ATOM 8298 C C . ASP B 1 370 ? 15.852 -17.734 -12.484 1 98 370 ASP B C 1
ATOM 8300 O O . ASP B 1 370 ? 15.695 -16.656 -13.062 1 98 370 ASP B O 1
ATOM 8304 N N . LEU B 1 371 ? 15.188 -18.047 -11.344 1 98.62 371 LEU B N 1
ATOM 8305 C CA . LEU B 1 371 ? 14.32 -17.078 -10.672 1 98.62 371 LEU B CA 1
ATOM 8306 C C . LEU B 1 371 ? 15.125 -15.898 -10.148 1 98.62 371 LEU B C 1
ATOM 8308 O O . LEU B 1 371 ? 14.695 -14.75 -10.281 1 98.62 371 LEU B O 1
ATOM 8312 N N . VAL B 1 372 ? 16.297 -16.203 -9.547 1 98.31 372 VAL B N 1
ATOM 8313 C CA . VAL B 1 372 ? 17.172 -15.18 -8.984 1 98.31 372 VAL B CA 1
ATOM 8314 C C . VAL B 1 372 ? 17.609 -14.211 -10.086 1 98.31 372 VAL B C 1
ATOM 8316 O O . VAL B 1 372 ? 17.516 -12.992 -9.922 1 98.31 372 VAL B O 1
ATOM 8319 N N . ASP B 1 373 ? 18.031 -14.758 -11.195 1 97.06 373 ASP B N 1
ATOM 8320 C CA . ASP B 1 373 ? 18.516 -13.922 -12.297 1 97.06 373 ASP B CA 1
ATOM 8321 C C . ASP B 1 373 ? 17.391 -13.07 -12.867 1 97.06 373 ASP B C 1
ATOM 8323 O O . ASP B 1 373 ? 17.609 -11.906 -13.234 1 97.06 373 ASP B O 1
ATOM 8327 N N . CYS B 1 374 ? 16.25 -13.633 -12.953 1 97.94 374 CYS B N 1
ATOM 8328 C CA . CYS B 1 374 ? 15.094 -12.883 -13.414 1 97.94 374 CYS B CA 1
ATOM 8329 C C . CYS B 1 374 ? 14.781 -11.727 -12.477 1 97.94 374 CYS B C 1
ATOM 8331 O O . CYS B 1 374 ? 14.578 -10.594 -12.922 1 97.94 374 CYS B O 1
ATOM 8333 N N . MET B 1 375 ? 14.758 -11.961 -11.164 1 98.31 375 MET B N 1
ATOM 8334 C CA . MET B 1 375 ? 14.43 -10.93 -10.18 1 98.31 375 MET B CA 1
ATOM 8335 C C . MET B 1 375 ? 15.5 -9.844 -10.156 1 98.31 375 MET B C 1
ATOM 8337 O O . MET B 1 375 ? 15.188 -8.664 -9.969 1 98.31 375 MET B O 1
ATOM 8341 N N . LYS B 1 376 ? 16.812 -10.25 -10.336 1 97.31 376 LYS B N 1
ATOM 8342 C CA . LYS B 1 376 ? 17.906 -9.281 -10.398 1 97.31 376 LYS B CA 1
ATOM 8343 C C . LYS B 1 376 ? 17.688 -8.273 -11.516 1 97.31 376 LYS B C 1
ATOM 8345 O O . LYS B 1 376 ? 17.953 -7.078 -11.344 1 97.31 376 LYS B O 1
ATOM 8350 N N . GLY B 1 377 ? 17.188 -8.766 -12.594 1 95.94 377 GLY B N 1
ATOM 8351 C CA . GLY B 1 377 ? 16.953 -7.898 -13.742 1 95.94 377 GLY B CA 1
ATOM 8352 C C . GLY B 1 377 ? 15.695 -7.062 -13.602 1 95.94 377 GLY B C 1
ATOM 8353 O O . GLY B 1 377 ? 15.602 -5.973 -14.172 1 95.94 377 GLY B O 1
ATOM 8354 N N . MET B 1 378 ? 14.734 -7.469 -12.773 1 97 378 MET B N 1
ATOM 8355 C CA . MET B 1 378 ? 13.422 -6.832 -12.711 1 97 378 MET B CA 1
ATOM 8356 C C . MET B 1 378 ? 13.383 -5.781 -11.602 1 97 378 MET B C 1
ATOM 8358 O O . MET B 1 378 ? 12.867 -4.68 -11.812 1 97 378 MET B O 1
ATOM 8362 N N . PHE B 1 379 ? 13.867 -6.102 -10.43 1 97.5 379 PHE B N 1
ATOM 8363 C CA . PHE B 1 379 ? 13.734 -5.234 -9.266 1 97.5 379 PHE B CA 1
ATOM 8364 C C . PHE B 1 379 ? 14.367 -3.871 -9.531 1 97.5 379 PHE B C 1
ATOM 8366 O O . PHE B 1 379 ? 15.523 -3.785 -9.953 1 97.5 379 PHE B O 1
ATOM 8373 N N . GLY B 1 380 ? 13.547 -2.789 -9.32 1 95.5 380 GLY B N 1
ATOM 8374 C CA . GLY B 1 380 ? 14.023 -1.422 -9.445 1 95.5 380 GLY B CA 1
ATOM 8375 C C . GLY B 1 380 ? 13.945 -0.891 -10.867 1 95.5 380 GLY B C 1
ATOM 8376 O O . GLY B 1 380 ? 14.281 0.268 -11.117 1 95.5 380 GLY B O 1
ATOM 8377 N N . ASN B 1 381 ? 13.398 -1.675 -11.82 1 95.88 381 ASN B N 1
ATOM 8378 C CA . ASN B 1 381 ? 13.461 -1.271 -13.219 1 95.88 381 ASN B CA 1
ATOM 8379 C C . ASN B 1 381 ? 12.07 -1.019 -13.797 1 95.88 381 ASN B C 1
ATOM 8381 O O . ASN B 1 381 ? 11.914 -0.883 -15.016 1 95.88 381 ASN B O 1
ATOM 8385 N N . PHE B 1 382 ? 11.094 -0.945 -12.922 1 95.81 382 PHE B N 1
ATOM 8386 C CA . PHE B 1 382 ? 9.742 -0.608 -13.352 1 95.81 382 PHE B CA 1
ATOM 8387 C C . PHE B 1 382 ? 9.516 0.898 -13.297 1 95.81 382 PHE B C 1
ATOM 8389 O O . PHE B 1 382 ? 8.609 1.372 -12.617 1 95.81 382 PHE B O 1
ATOM 8396 N N . ASN B 1 383 ? 10.117 1.64 -14.078 1 90.12 383 ASN B N 1
ATOM 8397 C CA . ASN B 1 383 ? 10.242 3.088 -13.961 1 90.12 383 ASN B CA 1
ATOM 8398 C C . ASN B 1 383 ? 8.977 3.801 -14.438 1 90.12 383 ASN B C 1
ATOM 8400 O O . ASN B 1 383 ? 8.742 4.961 -14.094 1 90.12 383 ASN B O 1
ATOM 8404 N N . LYS B 1 384 ? 8.172 3.176 -15.219 1 89.94 384 LYS B N 1
ATOM 8405 C CA . LYS B 1 384 ? 6.969 3.824 -15.727 1 89.94 384 LYS B CA 1
ATOM 8406 C C . LYS B 1 384 ? 5.832 3.742 -14.711 1 89.94 384 LYS B C 1
ATOM 8408 O O . LYS B 1 384 ? 4.879 4.523 -14.773 1 89.94 384 LYS B O 1
ATOM 8413 N N . ASP B 1 385 ? 5.922 2.814 -13.875 1 92.81 385 ASP B N 1
ATOM 8414 C CA . ASP B 1 385 ? 4.922 2.652 -12.828 1 92.81 385 ASP B CA 1
ATOM 8415 C C . ASP B 1 385 ? 5.371 3.33 -11.531 1 92.81 385 ASP B C 1
ATOM 8417 O O . ASP B 1 385 ? 6.121 2.748 -10.75 1 92.81 385 ASP B O 1
ATOM 8421 N N . LYS B 1 386 ? 4.812 4.434 -11.227 1 91.81 386 LYS B N 1
ATOM 8422 C CA . LYS B 1 386 ? 5.281 5.25 -10.109 1 91.81 386 LYS B CA 1
ATOM 8423 C C . LYS B 1 386 ? 4.73 4.742 -8.781 1 91.81 386 LYS B C 1
ATOM 8425 O O . LYS B 1 386 ? 5.129 5.215 -7.719 1 91.81 386 LYS B O 1
ATOM 8430 N N . GLN B 1 387 ? 3.949 3.738 -8.82 1 87.75 387 GLN B N 1
ATOM 8431 C CA . GLN B 1 387 ? 3.434 3.137 -7.594 1 87.75 387 GLN B CA 1
ATOM 8432 C C . GLN B 1 387 ? 4.262 1.922 -7.184 1 87.75 387 GLN B C 1
ATOM 8434 O O . GLN B 1 387 ? 4.059 1.359 -6.105 1 87.75 387 GLN B O 1
ATOM 8439 N N . CYS B 1 388 ? 5.133 1.493 -8.031 1 94.06 388 CYS B N 1
ATOM 8440 C CA . CYS B 1 388 ? 6.059 0.408 -7.723 1 94.06 388 CYS B CA 1
ATOM 8441 C C . CYS B 1 388 ? 7.238 0.915 -6.902 1 94.06 388 CYS B C 1
ATOM 8443 O O . CYS B 1 388 ? 7.789 1.979 -7.188 1 94.06 388 CYS B O 1
ATOM 8445 N N . VAL B 1 389 ? 7.621 0.191 -5.836 1 95.81 389 VAL B N 1
ATOM 8446 C CA . VAL B 1 389 ? 8.75 0.576 -4.992 1 95.81 389 VAL B CA 1
ATOM 8447 C C . VAL B 1 389 ? 10.055 0.399 -5.762 1 95.81 389 VAL B C 1
ATOM 8449 O O . VAL B 1 389 ? 10.359 -0.695 -6.242 1 95.81 389 VAL B O 1
ATOM 8452 N N . PRO B 1 390 ? 10.836 1.411 -5.906 1 95.62 390 PRO B N 1
ATOM 8453 C CA . PRO B 1 390 ? 12.062 1.334 -6.703 1 95.62 390 PRO B CA 1
ATOM 8454 C C . PRO B 1 390 ? 13.25 0.782 -5.91 1 95.62 390 PRO B C 1
ATOM 8456 O O . PRO B 1 390 ? 14.25 1.476 -5.727 1 95.62 390 PRO B O 1
ATOM 8459 N N . MET B 1 391 ? 13.195 -0.406 -5.52 1 95.38 391 MET B N 1
ATOM 8460 C CA . MET B 1 391 ? 14.266 -1.069 -4.777 1 95.38 391 MET B CA 1
ATOM 8461 C C . MET B 1 391 ? 15.008 -2.062 -5.664 1 95.38 391 MET B C 1
ATOM 8463 O O . MET B 1 391 ? 14.398 -2.947 -6.262 1 95.38 391 MET B O 1
ATOM 8467 N N . LYS B 1 392 ? 16.25 -1.915 -5.734 1 96.06 392 LYS B N 1
ATOM 8468 C CA . LYS B 1 392 ? 17.078 -2.84 -6.496 1 96.06 392 LYS B CA 1
ATOM 8469 C C . LYS B 1 392 ? 17.312 -4.137 -5.727 1 96.06 392 LYS B C 1
ATOM 8471 O O . LYS B 1 392 ? 16.984 -4.23 -4.543 1 96.06 392 LYS B O 1
ATOM 8476 N N . PHE B 1 393 ? 17.812 -5.105 -6.441 1 97.88 393 PHE B N 1
ATOM 8477 C CA . PHE B 1 393 ? 18.125 -6.398 -5.844 1 97.88 393 PHE B CA 1
ATOM 8478 C C . PHE B 1 393 ? 19.234 -6.262 -4.801 1 97.88 393 PHE B C 1
ATOM 8480 O O . PHE B 1 393 ? 20.266 -5.648 -5.062 1 97.88 393 PHE B O 1
ATOM 8487 N N . ASN B 1 394 ? 19.016 -6.766 -3.582 1 97.44 394 ASN B N 1
ATOM 8488 C CA . ASN B 1 394 ? 19.969 -6.723 -2.48 1 97.44 394 ASN B CA 1
ATOM 8489 C C . ASN B 1 394 ? 20.891 -7.938 -2.492 1 97.44 394 ASN B C 1
ATOM 8491 O O . ASN B 1 394 ? 20.594 -8.953 -1.866 1 97.44 394 ASN B O 1
ATOM 8495 N N . GLU B 1 395 ? 22.062 -7.801 -3.07 1 97.38 395 GLU B N 1
ATOM 8496 C CA . GLU B 1 395 ? 23.016 -8.898 -3.219 1 97.38 395 GLU B CA 1
ATOM 8497 C C . GLU B 1 395 ? 23.469 -9.422 -1.86 1 97.38 395 GLU B C 1
ATOM 8499 O O . GLU B 1 395 ? 23.656 -10.625 -1.685 1 97.38 395 GLU B O 1
ATOM 8504 N N . GLU B 1 396 ? 23.609 -8.562 -0.912 1 96.06 396 GLU B N 1
ATOM 8505 C CA . GLU B 1 396 ? 24.078 -8.953 0.417 1 96.06 396 GLU B CA 1
ATOM 8506 C C . GLU B 1 396 ? 23.078 -9.875 1.103 1 96.06 396 GLU B C 1
ATOM 8508 O O . GLU B 1 396 ? 23.453 -10.875 1.708 1 96.06 396 GLU B O 1
ATOM 8513 N N . ALA B 1 397 ? 21.844 -9.516 0.98 1 96.44 397 ALA B N 1
ATOM 8514 C CA . ALA B 1 397 ? 20.797 -10.312 1.61 1 96.44 397 ALA B CA 1
ATOM 8515 C C . ALA B 1 397 ? 20.688 -11.688 0.948 1 96.44 397 ALA B C 1
ATOM 8517 O O . ALA B 1 397 ? 20.391 -12.68 1.613 1 96.44 397 ALA B O 1
ATOM 8518 N N . PHE B 1 398 ? 20.891 -11.773 -0.357 1 97.94 398 PHE B N 1
ATOM 8519 C CA . PHE B 1 398 ? 20.828 -13.039 -1.078 1 97.94 398 PHE B CA 1
ATOM 8520 C C . PHE B 1 398 ? 22 -13.938 -0.723 1 97.94 398 PHE B C 1
ATOM 8522 O O . PHE B 1 398 ? 21.859 -15.164 -0.674 1 97.94 398 PHE B O 1
ATOM 8529 N N . ASN B 1 399 ? 23.141 -13.328 -0.412 1 96.69 399 ASN B N 1
ATOM 8530 C CA . ASN B 1 399 ? 24.375 -14.094 -0.227 1 96.69 399 ASN B CA 1
ATOM 8531 C C . ASN B 1 399 ? 24.656 -14.344 1.25 1 96.69 399 ASN B C 1
ATOM 8533 O O . ASN B 1 399 ? 25.812 -14.578 1.633 1 96.69 399 ASN B O 1
ATOM 8537 N N . ILE B 1 400 ? 23.656 -14.211 2.002 1 93.44 400 ILE B N 1
ATOM 8538 C CA . ILE B 1 400 ? 23.844 -14.547 3.41 1 93.44 400 ILE B CA 1
ATOM 8539 C C . ILE B 1 400 ? 24.406 -15.961 3.535 1 93.44 400 ILE B C 1
ATOM 8541 O O . ILE B 1 400 ? 23.906 -16.906 2.924 1 93.44 400 ILE B O 1
ATOM 8545 N N . ASN B 1 401 ? 25.5 -16.062 4.25 1 92.19 401 ASN B N 1
ATOM 8546 C CA . ASN B 1 401 ? 26.188 -17.344 4.375 1 92.19 401 ASN B CA 1
ATOM 8547 C C . ASN B 1 401 ? 26.203 -17.828 5.824 1 92.19 401 ASN B C 1
ATOM 8549 O O . ASN B 1 401 ? 27.281 -18.078 6.383 1 92.19 401 ASN B O 1
ATOM 8553 N N . ARG B 1 402 ? 25.188 -17.797 6.461 1 94.88 402 ARG B N 1
ATOM 8554 C CA . ARG B 1 402 ? 25.031 -18.344 7.805 1 94.88 402 ARG B CA 1
ATOM 8555 C C . ARG B 1 402 ? 23.859 -19.312 7.859 1 94.88 402 ARG B C 1
ATOM 8557 O O . ARG B 1 402 ? 23.047 -19.375 6.934 1 94.88 402 ARG B O 1
ATOM 8564 N N . LYS B 1 403 ? 23.906 -20.156 8.883 1 97.75 403 LYS B N 1
ATOM 8565 C CA . LYS B 1 403 ? 22.781 -21.047 9.109 1 97.75 403 LYS B CA 1
ATOM 8566 C C . LYS B 1 403 ? 21.516 -20.266 9.43 1 97.75 403 LYS B C 1
ATOM 8568 O O . LYS B 1 403 ? 21.562 -19.234 10.117 1 97.75 403 LYS B O 1
ATOM 8573 N N . LEU B 1 404 ? 20.453 -20.734 8.875 1 98.38 404 LEU B N 1
ATOM 8574 C CA . LEU B 1 404 ? 19.188 -20.031 9.031 1 98.38 404 LEU B CA 1
ATOM 8575 C C . LEU B 1 404 ? 18.328 -20.703 10.102 1 98.38 404 LEU B C 1
ATOM 8577 O O . LEU B 1 404 ? 18.547 -21.859 10.445 1 98.38 404 LEU B O 1
ATOM 8581 N N . ARG B 1 405 ? 17.516 -19.938 10.695 1 98.56 405 ARG B N 1
ATOM 8582 C CA . ARG B 1 405 ? 16.469 -20.422 11.586 1 98.56 405 ARG B CA 1
ATOM 8583 C C . ARG B 1 405 ? 15.125 -20.484 10.867 1 98.56 405 ARG B C 1
ATOM 8585 O O . ARG B 1 405 ? 14.523 -19.453 10.57 1 98.56 405 ARG B O 1
ATOM 8592 N N . PHE B 1 406 ? 14.602 -21.719 10.625 1 98.75 406 PHE B N 1
ATOM 8593 C CA . PHE B 1 406 ? 13.359 -21.922 9.891 1 98.75 406 PHE B CA 1
ATOM 8594 C C . PHE B 1 406 ? 12.195 -22.125 10.852 1 98.75 406 PHE B C 1
ATOM 8596 O O . PHE B 1 406 ? 12.312 -22.859 11.828 1 98.75 406 PHE B O 1
ATOM 8603 N N . GLY B 1 407 ? 11.125 -21.344 10.648 1 98.81 407 GLY B N 1
ATOM 8604 C CA . GLY B 1 407 ? 9.844 -21.766 11.172 1 98.81 407 GLY B CA 1
ATOM 8605 C C . GLY B 1 407 ? 9.125 -22.766 10.281 1 98.81 407 GLY B C 1
ATOM 8606 O O . GLY B 1 407 ? 9.266 -22.719 9.062 1 98.81 407 GLY B O 1
ATOM 8607 N N . ILE B 1 408 ? 8.32 -23.609 10.883 1 98.56 408 ILE B N 1
ATOM 8608 C CA . ILE B 1 408 ? 7.594 -24.594 10.086 1 98.56 408 ILE B CA 1
ATOM 8609 C C . ILE B 1 408 ? 6.195 -24.797 10.664 1 98.56 408 ILE B C 1
ATOM 8611 O O . ILE B 1 408 ? 6.031 -24.922 11.875 1 98.56 408 ILE B O 1
ATOM 8615 N N . VAL B 1 409 ? 5.188 -24.719 9.836 1 98.19 409 VAL B N 1
ATOM 8616 C CA . VAL B 1 409 ? 3.811 -24.984 10.234 1 98.19 409 VAL B CA 1
ATOM 8617 C C . VAL B 1 409 ? 3.555 -26.5 10.211 1 98.19 409 VAL B C 1
ATOM 8619 O O . VAL B 1 409 ? 3.6 -27.125 9.148 1 98.19 409 VAL B O 1
ATOM 8622 N N . LYS B 1 410 ? 3.141 -27.047 11.336 1 95.19 410 LYS B N 1
ATOM 8623 C CA . LYS B 1 410 ? 3.047 -28.5 11.469 1 95.19 410 LYS B CA 1
ATOM 8624 C C . LYS B 1 410 ? 1.592 -28.969 11.508 1 95.19 410 LYS B C 1
ATOM 8626 O O . LYS B 1 410 ? 1.288 -30.109 11.195 1 95.19 410 LYS B O 1
ATOM 8631 N N . LYS B 1 411 ? 0.812 -28 11.906 1 92.94 411 LYS B N 1
ATOM 8632 C CA . LYS B 1 411 ? -0.547 -28.469 12.172 1 92.94 411 LYS B CA 1
ATOM 8633 C C . LYS B 1 411 ? -1.576 -27.422 11.758 1 92.94 411 LYS B C 1
ATOM 8635 O O . LYS B 1 411 ? -1.267 -26.234 11.695 1 92.94 411 LYS B O 1
ATOM 8640 N N . ASP B 1 412 ? -2.686 -27.906 11.312 1 92.75 412 ASP B N 1
ATOM 8641 C CA . ASP B 1 412 ? -3.918 -27.141 11.148 1 92.75 412 ASP B CA 1
ATOM 8642 C C . ASP B 1 412 ? -5.047 -27.734 11.984 1 92.75 412 ASP B C 1
ATOM 8644 O O . ASP B 1 412 ? -5.418 -28.891 11.812 1 92.75 412 ASP B O 1
ATOM 8648 N N . ILE B 1 413 ? -5.586 -26.938 12.836 1 89.19 413 ILE B N 1
ATOM 8649 C CA . ILE B 1 413 ? -6.488 -27.453 13.859 1 89.19 413 ILE B CA 1
ATOM 8650 C C . ILE B 1 413 ? -7.867 -27.703 13.25 1 89.19 413 ILE B C 1
ATOM 8652 O O . ILE B 1 413 ? -8.609 -28.578 13.727 1 89.19 413 ILE B O 1
ATOM 8656 N N . ARG B 1 414 ? -8.273 -27.078 12.289 1 90.44 414 ARG B N 1
ATOM 8657 C CA . ARG B 1 414 ? -9.648 -27.156 11.797 1 90.44 414 ARG B CA 1
ATOM 8658 C C . ARG B 1 414 ? -9.781 -28.203 10.695 1 90.44 414 ARG B C 1
ATOM 8660 O O . ARG B 1 414 ? -10.75 -28.969 10.68 1 90.44 414 ARG B O 1
ATOM 8667 N N . ILE B 1 415 ? -8.875 -28.266 9.797 1 92.06 415 ILE B N 1
ATOM 8668 C CA . ILE B 1 415 ? -8.984 -29.172 8.656 1 92.06 415 ILE B CA 1
ATOM 8669 C C . ILE B 1 415 ? -8.008 -30.328 8.82 1 92.06 415 ILE B C 1
ATOM 8671 O O . ILE B 1 415 ? -8.352 -31.484 8.539 1 92.06 415 ILE B O 1
ATOM 8675 N N . GLY B 1 416 ? -6.883 -30.031 9.312 1 93.19 416 GLY B N 1
ATOM 8676 C CA . GLY B 1 416 ? -5.801 -31 9.312 1 93.19 416 GLY B CA 1
ATOM 8677 C C . GLY B 1 416 ? -5.047 -31.047 7.992 1 93.19 416 GLY B C 1
ATOM 8678 O O . GLY B 1 416 ? -5.453 -30.422 7.016 1 93.19 416 GLY B O 1
ATOM 8679 N N . TYR B 1 417 ? -3.906 -31.812 8.008 1 95.31 417 TYR B N 1
ATOM 8680 C CA . TYR B 1 417 ? -3.082 -31.953 6.812 1 95.31 417 TYR B CA 1
ATOM 8681 C C . TYR B 1 417 ? -3 -33.406 6.383 1 95.31 417 TYR B C 1
ATOM 8683 O O . TYR B 1 417 ? -2.967 -34.312 7.223 1 95.31 417 TYR B O 1
ATOM 8691 N N . GLY B 1 418 ? -3.031 -33.625 5.078 1 96.25 418 GLY B N 1
ATOM 8692 C CA . GLY B 1 418 ? -2.795 -34.969 4.551 1 96.25 418 GLY B CA 1
ATOM 8693 C C . GLY B 1 418 ? -1.384 -35.469 4.801 1 96.25 418 GLY B C 1
ATOM 8694 O O . GLY B 1 418 ? -0.503 -34.688 5.18 1 96.25 418 GLY B O 1
ATOM 8695 N N . SER B 1 419 ? -1.18 -36.75 4.551 1 97.31 419 SER B N 1
ATOM 8696 C CA . SER B 1 419 ? 0.091 -37.406 4.863 1 97.31 419 SER B CA 1
ATOM 8697 C C . SER B 1 419 ? 1.231 -36.812 4.047 1 97.31 419 SER B C 1
ATOM 8699 O O . SER B 1 419 ? 2.375 -36.781 4.504 1 97.31 419 SER B O 1
ATOM 8701 N N . TYR B 1 420 ? 0.959 -36.406 2.812 1 97.25 420 TYR B N 1
ATOM 8702 C CA . TYR B 1 420 ? 2.057 -35.844 2.018 1 97.25 420 TYR B CA 1
ATOM 8703 C C . TYR B 1 420 ? 2.666 -34.625 2.686 1 97.25 420 TYR B C 1
ATOM 8705 O O . TYR B 1 420 ? 3.889 -34.469 2.688 1 97.25 420 TYR B O 1
ATOM 8713 N N . ILE B 1 421 ? 1.836 -33.75 3.328 1 97.88 421 ILE B N 1
ATOM 8714 C CA . ILE B 1 421 ? 2.328 -32.562 4.023 1 97.88 421 ILE B CA 1
ATOM 8715 C C . ILE B 1 421 ? 3.064 -32.969 5.293 1 97.88 421 ILE B C 1
ATOM 8717 O O . ILE B 1 421 ? 4.172 -32.5 5.562 1 97.88 421 ILE B O 1
ATOM 8721 N N . ASN B 1 422 ? 2.42 -33.875 6.066 1 97.69 422 ASN B N 1
ATOM 8722 C CA . ASN B 1 422 ? 3.029 -34.344 7.309 1 97.69 422 ASN B CA 1
ATOM 8723 C C . ASN B 1 422 ? 4.398 -34.969 7.062 1 97.69 422 ASN B C 1
ATOM 8725 O O . ASN B 1 422 ? 5.352 -34.688 7.801 1 97.69 422 ASN B O 1
ATOM 8729 N N . ASN B 1 423 ? 4.484 -35.781 6.094 1 98.19 423 ASN B N 1
ATOM 8730 C CA . ASN B 1 423 ? 5.742 -36.438 5.758 1 98.19 423 ASN B CA 1
ATOM 8731 C C . ASN B 1 423 ? 6.797 -35.438 5.309 1 98.19 423 ASN B C 1
ATOM 8733 O O . ASN B 1 423 ? 7.953 -35.5 5.73 1 98.19 423 ASN B O 1
ATOM 8737 N N . LEU B 1 424 ? 6.434 -34.5 4.422 1 98.19 424 LEU B N 1
ATOM 8738 C CA . LEU B 1 424 ? 7.371 -33.5 3.938 1 98.19 424 LEU B CA 1
ATOM 8739 C C . LEU B 1 424 ? 7.879 -32.625 5.082 1 98.19 424 LEU B C 1
ATOM 8741 O O . LEU B 1 424 ? 9.039 -32.219 5.098 1 98.19 424 LEU B O 1
ATOM 8745 N N . VAL B 1 425 ? 6.969 -32.25 5.98 1 98.06 425 VAL B N 1
ATOM 8746 C CA . VAL B 1 425 ? 7.34 -31.438 7.133 1 98.06 425 VAL B CA 1
ATOM 8747 C C . VAL B 1 425 ? 8.406 -32.156 7.953 1 98.06 425 VAL B C 1
ATOM 8749 O O . VAL B 1 425 ? 9.445 -31.578 8.281 1 98.06 425 VAL B O 1
ATOM 8752 N N . GLU B 1 426 ? 8.156 -33.406 8.266 1 97.81 426 GLU B N 1
ATOM 8753 C CA . GLU B 1 426 ? 9.109 -34.188 9.047 1 97.81 426 GLU B CA 1
ATOM 8754 C C . GLU B 1 426 ? 10.43 -34.344 8.297 1 97.81 426 GLU B C 1
ATOM 8756 O O . GLU B 1 426 ? 11.5 -34.281 8.898 1 97.81 426 GLU B O 1
ATOM 8761 N N . GLU B 1 427 ? 10.375 -34.594 7.059 1 97.69 427 GLU B N 1
ATOM 8762 C CA . GLU B 1 427 ? 11.57 -34.719 6.23 1 97.69 427 GLU B CA 1
ATOM 8763 C C . GLU B 1 427 ? 12.383 -33.438 6.23 1 97.69 427 GLU B C 1
ATOM 8765 O O . GLU B 1 427 ? 13.609 -33.469 6.328 1 97.69 427 GLU B O 1
ATOM 8770 N N . ASN B 1 428 ? 11.719 -32.281 6.082 1 96.94 428 ASN B N 1
ATOM 8771 C CA . ASN B 1 428 ? 12.398 -31 6.098 1 96.94 428 ASN B CA 1
ATOM 8772 C C . ASN B 1 428 ? 13.078 -30.734 7.441 1 96.94 428 ASN B C 1
ATOM 8774 O O . ASN B 1 428 ? 14.188 -30.203 7.492 1 96.94 428 ASN B O 1
ATOM 8778 N N . ILE B 1 429 ? 12.352 -31.031 8.547 1 98 429 ILE B N 1
ATOM 8779 C CA . ILE B 1 429 ? 12.938 -30.859 9.875 1 98 429 ILE B CA 1
ATOM 8780 C C . ILE B 1 429 ? 14.242 -31.656 9.969 1 98 429 ILE B C 1
ATOM 8782 O O . ILE B 1 429 ? 15.266 -31.125 10.398 1 98 429 ILE B O 1
ATOM 8786 N N . ALA B 1 430 ? 14.211 -32.906 9.539 1 98.12 430 ALA B N 1
ATOM 8787 C CA . ALA B 1 430 ? 15.375 -33.781 9.617 1 98.12 430 ALA B CA 1
ATOM 8788 C C . ALA B 1 430 ? 16.516 -33.281 8.734 1 98.12 430 ALA B C 1
ATOM 8790 O O . ALA B 1 430 ? 17.656 -33.156 9.172 1 98.12 430 ALA B O 1
ATOM 8791 N N . LEU B 1 431 ? 16.266 -32.938 7.523 1 98 431 LEU B N 1
ATOM 8792 C CA . LEU B 1 431 ? 17.266 -32.562 6.547 1 98 431 LEU B CA 1
ATOM 8793 C C . LEU B 1 431 ? 17.891 -31.219 6.902 1 98 431 LEU B C 1
ATOM 8795 O O . LEU B 1 431 ? 19.109 -31.031 6.773 1 98 431 LEU B O 1
ATOM 8799 N N . LEU B 1 432 ? 17.062 -30.234 7.297 1 98.31 432 LEU B N 1
ATOM 8800 C CA . LEU B 1 432 ? 17.562 -28.906 7.668 1 98.31 432 LEU B CA 1
ATOM 8801 C C . LEU B 1 432 ? 18.438 -28.984 8.922 1 98.31 432 LEU B C 1
ATOM 8803 O O . LEU B 1 432 ? 19.469 -28.344 8.992 1 98.31 432 LEU B O 1
ATOM 8807 N N . THR B 1 433 ? 17.953 -29.781 9.883 1 98.19 433 THR B N 1
ATOM 8808 C CA . THR B 1 433 ? 18.75 -29.969 11.094 1 98.19 433 THR B CA 1
ATOM 8809 C C . THR B 1 433 ? 20.078 -30.609 10.773 1 98.19 433 THR B C 1
ATOM 8811 O O . THR B 1 433 ? 21.125 -30.188 11.281 1 98.19 433 THR B O 1
ATOM 8814 N N . LYS B 1 434 ? 20.094 -31.594 9.969 1 97.94 434 LYS B N 1
ATOM 8815 C CA . LYS B 1 434 ? 21.312 -32.281 9.555 1 97.94 434 LYS B CA 1
ATOM 8816 C C . LYS B 1 434 ? 22.266 -31.328 8.852 1 97.94 434 LYS B C 1
ATOM 8818 O O . LYS B 1 434 ? 23.484 -31.438 8.992 1 97.94 434 LYS B O 1
ATOM 8823 N N . ALA B 1 435 ? 21.703 -30.406 8.109 1 97.31 435 ALA B N 1
ATOM 8824 C CA . ALA B 1 435 ? 22.516 -29.438 7.379 1 97.31 435 ALA B CA 1
ATOM 8825 C C . ALA B 1 435 ? 22.984 -28.312 8.297 1 97.31 435 ALA B C 1
ATOM 8827 O O . ALA B 1 435 ? 23.719 -27.422 7.871 1 97.31 435 ALA B O 1
ATOM 8828 N N . GLY B 1 436 ? 22.578 -28.266 9.508 1 98 436 GLY B N 1
ATOM 8829 C CA . GLY B 1 436 ? 23.078 -27.312 10.5 1 98 436 GLY B CA 1
ATOM 8830 C C . GLY B 1 436 ? 22.156 -26.156 10.742 1 98 436 GLY B C 1
ATOM 8831 O O . GLY B 1 436 ? 22.453 -25.266 11.547 1 98 436 GLY B O 1
ATOM 8832 N N . HIS B 1 437 ? 21.016 -26.141 10.102 1 98.38 437 HIS B N 1
ATOM 8833 C CA . HIS B 1 437 ? 20.031 -25.094 10.32 1 98.38 437 HIS B CA 1
ATOM 8834 C C . HIS B 1 437 ? 19.172 -25.375 11.555 1 98.38 437 HIS B C 1
ATOM 8836 O O . HIS B 1 437 ? 19.203 -26.5 12.078 1 98.38 437 HIS B O 1
ATOM 8842 N N . GLN B 1 438 ? 18.547 -24.312 12.07 1 98.38 438 GLN B N 1
ATOM 8843 C CA . GLN B 1 438 ? 17.594 -24.469 13.164 1 98.38 438 GLN B CA 1
ATOM 8844 C C . GLN B 1 438 ? 16.156 -24.5 12.641 1 98.38 438 GLN B C 1
ATOM 8846 O O . GLN B 1 438 ? 15.828 -23.828 11.656 1 98.38 438 GLN B O 1
ATOM 8851 N N . VAL B 1 439 ? 15.344 -25.344 13.289 1 98.44 439 VAL B N 1
ATOM 8852 C CA . VAL B 1 439 ? 13.93 -25.422 12.922 1 98.44 439 VAL B CA 1
ATOM 8853 C C . VAL B 1 439 ? 13.062 -25.266 14.164 1 98.44 439 VAL B C 1
ATOM 8855 O O . VAL B 1 439 ? 13.289 -25.938 15.172 1 98.44 439 VAL B O 1
ATOM 8858 N N . VAL B 1 440 ? 12.117 -24.359 14.125 1 98.19 440 VAL B N 1
ATOM 8859 C CA . VAL B 1 440 ? 11.172 -24.172 15.227 1 98.19 440 VAL B CA 1
ATOM 8860 C C . VAL B 1 440 ? 9.742 -24.25 14.703 1 98.19 440 VAL B C 1
ATOM 8862 O O . VAL B 1 440 ? 9.477 -23.906 13.547 1 98.19 440 VAL B O 1
ATOM 8865 N N . GLU B 1 441 ? 8.875 -24.75 15.523 1 97.5 441 GLU B N 1
ATOM 8866 C CA . GLU B 1 441 ? 7.469 -24.844 15.133 1 97.5 441 GLU B CA 1
ATOM 8867 C C . GLU B 1 441 ? 6.812 -23.469 15.102 1 97.5 441 GLU B C 1
ATOM 8869 O O . GLU B 1 441 ? 7.055 -22.641 15.984 1 97.5 441 GLU B O 1
ATOM 8874 N N . PHE B 1 442 ? 6.125 -23.172 14.086 1 98.12 442 PHE B N 1
ATOM 8875 C CA . PHE B 1 442 ? 5.332 -21.953 13.961 1 98.12 442 PHE B CA 1
ATOM 8876 C C . PHE B 1 442 ? 3.844 -22.266 14.094 1 98.12 442 PHE B C 1
ATOM 8878 O O . PHE B 1 442 ? 3.275 -22.969 13.258 1 98.12 442 PHE B O 1
ATOM 8885 N N . ASP B 1 443 ? 3.17 -21.703 15.055 1 96.5 443 ASP B N 1
ATOM 8886 C CA . ASP B 1 443 ? 1.747 -21.938 15.289 1 96.5 443 ASP B CA 1
ATOM 8887 C C . ASP B 1 443 ? 0.896 -20.984 14.453 1 96.5 443 ASP B C 1
ATOM 8889 O O . ASP B 1 443 ? 0.719 -19.812 14.812 1 96.5 443 ASP B O 1
ATOM 8893 N N . LEU B 1 444 ? 0.427 -21.5 13.406 1 96.38 444 LEU B N 1
ATOM 8894 C CA . LEU B 1 444 ? -0.525 -20.734 12.609 1 96.38 444 LEU B CA 1
ATOM 8895 C C . LEU B 1 444 ? -1.924 -20.812 13.211 1 96.38 444 LEU B C 1
ATOM 8897 O O . LEU B 1 444 ? -2.76 -21.594 12.75 1 96.38 444 LEU B O 1
ATOM 8901 N N . SER B 1 445 ? -2.23 -19.953 14.117 1 94.56 445 SER B N 1
ATOM 8902 C CA . SER B 1 445 ? -3.439 -20 14.938 1 94.56 445 SER B CA 1
ATOM 8903 C C . SER B 1 445 ? -4.672 -19.609 14.125 1 94.56 445 SER B C 1
ATOM 8905 O O . SER B 1 445 ? -4.551 -19.094 13.016 1 94.56 445 SER B O 1
ATOM 8907 N N . GLU B 1 446 ? -5.84 -19.844 14.68 1 93.75 446 GLU B N 1
ATOM 8908 C CA . GLU B 1 446 ? -7.102 -19.516 14.016 1 93.75 446 GLU B CA 1
ATOM 8909 C C . GLU B 1 446 ? -7.273 -18 13.867 1 93.75 446 GLU B C 1
ATOM 8911 O O . GLU B 1 446 ? -7.996 -17.547 12.984 1 93.75 446 GLU B O 1
ATOM 8916 N N . GLU B 1 447 ? -6.633 -17.25 14.672 1 93.56 447 GLU B N 1
ATOM 8917 C CA . GLU B 1 447 ? -6.668 -15.805 14.516 1 93.56 447 GLU B CA 1
ATOM 8918 C C . GLU B 1 447 ? -6.051 -15.375 13.18 1 93.56 447 GLU B C 1
ATOM 8920 O O . GLU B 1 447 ? -6.539 -14.445 12.539 1 93.56 447 GLU B O 1
ATOM 8925 N N . PHE B 1 448 ? -4.996 -16.031 12.898 1 95.88 448 PHE B N 1
ATOM 8926 C CA . PHE B 1 448 ? -4.34 -15.68 11.641 1 95.88 448 PHE B CA 1
ATOM 8927 C C . PHE B 1 448 ? -5.16 -16.172 10.453 1 95.88 448 PHE B C 1
ATOM 8929 O O . PHE B 1 448 ? -5.176 -15.516 9.398 1 95.88 448 PHE B O 1
ATOM 8936 N N . TRP B 1 449 ? -5.887 -17.234 10.609 1 95.69 449 TRP B N 1
ATOM 8937 C CA . TRP B 1 449 ? -6.805 -17.672 9.562 1 95.69 449 TRP B CA 1
ATOM 8938 C C . TRP B 1 449 ? -7.988 -16.719 9.445 1 95.69 449 TRP B C 1
ATOM 8940 O O . TRP B 1 449 ? -8.547 -16.547 8.359 1 95.69 449 TRP B O 1
ATOM 8950 N N . LYS B 1 450 ? -8.367 -16.125 10.555 1 95.94 450 LYS B N 1
ATOM 8951 C CA . LYS B 1 450 ? -9.398 -15.102 10.492 1 95.94 450 LYS B CA 1
ATOM 8952 C C . LYS B 1 450 ? -8.961 -13.945 9.602 1 95.94 450 LYS B C 1
ATOM 8954 O O . LYS B 1 450 ? -9.773 -13.383 8.859 1 95.94 450 LYS B O 1
ATOM 8959 N N . MET B 1 451 ? -7.699 -13.57 9.727 1 95.31 451 MET B N 1
ATOM 8960 C CA . MET B 1 451 ? -7.129 -12.555 8.852 1 95.31 451 MET B CA 1
ATOM 8961 C C . MET B 1 451 ? -7.293 -12.945 7.387 1 95.31 451 MET B C 1
ATOM 8963 O O . MET B 1 451 ? -7.691 -12.125 6.559 1 95.31 451 MET B O 1
ATOM 8967 N N . GLU B 1 452 ? -6.98 -14.148 7.074 1 95.31 452 GLU B N 1
ATOM 8968 C CA . GLU B 1 452 ? -7.164 -14.68 5.73 1 95.31 452 GLU B CA 1
ATOM 8969 C C . GLU B 1 452 ? -8.625 -14.602 5.297 1 95.31 452 GLU B C 1
ATOM 8971 O O . GLU B 1 452 ? -8.922 -14.172 4.18 1 95.31 452 GLU B O 1
ATOM 8976 N N . PHE B 1 453 ? -9.539 -14.984 6.18 1 94.38 453 PHE B N 1
ATOM 8977 C CA . PHE B 1 453 ? -10.969 -14.945 5.918 1 94.38 453 PHE B CA 1
ATOM 8978 C C . PHE B 1 453 ? -11.414 -13.523 5.586 1 94.38 453 PHE B C 1
ATOM 8980 O O . PHE B 1 453 ? -12.18 -13.312 4.637 1 94.38 453 PHE B O 1
ATOM 8987 N N . ILE B 1 454 ? -10.969 -12.578 6.367 1 94.31 454 ILE B N 1
ATOM 8988 C CA . ILE B 1 454 ? -11.344 -11.188 6.156 1 94.31 454 ILE B CA 1
ATOM 8989 C C . ILE B 1 454 ? -10.914 -10.742 4.762 1 94.31 454 ILE B C 1
ATOM 8991 O O . ILE B 1 454 ? -11.68 -10.094 4.043 1 94.31 454 ILE B O 1
ATOM 8995 N N . SER B 1 455 ? -9.727 -11.086 4.379 1 93.31 455 SER B N 1
ATOM 8996 C CA . SER B 1 455 ? -9.227 -10.719 3.057 1 93.31 455 SER B CA 1
ATOM 8997 C C . SER B 1 455 ? -10.078 -11.328 1.951 1 93.31 455 SER B C 1
ATOM 8999 O O . SER B 1 455 ? -10.398 -10.664 0.964 1 93.31 455 SER B O 1
ATOM 9001 N N . ARG B 1 456 ? -10.398 -12.555 2.088 1 90.81 456 ARG B N 1
ATOM 9002 C CA . ARG B 1 456 ? -11.25 -13.219 1.109 1 90.81 456 ARG B CA 1
ATOM 9003 C C . ARG B 1 456 ? -12.625 -12.555 1.048 1 90.81 456 ARG B C 1
ATOM 9005 O O . ARG B 1 456 ? -13.18 -12.367 -0.037 1 90.81 456 ARG B O 1
ATOM 9012 N N . LYS B 1 457 ? -13.172 -12.25 2.221 1 91.5 457 LYS B N 1
ATOM 9013 C CA . LYS B 1 457 ? -14.477 -11.609 2.295 1 91.5 457 LYS B CA 1
ATOM 9014 C C . LYS B 1 457 ? -14.453 -10.242 1.61 1 91.5 457 LYS B C 1
ATOM 9016 O O . LYS B 1 457 ? -15.367 -9.906 0.851 1 91.5 457 LYS B O 1
ATOM 9021 N N . LEU B 1 458 ? -13.406 -9.484 1.892 1 90.38 458 LEU B N 1
ATOM 9022 C CA . LEU B 1 458 ? -13.289 -8.156 1.295 1 90.38 458 LEU B CA 1
ATOM 9023 C C . LEU B 1 458 ? -13.109 -8.258 -0.217 1 90.38 458 LEU B C 1
ATOM 9025 O O . LEU B 1 458 ? -13.617 -7.418 -0.963 1 90.38 458 LEU B O 1
ATOM 9029 N N . PHE B 1 459 ? -12.438 -9.25 -0.657 1 87.75 459 PHE B N 1
ATOM 9030 C CA . PHE B 1 459 ? -12.18 -9.422 -2.08 1 87.75 459 PHE B CA 1
ATOM 9031 C C . PHE B 1 459 ? -13.414 -9.961 -2.797 1 87.75 459 PHE B C 1
ATOM 9033 O O . PHE B 1 459 ? -13.898 -9.344 -3.746 1 87.75 459 PHE B O 1
ATOM 9040 N N . MET B 1 460 ? -13.938 -11.031 -2.314 1 85.62 460 MET B N 1
ATOM 9041 C CA . MET B 1 460 ? -15.023 -11.719 -3 1 85.62 460 MET B CA 1
ATOM 9042 C C . MET B 1 460 ? -16.359 -11.031 -2.742 1 85.62 460 MET B C 1
ATOM 9044 O O . MET B 1 460 ? -17.188 -10.93 -3.641 1 85.62 460 MET B O 1
ATOM 9048 N N . GLY B 1 461 ? -16.547 -10.586 -1.557 1 85.56 461 GLY B N 1
ATOM 9049 C CA . GLY B 1 461 ? -17.812 -9.992 -1.165 1 85.56 461 GLY B CA 1
ATOM 9050 C C . GLY B 1 461 ? -18.031 -8.609 -1.748 1 85.56 461 GLY B C 1
ATOM 9051 O O . GLY B 1 461 ? -19.172 -8.117 -1.789 1 85.56 461 GLY B O 1
ATOM 9052 N N . SER B 1 462 ? -16.969 -8.016 -2.227 1 86.38 462 SER B N 1
ATOM 9053 C CA . SER B 1 462 ? -17.094 -6.637 -2.674 1 86.38 462 SER B CA 1
ATOM 9054 C C . SER B 1 462 ? -17.047 -6.539 -4.195 1 86.38 462 SER B C 1
ATOM 9056 O O . SER B 1 462 ? -17 -5.441 -4.754 1 86.38 462 SER B O 1
ATOM 9058 N N . GLN B 1 463 ? -17.031 -7.652 -4.859 1 83.94 463 GLN B N 1
ATOM 9059 C CA . GLN B 1 463 ? -17.078 -7.66 -6.316 1 83.94 463 GLN B CA 1
ATOM 9060 C C . GLN B 1 463 ? -18.469 -7.301 -6.832 1 83.94 463 GLN B C 1
ATOM 9062 O O . GLN B 1 463 ? -19.469 -7.539 -6.148 1 83.94 463 GLN B O 1
ATOM 9067 N N . ASP B 1 464 ? -18.469 -6.715 -8.039 1 83.94 464 ASP B N 1
ATOM 9068 C CA . ASP B 1 464 ? -19.75 -6.488 -8.695 1 83.94 464 ASP B CA 1
ATOM 9069 C C . ASP B 1 464 ? -20.5 -7.805 -8.906 1 83.94 464 ASP B C 1
ATOM 9071 O O . ASP B 1 464 ? -19.969 -8.727 -9.539 1 83.94 464 ASP B O 1
ATOM 9075 N N . LYS B 1 465 ? -21.688 -7.84 -8.445 1 83.94 465 LYS B N 1
ATOM 9076 C CA . LYS B 1 465 ? -22.469 -9.07 -8.516 1 83.94 465 LYS B CA 1
ATOM 9077 C C . LYS B 1 465 ? -22.781 -9.453 -9.961 1 83.94 465 LYS B C 1
ATOM 9079 O O . LYS B 1 465 ? -23.031 -10.625 -10.258 1 83.94 465 LYS B O 1
ATOM 9084 N N . ALA B 1 466 ? -22.703 -8.492 -10.805 1 86.75 466 ALA B N 1
ATOM 9085 C CA . ALA B 1 466 ? -23 -8.75 -12.211 1 86.75 466 ALA B CA 1
ATOM 9086 C C . ALA B 1 466 ? -21.734 -9.023 -13.008 1 86.75 466 ALA B C 1
ATOM 9088 O O . ALA B 1 466 ? -21.781 -9.281 -14.211 1 86.75 466 ALA B O 1
ATOM 9089 N N . MET B 1 467 ? -20.609 -9.031 -12.352 1 86.88 467 MET B N 1
ATOM 9090 C CA . MET B 1 467 ? -19.328 -9.055 -13.047 1 86.88 467 MET B CA 1
ATOM 9091 C C . MET B 1 467 ? -19.203 -10.305 -13.914 1 86.88 467 MET B C 1
ATOM 9093 O O . MET B 1 467 ? -18.938 -10.203 -15.117 1 86.88 467 MET B O 1
ATOM 9097 N N . MET B 1 468 ? -19.375 -11.508 -13.344 1 86.94 468 MET B N 1
ATOM 9098 C CA . MET B 1 468 ? -19.188 -12.758 -14.078 1 86.94 468 MET B CA 1
ATOM 9099 C C . MET B 1 468 ? -20.125 -12.844 -15.266 1 86.94 468 MET B C 1
ATOM 9101 O O . MET B 1 468 ? -19.719 -13.18 -16.375 1 86.94 468 MET B O 1
ATOM 9105 N N . LEU B 1 469 ? -21.375 -12.516 -14.977 1 87.25 469 LEU B N 1
ATOM 9106 C CA . LEU B 1 469 ? -22.375 -12.555 -16.047 1 87.25 469 LEU B CA 1
ATOM 9107 C C . LEU B 1 469 ? -22.016 -11.578 -17.156 1 87.25 469 LEU B C 1
ATOM 9109 O O . LEU B 1 469 ? -22.078 -11.914 -18.344 1 87.25 469 LEU B O 1
ATOM 9113 N N . ASN B 1 470 ? -21.719 -10.406 -16.797 1 88.81 470 ASN B N 1
ATOM 9114 C CA . ASN B 1 470 ? -21.484 -9.352 -17.766 1 88.81 470 ASN B CA 1
ATOM 9115 C C . ASN B 1 470 ? -20.156 -9.57 -18.516 1 88.81 470 ASN B C 1
ATOM 9117 O O . ASN B 1 470 ? -20.016 -9.125 -19.656 1 88.81 470 ASN B O 1
ATOM 9121 N N . GLU B 1 471 ? -19.203 -10.258 -17.969 1 89.31 471 GLU B N 1
ATOM 9122 C CA . GLU B 1 471 ? -17.922 -10.484 -18.625 1 89.31 471 GLU B CA 1
ATOM 9123 C C . GLU B 1 471 ? -17.984 -11.68 -19.578 1 89.31 471 GLU B C 1
ATOM 9125 O O . GLU B 1 471 ? -17.172 -11.797 -20.484 1 89.31 471 GLU B O 1
ATOM 9130 N N . LEU B 1 472 ? -18.906 -12.594 -19.312 1 90.94 472 LEU B N 1
ATOM 9131 C CA . LEU B 1 472 ? -19.109 -13.695 -20.25 1 90.94 472 LEU B CA 1
ATOM 9132 C C . LEU B 1 472 ? -19.594 -13.188 -21.609 1 90.94 472 LEU B C 1
ATOM 9134 O O . LEU B 1 472 ? -19.25 -13.75 -22.641 1 90.94 472 LEU B O 1
ATOM 9138 N N . ARG B 1 473 ? -20.453 -12.094 -21.562 1 90.25 473 ARG B N 1
ATOM 9139 C CA . ARG B 1 473 ? -20.938 -11.359 -22.719 1 90.25 473 ARG B CA 1
ATOM 9140 C C . ARG B 1 473 ? -21.484 -12.312 -23.781 1 90.25 473 ARG B C 1
ATOM 9142 O O . ARG B 1 473 ? -21.141 -12.203 -24.969 1 90.25 473 ARG B O 1
ATOM 9149 N N . GLY B 1 474 ? -22.172 -13.367 -23.359 1 86.94 474 GLY B N 1
ATOM 9150 C CA . GLY B 1 474 ? -22.906 -14.242 -24.266 1 86.94 474 GLY B CA 1
ATOM 9151 C C . GLY B 1 474 ? -22.281 -15.617 -24.406 1 86.94 474 GLY B C 1
ATOM 9152 O O . GLY B 1 474 ? -22.875 -16.516 -24.984 1 86.94 474 GLY B O 1
ATOM 9153 N N . GLU B 1 475 ? -21.141 -15.789 -23.906 1 91.06 475 GLU B N 1
ATOM 9154 C CA . GLU B 1 475 ? -20.516 -17.094 -24.031 1 91.06 475 GLU B CA 1
ATOM 9155 C C . GLU B 1 475 ? -21.094 -18.094 -23.047 1 91.06 475 GLU B C 1
ATOM 9157 O O . GLU B 1 475 ? -21.562 -17.719 -21.969 1 91.06 475 GLU B O 1
ATOM 9162 N N . ARG B 1 476 ? -21.094 -19.344 -23.453 1 84.69 476 ARG B N 1
ATOM 9163 C CA . ARG B 1 476 ? -21.469 -20.406 -22.531 1 84.69 476 ARG B CA 1
ATOM 9164 C C . ARG B 1 476 ? -20.344 -20.688 -21.531 1 84.69 476 ARG B C 1
ATOM 9166 O O . ARG B 1 476 ? -19.172 -20.656 -21.891 1 84.69 476 ARG B O 1
ATOM 9173 N N . SER B 1 477 ? -20.75 -20.766 -20.391 1 80.88 477 SER B N 1
ATOM 9174 C CA . SER B 1 477 ? -19.688 -20.875 -19.391 1 80.88 477 SER B CA 1
ATOM 9175 C C . SER B 1 477 ? -19.547 -22.312 -18.891 1 80.88 477 SER B C 1
ATOM 9177 O O . SER B 1 477 ? -20.203 -23.219 -19.406 1 80.88 477 SER B O 1
ATOM 9179 N N . ILE B 1 478 ? -18.562 -22.562 -18.047 1 81.94 478 ILE B N 1
ATOM 9180 C CA . ILE B 1 478 ? -18.297 -23.859 -17.438 1 81.94 478 ILE B CA 1
ATOM 9181 C C . ILE B 1 478 ? -18.984 -23.938 -16.078 1 81.94 478 ILE B C 1
ATOM 9183 O O . ILE B 1 478 ? -19.453 -22.938 -15.547 1 81.94 478 ILE B O 1
ATOM 9187 N N . LEU B 1 479 ? -19.016 -25.125 -15.57 1 78.38 479 LEU B N 1
ATOM 9188 C CA . LEU B 1 479 ? -19.797 -25.422 -14.375 1 78.38 479 LEU B CA 1
ATOM 9189 C C . LEU B 1 479 ? -19.359 -24.531 -13.211 1 78.38 479 LEU B C 1
ATOM 9191 O O . LEU B 1 479 ? -20.203 -24 -12.492 1 78.38 479 LEU B O 1
ATOM 9195 N N . GLY B 1 480 ? -18.047 -24.484 -13.039 1 77.94 480 GLY B N 1
ATOM 9196 C CA . GLY B 1 480 ? -17.547 -23.688 -11.93 1 77.94 480 GLY B CA 1
ATOM 9197 C C . GLY B 1 480 ? -18.016 -22.25 -11.961 1 77.94 480 GLY B C 1
ATOM 9198 O O . GLY B 1 480 ? -18.359 -21.688 -10.922 1 77.94 480 GLY B O 1
ATOM 9199 N N . ILE B 1 481 ? -18.078 -21.609 -13.078 1 82.81 481 ILE B N 1
ATOM 9200 C CA . ILE B 1 481 ? -18.5 -20.234 -13.234 1 82.81 481 ILE B CA 1
ATOM 9201 C C . ILE B 1 481 ? -20.016 -20.141 -13.078 1 82.81 481 ILE B C 1
ATOM 9203 O O . ILE B 1 481 ? -20.531 -19.203 -12.461 1 82.81 481 ILE B O 1
ATOM 9207 N N . GLU B 1 482 ? -20.703 -21.141 -13.578 1 82.56 482 GLU B N 1
ATOM 9208 C CA . GLU B 1 482 ? -22.156 -21.172 -13.453 1 82.56 482 GLU B CA 1
ATOM 9209 C C . GLU B 1 482 ? -22.578 -21.234 -11.992 1 82.56 482 GLU B C 1
ATOM 9211 O O . GLU B 1 482 ? -23.547 -20.594 -11.594 1 82.56 482 GLU B O 1
ATOM 9216 N N . LEU B 1 483 ? -21.875 -22 -11.305 1 78.88 483 LEU B N 1
ATOM 9217 C CA . LEU B 1 483 ? -22.172 -22.109 -9.875 1 78.88 483 LEU B CA 1
ATOM 9218 C C . LEU B 1 483 ? -21.922 -20.781 -9.172 1 78.88 483 LEU B C 1
ATOM 9220 O O . LEU B 1 483 ? -22.656 -20.406 -8.25 1 78.88 483 LEU B O 1
ATOM 9224 N N . GLY B 1 484 ? -20.844 -20.188 -9.547 1 81.69 484 GLY B N 1
ATOM 9225 C CA . GLY B 1 484 ? -20.562 -18.875 -8.992 1 81.69 484 GLY B CA 1
ATOM 9226 C C . GLY B 1 484 ? -21.641 -17.844 -9.289 1 81.69 484 GLY B C 1
ATOM 9227 O O . GLY B 1 484 ? -22.031 -17.078 -8.406 1 81.69 484 GLY B O 1
ATOM 9228 N N . ILE B 1 485 ? -22.125 -17.812 -10.516 1 84 485 ILE B N 1
ATOM 9229 C CA . ILE B 1 485 ? -23.188 -16.906 -10.922 1 84 485 ILE B CA 1
ATOM 9230 C C . ILE B 1 485 ? -24.469 -17.203 -10.141 1 84 485 ILE B C 1
ATOM 9232 O O . ILE B 1 485 ? -25.125 -16.297 -9.625 1 84 485 ILE B O 1
ATOM 9236 N N . PHE B 1 486 ? -24.734 -18.469 -10.039 1 82.19 486 PHE B N 1
ATOM 9237 C CA . PHE B 1 486 ? -25.922 -18.891 -9.305 1 82.19 486 PHE B CA 1
ATOM 9238 C C . PHE B 1 486 ? -25.844 -18.438 -7.852 1 82.19 486 PHE B C 1
ATOM 9240 O O . PHE B 1 486 ? -26.828 -17.938 -7.293 1 82.19 486 PHE B O 1
ATOM 9247 N N . GLY B 1 487 ? -24.719 -18.656 -7.305 1 82.5 487 GLY B N 1
ATOM 9248 C CA . GLY B 1 487 ? -24.516 -18.234 -5.926 1 82.5 487 GLY B CA 1
ATOM 9249 C C . GLY B 1 487 ? -24.719 -16.75 -5.727 1 82.5 487 GLY B C 1
ATOM 9250 O O . GLY B 1 487 ? -25.281 -16.312 -4.715 1 82.5 487 GLY B O 1
ATOM 9251 N N . GLN B 1 488 ? -24.297 -15.984 -6.613 1 83.31 488 GLN B N 1
ATOM 9252 C CA . GLN B 1 488 ? -24.406 -14.539 -6.523 1 83.31 488 GLN B CA 1
ATOM 9253 C C . GLN B 1 488 ? -25.844 -14.078 -6.695 1 83.31 488 GLN B C 1
ATOM 9255 O O . GLN B 1 488 ? -26.25 -13.055 -6.148 1 83.31 488 GLN B O 1
ATOM 9260 N N . GLU B 1 489 ? -26.578 -14.859 -7.426 1 86.44 489 GLU B N 1
ATOM 9261 C CA . GLU B 1 489 ? -27.953 -14.477 -7.742 1 86.44 489 GLU B CA 1
ATOM 9262 C C . GLU B 1 489 ? -28.906 -14.875 -6.625 1 86.44 489 GLU B C 1
ATOM 9264 O O . GLU B 1 489 ? -30.078 -14.453 -6.613 1 86.44 489 GLU B O 1
ATOM 9269 N N . LEU B 1 490 ? -28.453 -15.609 -5.719 1 88.06 490 LEU B N 1
ATOM 9270 C CA . LEU B 1 490 ? -29.297 -15.977 -4.59 1 88.06 490 LEU B CA 1
ATOM 9271 C C . LEU B 1 490 ? -29.5 -14.789 -3.648 1 88.06 490 LEU B C 1
ATOM 9273 O O . LEU B 1 490 ? -28.562 -14.023 -3.416 1 88.06 490 LEU B O 1
ATOM 9277 N N . PRO B 1 491 ? -30.734 -14.719 -3.129 1 88.62 491 PRO B N 1
ATOM 9278 C CA . PRO B 1 491 ? -30.969 -13.664 -2.135 1 88.62 491 PRO B CA 1
ATOM 9279 C C . PRO B 1 491 ? -30.078 -13.82 -0.899 1 88.62 491 PRO B C 1
ATOM 9281 O O . PRO B 1 491 ? -29.797 -14.945 -0.473 1 88.62 491 PRO B O 1
ATOM 9284 N N . SER B 1 492 ? -29.766 -12.711 -0.311 1 87.12 492 SER B N 1
ATOM 9285 C CA . SER B 1 492 ? -28.891 -12.695 0.861 1 87.12 492 SER B CA 1
ATOM 9286 C C . SER B 1 492 ? -29.5 -13.516 2.002 1 87.12 492 SER B C 1
ATOM 9288 O O . SER B 1 492 ? -28.766 -14.141 2.773 1 87.12 492 SER B O 1
ATOM 9290 N N . THR B 1 493 ? -30.812 -13.508 2.119 1 89.31 493 THR B N 1
ATOM 9291 C CA . THR B 1 493 ? -31.484 -14.234 3.189 1 89.31 493 THR B CA 1
ATOM 9292 C C . THR B 1 493 ? -31.266 -15.742 3.043 1 89.31 493 THR B C 1
ATOM 9294 O O . THR B 1 493 ? -31.125 -16.453 4.039 1 89.31 493 THR B O 1
ATOM 9297 N N . ILE B 1 494 ? -31.281 -16.188 1.847 1 89.5 494 ILE B N 1
ATOM 9298 C CA . ILE B 1 494 ? -31.062 -17.609 1.587 1 89.5 494 ILE B CA 1
ATOM 9299 C C . ILE B 1 494 ? -29.609 -17.969 1.879 1 89.5 494 ILE B C 1
ATOM 9301 O O . ILE B 1 494 ? -29.328 -19.016 2.447 1 89.5 494 ILE B O 1
ATOM 9305 N N . LYS B 1 495 ? -28.719 -17.203 1.455 1 90.06 495 LYS B N 1
ATOM 9306 C CA . LYS B 1 495 ? -27.312 -17.422 1.744 1 90.06 495 LYS B CA 1
ATOM 9307 C C . LYS B 1 495 ? -27.047 -17.469 3.248 1 90.06 495 LYS B C 1
ATOM 9309 O O . LYS B 1 495 ? -26.312 -18.328 3.734 1 90.06 495 LYS B O 1
ATOM 9314 N N . LYS B 1 496 ? -27.703 -16.562 3.932 1 92 496 LYS B N 1
ATOM 9315 C CA . LYS B 1 496 ? -27.547 -16.516 5.383 1 92 496 LYS B CA 1
ATOM 9316 C C . LYS B 1 496 ? -28.125 -17.766 6.031 1 92 496 LYS B C 1
ATOM 9318 O O . LYS B 1 496 ? -27.562 -18.297 7 1 92 496 LYS B O 1
ATOM 9323 N N . ALA B 1 497 ? -29.234 -18.141 5.523 1 91.81 497 ALA B N 1
ATOM 9324 C CA . ALA B 1 497 ? -29.828 -19.375 6.02 1 91.81 497 ALA B CA 1
ATOM 9325 C C . ALA B 1 497 ? -28.922 -20.578 5.762 1 91.81 497 ALA B C 1
ATOM 9327 O O . ALA B 1 497 ? -28.781 -21.453 6.617 1 91.81 497 ALA B O 1
ATOM 9328 N N . GLY B 1 498 ? -28.406 -20.656 4.57 1 91.62 498 GLY B N 1
ATOM 9329 C CA . GLY B 1 498 ? -27.438 -21.703 4.262 1 91.62 498 GLY B CA 1
ATOM 9330 C C . GLY B 1 498 ? -26.219 -21.656 5.16 1 91.62 498 GLY B C 1
ATOM 9331 O O . GLY B 1 498 ? -25.75 -22.703 5.621 1 91.62 498 GLY B O 1
ATOM 9332 N N . GLN B 1 499 ? -25.703 -20.5 5.375 1 92.69 499 GLN B N 1
ATOM 9333 C CA . GLN B 1 499 ? -24.562 -20.328 6.273 1 92.69 499 GLN B CA 1
ATOM 9334 C C . GLN B 1 499 ? -24.875 -20.875 7.664 1 92.69 499 GLN B C 1
ATOM 9336 O O . GLN B 1 499 ? -24.062 -21.594 8.25 1 92.69 499 GLN B O 1
ATOM 9341 N N . MET B 1 500 ? -26.031 -20.516 8.156 1 94.5 500 MET B N 1
ATOM 9342 C CA . MET B 1 500 ? -26.453 -20.953 9.477 1 94.5 500 MET B CA 1
ATOM 9343 C C . MET B 1 500 ? -26.609 -22.469 9.523 1 94.5 500 MET B C 1
ATOM 9345 O O . MET B 1 500 ? -26.234 -23.109 10.508 1 94.5 500 MET B O 1
ATOM 9349 N N . LEU B 1 501 ? -27.141 -23 8.531 1 94.5 501 LEU B N 1
ATOM 9350 C CA . LEU B 1 501 ? -27.344 -24.438 8.445 1 94.5 501 LEU B CA 1
ATOM 9351 C C . LEU B 1 501 ? -26 -25.172 8.484 1 94.5 501 LEU B C 1
ATOM 9353 O O . LEU B 1 501 ? -25.844 -26.156 9.219 1 94.5 501 LEU B O 1
ATOM 9357 N N . PHE B 1 502 ? -25.078 -24.766 7.707 1 93.19 502 PHE B N 1
ATOM 9358 C CA . PHE B 1 502 ? -23.781 -25.422 7.656 1 93.19 502 PHE B CA 1
ATOM 9359 C C . PHE B 1 502 ? -23.031 -25.25 8.969 1 93.19 502 PHE B C 1
ATOM 9361 O O . PHE B 1 502 ? -22.312 -26.141 9.398 1 93.19 502 PHE B O 1
ATOM 9368 N N . LYS B 1 503 ? -23.219 -24.109 9.57 1 93 503 LYS B N 1
ATOM 9369 C CA . LYS B 1 503 ? -22.641 -23.938 10.891 1 93 503 LYS B CA 1
ATOM 9370 C C . LYS B 1 503 ? -23.234 -24.906 11.906 1 93 503 LYS B C 1
ATOM 9372 O O . LYS B 1 503 ? -22.516 -25.469 12.727 1 93 503 LYS B O 1
ATOM 9377 N N . LEU B 1 504 ? -24.5 -25.094 11.836 1 94.12 504 LEU B N 1
ATOM 9378 C CA . LEU B 1 504 ? -25.219 -25.953 12.766 1 94.12 504 LEU B CA 1
ATOM 9379 C C . LEU B 1 504 ? -24.766 -27.406 12.633 1 94.12 504 LEU B C 1
ATOM 9381 O O . LEU B 1 504 ? -24.719 -28.141 13.617 1 94.12 504 LEU B O 1
ATOM 9385 N N . ILE B 1 505 ? -24.391 -27.797 11.453 1 93 505 ILE B N 1
ATOM 9386 C CA . ILE B 1 505 ? -24.031 -29.203 11.258 1 93 505 ILE B CA 1
ATOM 9387 C C . ILE B 1 505 ? -22.516 -29.359 11.367 1 93 505 ILE B C 1
ATOM 9389 O O . ILE B 1 505 ? -21.969 -30.391 10.977 1 93 505 ILE B O 1
ATOM 9393 N N . GLY B 1 506 ? -21.828 -28.359 11.75 1 92.19 506 GLY B N 1
ATOM 9394 C CA . GLY B 1 506 ? -20.406 -28.453 12.07 1 92.19 506 GLY B CA 1
ATOM 9395 C C . GLY B 1 506 ? -19.516 -28.234 10.867 1 92.19 506 GLY B C 1
ATOM 9396 O O . GLY B 1 506 ? -18.344 -28.656 10.875 1 92.19 506 GLY B O 1
ATOM 9397 N N . GLU B 1 507 ? -20.016 -27.688 9.797 1 92.5 507 GLU B N 1
ATOM 9398 C CA . GLU B 1 507 ? -19.234 -27.359 8.602 1 92.5 507 GLU B CA 1
ATOM 9399 C C . GLU B 1 507 ? -18.828 -25.891 8.578 1 92.5 507 GLU B C 1
ATOM 9401 O O . GLU B 1 507 ? -19.25 -25.141 7.695 1 92.5 507 GLU B O 1
ATOM 9406 N N . ASP B 1 508 ? -17.891 -25.562 9.406 1 92.06 508 ASP B N 1
ATOM 9407 C CA . ASP B 1 508 ? -17.516 -24.172 9.656 1 92.06 508 ASP B CA 1
ATOM 9408 C C . ASP B 1 508 ? -16.828 -23.562 8.445 1 92.06 508 ASP B C 1
ATOM 9410 O O . ASP B 1 508 ? -17.031 -22.375 8.133 1 92.06 508 ASP B O 1
ATOM 9414 N N . ILE B 1 509 ? -16.031 -24.359 7.82 1 91.88 509 ILE B N 1
ATOM 9415 C CA . ILE B 1 509 ? -15.25 -23.828 6.703 1 91.88 509 ILE B CA 1
ATOM 9416 C C . ILE B 1 509 ? -16.172 -23.531 5.527 1 91.88 509 ILE B C 1
ATOM 9418 O O . ILE B 1 509 ? -16.031 -22.5 4.859 1 91.88 509 ILE B O 1
ATOM 9422 N N . ILE B 1 510 ? -17.125 -24.344 5.293 1 90.19 510 ILE B N 1
ATOM 9423 C CA . ILE B 1 510 ? -18.109 -24.109 4.242 1 90.19 510 ILE B CA 1
ATOM 9424 C C . ILE B 1 510 ? -18.969 -22.906 4.59 1 90.19 510 ILE B C 1
ATOM 9426 O O . ILE B 1 510 ? -19.281 -22.094 3.719 1 90.19 510 ILE B O 1
ATOM 9430 N N . ALA B 1 511 ? -19.359 -22.828 5.836 1 92.5 511 ALA B N 1
ATOM 9431 C CA . ALA B 1 511 ? -20.125 -21.672 6.293 1 92.5 511 ALA B CA 1
ATOM 9432 C C . ALA B 1 511 ? -19.359 -20.375 6.051 1 92.5 511 ALA B C 1
ATOM 9434 O O . ALA B 1 511 ? -19.938 -19.375 5.621 1 92.5 511 ALA B O 1
ATOM 9435 N N . ASP B 1 512 ? -18.062 -20.391 6.309 1 91.25 512 ASP B N 1
ATOM 9436 C CA . ASP B 1 512 ? -17.219 -19.234 6.078 1 91.25 512 ASP B CA 1
ATOM 9437 C C . ASP B 1 512 ? -17.156 -18.875 4.594 1 91.25 512 ASP B C 1
ATOM 9439 O O . ASP B 1 512 ? -17.109 -17.688 4.234 1 91.25 512 ASP B O 1
ATOM 9443 N N . ALA B 1 513 ? -17.109 -19.859 3.791 1 89.62 513 ALA B N 1
ATOM 9444 C CA . ALA B 1 513 ? -17.078 -19.625 2.35 1 89.62 513 ALA B CA 1
ATOM 9445 C C . ALA B 1 513 ? -18.344 -18.906 1.876 1 89.62 513 ALA B C 1
ATOM 9447 O O . ALA B 1 513 ? -18.281 -18.016 1.029 1 89.62 513 ALA B O 1
ATOM 9448 N N . ILE B 1 514 ? -19.453 -19.297 2.416 1 90 514 ILE B N 1
ATOM 9449 C CA . ILE B 1 514 ? -20.719 -18.672 2.076 1 90 514 ILE B CA 1
ATOM 9450 C C . ILE B 1 514 ? -20.734 -17.234 2.564 1 90 514 ILE B C 1
ATOM 9452 O O . ILE B 1 514 ? -21.172 -16.328 1.85 1 90 514 ILE B O 1
AT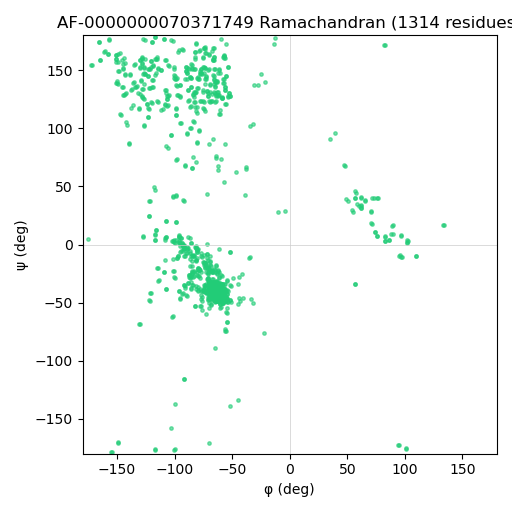OM 9456 N N . GLU B 1 515 ? -20.219 -17.031 3.703 1 91.31 515 GLU B N 1
ATOM 9457 C CA . GLU B 1 515 ? -20.172 -15.688 4.281 1 91.31 515 GLU B CA 1
ATOM 9458 C C . GLU B 1 515 ? -19.25 -14.781 3.48 1 91.31 515 GLU B C 1
ATOM 9460 O O . GLU B 1 515 ? -19.516 -13.586 3.338 1 91.31 515 GLU B O 1
ATOM 9465 N N . SER B 1 516 ? -18.172 -15.32 2.979 1 88.81 516 SER B N 1
ATOM 9466 C CA . SER B 1 516 ? -17.125 -14.539 2.326 1 88.81 516 SER B CA 1
ATOM 9467 C C . SER B 1 516 ? -17.641 -13.867 1.057 1 88.81 516 SER B C 1
ATOM 9469 O O . SER B 1 516 ? -17.047 -12.898 0.581 1 88.81 516 SER B O 1
ATOM 9471 N N . VAL B 1 517 ? -18.734 -14.312 0.523 1 87.69 517 VAL B N 1
ATOM 9472 C CA . VAL B 1 517 ? -19.219 -13.75 -0.732 1 87.69 517 VAL B CA 1
ATOM 9473 C C . VAL B 1 517 ? -20.359 -12.781 -0.457 1 87.69 517 VAL B C 1
ATOM 9475 O O . VAL B 1 517 ? -20.969 -12.25 -1.389 1 87.69 517 VAL B O 1
ATOM 9478 N N . GLN B 1 518 ? -20.656 -12.586 0.787 1 87.88 518 GLN B N 1
ATOM 9479 C CA . GLN B 1 518 ? -21.734 -11.672 1.143 1 87.88 518 GLN B CA 1
ATOM 9480 C C . GLN B 1 518 ? -21.234 -10.227 1.224 1 87.88 518 GLN B C 1
ATOM 9482 O O . GLN B 1 518 ? -20.125 -9.977 1.695 1 87.88 518 GLN B O 1
ATOM 9487 N N . GLU B 1 519 ? -22.062 -9.297 0.807 1 86.69 519 GLU B N 1
ATOM 9488 C CA . GLU B 1 519 ? -21.719 -7.879 0.804 1 86.69 519 GLU B CA 1
ATOM 9489 C C . GLU B 1 519 ? -21.766 -7.297 2.213 1 86.69 519 GLU B C 1
ATOM 9491 O O . GLU B 1 519 ? -22.453 -7.828 3.086 1 86.69 519 GLU B O 1
ATOM 9496 N N . VAL B 1 520 ? -20.969 -6.27 2.365 1 85.94 520 VAL B N 1
ATOM 9497 C CA . VAL B 1 520 ? -20.984 -5.492 3.602 1 85.94 520 VAL B CA 1
ATOM 9498 C C . VAL B 1 520 ? -21.109 -4.004 3.275 1 85.94 520 VAL B C 1
ATOM 9500 O O . VAL B 1 520 ? -20.859 -3.592 2.141 1 85.94 520 VAL B O 1
ATOM 9503 N N . ASP B 1 521 ? -21.562 -3.211 4.234 1 85 521 ASP B N 1
ATOM 9504 C CA . ASP B 1 521 ? -21.562 -1.766 4.031 1 85 521 ASP B CA 1
ATOM 9505 C C . ASP B 1 521 ? -20.188 -1.172 4.312 1 85 521 ASP B C 1
ATOM 9507 O O . ASP B 1 521 ? -19.281 -1.874 4.773 1 85 521 ASP B O 1
ATOM 9511 N N . SER B 1 522 ? -20.062 0.122 4.016 1 83.25 522 SER B N 1
ATOM 9512 C CA . SER B 1 522 ? -18.75 0.763 4.078 1 83.25 522 SER B CA 1
ATOM 9513 C C . SER B 1 522 ? -18.219 0.804 5.512 1 83.25 522 SER B C 1
ATOM 9515 O O . SER B 1 522 ? -17.016 0.71 5.738 1 83.25 522 SER B O 1
ATOM 9517 N N . GLU B 1 523 ? -19.062 0.977 6.484 1 83 523 GLU B N 1
ATOM 9518 C CA . GLU B 1 523 ? -18.641 0.974 7.879 1 83 523 GLU B CA 1
ATOM 9519 C C . GLU B 1 523 ? -18.078 -0.387 8.281 1 83 523 GLU B C 1
ATOM 9521 O O . GLU B 1 523 ? -17 -0.468 8.891 1 83 523 GLU B O 1
ATOM 9526 N N . GLU B 1 524 ? -18.844 -1.417 7.902 1 87.56 524 GLU B N 1
ATOM 9527 C CA . GLU B 1 524 ? -18.375 -2.768 8.188 1 87.56 524 GLU B CA 1
ATOM 9528 C C . GLU B 1 524 ? -17.109 -3.09 7.406 1 87.56 524 GLU B C 1
ATOM 9530 O O . GLU B 1 524 ? -16.219 -3.77 7.91 1 87.56 524 GLU B O 1
ATOM 9535 N N . TYR B 1 525 ? -17.125 -2.641 6.195 1 88.69 525 TYR B N 1
ATOM 9536 C CA . TYR B 1 525 ? -15.938 -2.822 5.375 1 88.69 525 TYR B CA 1
ATOM 9537 C C . TYR B 1 525 ? -14.703 -2.256 6.066 1 88.69 525 TYR B C 1
ATOM 9539 O O . TYR B 1 525 ? -13.68 -2.936 6.18 1 88.69 525 TYR B O 1
ATOM 9547 N N . GLU B 1 526 ? -14.781 -1.062 6.543 1 86.56 526 GLU B N 1
ATOM 9548 C CA . GLU B 1 526 ? -13.656 -0.413 7.207 1 86.56 526 GLU B CA 1
ATOM 9549 C C . GLU B 1 526 ? -13.305 -1.116 8.516 1 86.56 526 GLU B C 1
ATOM 9551 O O . GLU B 1 526 ? -12.133 -1.203 8.883 1 86.56 526 GLU B O 1
ATOM 9556 N N . ARG B 1 527 ? -14.281 -1.55 9.211 1 87.12 527 ARG B N 1
ATOM 9557 C CA . ARG B 1 527 ? -14.031 -2.295 10.445 1 87.12 527 ARG B CA 1
ATOM 9558 C C . ARG B 1 527 ? -13.227 -3.559 10.164 1 87.12 527 ARG B C 1
ATOM 9560 O O . ARG B 1 527 ? -12.305 -3.887 10.906 1 87.12 527 ARG B O 1
ATOM 9567 N N . LEU B 1 528 ? -13.633 -4.254 9.133 1 91.12 528 LEU B N 1
ATOM 9568 C CA . LEU B 1 528 ? -12.922 -5.473 8.758 1 91.12 528 LEU B CA 1
ATOM 9569 C C . LEU B 1 528 ? -11.492 -5.156 8.336 1 91.12 528 LEU B C 1
ATOM 9571 O O . LEU B 1 528 ? -10.562 -5.895 8.68 1 91.12 528 LEU B O 1
ATOM 9575 N N . VAL B 1 529 ? -11.359 -4.09 7.621 1 90.56 529 VAL B N 1
ATOM 9576 C CA . VAL B 1 529 ? -10.023 -3.674 7.211 1 90.56 529 VAL B CA 1
ATOM 9577 C C . VAL B 1 529 ? -9.164 -3.391 8.438 1 90.56 529 VAL B C 1
ATOM 9579 O O . VAL B 1 529 ? -8.008 -3.807 8.508 1 90.56 529 VAL B O 1
ATOM 9582 N N . ARG B 1 530 ? -9.672 -2.719 9.383 1 88.94 530 ARG B N 1
ATOM 9583 C CA . ARG B 1 530 ? -8.953 -2.391 10.609 1 88.94 530 ARG B CA 1
ATOM 9584 C C . ARG B 1 530 ? -8.609 -3.652 11.391 1 88.94 530 ARG B C 1
ATOM 9586 O O . ARG B 1 530 ? -7.5 -3.779 11.914 1 88.94 530 ARG B O 1
ATOM 9593 N N . GLU B 1 531 ? -9.547 -4.504 11.492 1 90.5 531 GLU B N 1
ATOM 9594 C CA . GLU B 1 531 ? -9.305 -5.77 12.18 1 90.5 531 GLU B CA 1
ATOM 9595 C C . GLU B 1 531 ? -8.18 -6.555 11.5 1 90.5 531 GLU B C 1
ATOM 9597 O O . GLU B 1 531 ? -7.328 -7.137 12.18 1 90.5 531 GLU B O 1
ATOM 9602 N N . ARG B 1 532 ? -8.188 -6.617 10.219 1 93.06 532 ARG B N 1
ATOM 9603 C CA . ARG B 1 532 ? -7.148 -7.293 9.461 1 93.06 532 ARG B CA 1
ATOM 9604 C C . ARG B 1 532 ? -5.773 -6.707 9.766 1 93.06 532 ARG B C 1
ATOM 9606 O O . ARG B 1 532 ? -4.801 -7.445 9.945 1 93.06 532 ARG B O 1
ATOM 9613 N N . GLU B 1 533 ? -5.703 -5.426 9.828 1 90.75 533 GLU B N 1
ATOM 9614 C CA . GLU B 1 533 ? -4.438 -4.758 10.102 1 90.75 533 GLU B CA 1
ATOM 9615 C C . GLU B 1 533 ? -3.918 -5.098 11.492 1 90.75 533 GLU B C 1
ATOM 9617 O O . GLU B 1 533 ? -2.713 -5.262 11.695 1 90.75 533 GLU B O 1
ATOM 9622 N N . ILE B 1 534 ? -4.789 -5.137 12.422 1 90.25 534 ILE B N 1
ATOM 9623 C CA . ILE B 1 534 ? -4.41 -5.512 13.773 1 90.25 534 ILE B CA 1
ATOM 9624 C C . ILE B 1 534 ? -3.842 -6.93 13.781 1 90.25 534 ILE B C 1
ATOM 9626 O O . ILE B 1 534 ? -2.812 -7.191 14.414 1 90.25 534 ILE B O 1
ATOM 9630 N N . LEU B 1 535 ? -4.492 -7.777 13.094 1 93.44 535 LEU B N 1
ATOM 9631 C CA . LEU B 1 535 ? -4.059 -9.164 13.031 1 93.44 535 LEU B CA 1
ATOM 9632 C C . LEU B 1 535 ? -2.725 -9.289 12.297 1 93.44 535 LEU B C 1
ATOM 9634 O O . LEU B 1 535 ? -1.895 -10.133 12.641 1 93.44 535 LEU B O 1
ATOM 9638 N N . LYS B 1 536 ? -2.523 -8.5 11.25 1 93.81 536 LYS B N 1
ATOM 9639 C CA . LYS B 1 536 ? -1.236 -8.477 10.562 1 93.81 536 LYS B CA 1
ATOM 9640 C C . LYS B 1 536 ? -0.106 -8.125 11.531 1 93.81 536 LYS B C 1
ATOM 9642 O O . LYS B 1 536 ? 0.931 -8.797 11.547 1 93.81 536 LYS B O 1
ATOM 9647 N N . LYS B 1 537 ? -0.31 -7.086 12.305 1 91 537 LYS B N 1
ATOM 9648 C CA . LYS B 1 537 ? 0.7 -6.66 13.266 1 91 537 LYS B CA 1
ATOM 9649 C C . LYS B 1 537 ? 1.007 -7.77 14.266 1 91 537 LYS B C 1
ATOM 9651 O O . LYS B 1 537 ? 2.166 -7.988 14.625 1 91 537 LYS B O 1
ATOM 9656 N N . LYS B 1 538 ? -0.018 -8.406 14.695 1 92.25 538 LYS B N 1
ATOM 9657 C CA . LYS B 1 538 ? 0.16 -9.523 15.625 1 92.25 538 LYS B CA 1
ATOM 9658 C C . LYS B 1 538 ? 0.995 -10.633 14.992 1 92.25 538 LYS B C 1
ATOM 9660 O O . LYS B 1 538 ? 1.857 -11.219 15.648 1 92.25 538 LYS B O 1
ATOM 9665 N N . PHE B 1 539 ? 0.702 -10.922 13.797 1 96.69 539 PHE B N 1
ATOM 9666 C CA . PHE B 1 539 ? 1.439 -11.961 13.078 1 96.69 539 PHE B CA 1
ATOM 9667 C C . PHE B 1 539 ? 2.922 -11.609 13 1 96.69 539 PHE B C 1
ATOM 9669 O O . PHE B 1 539 ? 3.779 -12.445 13.289 1 96.69 539 PHE B O 1
ATOM 9676 N N . PHE B 1 540 ? 3.213 -10.43 12.625 1 95.94 540 PHE B N 1
ATOM 9677 C CA . PHE B 1 540 ? 4.598 -10 12.484 1 95.94 540 PHE B CA 1
ATOM 9678 C C . PHE B 1 540 ? 5.312 -10.023 13.828 1 95.94 540 PHE B C 1
ATOM 9680 O O . PHE B 1 540 ? 6.477 -10.422 13.914 1 95.94 540 PHE B O 1
ATOM 9687 N N . SER B 1 541 ? 4.617 -9.562 14.812 1 93.19 541 SER B N 1
ATOM 9688 C CA . SER B 1 541 ? 5.203 -9.594 16.141 1 93.19 541 SER B CA 1
ATOM 9689 C C . SER B 1 541 ? 5.512 -11.023 16.578 1 93.19 541 SER B C 1
ATOM 9691 O O . SER B 1 541 ? 6.562 -11.281 17.172 1 93.19 541 SER B O 1
ATOM 9693 N N . TYR B 1 542 ? 4.57 -11.922 16.312 1 96.38 542 TYR B N 1
ATOM 9694 C CA . TYR B 1 542 ? 4.773 -13.336 16.625 1 96.38 542 TYR B CA 1
ATOM 9695 C C . TYR B 1 542 ? 5.965 -13.898 15.867 1 96.38 542 TYR B C 1
ATOM 9697 O O . TYR B 1 542 ? 6.824 -14.562 16.453 1 96.38 542 TYR B O 1
ATOM 9705 N N . TRP B 1 543 ? 6.055 -13.625 14.617 1 97.56 543 TRP B N 1
ATOM 9706 C CA . TRP B 1 543 ? 7.172 -14.047 13.781 1 97.56 543 TRP B CA 1
ATOM 9707 C C . TRP B 1 543 ? 8.5 -13.562 14.359 1 97.56 543 TRP B C 1
ATOM 9709 O O . TRP B 1 543 ? 9.445 -14.336 14.484 1 97.56 543 TRP B O 1
ATOM 9719 N N . GLN B 1 544 ? 8.539 -12.336 14.68 1 95 544 GLN B N 1
ATOM 9720 C CA . GLN B 1 544 ? 9.766 -11.727 15.18 1 95 544 GLN B CA 1
ATOM 9721 C C . GLN B 1 544 ? 10.156 -12.312 16.531 1 95 544 GLN B C 1
ATOM 9723 O O . GLN B 1 544 ? 11.344 -12.469 16.828 1 95 544 GLN B O 1
ATOM 9728 N N . SER B 1 545 ? 9.18 -12.609 17.359 1 95.56 545 SER B N 1
ATOM 9729 C CA . SER B 1 545 ? 9.453 -13.164 18.688 1 95.56 545 SER B CA 1
ATOM 9730 C C . SER B 1 545 ? 10.141 -14.523 18.578 1 95.56 545 SER B C 1
ATOM 9732 O O . SER B 1 545 ? 10.883 -14.922 19.484 1 95.56 545 SER B O 1
ATOM 9734 N N . LEU B 1 546 ? 9.945 -15.203 17.484 1 97.19 546 LEU B N 1
ATOM 9735 C CA . LEU B 1 546 ? 10.547 -16.516 17.281 1 97.19 546 LEU B CA 1
ATOM 9736 C C . LEU B 1 546 ? 11.891 -16.391 16.578 1 97.19 546 LEU B C 1
ATOM 9738 O O . LEU B 1 546 ? 12.617 -17.375 16.453 1 97.19 546 LEU B O 1
ATOM 9742 N N . GLU B 1 547 ? 12.219 -15.211 16.094 1 96.69 547 GLU B N 1
ATOM 9743 C CA . GLU B 1 547 ? 13.477 -14.891 15.422 1 96.69 547 GLU B CA 1
ATOM 9744 C C . GLU B 1 547 ? 13.711 -15.805 14.227 1 96.69 547 GLU B C 1
ATOM 9746 O O . GLU B 1 547 ? 14.812 -16.344 14.055 1 96.69 547 GLU B O 1
ATOM 9751 N N . ILE B 1 548 ? 12.711 -16.109 13.484 1 97.12 548 ILE B N 1
ATOM 9752 C CA . ILE B 1 548 ? 12.906 -17 12.344 1 97.12 548 ILE B CA 1
ATOM 9753 C C . ILE B 1 548 ? 13.273 -16.188 11.109 1 97.12 548 ILE B C 1
ATOM 9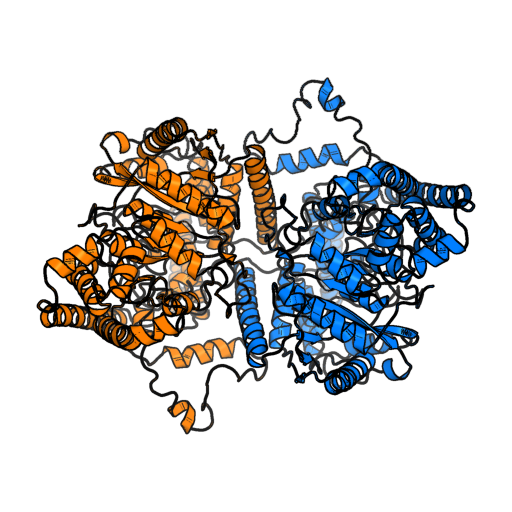755 O O . ILE B 1 548 ? 12.812 -15.062 10.938 1 97.12 548 ILE B O 1
ATOM 9759 N N . ASP B 1 549 ? 14.102 -16.812 10.258 1 98.25 549 ASP B N 1
ATOM 9760 C CA . ASP B 1 549 ? 14.531 -16.203 9 1 98.25 549 ASP B CA 1
ATOM 9761 C C . ASP B 1 549 ? 13.523 -16.469 7.891 1 98.25 549 ASP B C 1
ATOM 9763 O O . ASP B 1 549 ? 13.281 -15.602 7.047 1 98.25 549 ASP B O 1
ATOM 9767 N N . ALA B 1 550 ? 12.977 -17.625 7.895 1 98.69 550 ALA B N 1
ATOM 9768 C CA . ALA B 1 550 ? 12.055 -18.062 6.852 1 98.69 550 ALA B CA 1
ATOM 9769 C C . ALA B 1 550 ? 11.023 -19.031 7.406 1 98.69 550 ALA B C 1
ATOM 9771 O O . ALA B 1 550 ? 11.297 -19.766 8.367 1 98.69 550 ALA B O 1
ATOM 9772 N N . LEU B 1 551 ? 9.875 -18.984 6.805 1 98.88 551 LEU B N 1
ATOM 9773 C CA . LEU B 1 551 ? 8.766 -19.828 7.254 1 98.88 551 LEU B CA 1
ATOM 9774 C C . LEU B 1 551 ? 8.391 -20.844 6.184 1 98.88 551 LEU B C 1
ATOM 9776 O O . LEU B 1 551 ? 8.086 -20.469 5.047 1 98.88 551 LEU B O 1
ATOM 9780 N N . ILE B 1 552 ? 8.414 -22.094 6.535 1 98.81 552 ILE B N 1
ATOM 9781 C CA . ILE B 1 552 ? 7.961 -23.172 5.648 1 98.81 552 ILE B CA 1
ATOM 9782 C C . ILE B 1 552 ? 6.504 -23.516 5.957 1 98.81 552 ILE B C 1
ATOM 9784 O O . ILE B 1 552 ? 6.145 -23.75 7.113 1 98.81 552 ILE B O 1
ATOM 9788 N N . LEU B 1 553 ? 5.688 -23.516 4.949 1 98.12 553 LEU B N 1
ATOM 9789 C CA . LEU B 1 553 ? 4.277 -23.828 5.156 1 98.12 553 LEU B CA 1
ATOM 9790 C C . LEU B 1 553 ? 3.688 -24.5 3.926 1 98.12 553 LEU B C 1
ATOM 9792 O O . LEU B 1 553 ? 4.305 -24.516 2.857 1 98.12 553 LEU B O 1
ATOM 9796 N N . PRO B 1 554 ? 2.506 -25.141 4.047 1 97.62 554 PRO B N 1
ATOM 9797 C CA . PRO B 1 554 ? 1.889 -25.844 2.92 1 97.62 554 PRO B CA 1
ATOM 9798 C C . PRO B 1 554 ? 1.449 -24.891 1.804 1 97.62 554 PRO B C 1
ATOM 9800 O O . PRO B 1 554 ? 1.29 -23.688 2.033 1 97.62 554 PRO B O 1
ATOM 9803 N N . ILE B 1 555 ? 1.294 -25.438 0.623 1 97.06 555 ILE B N 1
ATOM 9804 C CA . ILE B 1 555 ? 0.777 -24.703 -0.522 1 97.06 555 ILE B CA 1
ATOM 9805 C C . ILE B 1 555 ? -0.745 -24.812 -0.569 1 97.06 555 ILE B C 1
ATOM 9807 O O . ILE B 1 555 ? -1.443 -23.828 -0.793 1 97.06 555 ILE B O 1
ATOM 9811 N N . SER B 1 556 ? -1.234 -25.984 -0.364 1 95.12 556 SER B N 1
ATOM 9812 C CA . SER B 1 556 ? -2.662 -26.281 -0.423 1 95.12 556 SER B CA 1
ATOM 9813 C C . SER B 1 556 ? -2.998 -27.547 0.364 1 95.12 556 SER B C 1
ATOM 9815 O O . SER B 1 556 ? -2.107 -28.328 0.717 1 95.12 556 SER B O 1
ATOM 9817 N N . TYR B 1 557 ? -4.309 -27.75 0.665 1 94.19 557 TYR B N 1
ATOM 9818 C CA . TYR B 1 557 ? -4.762 -28.953 1.359 1 94.19 557 TYR B CA 1
ATOM 9819 C C . TYR B 1 557 ? -4.926 -30.109 0.39 1 94.19 557 TYR B C 1
ATOM 9821 O O . TYR B 1 557 ? -4.422 -31.219 0.642 1 94.19 557 TYR B O 1
ATOM 9829 N N . ALA B 1 558 ? -5.688 -29.875 -0.674 1 93.75 558 ALA B N 1
ATOM 9830 C CA . ALA B 1 558 ? -5.773 -30.844 -1.771 1 93.75 558 ALA B CA 1
ATOM 9831 C C . ALA B 1 558 ? -4.594 -30.688 -2.729 1 93.75 558 ALA B C 1
ATOM 9833 O O . ALA B 1 558 ? -3.863 -29.703 -2.67 1 93.75 558 ALA B O 1
ATOM 9834 N N . TRP B 1 559 ? -4.453 -31.703 -3.541 1 95.56 559 TRP B N 1
ATOM 9835 C CA . TRP B 1 559 ? -3.295 -31.641 -4.43 1 95.56 559 TRP B CA 1
ATOM 9836 C C . TRP B 1 559 ? -3.699 -31.922 -5.871 1 95.56 559 TRP B C 1
ATOM 9838 O O . TRP B 1 559 ? -4.227 -33 -6.18 1 95.56 559 TRP B O 1
ATOM 9848 N N . ALA B 1 560 ? -3.529 -30.922 -6.809 1 96 560 ALA B N 1
ATOM 9849 C CA . ALA B 1 560 ? -3.738 -31.016 -8.25 1 96 560 ALA B CA 1
ATOM 9850 C C . ALA B 1 560 ? -5.074 -31.688 -8.57 1 96 560 ALA B C 1
ATOM 9852 O O . ALA B 1 560 ? -5.109 -32.781 -9.117 1 96 560 ALA B O 1
ATOM 9853 N N . PRO B 1 561 ? -6.102 -31.062 -8.281 1 94.31 561 PRO B N 1
ATOM 9854 C CA . PRO B 1 561 ? -7.43 -31.641 -8.508 1 94.31 561 PRO B CA 1
ATOM 9855 C C . PRO B 1 561 ? -7.625 -32.125 -9.945 1 94.31 561 PRO B C 1
ATOM 9857 O O . PRO B 1 561 ? -7.02 -31.562 -10.867 1 94.31 561 PRO B O 1
ATOM 9860 N N . ARG B 1 562 ? -8.516 -33.125 -10.062 1 93.75 562 ARG B N 1
ATOM 9861 C CA . ARG B 1 562 ? -8.898 -33.656 -11.367 1 93.75 562 ARG B CA 1
ATOM 9862 C C . ARG B 1 562 ? -9.844 -32.688 -12.094 1 93.75 562 ARG B C 1
ATOM 9864 O O . ARG B 1 562 ? -10.445 -31.812 -11.469 1 93.75 562 ARG B O 1
ATOM 9871 N N . LYS B 1 563 ? -9.938 -32.844 -13.336 1 89.06 563 LYS B N 1
ATOM 9872 C CA . LYS B 1 563 ? -10.727 -31.969 -14.195 1 89.06 563 LYS B CA 1
ATOM 9873 C C . LYS B 1 563 ? -12.156 -31.828 -13.672 1 89.06 563 LYS B C 1
ATOM 9875 O O . LYS B 1 563 ? -12.727 -30.734 -13.719 1 89.06 563 LYS B O 1
ATOM 9880 N N . HIS B 1 564 ? -12.742 -32.812 -13.109 1 85.06 564 HIS B N 1
ATOM 9881 C CA . HIS B 1 564 ? -14.148 -32.812 -12.742 1 85.06 564 HIS B CA 1
ATOM 9882 C C . HIS B 1 564 ? -14.344 -32.344 -11.305 1 85.06 564 HIS B C 1
ATOM 9884 O O . HIS B 1 564 ? -15.469 -32.312 -10.805 1 85.06 564 HIS B O 1
ATOM 9890 N N . GLU B 1 565 ? -13.297 -32.031 -10.594 1 86.19 565 GLU B N 1
ATOM 9891 C CA . GLU B 1 565 ? -13.367 -31.609 -9.195 1 86.19 565 GLU B CA 1
ATOM 9892 C C . GLU B 1 565 ? -13.477 -30.094 -9.07 1 86.19 565 GLU B C 1
ATOM 9894 O O . GLU B 1 565 ? -12.891 -29.5 -8.172 1 86.19 565 GLU B O 1
ATOM 9899 N N . GLU B 1 566 ? -14.172 -29.469 -9.906 1 75.5 566 GLU B N 1
ATOM 9900 C CA . GLU B 1 566 ? -14.312 -28.016 -9.953 1 75.5 566 GLU B CA 1
ATOM 9901 C C . GLU B 1 566 ? -15.109 -27.5 -8.758 1 75.5 566 GLU B C 1
ATOM 9903 O O . GLU B 1 566 ? -15.055 -26.312 -8.438 1 75.5 566 GLU B O 1
ATOM 9908 N N . TRP B 1 567 ? -15.75 -28.469 -8.141 1 65.19 567 TRP B N 1
ATOM 9909 C CA . TRP B 1 567 ? -16.594 -28.078 -7.016 1 65.19 567 TRP B CA 1
ATOM 9910 C C . TRP B 1 567 ? -15.75 -27.734 -5.797 1 65.19 567 TRP B C 1
ATOM 9912 O O . TRP B 1 567 ? -16.266 -27.203 -4.809 1 65.19 567 TRP B O 1
ATOM 9922 N N . PHE B 1 568 ? -14.516 -28.203 -5.898 1 60.75 568 PHE B N 1
ATOM 9923 C CA . PHE B 1 568 ? -13.633 -27.891 -4.785 1 60.75 568 PHE B CA 1
ATOM 9924 C C . PHE B 1 568 ? -13.547 -26.391 -4.562 1 60.75 568 PHE B C 1
ATOM 9926 O O . PHE B 1 568 ? -13.047 -25.656 -5.426 1 60.75 568 PHE B O 1
ATOM 9933 N N . LEU B 1 569 ? -14.516 -25.984 -3.791 1 58.91 569 LEU B N 1
ATOM 9934 C CA . LEU B 1 569 ? -14.75 -24.562 -3.521 1 58.91 569 LEU B CA 1
ATOM 9935 C C . LEU B 1 569 ? -13.609 -23.969 -2.703 1 58.91 569 LEU B C 1
ATOM 9937 O O . LEU B 1 569 ? -12.836 -24.703 -2.082 1 58.91 569 LEU B O 1
ATOM 9941 N N . SER B 1 570 ? -13.703 -22.656 -2.729 1 61.03 570 SER B N 1
ATOM 9942 C CA . SER B 1 570 ? -12.766 -21.734 -2.111 1 61.03 570 SER B CA 1
ATOM 9943 C C . SER B 1 570 ? -12.789 -21.844 -0.591 1 61.03 570 SER B C 1
ATOM 9945 O O . SER B 1 570 ? -13.781 -21.469 0.045 1 61.03 570 SER B O 1
ATOM 9947 N N . TYR B 1 571 ? -11.961 -22.688 -0.011 1 76.38 571 TYR B N 1
ATOM 9948 C CA . TYR B 1 571 ? -11.836 -22.703 1.442 1 76.38 571 TYR B CA 1
ATOM 9949 C C . TYR B 1 571 ? -10.602 -21.922 1.89 1 76.38 571 TYR B C 1
ATOM 9951 O O . TYR B 1 571 ? -10.266 -20.891 1.3 1 76.38 571 TYR B O 1
ATOM 9959 N N . ARG B 1 572 ? -9.859 -22.375 2.793 1 86.56 572 ARG B N 1
ATOM 9960 C CA . ARG B 1 572 ? -8.656 -21.812 3.406 1 86.56 572 ARG B CA 1
ATOM 9961 C C . ARG B 1 572 ? -7.469 -21.906 2.455 1 86.56 572 ARG B C 1
ATOM 9963 O O . ARG B 1 572 ? -7.125 -22.984 1.981 1 86.56 572 ARG B O 1
ATOM 9970 N N . PHE B 1 573 ? -6.992 -20.672 2.041 1 91.88 573 PHE B N 1
ATOM 9971 C CA . PHE B 1 573 ? -5.848 -20.641 1.14 1 91.88 573 PHE B CA 1
ATOM 9972 C C . PHE B 1 573 ? -4.602 -20.141 1.863 1 91.88 573 PHE B C 1
ATOM 9974 O O . PHE B 1 573 ? -4.574 -19 2.35 1 91.88 573 PHE B O 1
ATOM 9981 N N . HIS B 1 574 ? -3.607 -20.969 1.888 1 95.94 574 HIS B N 1
ATOM 9982 C CA . HIS B 1 574 ? -2.33 -20.516 2.426 1 95.94 574 HIS B CA 1
ATOM 9983 C C . HIS B 1 574 ? -1.794 -19.328 1.635 1 95.94 574 HIS B C 1
ATOM 9985 O O . HIS B 1 574 ? -1.192 -18.422 2.209 1 95.94 574 HIS B O 1
ATOM 9991 N N . GLY B 1 575 ? -2.039 -19.359 0.298 1 95.06 575 GLY B N 1
ATOM 9992 C CA . GLY B 1 575 ? -1.61 -18.266 -0.559 1 95.06 575 GLY B CA 1
ATOM 9993 C C . GLY B 1 575 ? -2.303 -16.953 -0.244 1 95.06 575 GLY B C 1
ATOM 9994 O O . GLY B 1 575 ? -1.693 -15.883 -0.334 1 95.06 575 GLY B O 1
ATOM 9995 N N . CYS B 1 576 ? -3.562 -17.031 0.099 1 94.5 576 CYS B N 1
ATOM 9996 C CA . CYS B 1 576 ? -4.293 -15.844 0.503 1 94.5 576 CYS B CA 1
ATOM 9997 C C . CYS B 1 576 ? -3.695 -15.234 1.769 1 94.5 576 CYS B C 1
ATOM 9999 O O . CYS B 1 576 ? -3.562 -14.016 1.877 1 94.5 576 CYS B O 1
ATOM 10001 N N . LEU B 1 577 ? -3.379 -16.156 2.66 1 96.38 577 LEU B N 1
ATOM 10002 C CA . LEU B 1 577 ? -2.791 -15.711 3.92 1 96.38 577 LEU B CA 1
ATOM 10003 C C . LEU B 1 577 ? -1.48 -14.969 3.678 1 96.38 577 LEU B C 1
ATOM 10005 O O . LEU B 1 577 ? -1.296 -13.852 4.16 1 96.38 577 LEU B O 1
ATOM 10009 N N . THR B 1 578 ? -0.569 -15.523 2.945 1 97.25 578 THR B N 1
ATOM 10010 C CA . THR B 1 578 ? 0.752 -14.938 2.738 1 97.25 578 THR B CA 1
ATOM 10011 C C . THR B 1 578 ? 0.66 -13.68 1.888 1 97.25 578 THR B C 1
ATOM 10013 O O . THR B 1 578 ? 1.405 -12.719 2.105 1 97.25 578 THR B O 1
ATOM 10016 N N . ASN B 1 579 ? -0.282 -13.672 0.901 1 96 579 ASN B N 1
ATOM 10017 C CA . ASN B 1 579 ? -0.446 -12.477 0.078 1 96 579 ASN B CA 1
ATOM 10018 C C . ASN B 1 579 ? -1.064 -11.328 0.87 1 96 579 ASN B C 1
ATOM 10020 O O . ASN B 1 579 ? -0.757 -10.164 0.623 1 96 579 ASN B O 1
ATOM 10024 N N . THR B 1 580 ? -1.979 -11.68 1.817 1 95.25 580 THR B N 1
ATOM 10025 C CA . THR B 1 580 ? -2.52 -10.672 2.717 1 95.25 580 THR B CA 1
ATOM 10026 C C . THR B 1 580 ? -1.398 -9.984 3.492 1 95.25 580 THR B C 1
ATOM 10028 O O . THR B 1 580 ? -1.435 -8.766 3.699 1 95.25 580 THR B O 1
ATOM 10031 N N . LEU B 1 581 ? -0.453 -10.75 3.863 1 96.44 581 LEU B N 1
ATOM 10032 C CA . LEU B 1 581 ? 0.685 -10.266 4.637 1 96.44 581 LEU B CA 1
ATOM 10033 C C . LEU B 1 581 ? 1.763 -9.703 3.719 1 96.44 581 LEU B C 1
ATOM 10035 O O . LEU B 1 581 ? 2.756 -9.141 4.191 1 96.44 581 LEU B O 1
ATOM 10039 N N . GLU B 1 582 ? 1.639 -9.898 2.406 1 95 582 GLU B N 1
ATOM 10040 C CA . GLU B 1 582 ? 2.578 -9.445 1.385 1 95 582 GLU B CA 1
ATOM 10041 C C . GLU B 1 582 ? 3.949 -10.086 1.572 1 95 582 GLU B C 1
ATOM 10043 O O . GLU B 1 582 ? 4.977 -9.422 1.436 1 95 582 GLU B O 1
ATOM 10048 N N . LEU B 1 583 ? 3.982 -11.312 1.891 1 98.19 583 LEU B N 1
ATOM 10049 C CA . LEU B 1 583 ? 5.227 -12.055 2.066 1 98.19 583 LEU B CA 1
ATOM 10050 C C . LEU B 1 583 ? 5.762 -12.547 0.726 1 98.19 583 LEU B C 1
ATOM 10052 O O . LEU B 1 583 ? 5.012 -13.102 -0.081 1 98.19 583 LEU B O 1
ATOM 10056 N N . PRO B 1 584 ? 7.051 -12.305 0.49 1 98.5 584 PRO B N 1
ATOM 10057 C CA . PRO B 1 584 ? 7.625 -13.086 -0.611 1 98.5 584 PRO B CA 1
ATOM 10058 C C . PRO B 1 584 ? 7.652 -14.586 -0.325 1 98.5 584 PRO B C 1
ATOM 10060 O O . PRO B 1 584 ? 7.953 -14.992 0.797 1 98.5 584 PRO B O 1
ATOM 10063 N N . CYS B 1 585 ? 7.266 -15.336 -1.334 1 98.69 585 CYS B N 1
ATOM 10064 C CA . CYS B 1 585 ? 7.145 -16.781 -1.159 1 98.69 585 CYS B CA 1
ATOM 10065 C C . CYS B 1 585 ? 7.75 -17.531 -2.342 1 98.69 585 CYS B C 1
ATOM 10067 O O . CYS B 1 585 ? 7.617 -17.094 -3.488 1 98.69 585 CYS B O 1
ATOM 10069 N N . GLY B 1 586 ? 8.43 -18.578 -2.047 1 98.75 586 GLY B N 1
ATOM 10070 C CA . GLY B 1 586 ? 8.961 -19.484 -3.061 1 98.75 586 GLY B CA 1
ATOM 10071 C C . GLY B 1 586 ? 8.414 -20.891 -2.943 1 98.75 586 GLY B C 1
ATOM 10072 O O . GLY B 1 586 ? 8.273 -21.422 -1.838 1 98.75 586 GLY B O 1
ATOM 10073 N N . THR B 1 587 ? 8.047 -21.469 -4.047 1 98.69 587 THR B N 1
ATOM 10074 C CA . THR B 1 587 ? 7.633 -22.859 -4.098 1 98.69 587 THR B CA 1
ATOM 10075 C C . THR B 1 587 ? 8.844 -23.781 -4.258 1 98.69 587 THR B C 1
ATOM 10077 O O . THR B 1 587 ? 9.711 -23.531 -5.102 1 98.69 587 THR B O 1
ATOM 10080 N N . ILE B 1 588 ? 8.898 -24.859 -3.504 1 98.06 588 ILE B N 1
ATOM 10081 C CA . ILE B 1 588 ? 10.023 -25.797 -3.539 1 98.06 588 ILE B CA 1
ATOM 10082 C C . ILE B 1 588 ? 9.508 -27.203 -3.783 1 98.06 588 ILE B C 1
ATOM 10084 O O . ILE B 1 588 ? 9.086 -27.891 -2.848 1 98.06 588 ILE B O 1
ATOM 10088 N N . PRO B 1 589 ? 9.633 -27.688 -5 1 97.88 589 PRO B N 1
ATOM 10089 C CA . PRO B 1 589 ? 9.367 -29.125 -5.184 1 97.88 589 PRO B CA 1
ATOM 10090 C C . PRO B 1 589 ? 10.375 -30 -4.457 1 97.88 589 PRO B C 1
ATOM 10092 O O . PRO B 1 589 ? 11.578 -29.719 -4.465 1 97.88 589 PRO B O 1
ATOM 10095 N N . MET B 1 590 ? 9.977 -31.062 -3.91 1 97.25 590 MET B N 1
ATOM 10096 C CA . MET B 1 590 ? 10.867 -31.781 -3.006 1 97.25 590 MET B CA 1
ATOM 10097 C C . MET B 1 590 ? 11.086 -33.219 -3.492 1 97.25 590 MET B C 1
ATOM 10099 O O . MET B 1 590 ? 12.227 -33.688 -3.541 1 97.25 590 MET B O 1
ATOM 10103 N N . ARG B 1 591 ? 10.031 -33.938 -3.838 1 96.69 591 ARG B N 1
ATOM 10104 C CA . ARG B 1 591 ? 10.117 -35.281 -4.406 1 96.69 591 ARG B CA 1
ATOM 10105 C C . ARG B 1 591 ? 8.781 -35.688 -5.012 1 96.69 591 ARG B C 1
ATOM 10107 O O . ARG B 1 591 ? 7.797 -34.969 -4.941 1 96.69 591 ARG B O 1
ATOM 10114 N N . LEU B 1 592 ? 8.781 -36.875 -5.676 1 97 592 LEU B N 1
ATOM 10115 C CA . LEU B 1 592 ? 7.531 -37.469 -6.164 1 97 592 LEU B CA 1
ATOM 10116 C C . LEU B 1 592 ? 6.777 -38.156 -5.039 1 97 592 LEU B C 1
ATOM 10118 O O . LEU B 1 592 ? 7.395 -38.781 -4.176 1 97 592 LEU B O 1
ATOM 10122 N N . ALA B 1 593 ? 5.527 -38.031 -5.09 1 98 593 ALA B N 1
ATOM 10123 C CA . ALA B 1 593 ? 4.676 -38.656 -4.082 1 98 593 ALA B CA 1
ATOM 10124 C C . ALA B 1 593 ? 4.781 -40.156 -4.141 1 98 593 ALA B C 1
ATOM 10126 O O . ALA B 1 593 ? 4.848 -40.75 -5.227 1 98 593 ALA B O 1
ATOM 10127 N N . GLU B 1 594 ? 4.797 -40.781 -2.965 1 97.88 594 GLU B N 1
ATOM 10128 C CA . GLU B 1 594 ? 4.754 -42.219 -2.789 1 97.88 594 GLU B CA 1
ATOM 10129 C C . GLU B 1 594 ? 3.41 -42.656 -2.219 1 97.88 594 GLU B C 1
ATOM 10131 O O . GLU B 1 594 ? 2.553 -41.844 -1.915 1 97.88 594 GLU B O 1
ATOM 10136 N N . ALA B 1 595 ? 3.238 -43.906 -2.082 1 97.44 595 ALA B N 1
ATOM 10137 C CA . ALA B 1 595 ? 1.983 -44.438 -1.565 1 97.44 595 ALA B CA 1
ATOM 10138 C C . ALA B 1 595 ? 1.682 -43.906 -0.173 1 97.44 595 ALA B C 1
ATOM 10140 O O . ALA B 1 595 ? 0.522 -43.656 0.166 1 97.44 595 ALA B O 1
ATOM 10141 N N . LYS B 1 596 ? 2.635 -43.688 0.612 1 96.94 596 LYS B N 1
ATOM 10142 C CA . LYS B 1 596 ? 2.484 -43.219 1.988 1 96.94 596 LYS B CA 1
ATOM 10143 C C . LYS B 1 596 ? 1.975 -41.781 2.033 1 96.94 596 LYS B C 1
ATOM 10145 O O . LYS B 1 596 ? 1.502 -41.312 3.072 1 96.94 596 LYS B O 1
ATOM 10150 N N . ASP B 1 597 ? 2.113 -41.125 0.949 1 98 597 ASP B N 1
ATOM 10151 C CA . ASP B 1 597 ? 1.766 -39.719 0.895 1 98 597 ASP B CA 1
ATOM 10152 C C . ASP B 1 597 ? 0.292 -39.531 0.539 1 98 597 ASP B C 1
ATOM 10154 O O . ASP B 1 597 ? -0.214 -38.406 0.549 1 98 597 ASP B O 1
ATOM 10158 N N . GLU B 1 598 ? -0.488 -40.531 0.271 1 97.5 598 GLU B N 1
ATOM 10159 C CA . GLU B 1 598 ? -1.851 -40.469 -0.245 1 97.5 598 GLU B CA 1
ATOM 10160 C C . GLU B 1 598 ? -2.873 -40.469 0.889 1 97.5 598 GLU B C 1
ATOM 10162 O O . GLU B 1 598 ? -4.062 -40.25 0.662 1 97.5 598 GLU B O 1
ATOM 10167 N N . GLN B 1 599 ? -2.463 -40.625 2.092 1 96 599 GLN B N 1
ATOM 10168 C CA . GLN B 1 599 ? -3.383 -40.844 3.199 1 96 599 GLN B CA 1
ATOM 10169 C C . GLN B 1 599 ? -3.83 -39.531 3.826 1 96 599 GLN B C 1
ATOM 10171 O O . GLN B 1 599 ? -3.082 -38.562 3.832 1 96 599 GLN B O 1
ATOM 10176 N N . PHE B 1 600 ? -5.055 -39.5 4.195 1 95.19 600 PHE B N 1
ATOM 10177 C CA . PHE B 1 600 ? -5.641 -38.438 5.012 1 95.19 600 PHE B CA 1
ATOM 10178 C C . PHE B 1 600 ? -6.645 -39.031 6.008 1 95.19 600 PHE B C 1
ATOM 10180 O O . PHE B 1 600 ? -7.77 -39.344 5.633 1 95.19 600 PHE B O 1
ATOM 10187 N N . THR B 1 601 ? -6.234 -39.094 7.27 1 90.25 601 THR B N 1
ATOM 10188 C CA . THR B 1 601 ? -7.086 -39.688 8.297 1 90.25 601 THR B CA 1
ATOM 10189 C C . THR B 1 601 ? -7.656 -38.594 9.211 1 90.25 601 THR B C 1
ATOM 10191 O O . THR B 1 601 ? -6.938 -37.688 9.633 1 90.25 601 THR B O 1
ATOM 10194 N N . PHE B 1 602 ? -8.891 -38.656 9.391 1 87.69 602 PHE B N 1
ATOM 10195 C CA . PHE B 1 602 ? -9.555 -37.719 10.281 1 87.69 602 PHE B CA 1
ATOM 10196 C C . PHE B 1 602 ? -10.727 -38.375 11 1 87.69 602 PHE B C 1
ATOM 10198 O O . PHE B 1 602 ? -11.164 -39.469 10.602 1 87.69 602 PHE B O 1
ATOM 10205 N N . ASP B 1 603 ? -11.094 -37.75 12.133 1 82.75 603 ASP B N 1
ATOM 10206 C CA . ASP B 1 603 ? -12.266 -38.188 12.875 1 82.75 603 ASP B CA 1
ATOM 10207 C C . ASP B 1 603 ? -13.555 -37.656 12.266 1 82.75 603 ASP B C 1
ATOM 10209 O O . ASP B 1 603 ? -13.828 -36.469 12.344 1 82.75 603 ASP B O 1
ATOM 10213 N N . PHE B 1 604 ? -14.398 -38.562 11.836 1 78.75 604 PHE B N 1
ATOM 10214 C CA . PHE B 1 604 ? -15.617 -38.188 11.117 1 78.75 604 PHE B CA 1
ATOM 10215 C C . PHE B 1 604 ? -16.625 -37.531 12.062 1 78.75 604 PHE B C 1
ATOM 10217 O O . PHE B 1 604 ? -17.594 -36.938 11.617 1 78.75 604 PHE B O 1
ATOM 10224 N N . LYS B 1 605 ? -16.422 -37.625 13.297 1 76.88 605 LYS B N 1
ATOM 10225 C CA . LYS B 1 605 ? -17.328 -37.031 14.266 1 76.88 605 LYS B CA 1
ATOM 10226 C C . LYS B 1 605 ? -16.953 -35.562 14.531 1 76.88 605 LYS B C 1
ATOM 10228 O O . LYS B 1 605 ? -17.75 -34.812 15.109 1 76.88 605 LYS B O 1
ATOM 10233 N N . LYS B 1 606 ? -15.898 -35.219 13.961 1 80.38 606 LYS B N 1
ATOM 10234 C CA . LYS B 1 606 ? -15.422 -33.875 14.211 1 80.38 606 LYS B CA 1
ATOM 10235 C C . LYS B 1 606 ? -15.852 -32.906 13.102 1 80.38 606 LYS B C 1
ATOM 10237 O O . LYS B 1 606 ? -16.281 -33.344 12.031 1 80.38 606 LYS B O 1
ATOM 10242 N N . ASN B 1 607 ? -15.742 -31.672 13.32 1 89.06 607 ASN B N 1
ATOM 10243 C CA . ASN B 1 607 ? -16.219 -30.609 12.445 1 89.06 607 ASN B CA 1
ATOM 10244 C C . ASN B 1 607 ? -15.523 -30.656 11.086 1 89.06 607 ASN B C 1
ATOM 10246 O O . ASN B 1 607 ? -14.461 -31.266 10.945 1 89.06 607 ASN B O 1
ATOM 10250 N N . ASN B 1 608 ? -16.203 -30.266 10.008 1 92.94 608 ASN B N 1
ATOM 10251 C CA . ASN B 1 608 ? -15.719 -30.094 8.641 1 92.94 608 ASN B CA 1
ATOM 10252 C C . ASN B 1 608 ? -15.547 -31.438 7.934 1 92.94 608 ASN B C 1
ATOM 10254 O O . ASN B 1 608 ? -14.555 -31.641 7.223 1 92.94 608 ASN B O 1
ATOM 10258 N N . ARG B 1 609 ? -16.484 -32.344 8.156 1 91.38 609 ARG B N 1
ATOM 10259 C CA . ARG B 1 609 ? -16.391 -33.719 7.664 1 91.38 609 ARG B CA 1
ATOM 10260 C C . ARG B 1 609 ? -16.547 -33.75 6.148 1 91.38 609 ARG B C 1
ATOM 10262 O O . ARG B 1 609 ? -15.898 -34.562 5.484 1 91.38 609 ARG B O 1
ATOM 10269 N N . ILE B 1 610 ? -17.391 -32.969 5.57 1 89.12 610 ILE B N 1
ATOM 10270 C CA . ILE B 1 610 ? -17.609 -32.969 4.129 1 89.12 610 ILE B CA 1
ATOM 10271 C C . ILE B 1 610 ? -16.328 -32.531 3.408 1 89.12 610 ILE B C 1
ATOM 10273 O O . ILE B 1 610 ? -15.883 -33.219 2.482 1 89.12 610 ILE B O 1
ATOM 10277 N N . LEU B 1 611 ? -15.773 -31.484 3.848 1 89.75 611 LEU B N 1
ATOM 10278 C CA . LEU B 1 611 ? -14.547 -30.984 3.246 1 89.75 611 LEU B CA 1
ATOM 10279 C C . LEU B 1 611 ? -13.414 -31.984 3.41 1 89.75 611 LEU B C 1
ATOM 10281 O O . LEU B 1 611 ? -12.648 -32.219 2.471 1 89.75 611 LEU B O 1
ATOM 10285 N N . LYS B 1 612 ? -13.273 -32.531 4.566 1 92.94 612 LYS B N 1
ATOM 10286 C CA . LYS B 1 612 ? -12.219 -33.5 4.852 1 92.94 612 LYS B CA 1
ATOM 10287 C C . LYS B 1 612 ? -12.352 -34.75 3.973 1 92.94 612 LYS B C 1
ATOM 10289 O O . LYS B 1 612 ? -11.352 -35.281 3.496 1 92.94 612 LYS B O 1
ATOM 10294 N N . LYS B 1 613 ? -13.539 -35.125 3.75 1 92.06 613 LYS B N 1
ATOM 10295 C CA . LYS B 1 613 ? -13.773 -36.281 2.877 1 92.06 613 LYS B CA 1
ATOM 10296 C C . LYS B 1 613 ? -13.391 -35.969 1.435 1 92.06 613 LYS B C 1
ATOM 10298 O O . LYS B 1 613 ? -12.836 -36.812 0.731 1 92.06 613 LYS B O 1
ATOM 10303 N N . LEU B 1 614 ? -13.742 -34.812 1.033 1 90.56 614 LEU B N 1
ATOM 10304 C CA . LEU B 1 614 ? -13.383 -34.406 -0.315 1 90.56 614 LEU B CA 1
ATOM 10305 C C . LEU B 1 614 ? -11.867 -34.375 -0.486 1 90.56 614 LEU B C 1
ATOM 10307 O O . LEU B 1 614 ? -11.344 -34.781 -1.525 1 90.56 614 LEU B O 1
ATOM 10311 N N . ILE B 1 615 ? -11.117 -33.844 0.504 1 93 615 ILE B N 1
ATOM 10312 C CA . ILE B 1 615 ? -9.664 -33.812 0.469 1 93 615 ILE B CA 1
ATOM 10313 C C . ILE B 1 615 ? -9.102 -35.219 0.436 1 93 615 ILE B C 1
ATOM 10315 O O . ILE B 1 615 ? -8.172 -35.531 -0.328 1 93 615 ILE B O 1
ATOM 10319 N N . GLN B 1 616 ? -9.695 -36.094 1.258 1 94.12 616 GLN B N 1
ATOM 10320 C CA . GLN B 1 616 ? -9.273 -37.5 1.293 1 94.12 616 GLN B CA 1
ATOM 10321 C C . GLN B 1 616 ? -9.398 -38.156 -0.083 1 94.12 616 GLN B C 1
ATOM 10323 O O . GLN B 1 616 ? -8.5 -38.875 -0.526 1 94.12 616 GLN B O 1
ATOM 10328 N N . MET B 1 617 ? -10.492 -37.906 -0.721 1 93.31 617 MET B N 1
ATOM 10329 C CA . MET B 1 617 ? -10.75 -38.469 -2.045 1 93.31 617 MET B CA 1
ATOM 10330 C C . MET B 1 617 ? -9.773 -37.906 -3.07 1 93.31 617 MET B C 1
ATOM 10332 O O . MET B 1 617 ? -9.281 -38.625 -3.936 1 93.31 617 MET B O 1
ATOM 10336 N N . ASN B 1 618 ? -9.477 -36.688 -3.016 1 94.56 618 ASN B N 1
ATOM 10337 C CA . ASN B 1 618 ? -8.555 -36.031 -3.941 1 94.56 618 ASN B CA 1
ATOM 10338 C C . ASN B 1 618 ? -7.145 -36.594 -3.83 1 94.56 618 ASN B C 1
ATOM 10340 O O . ASN B 1 618 ? -6.469 -36.781 -4.84 1 94.56 618 ASN B O 1
ATOM 10344 N N . LEU B 1 619 ? -6.707 -36.875 -2.627 1 96.12 619 LEU B N 1
ATOM 10345 C CA . LEU B 1 619 ? -5.324 -37.281 -2.387 1 96.12 619 LEU B CA 1
ATOM 10346 C C . LEU B 1 619 ? -5.082 -38.719 -2.859 1 96.12 619 LEU B C 1
ATOM 10348 O O . LEU B 1 619 ? -3.934 -39.125 -3.014 1 96.12 619 LEU B O 1
ATOM 10352 N N . GLN B 1 620 ? -6.148 -39.406 -3.074 1 95.75 620 GLN B N 1
ATOM 10353 C CA . GLN B 1 620 ? -5.992 -40.719 -3.646 1 95.75 620 GLN B CA 1
ATOM 10354 C C . GLN B 1 620 ? -5.473 -40.656 -5.078 1 95.75 620 GLN B C 1
ATOM 10356 O O . GLN B 1 620 ? -6.035 -39.938 -5.914 1 95.75 620 GLN B O 1
ATOM 10361 N N . GLY B 1 621 ? -4.348 -41.312 -5.344 1 95.38 621 GLY B N 1
ATOM 10362 C CA . GLY B 1 621 ? -3.842 -41.406 -6.703 1 95.38 621 GLY B CA 1
ATOM 10363 C C . GLY B 1 621 ? -2.785 -40.375 -7.012 1 95.38 621 GLY B C 1
ATOM 10364 O O . GLY B 1 621 ? -2.373 -40.219 -8.164 1 95.38 621 GLY B O 1
ATOM 10365 N N . ILE B 1 622 ? -2.312 -39.625 -6.035 1 97.06 622 ILE B N 1
ATOM 10366 C CA . ILE B 1 622 ? -1.338 -38.562 -6.336 1 97.06 622 ILE B CA 1
ATOM 10367 C C . ILE B 1 622 ? 0.055 -39.188 -6.453 1 97.06 622 ILE B C 1
ATOM 10369 O O . ILE B 1 622 ? 1.028 -38.469 -6.738 1 97.06 622 ILE B O 1
ATOM 10373 N N . GLN B 1 623 ? 0.183 -40.531 -6.211 1 96.94 623 GLN B N 1
ATOM 10374 C CA . GLN B 1 623 ? 1.47 -41.188 -6.355 1 96.94 623 GLN B CA 1
ATOM 10375 C C . GLN B 1 623 ? 2.094 -40.906 -7.715 1 96.94 623 GLN B C 1
ATOM 10377 O O . GLN B 1 623 ? 1.42 -40.969 -8.742 1 96.94 623 GLN B O 1
ATOM 10382 N N . GLY B 1 624 ? 3.352 -40.5 -7.691 1 95.62 624 GLY B N 1
ATOM 10383 C CA . GLY B 1 624 ? 4.066 -40.219 -8.922 1 95.62 624 GLY B CA 1
ATOM 10384 C C . GLY B 1 624 ? 4.062 -38.719 -9.281 1 95.62 624 GLY B C 1
ATOM 10385 O O . GLY B 1 624 ? 4.836 -38.281 -10.133 1 95.62 624 GLY B O 1
ATOM 10386 N N . MET B 1 625 ? 3.297 -37.938 -8.625 1 96.88 625 MET B N 1
ATOM 10387 C CA . MET B 1 625 ? 3.281 -36.5 -8.844 1 96.88 625 MET B CA 1
ATOM 10388 C C . MET B 1 625 ? 4.281 -35.812 -7.93 1 96.88 625 MET B C 1
ATOM 10390 O O . MET B 1 625 ? 4.559 -36.281 -6.824 1 96.88 625 MET B O 1
ATOM 10394 N N . PRO B 1 626 ? 4.828 -34.688 -8.406 1 97.5 626 PRO B N 1
ATOM 10395 C CA . PRO B 1 626 ? 5.676 -33.938 -7.488 1 97.5 626 PRO B CA 1
ATOM 10396 C C . PRO B 1 626 ? 4.898 -33.375 -6.305 1 97.5 626 PRO B C 1
ATOM 10398 O O . PRO B 1 626 ? 3.752 -32.938 -6.457 1 97.5 626 PRO B O 1
ATOM 10401 N N . ILE B 1 627 ? 5.418 -33.406 -5.16 1 98.12 627 ILE B N 1
ATOM 10402 C CA . ILE B 1 627 ? 4.859 -32.75 -3.977 1 98.12 627 ILE B CA 1
ATOM 10403 C C . ILE B 1 627 ? 5.824 -31.688 -3.463 1 98.12 627 ILE B C 1
ATOM 10405 O O . ILE B 1 627 ? 7.043 -31.812 -3.619 1 98.12 627 ILE B O 1
ATOM 10409 N N . ALA B 1 628 ? 5.258 -30.609 -2.922 1 98.38 628 ALA B N 1
ATOM 10410 C CA . ALA B 1 628 ? 6.039 -29.406 -2.65 1 98.38 628 ALA B CA 1
ATOM 10411 C C . ALA B 1 628 ? 5.48 -28.656 -1.446 1 98.38 628 ALA B C 1
ATOM 10413 O O . ALA B 1 628 ? 4.34 -28.875 -1.041 1 98.38 628 ALA B O 1
ATOM 10414 N N . LEU B 1 629 ? 6.258 -27.875 -0.819 1 98.5 629 LEU B N 1
ATOM 10415 C CA . LEU B 1 629 ? 5.883 -26.844 0.146 1 98.5 629 LEU B CA 1
ATOM 10416 C C . LEU B 1 629 ? 6.332 -25.469 -0.327 1 98.5 629 LEU B C 1
ATOM 10418 O O . LEU B 1 629 ? 6.887 -25.328 -1.42 1 98.5 629 LEU B O 1
ATOM 10422 N N . GLN B 1 630 ? 5.977 -24.453 0.368 1 98.69 630 GLN B N 1
ATOM 10423 C CA . GLN B 1 630 ? 6.465 -23.109 0.068 1 98.69 630 GLN B CA 1
ATOM 10424 C C . GLN B 1 630 ? 7.25 -22.531 1.243 1 98.69 630 GLN B C 1
ATOM 10426 O O . GLN B 1 630 ? 7.082 -22.969 2.383 1 98.69 630 GLN B O 1
ATOM 10431 N N . VAL B 1 631 ? 8.133 -21.641 0.974 1 98.88 631 VAL B N 1
ATOM 10432 C CA . VAL B 1 631 ? 8.922 -20.922 1.971 1 98.88 631 VAL B CA 1
ATOM 10433 C C . VAL B 1 631 ? 8.703 -19.422 1.822 1 98.88 631 VAL B C 1
ATOM 10435 O O . VAL B 1 631 ? 8.609 -18.906 0.705 1 98.88 631 VAL B O 1
ATOM 10438 N N . ALA B 1 632 ? 8.492 -18.766 2.928 1 98.81 632 ALA B N 1
ATOM 10439 C CA . ALA B 1 632 ? 8.195 -17.344 2.932 1 98.81 632 ALA B CA 1
ATOM 10440 C C . ALA B 1 632 ? 9.148 -16.578 3.846 1 98.81 632 ALA B C 1
ATOM 10442 O O . ALA B 1 632 ? 9.727 -17.156 4.766 1 98.81 632 ALA B O 1
ATOM 10443 N N . THR B 1 633 ? 9.398 -15.367 3.6 1 98.75 633 THR B N 1
ATOM 10444 C CA . THR B 1 633 ? 10.078 -14.422 4.48 1 98.75 633 THR B CA 1
ATOM 10445 C C . THR B 1 633 ? 9.25 -13.156 4.668 1 98.75 633 THR B C 1
ATOM 10447 O O . THR B 1 633 ? 8.133 -13.062 4.148 1 98.75 633 THR B O 1
ATOM 10450 N N . LEU B 1 634 ? 9.727 -12.266 5.496 1 98.12 634 LEU B N 1
ATOM 10451 C CA . LEU B 1 634 ? 8.984 -11.047 5.777 1 98.12 634 LEU B CA 1
ATOM 10452 C C . LEU B 1 634 ? 8.977 -10.125 4.559 1 98.12 634 LEU B C 1
ATOM 10454 O O . LEU B 1 634 ? 9.75 -10.32 3.619 1 98.12 634 LEU B O 1
ATOM 10458 N N . PRO B 1 635 ? 8.055 -9.102 4.523 1 97.38 635 PRO B N 1
ATOM 10459 C CA . PRO B 1 635 ? 7.953 -8.203 3.371 1 97.38 635 PRO B CA 1
ATOM 10460 C C . PRO B 1 635 ? 9.273 -7.508 3.049 1 97.38 635 PRO B C 1
ATOM 10462 O O . PRO B 1 635 ? 10 -7.102 3.959 1 97.38 635 PRO B O 1
ATOM 10465 N N . TYR B 1 636 ? 9.594 -7.473 1.725 1 97.31 636 TYR B N 1
ATOM 10466 C CA . TYR B 1 636 ? 10.75 -6.77 1.182 1 97.31 636 TYR B CA 1
ATOM 10467 C C . TYR B 1 636 ? 12.039 -7.535 1.465 1 97.31 636 TYR B C 1
ATOM 10469 O O . TYR B 1 636 ? 13.133 -7.016 1.252 1 97.31 636 TYR B O 1
ATOM 10477 N N . GLU B 1 637 ? 11.875 -8.766 2.004 1 97.94 637 GLU B N 1
ATOM 10478 C CA . GLU B 1 637 ? 13.016 -9.656 2.182 1 97.94 637 GLU B CA 1
ATOM 10479 C C . GLU B 1 637 ? 13.07 -10.711 1.083 1 97.94 637 GLU B C 1
ATOM 10481 O O . GLU B 1 637 ? 13.328 -11.883 1.357 1 97.94 637 GLU B O 1
ATOM 10486 N N . ASP B 1 638 ? 12.789 -10.266 -0.092 1 98.69 638 ASP B N 1
ATOM 10487 C CA . ASP B 1 638 ? 12.711 -11.156 -1.249 1 98.69 638 ASP B CA 1
ATOM 10488 C C . ASP B 1 638 ? 14.016 -11.922 -1.444 1 98.69 638 ASP B C 1
ATOM 10490 O O . ASP B 1 638 ? 14.008 -13.125 -1.707 1 98.69 638 ASP B O 1
ATOM 10494 N N . GLU B 1 639 ? 15.148 -11.258 -1.312 1 98.75 639 GLU B N 1
ATOM 10495 C CA . GLU B 1 639 ? 16.453 -11.883 -1.514 1 98.75 639 GLU B CA 1
ATOM 10496 C C . GLU B 1 639 ? 16.719 -12.953 -0.455 1 98.75 639 GLU B C 1
ATOM 10498 O O . GLU B 1 639 ? 17.281 -14 -0.755 1 98.75 639 GLU B O 1
ATOM 10503 N N . LYS B 1 640 ? 16.344 -12.68 0.739 1 98.44 640 LYS B N 1
ATOM 10504 C CA . LYS B 1 640 ? 16.438 -13.68 1.8 1 98.44 640 LYS B CA 1
ATOM 10505 C C . LYS B 1 640 ? 15.594 -14.906 1.48 1 98.44 640 LYS B C 1
ATOM 10507 O O . LYS B 1 640 ? 15.992 -16.031 1.768 1 98.44 640 LYS B O 1
ATOM 10512 N N . CYS B 1 641 ? 14.43 -14.672 0.927 1 98.88 641 CYS B N 1
ATOM 10513 C CA . CYS B 1 641 ? 13.555 -15.773 0.53 1 98.88 641 CYS B CA 1
ATOM 10514 C C . CYS B 1 641 ? 14.211 -16.625 -0.553 1 98.88 641 CYS B C 1
ATOM 10516 O O . CYS B 1 641 ? 14.18 -17.844 -0.488 1 98.88 641 CYS B O 1
ATOM 10518 N N . LEU B 1 642 ? 14.758 -15.938 -1.531 1 98.81 642 LEU B N 1
ATOM 10519 C CA . LEU B 1 642 ? 15.461 -16.641 -2.598 1 98.81 642 LEU B CA 1
ATOM 10520 C C . LEU B 1 642 ? 16.656 -17.422 -2.043 1 98.81 642 LEU B C 1
ATOM 10522 O O . LEU B 1 642 ? 16.953 -18.516 -2.516 1 98.81 642 LEU B O 1
ATOM 10526 N N . ASN B 1 643 ? 17.344 -16.844 -1.053 1 98.81 643 ASN B N 1
ATOM 10527 C CA . ASN B 1 643 ? 18.422 -17.562 -0.372 1 98.81 643 ASN B CA 1
ATOM 10528 C C . ASN B 1 643 ? 17.891 -18.828 0.31 1 98.81 643 ASN B C 1
ATOM 10530 O O . ASN B 1 643 ? 18.5 -19.906 0.186 1 98.81 643 ASN B O 1
ATOM 10534 N N . ALA B 1 644 ? 16.828 -18.703 1.008 1 98.75 644 ALA B N 1
ATOM 10535 C CA . ALA B 1 644 ? 16.219 -19.844 1.67 1 98.75 644 ALA B CA 1
ATOM 10536 C C . ALA B 1 644 ? 15.805 -20.906 0.656 1 98.75 644 ALA B C 1
ATOM 10538 O O . ALA B 1 644 ? 15.938 -22.109 0.916 1 98.75 644 ALA B O 1
ATOM 10539 N N . MET B 1 645 ? 15.266 -20.5 -0.46 1 98.69 645 MET B N 1
ATOM 10540 C CA . MET B 1 645 ? 14.914 -21.438 -1.531 1 98.69 645 MET B CA 1
ATOM 10541 C C . MET B 1 645 ? 16.141 -22.203 -2.002 1 98.69 645 MET B C 1
ATOM 10543 O O . MET B 1 645 ? 16.062 -23.406 -2.262 1 98.69 645 MET B O 1
ATOM 10547 N N . LYS B 1 646 ? 17.234 -21.5 -2.154 1 98.06 646 LYS B N 1
ATOM 10548 C CA . LYS B 1 646 ? 18.469 -22.156 -2.596 1 98.06 646 LYS B CA 1
ATOM 10549 C C . LYS B 1 646 ? 18.906 -23.234 -1.603 1 98.06 646 LYS B C 1
ATOM 10551 O O . LYS B 1 646 ? 19.359 -24.312 -2.002 1 98.06 646 LYS B O 1
ATOM 10556 N N . VAL B 1 647 ? 18.828 -22.906 -0.33 1 98.06 647 VAL B N 1
ATOM 10557 C CA . VAL B 1 647 ? 19.156 -23.875 0.716 1 98.06 647 VAL B CA 1
ATOM 10558 C C . VAL B 1 647 ? 18.297 -25.125 0.56 1 98.06 647 VAL B C 1
ATOM 10560 O O . VAL B 1 647 ? 18.797 -26.25 0.569 1 98.06 647 VAL B O 1
ATOM 10563 N N . LEU B 1 648 ? 17.031 -24.938 0.371 1 98.31 648 LEU B N 1
ATOM 10564 C CA . LEU B 1 648 ? 16.109 -26.062 0.281 1 98.31 648 LEU B CA 1
ATOM 10565 C C . LEU B 1 648 ? 16.297 -26.828 -1.025 1 98.31 648 LEU B C 1
ATOM 10567 O O . LEU B 1 648 ? 16.141 -28.047 -1.062 1 98.31 648 LEU B O 1
ATOM 10571 N N . GLU B 1 649 ? 16.5 -26.062 -2.107 1 97.69 649 GLU B N 1
ATOM 10572 C CA . GLU B 1 649 ? 16.797 -26.719 -3.383 1 97.69 649 GLU B CA 1
ATOM 10573 C C . GLU B 1 649 ? 17.984 -27.672 -3.256 1 97.69 649 GLU B C 1
ATOM 10575 O O . GLU B 1 649 ? 17.953 -28.781 -3.783 1 97.69 649 GLU B O 1
ATOM 10580 N N . GLN B 1 650 ? 19.016 -27.25 -2.555 1 96 650 GLN B N 1
ATOM 10581 C CA . GLN B 1 650 ? 20.219 -28.047 -2.389 1 96 650 GLN B CA 1
ATOM 10582 C C . GLN B 1 650 ? 19.953 -29.281 -1.537 1 96 650 GLN B C 1
ATOM 10584 O O . GLN B 1 650 ? 20.484 -30.359 -1.817 1 96 650 GLN B O 1
ATOM 10589 N N . ILE B 1 651 ? 19.141 -29.125 -0.621 1 95.81 651 ILE B N 1
ATOM 10590 C CA . ILE B 1 651 ? 18.875 -30.219 0.322 1 95.81 651 ILE B CA 1
ATOM 10591 C C . ILE B 1 651 ? 18.016 -31.281 -0.349 1 95.81 651 ILE B C 1
ATOM 10593 O O . ILE B 1 651 ? 18.219 -32.469 -0.112 1 95.81 651 ILE B O 1
ATOM 10597 N N . HIS B 1 652 ? 17.109 -30.953 -1.094 1 94.62 652 HIS B N 1
ATOM 10598 C CA . HIS B 1 652 ? 16.203 -31.906 -1.704 1 94.62 652 HIS B CA 1
ATOM 10599 C C . HIS B 1 652 ? 16.703 -32.344 -3.072 1 94.62 652 HIS B C 1
ATOM 10601 O O . HIS B 1 652 ? 16.422 -33.469 -3.512 1 94.62 652 HIS B O 1
ATOM 10607 N N . ASN B 1 653 ? 17.344 -31.422 -3.805 1 92.19 653 ASN B N 1
ATOM 10608 C CA . ASN B 1 653 ? 17.969 -31.719 -5.094 1 92.19 653 ASN B CA 1
ATOM 10609 C C . ASN B 1 653 ? 16.953 -32.281 -6.086 1 92.19 653 ASN B C 1
ATOM 10611 O O . ASN B 1 653 ? 17.188 -33.344 -6.68 1 92.19 653 ASN B O 1
ATOM 10615 N N . PHE B 1 654 ? 15.812 -31.641 -6.113 1 92.75 654 PHE B N 1
ATOM 10616 C CA . PHE B 1 654 ? 14.773 -32.031 -7.055 1 92.75 654 PHE B CA 1
ATOM 10617 C C . PHE B 1 654 ? 15.016 -31.438 -8.43 1 92.75 654 PHE B C 1
ATOM 10619 O O . PHE B 1 654 ? 15.273 -30.234 -8.539 1 92.75 654 PHE B O 1
ATOM 10626 N N . HIS B 1 655 ? 14.945 -32.25 -9.469 1 83.69 655 HIS B N 1
ATOM 10627 C CA . HIS B 1 655 ? 15.055 -31.797 -10.852 1 83.69 655 HIS B CA 1
ATOM 10628 C C . HIS B 1 655 ? 13.82 -32.188 -11.656 1 83.69 655 HIS B C 1
ATOM 10630 O O . HIS B 1 655 ? 13.5 -33.375 -11.75 1 83.69 655 HIS B O 1
ATOM 10636 N N . PRO B 1 656 ? 13.148 -31.188 -12.102 1 77.19 656 PRO B N 1
ATOM 10637 C CA . PRO B 1 656 ? 11.953 -31.516 -12.875 1 77.19 656 PRO B CA 1
ATOM 10638 C C . PRO B 1 656 ? 12.258 -32.406 -14.094 1 77.19 656 PRO B C 1
ATOM 10640 O O . PRO B 1 656 ? 13.336 -32.281 -14.68 1 77.19 656 PRO B O 1
ATOM 10643 N N . CYS B 1 657 ? 11.359 -33.344 -14.25 1 63.47 657 CYS B N 1
ATOM 10644 C CA . CYS B 1 657 ? 11.57 -34.406 -15.258 1 63.47 657 CYS B CA 1
ATOM 10645 C C . CYS B 1 657 ? 11.57 -33.812 -16.656 1 63.47 657 CYS B C 1
ATOM 10647 O O . CYS B 1 657 ? 10.844 -32.844 -16.938 1 63.47 657 CYS B O 1
ATOM 10649 N N . SER B 1 658 ? 12.648 -34.031 -17.344 1 55.16 658 SER B N 1
ATOM 10650 C CA . SER B 1 658 ? 12.766 -33.781 -18.766 1 55.16 658 SER B CA 1
ATOM 10651 C C . SER B 1 658 ? 11.828 -34.688 -19.578 1 55.16 658 SER B C 1
ATOM 10653 O O . SER B 1 658 ? 11.883 -35.906 -19.453 1 55.16 658 SER B O 1
ATOM 10655 N N . CYS B 1 659 ? 10.492 -34.375 -19.594 1 46.56 659 CYS B N 1
ATOM 10656 C CA . CYS B 1 659 ? 9.719 -35.281 -20.469 1 46.56 659 CYS B CA 1
ATOM 10657 C C . CYS B 1 659 ? 10.461 -35.531 -21.766 1 46.56 659 CYS B C 1
ATOM 10659 O O . CYS B 1 659 ? 11.242 -34.688 -22.234 1 46.56 659 CYS B O 1
#